Protein AF-A0A1A6AMG9-F1 (afdb_monomer)

Solvent-accessible surface area (backbone atoms only — not comparable to full-atom values): 51704 Å² total; per-residue (Å²): 116,78,88,75,76,78,75,83,88,84,84,91,83,91,83,90,88,86,91,84,92,83,93,83,89,90,89,89,88,87,90,87,82,90,89,84,86,87,85,90,82,83,83,89,75,79,81,78,82,71,60,66,82,49,53,48,91,62,82,54,60,56,47,37,14,46,50,24,35,62,46,73,62,36,62,86,35,79,73,64,51,22,57,56,41,41,36,65,24,58,48,72,45,78,52,44,68,32,73,39,34,47,74,56,37,68,59,46,43,36,35,36,47,28,39,28,44,33,42,24,48,12,41,56,24,27,53,84,37,62,38,47,90,30,51,37,66,86,32,56,22,32,42,31,30,39,58,17,69,35,38,49,80,59,80,80,56,62,86,76,60,66,102,58,24,50,35,47,56,35,43,36,36,40,36,54,44,60,31,67,71,33,46,62,45,48,48,24,24,31,18,36,14,39,35,23,37,42,44,62,44,42,42,54,18,29,42,22,40,27,21,31,18,40,12,40,43,27,38,42,58,45,61,33,73,55,28,57,34,49,21,38,25,22,40,18,37,14,52,44,26,27,53,41,58,53,37,51,63,54,55,83,81,22,47,26,34,19,55,30,72,20,54,47,20,32,39,38,35,50,71,35,87,63,57,80,95,49,49,92,62,27,57,61,60,80,56,52,41,82,34,26,45,46,77,13,54,40,76,43,58,64,47,80,36,30,37,79,36,71,50,75,43,54,60,70,53,62,89,89,52,59,69,48,56,42,47,37,34,65,72,29,27,42,54,39,94,75,34,42,34,33,17,60,29,63,45,74,32,39,40,38,40,32,31,78,85,42,60,26,22,26,58,21,45,35,39,19,37,82,37,84,66,76,41,60,66,79,44,53,47,58,80,47,61,55,49,80,42,34,45,72,39,70,46,82,51,52,75,47,57,31,53,83,76,27,64,54,76,52,56,47,60,48,47,74,33,63,71,24,25,38,59,42,84,78,37,43,29,37,26,59,24,59,43,72,23,43,38,34,45,24,35,69,71,42,71,86,45,56,38,58,25,42,35,35,19,39,55,57,70,66,67,73,54,51,64,62,52,44,50,53,34,51,65,39,29,44,70,64,42,57,71,41,81,89,44,36,55,52,47,30,47,32,44,68,63,73,43,82,64,58,86,58,51,66,59,52,52,30,50,48,35,60,74,37,73,60,57,46,28,61,48,96,60,102,84,56,77,56,32,58,66,58,38,46,27,44,40,50,27,36,46,69,72,74,43,62,39,68,63,45,47,84,38,43,50,62,55,58,56,29,64,38,67,55,85,70,59,74,60,87,82,41,44,58,54,60,58,44,19,47,49,36,35,56,57,65,40,46,96,68,90,71,58,91,85,40,81,50,33,68,67,51,33,51,52,52,52,62,75,51,51,42,98,70,30,36,34,59,54,69,59,84,74,83,65,77,46,57,42,56,35,40,29,16,47,41,39,46,40,46,36,90,34,44,91,79,33,71,68,53,29,57,46,47,55,35,33,52,52,40,47,51,75,43,47,30,80,70,13,21,25,40,43,44,98,93,48,73,60,34,54,40,44,24,14,30,37,39,31,17,34,24,34,64,73,40,50,49,80,73,39,71,74,42,45,31,91,90,28,16,29,62,58,40,44,60,71,31,43,38,96,82,24,62,35,18,48,52,100,89,38,77,35,71,70,39,23,51,32,36,51,49,13,52,34,19,46,49,32,32,78,71,70,65,34,33,72,69,57,65,77,72,89,80,64,78,80,38,63,64,77,46,48,44,55,82,43,63,57,49,72,30,43,51,81,36,71,40,80,45,52,76,49,57,32,56,86,78,28,66,67,80,58,52,49,54,46,46,80,32,55,73,30,26,38,57,41,82,76,37,43,31,37,15,65,29,71,44,76,25,46,37,35,44,29,36,73,86,69,81,42,62,34,61,23,44,37,35,19,40,71,78,92,69,77,74,68,40,48,42,77,79,42,74,72,52,80,88,51,38,39,33,54,54,40,74,49,72,51,51,38,32,40,28,25,65,35,97,54,72,41,49,37,27,36,40,41,35,37,28,36,61,92,75,68,42,80,74,51,72,47,70,22,71,48,78,34,47,59,69,34,72,46,74,36,59,38,68,47,80,43,60,74,76,83,62,41,33,39,40,33,37,36,21,41,38,92,84,80,58,46,73,64,46,69,81,47,76,31,54,50,38,94,80,37,113

Foldseek 3Di:
DVVPPDDDDDDDDDDDDDYDDDDDDDDDDDDDDDDDDDDDDDDDDDDPPDPQPDFDDQPQLLQVLQLCVQLVNHSPDPDGAGLVSLCSRAEEGEPDPSLDALVNLLSQQSNQRYAEYEHELNLRYECSSLAPVSHHLNAQHEYEHENNNRHEDDPVCVVPDDPAARQQQSCSHQEYHDYQRYQELEANNNQNNCNHQEDEDHANHEYEHCSNAQVQNPQYYHYDARHQEAAALPNDNNQNHLEDEDHQNYDLQRQANNHHNNANHEYECENHPDDPVSVVRRYDCPRYHYQAAAEQDKPAQEAEEEAFDKDAIDTNDDPVFQKDKAKSDVCQWGADSRRIIHGHDADKIKIKMATPRSNYIHIHIYGYDHDLPQQAFPAKDWPAQEDEAEAFDKDAIDIDTPPNVHNQPQWDKDKPDVCQWDADSRRIITGNAADKIWIKTAGPRHRVHIGTYIYGHHHHPCPVVLLVLLLLLLVQALVVLLVPLVDLLSLLLCLLLVHDHPPCSLVVVLVLCLVPVCVQQDDDDDDDGGDNVSLLSNLSNCLSVVHQCCQRNHHRSLLCLQQPPVCVDCPVVQDPLLSLLSSLLSPVLDPDDDDPPGCNDNVNSLVVNLVQQDPQLWHGHRDPPPDQFDTQLSRLSNLLSLLVCLVPDPSSVVSNVSSLVSQLVQQDLQLAGTRDRPDDHDLLSLLSNLLSCLQNLHQQQRPPSRAHPNHHSSNVNSVQADPSSNAGDDPRDRDPSSRSSSSSSSSSNSCSVVVVTHSSHSDDPPDDQAAFPAKEKPAQEEEAEAQGKDAIAMDTPPNVHPAPQWDKDKPCVQQWNADRRRIIHGHDADWIKIKIAGPVNPYIDIHIYGYDHPVDDPVQKAFPDFPQVPAAAEAQDKDKGKTKMFGQHPAWFKKKKKKWKAAPVVRDTDDIDMFMDTAGHGGMDIGMDIGGGHNDHFMWIWMFMARDPPVRHGPDDTDIHGYDNPGD

Mean predicted aligned error: 22.32 Å

InterPro domains:
  IPR003343 Bacterial Ig-like domain, group 2 [PF02368] (298-353)
  IPR003343 Bacterial Ig-like domain, group 2 [PF02368] (377-449)
  IPR003343 Bacterial Ig-like domain, group 2 [PF02368] (772-849)
  IPR003343 Bacterial Ig-like domain, group 2 [SM00635] (292-365)
  IPR003343 Bacterial Ig-like domain, group 2 [SM00635] (376-453)
  IPR003343 Bacterial Ig-like domain, group 2 [SM00635] (771-848)
  IPR007110 Immunoglobulin-like domain [PS50835] (768-864)
  IPR008930 Terpenoid cyclases/protein prenyltransferase alpha-alpha toroid [SSF48239] (581-731)
  IPR008964 Invasin/intimin cell-adhesion fragments [SSF49373] (299-368)
  IPR008964 Invasin/intimin cell-adhesion fragments [SSF49373] (374-457)
  IPR008964 Invasin/intimin cell-adhesion fragments [SSF49373] (769-851)
  IPR026906 BspA-type LRR region [PF13306] (166-252)
  IPR032675 Leucine-rich repeat domain superfamily [G3DSA:3.80.10.10] (35-275)
  IPR053139 Putative surface bspA-like protein [PTHR45661] (116-448)

pLDDT: mean 82.67, std 18.22, range [21.72, 98.5]

Sequence (968 aa):
MLKKKIKMLICVSMVCSTFVTVDLLGLNHTYAEASNTGTSVASATQEPTTDSSQGINITNTTLKSKLGQAAGKGSDYTGDLTAVDLASIKGEVDLSNSNITDSDMAVMKYLTGVTSINLSNNTAITYAGFDQKYFDWTTAKSLNFSGCKGIVYSVDNMASLSTRGQFYNCGNLKSIVLPENITNIMPSMFDGCTGLTSITIPTKTLIGTSAFMGCTNLANVTLQDGVTGIGSRSFMSCPSLKYIKLPGNINQSGLQDSFTGDTGLVIDARGTTLTSAYEDRWGDITGLTYLYGQDGKLSSSTLSLKTGEAQTITSEIPSDKTITWGSTDTSVVTVSDKGEVTGVKPGTAYVYAKASDSTYSGLCSVTVTQGTLVTKVTKIDLDKTSASLKEGDTLQLTPTITPKDATNQKVNWTSSDTSIATVDANGKVTAVKAGTADITAASDDNKDITTKCSITVTSASQSGDYISTINGLIDGISPTFETRTDDAWHMFDLIKAGKAIPESYLTDQENKIKQDPNYLLTGSGDYVKDDIQKCEGITLTVIAAGKDPTNFGGINLIEKIYDSKTLSQDIMGLGNEVNWAYALITLNSGKFNVPDTAPWTRANLIQKLLSKQKSDGGWNTNSWPPTIGSMSSTTAIVMTALAPYYSTNADVKTALDKAIQLLENRQTPDGGFDATSNASSNTSMTASTIMGLCAMGIDPVTDSRFVKNGKNPVDVLLSSAASDKTGFMYNGYNDPGTTAAGFTGITAYKLFKEGKGSMYNFVPQDAPVTKVTKIDLDKTSASVEKGSTVQLTATVAPEDATNKNMKWTSDKTDIAAVDNTGKVTGLAAGTATITATTEDGGKTASCTVTVTDNSKEDKSMQITTDLAKGTTFKLGNDAKISINVKNNSTETQEASLILSLFNKDNNKFISCVSAHKNIPVGDSADLTGSMKLPTQGNYEIRAFVWNNLDDMKPISDVITIPISDTGK

Organism: NCBI:txid1353534

Secondary structure (DSSP, 8-state):
-GGGS-S--------------------------------------------TTSEE----HHHHHHHHHHTTS-TT--SPEEHHHHHH--EEEE-TTS---TTGGGGGGG-TTEEEEE-TT-TT--TTTSSGGGS--SS-EEEE-TT-TT----GGGGGG--SS-TTTT-TTEEEEEPPTT--EEPTTSSTT-TT--EEEEPTTPEEPTTTTTT-TT--EEEEPTT--B--TTTTTT-TT--EEEPPTT--TTTTTTTTTT-TT-EEE-TTSS--GGGGGGSS--TT-EEE-SEE--BS-SEEEEETT-EEE--B---TTSPEEEEES-TTTEEE-TT-EEEE-SSEEEEEEEEETTSSEEEEEEEEEE---------EEEES-SEEEEETT-EEE--EEEESTT-S--PEEEEES-TTTEEE-TTSEEEE-SSEEEEEEEEESS-TT-EEEEEEEEE-----TTHHHHHHHHHHHHHHHHHT-TT-HHHHHHHHHHT----TTHHHHHHHHHHH-GGGGG--SSTT----HHHHHHHHHHHHHTT--GGGBTTB-HHHHHHT-SGGG--BTTB--HHHHHHHHHHHHSS-----TTSTT-HHHHHHHHHTT--TTS----S-SS--TT-HHHHHHHHHHHHGGGTTT-HHHHHHHHHHHHHHHHHB-TTSSB-SSTTSPPPHHHHHHHHHHHHHTT--TTT-GGG-BTTB-HHHHHHHTB-TTSS-BEETTEE-HHHHHHHHHHHHHHHHHHTT---TT--S-TTS------EEEES-SEEEEEBT-EEE--EEEESTT-S---EEEEES-TTTEEE-TTSEEEE-SSEEEEEEEEETTS--EEEEEEEEE------TTEEEEEESSTT--EETTSEEEEEEEEEE-SSS-EEEEEEEEEEETTT--EEEEEEEEEEE-TT-EEEEEEEEEPPSSS-EEEEEEEES-TTT--BSS--EEEEEETT--

Nearest PDB structures (foldseek):
  7quz-assembly2_DDD  TM=5.009E-01  e=1.645E-10  Paenibacillus illinoisensis
  5axh-assembly1_A  TM=7.540E-01  e=1.255E-02  Thermoanaerobacter pseudethanolicus ATCC 33223
  3wnp-assembly2_B  TM=7.330E-01  e=1.315E-02  Niallia circulans
  5jpn-assembly1_B  TM=1.920E-01  e=2.536E-05  Homo sapiens
  5jpm-assembly1_B  TM=1.950E-01  e=3.848E-05  Homo sapiens

Radius of gyration: 42.09 Å; Cα contacts (8 Å, |Δi|>4): 2156; chains: 1; bounding box: 94×89×112 Å

Structure (mmCIF, N/CA/C/O backbone):
data_AF-A0A1A6AMG9-F1
#
_entry.id   AF-A0A1A6AMG9-F1
#
loop_
_atom_site.group_PDB
_atom_site.id
_atom_site.type_symbol
_atom_site.label_atom_id
_atom_site.label_alt_id
_atom_site.label_comp_id
_atom_site.label_asym_id
_atom_site.label_entity_id
_atom_site.label_seq_id
_atom_site.pdbx_PDB_ins_code
_atom_site.Cartn_x
_atom_site.Cartn_y
_atom_site.Cartn_z
_atom_site.occupancy
_atom_site.B_iso_or_equiv
_atom_site.auth_seq_id
_atom_site.auth_comp_id
_atom_site.auth_asym_id
_atom_site.auth_atom_id
_atom_site.pdbx_PDB_model_num
ATOM 1 N N . MET A 1 1 ? -12.682 -52.875 -4.164 1.00 38.47 1 MET A N 1
ATOM 2 C CA . MET A 1 1 ? -11.681 -51.978 -4.796 1.00 38.47 1 MET A CA 1
ATOM 3 C C . MET A 1 1 ? -11.592 -50.606 -4.117 1.00 38.47 1 MET A C 1
ATOM 5 O O . MET A 1 1 ? -10.479 -50.146 -3.902 1.00 38.47 1 MET A O 1
ATOM 9 N N . LEU A 1 2 ? -12.711 -49.987 -3.709 1.00 29.72 2 LEU A N 1
ATOM 10 C CA . LEU A 1 2 ? -12.772 -48.617 -3.160 1.00 29.72 2 LEU A CA 1
ATOM 11 C C . LEU A 1 2 ? -11.738 -48.276 -2.054 1.00 29.72 2 LEU A C 1
ATOM 13 O O . LEU A 1 2 ? -11.124 -47.216 -2.104 1.00 29.72 2 LEU A O 1
ATOM 17 N N . LYS A 1 3 ? -11.435 -49.205 -1.129 1.00 29.62 3 LYS A N 1
ATOM 18 C CA . LYS A 1 3 ? -10.402 -49.030 -0.078 1.00 29.62 3 LYS A CA 1
ATOM 19 C C . LYS A 1 3 ? -8.951 -48.847 -0.579 1.00 29.62 3 LYS A C 1
ATOM 21 O O . LYS A 1 3 ? -8.072 -48.634 0.247 1.00 29.62 3 LYS A O 1
ATOM 26 N N . LYS A 1 4 ? -8.672 -48.929 -1.889 1.00 29.31 4 LYS A N 1
ATOM 27 C CA . LYS A 1 4 ? -7.317 -48.780 -2.463 1.00 29.31 4 LYS A CA 1
ATOM 28 C C . LYS A 1 4 ? -7.057 -47.429 -3.157 1.00 29.31 4 LYS A C 1
ATOM 30 O O . LYS A 1 4 ? -5.968 -47.244 -3.682 1.00 29.31 4 LYS A O 1
ATOM 35 N N . LYS A 1 5 ? -8.022 -46.493 -3.151 1.00 32.56 5 LYS A N 1
ATOM 36 C CA . LYS A 1 5 ? -7.872 -45.129 -3.716 1.00 32.56 5 LYS A CA 1
ATOM 37 C C . LYS A 1 5 ? -7.489 -44.041 -2.692 1.00 32.56 5 LYS A C 1
ATOM 39 O O . LYS A 1 5 ? -7.333 -42.893 -3.081 1.00 32.56 5 LYS A O 1
ATOM 44 N N . ILE A 1 6 ? -7.315 -44.377 -1.408 1.00 35.84 6 ILE A N 1
ATOM 45 C CA . ILE A 1 6 ? -6.959 -43.408 -0.352 1.00 35.84 6 ILE A CA 1
ATOM 46 C C . ILE A 1 6 ? -5.607 -43.771 0.276 1.00 35.84 6 ILE A C 1
ATOM 48 O O . ILE A 1 6 ? -5.542 -44.405 1.329 1.00 35.84 6 ILE A O 1
ATOM 52 N N . LYS A 1 7 ? -4.522 -43.353 -0.385 1.00 25.80 7 LYS A N 1
ATOM 53 C CA . LYS A 1 7 ? -3.265 -42.922 0.251 1.00 25.80 7 LYS A CA 1
ATOM 54 C C . LYS A 1 7 ? -2.432 -42.106 -0.746 1.00 25.80 7 LYS A C 1
ATOM 56 O O . LYS A 1 7 ? -2.441 -42.385 -1.937 1.00 25.80 7 LYS A O 1
ATOM 61 N N . MET A 1 8 ? -1.788 -41.071 -0.217 1.00 25.12 8 MET A N 1
ATOM 62 C CA . MET A 1 8 ? -1.030 -40.029 -0.918 1.00 25.12 8 MET A CA 1
ATOM 63 C C . MET A 1 8 ? 0.103 -40.516 -1.842 1.00 25.12 8 MET A C 1
ATOM 65 O O . MET A 1 8 ? 0.703 -41.555 -1.587 1.00 25.12 8 MET A O 1
ATOM 69 N N . LEU A 1 9 ? 0.469 -39.614 -2.769 1.00 23.12 9 LEU A N 1
ATOM 70 C CA . LEU A 1 9 ? 1.744 -39.490 -3.501 1.00 23.12 9 LEU A CA 1
ATOM 71 C C . LEU A 1 9 ? 2.092 -40.570 -4.548 1.00 23.12 9 LEU A C 1
ATOM 73 O O . LEU A 1 9 ? 2.376 -41.713 -4.204 1.00 23.12 9 LEU A O 1
ATOM 77 N N . ILE A 1 10 ? 2.232 -40.139 -5.815 1.00 24.42 10 ILE A N 1
ATOM 78 C CA . ILE A 1 10 ? 3.519 -40.060 -6.556 1.00 24.42 10 ILE A CA 1
ATOM 79 C C . ILE A 1 10 ? 3.326 -39.358 -7.935 1.00 24.42 10 ILE A C 1
ATOM 81 O O . ILE A 1 10 ? 2.313 -39.563 -8.592 1.00 24.42 10 ILE A O 1
ATOM 85 N N . CYS A 1 11 ? 4.312 -38.541 -8.347 1.00 21.72 11 CYS A N 1
ATOM 86 C CA . CYS A 1 11 ? 4.580 -37.976 -9.697 1.00 21.72 11 CYS A CA 1
ATOM 87 C C . CYS A 1 11 ? 3.542 -37.105 -10.461 1.00 21.72 11 CYS A C 1
ATOM 89 O O . CYS A 1 11 ? 2.857 -37.552 -11.372 1.00 21.72 11 CYS A O 1
ATOM 91 N N . VAL A 1 12 ? 3.587 -35.800 -10.161 1.00 23.55 12 VAL A N 1
ATOM 92 C CA . VAL A 1 12 ? 3.774 -34.630 -11.069 1.00 23.55 12 VAL A CA 1
ATOM 93 C C . VAL A 1 12 ? 3.837 -34.836 -12.606 1.00 23.55 12 VAL A C 1
ATOM 95 O O . VAL A 1 12 ? 4.768 -35.478 -13.089 1.00 23.55 12 VAL A O 1
ATOM 98 N N . SER A 1 13 ? 3.014 -34.070 -13.350 1.00 23.75 13 SER A N 1
ATOM 99 C CA . SER A 1 13 ? 3.373 -33.268 -14.558 1.00 23.75 13 SER A CA 1
ATOM 100 C C . SER A 1 13 ? 2.226 -32.265 -14.904 1.00 23.75 13 SER A C 1
ATOM 102 O O . SER A 1 13 ? 1.069 -32.659 -14.926 1.00 23.75 13 SER A O 1
ATOM 104 N N . MET A 1 14 ? 2.449 -30.934 -14.855 1.00 25.53 14 MET A N 1
ATOM 105 C CA . MET A 1 14 ? 2.701 -29.982 -15.981 1.00 25.53 14 MET A CA 1
ATOM 106 C C . MET A 1 14 ? 1.434 -29.450 -16.730 1.00 25.53 14 MET A C 1
ATOM 108 O O . MET A 1 14 ? 0.564 -30.249 -17.037 1.00 25.53 14 MET A O 1
ATOM 112 N N . VAL A 1 15 ? 1.268 -28.152 -17.097 1.00 25.73 15 VAL A N 1
ATOM 113 C CA . VAL A 1 15 ? 2.059 -26.909 -16.831 1.00 25.73 15 VAL A CA 1
ATOM 114 C C . VAL A 1 15 ? 1.296 -25.582 -17.182 1.00 25.73 15 VAL A C 1
ATOM 116 O O . VAL A 1 15 ? 0.429 -25.612 -18.047 1.00 25.73 15 VAL A O 1
ATOM 119 N N . CYS A 1 16 ? 1.720 -24.432 -16.601 1.00 22.81 16 CYS A N 1
ATOM 120 C CA . CYS A 1 16 ? 1.549 -23.008 -17.051 1.00 22.81 16 CYS A CA 1
ATOM 121 C C . CYS A 1 16 ? 0.168 -22.283 -16.993 1.00 22.81 16 CYS A C 1
ATOM 123 O O . CYS A 1 16 ? -0.863 -22.940 -16.951 1.00 22.81 16 CYS A O 1
ATOM 125 N N . SER A 1 17 ? 0.067 -20.927 -16.987 1.00 25.11 17 SER A N 1
ATOM 126 C CA . SER A 1 17 ? 1.059 -19.797 -16.979 1.00 25.11 17 SER A CA 1
ATOM 127 C C . SER A 1 17 ? 0.597 -18.571 -16.117 1.00 25.11 17 SER A C 1
ATOM 129 O O . SER A 1 17 ? -0.112 -18.775 -15.136 1.00 25.11 17 SER A O 1
ATOM 131 N N . THR A 1 18 ? 1.065 -17.325 -16.376 1.00 26.92 18 THR A N 1
ATOM 132 C CA . THR A 1 18 ? 1.145 -16.210 -15.384 1.00 26.92 18 THR A CA 1
ATOM 133 C C . THR A 1 18 ? 1.239 -14.756 -15.935 1.00 26.92 18 THR A C 1
ATOM 135 O O . THR A 1 18 ? 2.022 -14.530 -16.853 1.00 26.92 18 THR A O 1
ATOM 138 N N . PHE A 1 19 ? 0.639 -13.789 -15.199 1.00 24.84 19 PHE A N 1
ATOM 139 C CA . PHE A 1 19 ? 1.075 -12.377 -14.918 1.00 24.84 19 PHE A CA 1
ATOM 140 C C . PHE A 1 19 ? 0.994 -11.258 -16.014 1.00 24.84 19 PHE A C 1
ATOM 142 O O . PHE A 1 19 ? 0.916 -11.592 -17.187 1.00 24.84 19 PHE A O 1
ATOM 149 N N . VAL A 1 20 ? 1.131 -9.923 -15.750 1.00 25.06 20 VAL A N 1
ATOM 150 C CA . VAL A 1 20 ? 0.645 -8.970 -14.679 1.00 25.06 20 VAL A CA 1
ATOM 151 C C . VAL A 1 20 ? 1.078 -7.482 -14.974 1.00 25.06 20 VAL A C 1
ATOM 153 O O . VAL A 1 20 ? 2.068 -7.290 -15.673 1.00 25.06 20 VAL A O 1
ATOM 156 N N . THR A 1 21 ? 0.431 -6.447 -14.374 1.00 25.34 21 THR A N 1
ATOM 157 C CA . THR A 1 21 ? 0.837 -4.990 -14.212 1.00 25.34 21 THR A CA 1
ATOM 158 C C . THR A 1 21 ? 0.968 -4.037 -15.447 1.00 25.34 21 THR A C 1
ATOM 160 O O . THR A 1 21 ? 1.185 -4.528 -16.545 1.00 25.34 21 THR A O 1
ATOM 163 N N . VAL A 1 22 ? 0.980 -2.673 -15.368 1.00 27.92 22 VAL A N 1
ATOM 164 C CA . VAL A 1 22 ? 0.174 -1.617 -14.643 1.00 27.92 22 VAL A CA 1
ATOM 165 C C . VAL A 1 22 ? 0.592 -0.155 -15.077 1.00 27.92 22 VAL A C 1
ATOM 167 O O . VAL A 1 22 ? 1.601 -0.021 -15.761 1.00 27.92 22 VAL A O 1
ATOM 170 N N . ASP A 1 23 ? -0.149 0.918 -14.696 1.00 26.64 23 ASP A N 1
ATOM 171 C CA . ASP A 1 23 ? 0.230 2.382 -14.664 1.00 26.64 23 ASP A CA 1
ATOM 172 C C . ASP A 1 23 ? 0.612 3.156 -15.983 1.00 26.64 23 ASP A C 1
ATOM 174 O O . ASP A 1 23 ? 0.545 2.574 -17.070 1.00 26.64 23 ASP A O 1
ATOM 178 N N . LEU A 1 24 ? 0.901 4.489 -16.066 1.00 26.62 24 LEU A N 1
ATOM 179 C CA . LEU A 1 24 ? 0.496 5.740 -15.334 1.00 26.62 24 LEU A CA 1
ATOM 180 C C . LEU A 1 24 ? 0.554 6.996 -16.277 1.00 26.62 24 LEU A C 1
ATOM 182 O O . LEU A 1 24 ? 1.258 6.964 -17.278 1.00 26.62 24 LEU A O 1
ATOM 186 N N . LEU A 1 25 ? -0.133 8.091 -15.885 1.00 27.11 25 LEU A N 1
ATOM 187 C CA . LEU A 1 25 ? 0.108 9.557 -16.094 1.00 27.11 25 LEU A CA 1
ATOM 188 C C . LEU A 1 25 ? 0.520 10.216 -17.445 1.00 27.11 25 LEU A C 1
ATOM 190 O O . LEU A 1 25 ? 1.508 9.849 -18.065 1.00 27.11 25 LEU A O 1
ATOM 194 N N . GLY A 1 26 ? -0.047 11.420 -17.678 1.00 24.14 26 GLY A N 1
ATOM 195 C CA . GLY A 1 26 ? 0.774 12.643 -17.867 1.00 24.14 26 GLY A CA 1
ATOM 196 C C . GLY A 1 26 ? 0.470 13.565 -19.069 1.00 24.14 26 GLY A C 1
ATOM 197 O O . GLY A 1 26 ? 0.869 13.271 -20.187 1.00 24.14 26 GLY A O 1
ATOM 198 N N . LEU A 1 27 ? -0.132 14.744 -18.833 1.00 25.73 27 LEU A N 1
ATOM 199 C CA . LEU A 1 27 ? -0.342 15.812 -19.836 1.00 25.73 27 LEU A CA 1
ATOM 200 C C . LEU A 1 27 ? 0.575 17.028 -19.601 1.00 25.73 27 LEU A C 1
ATOM 202 O O . LEU A 1 27 ? 0.618 17.521 -18.475 1.00 25.73 27 LEU A O 1
ATOM 206 N N . ASN A 1 28 ? 1.200 17.562 -20.666 1.00 28.11 28 ASN A N 1
ATOM 207 C CA . ASN A 1 28 ? 1.104 18.980 -21.097 1.00 28.11 28 ASN A CA 1
ATOM 208 C C . ASN A 1 28 ? 2.169 19.382 -22.139 1.00 28.11 28 ASN A C 1
ATOM 210 O O . ASN A 1 28 ? 3.355 19.202 -21.890 1.00 28.11 28 ASN A O 1
ATOM 214 N N . HIS A 1 29 ? 1.754 20.040 -23.232 1.00 27.00 29 HIS A N 1
ATOM 215 C CA . HIS A 1 29 ? 2.178 21.401 -23.635 1.00 27.00 29 HIS A CA 1
ATOM 216 C C . HIS A 1 29 ? 1.375 21.877 -24.876 1.00 27.00 29 HIS A C 1
ATOM 218 O O . HIS A 1 29 ? 0.571 21.119 -25.414 1.00 27.00 29 HIS A O 1
ATOM 224 N N . THR A 1 30 ? 1.502 23.151 -25.271 1.00 26.75 30 THR A N 1
ATOM 225 C CA . THR A 1 30 ? 0.522 23.888 -26.106 1.00 26.75 30 THR A CA 1
ATOM 226 C C . THR A 1 30 ? 1.095 24.562 -27.372 1.00 26.75 30 THR A C 1
ATOM 228 O O . THR A 1 30 ? 2.305 24.711 -27.499 1.00 26.75 30 THR A O 1
ATOM 231 N N . TYR A 1 31 ? 0.172 25.052 -28.225 1.00 26.27 31 TYR A N 1
ATOM 232 C CA . TYR A 1 31 ? 0.301 25.978 -29.379 1.00 26.27 31 TYR A CA 1
ATOM 233 C C . TYR A 1 31 ? 0.597 25.436 -30.793 1.00 26.27 31 TYR A C 1
ATOM 235 O O . TYR A 1 31 ? 1.731 25.111 -31.126 1.00 26.27 31 TYR A O 1
ATOM 243 N N . ALA A 1 32 ? -0.411 25.558 -31.673 1.00 24.50 32 ALA A N 1
ATOM 244 C CA . ALA A 1 32 ? -0.380 26.363 -32.911 1.00 24.50 32 ALA A CA 1
ATOM 245 C C . ALA A 1 32 ? -1.831 26.594 -33.418 1.00 24.50 32 ALA A C 1
ATOM 247 O O . ALA A 1 32 ? -2.722 25.822 -33.069 1.00 24.50 32 ALA A O 1
ATOM 248 N N . GLU A 1 33 ? -2.095 27.648 -34.204 1.00 27.23 33 GLU A N 1
ATOM 249 C CA . GLU A 1 33 ? -3.462 28.101 -34.546 1.00 27.23 33 GLU A CA 1
ATOM 250 C C . GLU A 1 33 ? -3.849 28.001 -36.040 1.00 27.23 33 GLU A C 1
ATOM 252 O O . GLU A 1 33 ? -3.003 27.986 -36.928 1.00 27.23 33 GLU A O 1
ATOM 257 N N . ALA A 1 34 ? -5.170 28.047 -36.274 1.00 25.27 34 ALA A N 1
ATOM 258 C CA . ALA A 1 34 ? -5.872 28.613 -37.438 1.00 25.27 34 ALA A CA 1
ATOM 259 C C . ALA A 1 34 ? -5.558 28.104 -38.869 1.00 25.27 34 ALA A C 1
ATOM 261 O O . ALA A 1 34 ? -4.618 28.540 -39.527 1.00 25.27 34 ALA A O 1
ATOM 262 N N . SER A 1 35 ? -6.528 27.414 -39.489 1.00 25.11 35 SER A N 1
ATOM 263 C CA . SER A 1 35 ? -7.576 28.097 -40.291 1.00 25.11 35 SER A CA 1
ATOM 264 C C . SER A 1 35 ? -8.373 27.149 -41.211 1.00 25.11 35 SER A C 1
ATOM 266 O O . SER A 1 35 ? -7.809 26.460 -42.053 1.00 25.11 35 SER A O 1
ATOM 268 N N . ASN A 1 36 ? -9.711 27.185 -41.129 1.00 27.16 36 ASN A N 1
ATOM 269 C CA . ASN A 1 36 ? -10.527 27.611 -42.275 1.00 27.16 36 ASN A CA 1
ATOM 270 C C . ASN A 1 36 ? -11.983 27.915 -41.888 1.00 27.16 36 ASN A C 1
ATOM 272 O O . ASN A 1 36 ? -12.515 27.387 -40.914 1.00 27.16 36 ASN A O 1
ATOM 276 N N . THR A 1 37 ? -12.597 28.823 -42.642 1.00 27.62 37 THR A N 1
ATOM 277 C CA . THR A 1 37 ? -13.916 29.409 -42.377 1.00 27.62 37 THR A CA 1
ATOM 278 C C . THR A 1 37 ? -15.072 28.465 -42.714 1.00 27.62 37 THR A C 1
ATOM 280 O O . THR A 1 37 ? -15.005 27.672 -43.649 1.00 27.62 37 THR A O 1
ATOM 283 N N . GLY A 1 38 ? -16.160 28.560 -41.944 1.00 27.83 38 GLY A N 1
ATOM 284 C CA . GLY A 1 38 ? -17.341 27.716 -42.128 1.00 27.83 38 GLY A CA 1
ATOM 285 C C . GLY A 1 38 ? -18.355 28.242 -43.148 1.00 27.83 38 GLY A C 1
ATOM 286 O O . GLY A 1 38 ? -18.271 29.362 -43.650 1.00 27.83 38 GLY A O 1
ATOM 287 N N . THR A 1 39 ? -19.387 27.435 -43.380 1.00 24.81 39 THR A N 1
ATOM 288 C CA . THR A 1 39 ? -20.684 27.858 -43.929 1.00 24.81 39 THR A CA 1
ATOM 289 C C . THR A 1 39 ? -21.776 27.110 -43.173 1.00 24.81 39 THR A C 1
ATOM 291 O O . THR A 1 39 ? -21.642 25.915 -42.918 1.00 24.81 39 THR A O 1
ATOM 294 N N . SER A 1 40 ? -22.838 27.805 -42.771 1.00 29.47 40 SER A N 1
ATOM 295 C CA . SER A 1 40 ? -23.934 27.223 -41.995 1.00 29.47 40 SER A CA 1
ATOM 296 C C . SER A 1 40 ? -25.120 26.841 -42.881 1.00 29.47 40 SER A C 1
ATOM 298 O O . SER A 1 40 ? -25.567 27.616 -43.722 1.00 29.47 40 SER A O 1
ATOM 300 N N . VAL A 1 41 ? -25.680 25.657 -42.628 1.00 26.75 41 VAL A N 1
ATOM 301 C CA . VAL A 1 41 ? -27.048 25.271 -43.006 1.00 26.75 41 VAL A CA 1
ATOM 302 C C . VAL A 1 41 ? -27.688 24.661 -41.755 1.00 26.75 41 VAL A C 1
ATOM 304 O O . VAL A 1 41 ? -26.987 24.076 -40.931 1.00 26.75 41 VAL A O 1
ATOM 307 N N . ALA A 1 42 ? -28.980 24.902 -41.532 1.00 24.56 42 ALA A N 1
ATOM 308 C CA . ALA A 1 42 ? -29.530 24.933 -40.178 1.00 24.56 42 ALA A CA 1
ATOM 309 C C . ALA A 1 42 ? -30.422 23.744 -39.778 1.00 24.56 42 ALA A C 1
ATOM 311 O O . ALA A 1 42 ? -31.269 23.300 -40.548 1.00 24.56 42 ALA A O 1
ATOM 312 N N . SER A 1 43 ? -30.369 23.451 -38.471 1.00 25.34 43 SER A N 1
ATOM 313 C CA . SER A 1 43 ? -31.457 22.948 -37.608 1.00 25.34 43 SER A CA 1
ATOM 314 C C . SER A 1 43 ? -31.893 21.472 -37.683 1.00 25.34 43 SER A C 1
ATOM 316 O O . SER A 1 43 ? -31.839 20.838 -38.727 1.00 25.34 43 SER A O 1
ATOM 318 N N . ALA A 1 44 ? -32.406 21.006 -36.529 1.00 23.28 44 ALA A N 1
ATOM 319 C CA . ALA A 1 44 ? -32.888 19.658 -36.183 1.00 23.28 44 ALA A CA 1
ATOM 320 C C . ALA A 1 44 ? -31.775 18.590 -36.001 1.00 23.28 44 ALA A C 1
ATOM 322 O O . ALA A 1 44 ? -31.085 18.249 -36.950 1.00 23.28 44 ALA A O 1
ATOM 323 N N . THR A 1 45 ? -31.547 18.009 -34.813 1.00 23.14 45 THR A N 1
ATOM 324 C CA . THR A 1 45 ? -32.220 18.140 -33.496 1.00 23.14 45 THR A CA 1
ATOM 325 C C . THR A 1 45 ? -31.218 18.216 -32.335 1.00 23.14 45 THR A C 1
ATOM 327 O O . THR A 1 45 ? -30.033 17.978 -32.526 1.00 23.14 45 THR A O 1
ATOM 330 N N . GLN A 1 46 ? -31.729 18.552 -31.143 1.00 24.55 46 GLN A N 1
ATOM 331 C CA . GLN A 1 46 ? -31.051 18.612 -29.837 1.00 24.55 46 GLN A CA 1
ATOM 332 C C . GLN A 1 46 ? -29.818 17.702 -29.670 1.00 24.55 46 GLN A C 1
ATOM 334 O O . GLN A 1 46 ? -29.903 16.495 -29.897 1.00 24.55 46 GLN A O 1
ATOM 339 N N . GLU A 1 47 ? -28.743 18.250 -29.091 1.00 27.05 47 GLU A N 1
ATOM 340 C CA . GLU A 1 47 ? -27.889 17.435 -28.222 1.00 27.05 47 GLU A CA 1
ATOM 341 C C . GLU A 1 47 ? -28.769 16.866 -27.097 1.00 27.05 47 GLU A C 1
ATOM 343 O O . GLU A 1 47 ? -29.473 17.638 -26.432 1.00 27.05 47 GLU A O 1
ATOM 348 N N . PRO A 1 48 ? -28.776 15.545 -26.858 1.00 30.30 48 PRO A N 1
ATOM 349 C CA . PRO A 1 48 ? -29.480 15.005 -25.715 1.00 30.30 48 PRO A CA 1
ATOM 350 C C . PRO A 1 48 ? -28.733 15.432 -24.452 1.00 30.30 48 PRO A C 1
ATOM 352 O O . PRO A 1 48 ? -27.673 14.896 -24.131 1.00 30.30 48 PRO A O 1
ATOM 355 N N . THR A 1 49 ? -29.321 16.357 -23.694 1.00 35.78 49 THR A N 1
ATOM 356 C CA . THR A 1 49 ? -29.058 16.466 -22.258 1.00 35.78 49 THR A CA 1
ATOM 357 C C . THR A 1 49 ? -29.484 15.139 -21.638 1.00 35.78 49 THR A C 1
ATOM 359 O O . THR A 1 49 ? -30.662 14.952 -21.326 1.00 35.78 49 THR A O 1
ATOM 362 N N . THR A 1 50 ? -28.563 14.177 -21.561 1.00 38.81 50 THR A N 1
ATOM 363 C CA . THR A 1 50 ? -28.864 12.831 -21.077 1.00 38.81 50 THR A CA 1
ATOM 364 C C . THR A 1 50 ? -29.204 12.908 -19.600 1.00 38.81 50 THR A C 1
ATOM 366 O O . THR A 1 50 ? -28.312 12.959 -18.751 1.00 38.81 50 THR A O 1
ATOM 369 N N . ASP A 1 51 ? -30.503 12.904 -19.315 1.00 43.91 51 ASP A N 1
ATOM 370 C CA . ASP A 1 51 ? -31.043 12.471 -18.037 1.00 43.91 51 ASP A CA 1
ATOM 371 C C . ASP A 1 51 ? -30.356 11.150 -17.675 1.00 43.91 51 ASP A C 1
ATOM 373 O O . ASP A 1 51 ? -30.487 10.144 -18.378 1.00 43.91 51 ASP A O 1
ATOM 377 N N . SER A 1 52 ? -29.559 11.183 -16.609 1.00 53.66 52 SER A N 1
ATOM 378 C CA . SER A 1 52 ? -28.709 10.071 -16.194 1.00 53.66 52 SER A CA 1
ATOM 379 C C . SER A 1 52 ? -29.505 8.855 -15.712 1.00 53.66 52 SER A C 1
ATOM 381 O O . SER A 1 52 ? -28.912 7.794 -15.517 1.00 53.66 52 SER A O 1
ATOM 383 N N . SER A 1 53 ? -30.829 8.986 -15.564 1.00 54.81 53 SER A N 1
ATOM 384 C CA . SER A 1 53 ? -31.752 7.892 -15.265 1.00 54.81 53 SER A CA 1
ATOM 385 C C . SER A 1 53 ? -32.310 7.172 -16.501 1.00 54.81 53 SER A C 1
ATOM 387 O O . SER A 1 53 ? -32.889 6.096 -16.348 1.00 54.81 53 SER A O 1
ATOM 389 N N . GLN A 1 54 ? -32.134 7.697 -17.723 1.00 74.88 54 GLN A N 1
ATOM 390 C CA . GLN A 1 54 ? -32.621 7.008 -18.924 1.00 74.88 54 GLN A CA 1
ATOM 391 C C . GLN A 1 54 ? -31.754 5.797 -19.292 1.00 74.88 54 GLN A C 1
ATOM 393 O O . GLN A 1 54 ? -30.526 5.874 -19.402 1.00 74.88 54 GLN A O 1
ATOM 398 N N . GLY A 1 55 ? -32.428 4.668 -19.515 1.00 80.12 55 GLY A N 1
ATOM 399 C CA . GLY A 1 55 ? -31.820 3.428 -19.982 1.00 80.12 55 GLY A CA 1
ATOM 400 C C . GLY A 1 55 ? -31.392 3.509 -21.448 1.00 80.12 55 GLY A C 1
ATOM 401 O O . GLY A 1 55 ? -32.127 3.996 -22.308 1.00 80.12 55 GLY A O 1
ATOM 402 N N . ILE A 1 56 ? -30.198 3.003 -21.743 1.00 87.69 56 ILE A N 1
ATOM 403 C CA . ILE A 1 56 ? -29.675 2.866 -23.101 1.00 87.69 56 ILE A CA 1
ATOM 404 C C . ILE A 1 56 ? -30.275 1.598 -23.712 1.00 87.69 56 ILE A C 1
ATOM 406 O O . ILE A 1 56 ? -30.128 0.501 -23.172 1.00 87.69 56 ILE A O 1
ATOM 410 N N . ASN A 1 57 ? -30.936 1.747 -24.861 1.00 84.88 57 ASN A N 1
ATOM 411 C CA . ASN A 1 57 ? -31.529 0.628 -25.587 1.00 84.88 57 ASN A CA 1
ATOM 412 C C . ASN A 1 57 ? -30.438 -0.261 -26.212 1.00 84.88 57 ASN A C 1
ATOM 414 O O . ASN A 1 57 ? -29.932 0.028 -27.296 1.00 84.88 57 ASN A O 1
ATOM 418 N N . ILE A 1 58 ? -30.092 -1.346 -25.517 1.00 90.69 58 ILE A N 1
ATOM 419 C CA . ILE A 1 58 ? -29.200 -2.405 -26.001 1.00 90.69 58 ILE A CA 1
ATOM 420 C C . ILE A 1 58 ? -30.074 -3.607 -26.374 1.00 90.69 58 ILE A C 1
ATOM 422 O O . ILE A 1 58 ? -30.548 -4.332 -25.497 1.00 90.69 58 ILE A O 1
ATOM 426 N N . THR A 1 59 ? -30.304 -3.811 -27.672 1.00 89.88 59 THR A N 1
ATOM 427 C CA . THR A 1 59 ? -31.159 -4.895 -28.192 1.00 89.88 59 THR A CA 1
ATOM 428 C C . THR A 1 59 ? -30.441 -6.243 -28.254 1.00 89.88 59 THR A C 1
ATOM 430 O O . THR A 1 59 ? -31.081 -7.285 -28.113 1.00 89.88 59 THR A O 1
ATOM 433 N N . ASN A 1 60 ? -29.115 -6.245 -28.419 1.00 93.75 60 ASN A N 1
ATOM 434 C CA . ASN A 1 60 ? -28.285 -7.442 -28.323 1.00 93.75 60 ASN A CA 1
ATOM 435 C C . ASN A 1 60 ? -28.256 -7.946 -26.868 1.00 93.75 60 ASN A C 1
ATOM 437 O O . ASN A 1 60 ? -27.625 -7.356 -25.987 1.00 93.75 60 ASN A O 1
ATOM 441 N N . THR A 1 61 ? -28.954 -9.054 -26.616 1.00 90.88 61 THR A N 1
ATOM 442 C CA . THR A 1 61 ? -29.141 -9.625 -25.275 1.00 90.88 61 THR A CA 1
ATOM 443 C C . THR A 1 61 ? -27.848 -10.158 -24.664 1.00 90.88 61 THR A C 1
ATOM 445 O O . THR A 1 61 ? -27.657 -10.023 -23.457 1.00 90.88 61 THR A O 1
ATOM 448 N N . THR A 1 62 ? -26.933 -10.711 -25.466 1.00 92.69 62 THR A N 1
ATOM 449 C CA . THR A 1 62 ? -25.630 -11.190 -24.981 1.00 92.69 62 THR A CA 1
ATOM 450 C C . THR A 1 62 ? -24.736 -10.021 -24.571 1.00 92.69 62 THR A C 1
ATOM 452 O O . THR A 1 62 ? -24.144 -10.056 -23.493 1.00 92.69 62 THR A O 1
ATOM 455 N N . LEU A 1 63 ? -24.704 -8.946 -25.367 1.00 94.31 63 LEU A N 1
ATOM 456 C CA . LEU A 1 63 ? -23.999 -7.712 -25.014 1.00 94.31 63 LEU A CA 1
ATOM 457 C C . LEU A 1 63 ? -24.591 -7.061 -23.753 1.00 94.31 63 LEU A C 1
ATOM 459 O O . LEU A 1 63 ? -23.841 -6.725 -22.837 1.00 94.31 63 LEU A O 1
ATOM 463 N N . LYS A 1 64 ? -25.924 -6.931 -23.666 1.00 93.00 64 LYS A N 1
ATOM 464 C CA . LYS A 1 64 ? -26.612 -6.403 -22.472 1.00 93.00 64 LYS A CA 1
ATOM 465 C C . LYS A 1 64 ? -26.292 -7.235 -21.223 1.00 93.00 64 LYS A C 1
ATOM 467 O O . LYS A 1 64 ? -25.955 -6.656 -20.196 1.00 93.00 64 LYS A O 1
ATOM 472 N N . SER A 1 65 ? -26.329 -8.565 -21.324 1.00 90.31 65 SER A N 1
ATOM 473 C CA . SER A 1 65 ? -25.985 -9.493 -20.235 1.00 90.31 65 SER A CA 1
ATOM 474 C C . SER A 1 65 ? -24.543 -9.301 -19.746 1.00 90.31 65 SER A C 1
ATOM 476 O O . SER A 1 65 ? -24.325 -9.077 -18.554 1.00 90.31 65 SER A O 1
ATOM 478 N N . LYS A 1 66 ? -23.554 -9.294 -20.654 1.00 94.44 66 LYS A N 1
ATOM 479 C CA . LYS A 1 66 ? -22.143 -9.090 -20.280 1.00 94.44 66 LYS A CA 1
ATOM 480 C C . LYS A 1 66 ? -21.878 -7.702 -19.689 1.00 94.44 66 LYS A C 1
ATOM 482 O O . LYS A 1 66 ? -21.138 -7.586 -18.714 1.00 94.44 66 LYS A O 1
ATOM 487 N N . LEU A 1 67 ? -22.507 -6.654 -20.223 1.00 94.50 67 LEU A N 1
ATOM 488 C CA . LEU A 1 67 ? -22.393 -5.300 -19.671 1.00 94.50 67 LEU A CA 1
ATOM 489 C C . LEU A 1 67 ? -23.107 -5.154 -18.320 1.00 94.50 67 LEU A C 1
ATOM 491 O O . LEU A 1 67 ? -22.585 -4.479 -17.438 1.00 94.50 67 LEU A O 1
ATOM 495 N N . GLY A 1 68 ? -24.242 -5.826 -18.114 1.00 92.00 68 GLY A N 1
ATOM 496 C CA . GLY A 1 68 ? -24.929 -5.886 -16.822 1.00 92.00 68 GLY A CA 1
ATOM 497 C C . GLY A 1 68 ? -24.097 -6.607 -15.764 1.00 92.00 68 GLY A C 1
ATOM 498 O O . GLY A 1 68 ? -23.958 -6.114 -14.645 1.00 92.00 68 GLY A O 1
ATOM 499 N N . GLN A 1 69 ? -23.445 -7.710 -16.139 1.00 91.38 69 GLN A N 1
ATOM 500 C CA . GLN A 1 69 ? -22.479 -8.403 -15.289 1.00 91.38 69 GLN A CA 1
ATOM 501 C C . GLN A 1 69 ? -21.308 -7.484 -14.907 1.00 91.38 69 GLN A C 1
ATOM 503 O O . GLN A 1 69 ? -20.980 -7.376 -13.725 1.00 91.38 69 GLN A O 1
ATOM 508 N N . ALA A 1 70 ? -20.716 -6.790 -15.883 1.00 92.19 70 ALA A N 1
ATOM 509 C CA . ALA A 1 70 ? -19.597 -5.871 -15.670 1.00 92.19 70 ALA A CA 1
ATOM 510 C C . ALA A 1 70 ? -19.976 -4.625 -14.841 1.00 92.19 70 ALA A C 1
ATOM 512 O O . ALA A 1 70 ? -19.161 -4.137 -14.062 1.00 92.19 70 ALA A O 1
ATOM 513 N N . ALA A 1 71 ? -21.222 -4.149 -14.945 1.00 91.50 71 ALA A N 1
ATOM 514 C CA . ALA A 1 71 ? -21.792 -3.064 -14.137 1.00 91.50 71 ALA A CA 1
ATOM 515 C C . ALA A 1 71 ? -22.332 -3.527 -12.762 1.00 91.50 71 ALA A C 1
ATOM 517 O O . ALA A 1 71 ? -23.100 -2.811 -12.116 1.00 91.50 71 ALA A O 1
ATOM 518 N N . GLY A 1 72 ? -21.990 -4.744 -12.317 1.00 89.69 72 GLY A N 1
ATOM 519 C CA . GLY A 1 72 ? -22.377 -5.277 -11.005 1.00 89.69 72 GLY A CA 1
ATOM 520 C C . GLY A 1 72 ? -23.865 -5.619 -10.849 1.00 89.69 72 GLY A C 1
ATOM 521 O O . GLY A 1 72 ? -24.321 -5.835 -9.729 1.00 89.69 72 GLY A O 1
ATOM 522 N N . LYS A 1 73 ? -24.632 -5.682 -11.945 1.00 82.94 73 LYS A N 1
ATOM 523 C CA . LYS A 1 73 ? -26.070 -6.023 -11.958 1.00 82.94 73 LYS A CA 1
ATOM 524 C C . LYS A 1 73 ? -26.346 -7.530 -12.059 1.00 82.94 73 LYS A C 1
ATOM 526 O O . LYS A 1 73 ? -27.483 -7.950 -11.865 1.00 82.94 73 LYS A O 1
ATOM 531 N N . GLY A 1 74 ? -25.318 -8.329 -12.358 1.00 73.69 74 GLY A N 1
ATOM 532 C CA . GLY A 1 74 ? -25.406 -9.776 -12.587 1.00 73.69 74 GLY A CA 1
ATOM 533 C C . GLY A 1 74 ? -25.559 -10.155 -14.066 1.00 73.69 74 GLY A C 1
ATOM 534 O O . GLY A 1 74 ? -25.923 -9.325 -14.896 1.00 73.69 74 GLY A O 1
ATOM 535 N N . SER A 1 75 ? -25.262 -11.416 -14.398 1.00 62.50 75 SER A N 1
ATOM 536 C CA . SER A 1 75 ? -25.365 -11.972 -15.761 1.00 62.50 75 SER A CA 1
ATOM 537 C C . SER A 1 75 ? -26.788 -11.952 -16.314 1.00 62.50 75 SER A C 1
ATOM 539 O O . SER A 1 75 ? -26.998 -11.729 -17.504 1.00 62.50 75 SER A O 1
ATOM 541 N N . ASP A 1 76 ? -27.766 -12.152 -15.437 1.00 68.19 76 ASP A N 1
ATOM 542 C CA . ASP A 1 76 ? -29.169 -12.370 -15.790 1.00 68.19 76 ASP A CA 1
ATOM 543 C C . ASP A 1 76 ? -29.945 -11.036 -15.865 1.00 68.19 76 ASP A C 1
ATOM 545 O O . ASP A 1 76 ? -31.176 -11.006 -15.924 1.00 68.19 76 ASP A O 1
ATOM 549 N N . TYR A 1 77 ? -29.225 -9.907 -15.851 1.00 74.31 77 TYR A N 1
ATOM 550 C CA . TYR A 1 77 ? -29.804 -8.571 -15.890 1.00 74.31 77 TYR A CA 1
ATOM 551 C C . TYR A 1 77 ? -30.419 -8.263 -17.263 1.00 74.31 77 TYR A C 1
ATOM 553 O O . TYR A 1 77 ? -29.726 -8.016 -18.250 1.00 74.31 77 TYR A O 1
ATOM 561 N N . THR A 1 78 ? -31.750 -8.252 -17.308 1.00 68.75 78 THR A N 1
ATOM 562 C CA . THR A 1 78 ? -32.552 -7.982 -18.514 1.00 68.75 78 THR A CA 1
ATOM 563 C C . THR A 1 78 ? -33.061 -6.540 -18.617 1.00 68.75 78 THR A C 1
ATOM 565 O O . THR A 1 78 ? -33.541 -6.139 -19.681 1.00 68.75 78 THR A O 1
ATOM 568 N N . GLY A 1 79 ? -32.925 -5.745 -17.548 1.00 78.50 79 GLY A N 1
ATOM 569 C CA . GLY A 1 79 ? -33.281 -4.323 -17.525 1.00 78.50 79 GLY A CA 1
ATOM 570 C C . GLY A 1 79 ? -32.425 -3.466 -18.466 1.00 78.50 79 GLY A C 1
ATOM 571 O O . GLY A 1 79 ? -31.503 -3.955 -19.122 1.00 78.50 79 GLY A O 1
ATOM 572 N N . ASP A 1 80 ? -32.735 -2.177 -18.566 1.00 85.62 80 ASP A N 1
ATOM 573 C CA . ASP A 1 80 ? -31.945 -1.239 -19.367 1.00 85.62 80 ASP A CA 1
ATOM 574 C C . ASP A 1 80 ? -30.817 -0.622 -18.537 1.00 85.62 80 ASP A C 1
ATOM 576 O O . ASP A 1 80 ? -31.033 -0.155 -17.421 1.00 85.62 80 ASP A O 1
ATOM 580 N N . LEU A 1 81 ? -29.604 -0.622 -19.092 1.00 90.44 81 LEU A N 1
ATOM 581 C CA . LEU A 1 81 ? -28.421 -0.053 -18.448 1.00 90.44 81 LEU A CA 1
ATOM 582 C C . LEU A 1 81 ? -28.363 1.446 -18.733 1.00 90.44 81 LEU A C 1
ATOM 584 O O . LEU A 1 81 ? -28.414 1.859 -19.891 1.00 90.44 81 LEU A O 1
ATOM 588 N N . THR A 1 82 ? -28.238 2.269 -17.698 1.00 92.94 82 THR A N 1
ATOM 589 C CA . THR A 1 82 ? -28.056 3.718 -17.861 1.00 92.94 82 THR A CA 1
ATOM 590 C C . THR A 1 82 ? -26.633 4.050 -18.316 1.00 92.94 82 THR A C 1
ATOM 592 O O . THR A 1 82 ? -25.704 3.244 -18.196 1.00 92.94 82 THR A O 1
ATOM 595 N N . ALA A 1 83 ? -26.423 5.288 -18.770 1.00 89.88 83 ALA A N 1
ATOM 596 C CA . ALA A 1 83 ? -25.075 5.807 -19.013 1.00 89.88 83 ALA A CA 1
ATOM 597 C C . ALA A 1 83 ? -24.189 5.765 -17.749 1.00 89.88 83 ALA A C 1
ATOM 599 O O . ALA A 1 83 ? -22.977 5.593 -17.862 1.00 89.88 83 ALA A O 1
ATOM 600 N N . VAL A 1 84 ? -24.782 5.877 -16.551 1.00 89.88 84 VAL A N 1
ATOM 601 C CA . VAL A 1 84 ? -24.066 5.795 -15.266 1.00 89.88 84 VAL A CA 1
ATOM 602 C C . VAL A 1 84 ? -23.612 4.366 -14.977 1.00 89.88 84 VAL A C 1
ATOM 604 O O . VAL A 1 84 ? -22.474 4.166 -14.555 1.00 89.88 84 VAL A O 1
ATOM 607 N N . ASP A 1 85 ? -24.460 3.373 -15.251 1.00 93.12 85 ASP A N 1
ATOM 608 C CA . ASP A 1 85 ? -24.117 1.961 -15.057 1.00 93.12 85 ASP A CA 1
ATOM 609 C C . ASP A 1 85 ? -22.929 1.562 -15.937 1.00 93.12 85 ASP A C 1
ATOM 611 O O . ASP A 1 85 ? -21.957 0.999 -15.439 1.00 93.12 85 ASP A O 1
ATOM 615 N N . LEU A 1 86 ? -22.953 1.927 -17.222 1.00 94.25 86 LEU A N 1
ATOM 616 C CA . LEU A 1 86 ? -21.852 1.649 -18.149 1.00 94.25 86 LEU A CA 1
ATOM 617 C C . LEU A 1 86 ? -20.571 2.429 -17.804 1.00 94.25 86 LEU A C 1
ATOM 619 O O . LEU A 1 86 ? -19.480 1.861 -17.847 1.00 94.25 86 LEU A O 1
ATOM 623 N N . ALA A 1 87 ? -20.690 3.693 -17.383 1.00 93.19 87 ALA A N 1
ATOM 624 C CA . ALA A 1 87 ? -19.545 4.498 -16.953 1.00 93.19 87 ALA A CA 1
ATOM 625 C C . ALA A 1 87 ? -18.937 4.024 -15.619 1.00 93.19 87 ALA A C 1
ATOM 627 O O . ALA A 1 87 ? -17.774 4.331 -15.331 1.00 93.19 87 ALA A O 1
ATOM 628 N N . SER A 1 88 ? -19.685 3.275 -14.800 1.00 93.19 88 SER A N 1
ATOM 629 C CA . SER A 1 88 ? -19.178 2.670 -13.562 1.00 93.19 88 SER A CA 1
ATOM 630 C C . SER A 1 88 ? -18.171 1.545 -13.813 1.00 93.19 88 SER A C 1
ATOM 632 O O . SER A 1 88 ? -17.290 1.349 -12.979 1.00 93.19 88 SER A O 1
ATOM 634 N N . ILE A 1 89 ? -18.231 0.880 -14.974 1.00 95.00 89 ILE A N 1
ATOM 635 C CA . ILE A 1 89 ? -17.359 -0.248 -15.329 1.00 95.00 89 ILE A CA 1
ATOM 636 C C . ILE A 1 89 ? -15.901 0.232 -15.421 1.00 95.00 89 ILE A C 1
ATOM 638 O O . ILE A 1 89 ? -15.592 1.174 -16.158 1.00 95.00 89 ILE A O 1
ATOM 642 N N . LYS A 1 90 ? -15.001 -0.417 -14.668 1.00 93.12 90 LYS A N 1
ATOM 643 C CA . LYS A 1 90 ? -13.552 -0.138 -14.620 1.00 93.12 90 LYS A CA 1
ATOM 644 C C . LYS A 1 90 ? -12.737 -1.385 -14.961 1.00 93.12 90 LYS A C 1
ATOM 646 O O . LYS A 1 90 ? -13.226 -2.501 -14.821 1.00 93.12 90 LYS A O 1
ATOM 651 N N . GLY A 1 91 ? -11.470 -1.190 -15.326 1.00 93.19 91 GLY A N 1
ATOM 652 C CA . GLY A 1 91 ? -10.535 -2.291 -15.574 1.00 93.19 91 GLY A CA 1
ATOM 653 C C . GLY A 1 91 ? -10.754 -2.949 -16.936 1.00 93.19 91 GLY A C 1
ATOM 654 O O . GLY A 1 91 ? -10.938 -2.252 -17.934 1.00 93.19 91 GLY A O 1
ATOM 655 N N . GLU A 1 92 ? -10.707 -4.279 -16.988 1.00 95.25 92 GLU A N 1
ATOM 656 C CA . GLU A 1 92 ? -10.907 -5.049 -18.220 1.00 95.25 92 GLU A CA 1
ATOM 657 C C . GLU A 1 92 ? -12.355 -5.538 -18.357 1.00 95.25 92 GLU A C 1
ATOM 659 O O . GLU A 1 92 ? -12.947 -6.011 -17.387 1.00 95.25 92 GLU A O 1
ATOM 664 N N . VAL A 1 93 ? -12.915 -5.476 -19.569 1.00 96.88 93 VAL A N 1
ATOM 665 C CA . VAL A 1 93 ? -14.239 -6.031 -19.886 1.00 96.88 93 VAL A CA 1
ATOM 666 C C . VAL A 1 93 ? -14.147 -7.039 -21.032 1.00 96.88 93 VAL A C 1
ATOM 668 O O . VAL A 1 93 ? -13.640 -6.741 -22.118 1.00 96.88 93 VAL A O 1
ATOM 671 N N . ASP A 1 94 ? -14.651 -8.253 -20.796 1.00 97.12 94 ASP A N 1
ATOM 672 C CA . ASP A 1 94 ? -14.780 -9.267 -21.839 1.00 97.12 94 ASP A CA 1
ATOM 673 C C . ASP A 1 94 ? -16.127 -9.156 -22.550 1.00 97.12 94 ASP A C 1
ATOM 675 O O . ASP A 1 94 ? -17.157 -9.540 -22.009 1.00 97.12 94 ASP A O 1
ATOM 679 N N . LEU A 1 95 ? -16.106 -8.687 -23.793 1.00 97.56 95 LEU A N 1
ATOM 680 C CA . LEU A 1 95 ? -17.255 -8.631 -24.698 1.00 97.56 95 LEU A CA 1
ATOM 681 C C . LEU A 1 95 ? -17.088 -9.602 -25.880 1.00 97.56 95 LEU A C 1
A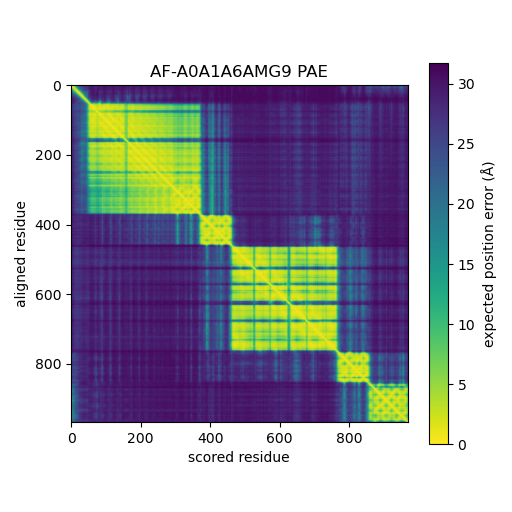TOM 683 O O . LEU A 1 95 ? -17.816 -9.521 -26.871 1.00 97.56 95 LEU A O 1
ATOM 687 N N . SER A 1 96 ? -16.148 -10.551 -25.790 1.00 97.75 96 SER A N 1
ATOM 688 C CA . SER A 1 96 ? -15.915 -11.543 -26.841 1.00 97.75 96 SER A CA 1
ATOM 689 C C . SER A 1 96 ? -17.136 -12.433 -27.067 1.00 97.75 96 SER A C 1
ATOM 691 O O . SER A 1 96 ? -17.966 -12.595 -26.166 1.00 97.75 96 SER A O 1
ATOM 693 N N . ASN A 1 97 ? -17.246 -13.032 -28.256 1.00 96.12 97 ASN A N 1
ATOM 694 C CA . ASN A 1 97 ? -18.279 -14.028 -28.589 1.00 96.12 97 ASN A CA 1
ATOM 695 C C . ASN A 1 97 ? -19.731 -13.564 -28.302 1.00 96.12 97 ASN A C 1
ATOM 697 O O . ASN A 1 97 ? -20.598 -14.381 -28.004 1.00 96.12 97 ASN A O 1
ATOM 701 N N . SER A 1 98 ? -20.003 -12.256 -28.357 1.00 96.69 98 SER A N 1
ATOM 702 C CA . SER A 1 98 ? -21.282 -11.644 -27.947 1.00 96.69 98 SER A CA 1
ATOM 703 C C . SER A 1 98 ? -22.171 -11.238 -29.133 1.00 96.69 98 SER A C 1
ATOM 705 O O . SER A 1 98 ? -23.080 -10.426 -28.981 1.00 96.69 98 SER A O 1
ATOM 707 N N . ASN A 1 99 ? -21.900 -11.789 -30.323 1.00 95.25 99 ASN A N 1
ATOM 708 C CA . ASN A 1 99 ? -22.593 -11.510 -31.589 1.00 95.25 99 ASN A CA 1
ATOM 709 C C . ASN A 1 99 ? -22.740 -10.010 -31.918 1.00 95.25 99 ASN A C 1
ATOM 711 O O . ASN A 1 99 ? -23.720 -9.600 -32.533 1.00 95.25 99 ASN A O 1
ATOM 715 N N . ILE A 1 100 ? -21.767 -9.196 -31.495 1.00 97.88 100 ILE A N 1
ATOM 716 C CA . ILE A 1 100 ? -21.767 -7.737 -31.660 1.00 97.88 100 ILE A CA 1
ATOM 717 C C . ILE A 1 100 ? -21.754 -7.379 -33.149 1.00 97.88 100 ILE A C 1
ATOM 719 O O . ILE A 1 100 ? -20.954 -7.907 -33.923 1.00 97.88 100 ILE A O 1
ATOM 723 N N . THR A 1 101 ? -22.645 -6.464 -33.516 1.00 96.56 101 THR A N 1
ATOM 724 C CA . THR A 1 101 ? -22.790 -5.856 -34.844 1.00 96.56 101 THR A CA 1
ATOM 725 C C . THR A 1 101 ? -22.227 -4.430 -34.872 1.00 96.56 101 THR A C 1
ATOM 727 O O . THR A 1 101 ? -22.018 -3.815 -33.827 1.00 96.56 101 THR A O 1
ATOM 730 N N . ASP A 1 102 ? -22.055 -3.839 -36.057 1.00 94.50 102 ASP A N 1
ATOM 731 C CA . ASP A 1 102 ? -21.638 -2.427 -36.186 1.00 94.50 102 ASP A CA 1
ATOM 732 C C . ASP A 1 102 ? -22.611 -1.433 -35.513 1.00 94.50 102 ASP A C 1
ATOM 734 O O . ASP A 1 102 ? -22.208 -0.351 -35.082 1.00 94.50 102 ASP A O 1
ATOM 738 N N . SER A 1 103 ? -23.890 -1.803 -35.387 1.00 94.50 103 SER A N 1
ATOM 739 C CA . SER A 1 103 ? -24.896 -1.063 -34.612 1.00 94.50 103 SER A CA 1
ATOM 740 C C . SER A 1 103 ? -24.669 -1.152 -33.100 1.00 94.50 103 SER A C 1
ATOM 742 O O . SER A 1 103 ? -24.807 -0.149 -32.402 1.00 94.50 103 SER A O 1
ATOM 744 N N . ASP A 1 104 ? -24.273 -2.321 -32.592 1.00 96.81 104 ASP A N 1
ATOM 745 C CA . ASP A 1 104 ? -24.007 -2.547 -31.165 1.00 96.81 104 ASP A CA 1
ATOM 746 C C . ASP A 1 104 ? -22.768 -1.780 -30.671 1.00 96.81 104 ASP A C 1
ATOM 748 O O . ASP A 1 104 ? -22.687 -1.390 -29.504 1.00 96.81 104 ASP A O 1
ATOM 752 N N . MET A 1 105 ? -21.812 -1.499 -31.564 1.00 96.50 105 MET A N 1
ATOM 753 C CA . MET A 1 105 ? -20.612 -0.713 -31.248 1.00 96.50 105 MET A CA 1
ATOM 754 C C . MET A 1 105 ? -20.936 0.692 -30.705 1.00 96.50 105 MET A C 1
ATOM 756 O O . MET A 1 105 ? -20.141 1.252 -29.952 1.00 96.50 105 MET A O 1
ATOM 760 N N . ALA A 1 106 ? -22.127 1.241 -30.984 1.00 94.88 106 ALA A N 1
ATOM 761 C CA . ALA A 1 106 ? -22.601 2.519 -30.437 1.00 94.88 106 ALA A CA 1
ATOM 762 C C . ALA A 1 106 ? -22.645 2.579 -28.893 1.00 94.88 106 ALA A C 1
ATOM 764 O O . ALA A 1 106 ? -22.696 3.675 -28.326 1.00 94.88 106 ALA A O 1
ATOM 765 N N . VAL A 1 107 ? -22.607 1.425 -28.218 1.00 95.38 107 VAL A N 1
ATOM 766 C CA . VAL A 1 107 ? -22.596 1.294 -26.752 1.00 95.38 107 VAL A CA 1
ATOM 767 C C . VAL A 1 107 ? -21.196 1.515 -26.152 1.00 95.38 107 VAL A C 1
ATOM 769 O O . VAL A 1 107 ? -21.083 1.946 -25.004 1.00 95.38 107 VAL A O 1
ATOM 772 N N . MET A 1 108 ? -20.114 1.290 -26.908 1.00 96.50 108 MET A N 1
ATOM 773 C CA . MET A 1 108 ? -18.744 1.270 -26.360 1.00 96.50 108 MET A CA 1
ATOM 774 C C . MET A 1 108 ? -18.281 2.636 -25.812 1.00 96.50 108 MET A C 1
ATOM 776 O O . MET A 1 108 ? -17.431 2.693 -24.923 1.00 96.50 108 MET A O 1
ATOM 780 N N . LYS A 1 109 ? -18.891 3.739 -26.263 1.00 95.12 109 LYS A N 1
ATOM 781 C CA . LYS A 1 109 ? -18.572 5.116 -25.843 1.00 95.12 109 LYS A CA 1
ATOM 782 C C . LYS A 1 109 ? -18.988 5.429 -24.406 1.00 95.12 109 LYS A C 1
ATOM 784 O O . LYS A 1 109 ? -18.537 6.413 -23.836 1.00 95.12 109 LYS A O 1
ATOM 789 N N . TYR A 1 110 ? -19.851 4.607 -23.811 1.00 95.62 110 TYR A N 1
ATOM 790 C CA . TYR A 1 110 ? -20.248 4.758 -22.412 1.00 95.62 110 TYR A CA 1
ATOM 791 C C . TYR A 1 110 ? -19.275 4.050 -21.449 1.00 95.62 110 TYR A C 1
ATOM 793 O O . TYR A 1 110 ? -19.355 4.255 -20.243 1.00 95.62 110 TYR A O 1
ATOM 801 N N . LEU A 1 111 ? -18.314 3.268 -21.963 1.00 95.75 111 LEU A N 1
ATOM 802 C CA . LEU A 1 111 ? -17.311 2.516 -21.191 1.00 95.75 111 LEU A CA 1
ATOM 803 C C . LEU A 1 111 ? -16.097 3.392 -20.815 1.00 95.75 111 LEU A C 1
ATOM 805 O O . LEU A 1 111 ? -14.935 3.034 -21.038 1.00 95.75 111 LEU A O 1
ATOM 809 N N . THR A 1 112 ? -16.372 4.577 -20.268 1.00 94.44 112 THR A N 1
ATOM 810 C CA . THR A 1 112 ? -15.385 5.655 -20.070 1.00 94.44 112 THR A CA 1
ATOM 811 C C . THR A 1 112 ? -14.250 5.274 -19.119 1.00 94.44 112 THR A C 1
ATOM 813 O O . THR A 1 112 ? -13.114 5.694 -19.316 1.00 94.44 112 THR A O 1
ATOM 816 N N . GLY A 1 113 ? -14.521 4.436 -18.111 1.00 90.75 113 GLY A N 1
ATOM 817 C CA . GLY A 1 113 ? -13.538 3.985 -17.118 1.00 90.75 113 GLY A CA 1
ATOM 818 C C . GLY A 1 113 ? -12.789 2.690 -17.451 1.00 90.75 113 GLY A C 1
ATOM 819 O O . GLY A 1 113 ? -12.013 2.215 -16.622 1.00 90.75 113 GLY A O 1
ATOM 820 N N . VAL A 1 114 ? -13.034 2.097 -18.621 1.00 96.31 114 VAL A N 1
ATOM 821 C CA . VAL A 1 114 ? -12.478 0.794 -19.011 1.00 96.31 114 VAL A CA 1
ATOM 822 C C . VAL A 1 114 ? -11.093 0.950 -19.647 1.00 96.31 114 VAL A C 1
ATOM 824 O O . VAL A 1 114 ? -10.906 1.757 -20.563 1.00 96.31 114 VAL A O 1
ATOM 827 N N . THR A 1 115 ? -10.135 0.147 -19.178 1.00 96.19 115 THR A N 1
ATOM 828 C CA . THR A 1 115 ? -8.726 0.118 -19.616 1.00 96.19 115 THR A CA 1
ATOM 829 C C . THR A 1 115 ? -8.421 -1.004 -20.612 1.00 96.19 115 THR A C 1
ATOM 831 O O . THR A 1 115 ? -7.354 -1.000 -21.218 1.00 96.19 115 THR A O 1
ATOM 834 N N . SER A 1 116 ? -9.327 -1.963 -20.815 1.00 97.69 116 SER A N 1
ATOM 835 C CA . SER A 1 116 ? -9.163 -3.043 -21.798 1.00 97.69 116 SER A CA 1
ATOM 836 C C . SER A 1 116 ? -10.528 -3.555 -22.257 1.00 97.69 116 SER A C 1
ATOM 838 O O . SER A 1 116 ? -11.368 -3.874 -21.416 1.00 97.69 116 SER A O 1
ATOM 840 N N . ILE A 1 117 ? -10.775 -3.614 -23.569 1.00 98.19 117 ILE A N 1
ATOM 841 C CA . ILE A 1 117 ? -12.021 -4.148 -24.145 1.00 98.19 117 ILE A CA 1
ATOM 842 C C . ILE A 1 117 ? -11.678 -5.327 -25.056 1.00 98.19 117 ILE A C 1
ATOM 844 O O . ILE A 1 117 ? -11.103 -5.156 -26.136 1.00 98.19 117 ILE A O 1
ATOM 848 N N . ASN A 1 118 ? -12.067 -6.533 -24.644 1.00 98.38 118 ASN A N 1
ATOM 849 C CA . ASN A 1 118 ? -11.960 -7.713 -25.492 1.00 98.38 118 ASN A CA 1
ATOM 850 C C . ASN A 1 118 ? -13.211 -7.845 -26.367 1.00 98.38 118 ASN A C 1
ATOM 852 O O . ASN A 1 118 ? -14.269 -8.219 -25.875 1.00 98.38 118 ASN A O 1
ATOM 856 N N . LEU A 1 119 ? -13.090 -7.568 -27.665 1.00 98.50 119 LEU A N 1
ATOM 857 C CA . LEU A 1 119 ? -14.155 -7.706 -28.665 1.00 98.50 119 LEU A CA 1
ATOM 858 C C . LEU A 1 119 ? -13.987 -8.969 -29.523 1.00 98.50 119 LEU A C 1
ATOM 860 O O . LEU A 1 119 ? -14.726 -9.136 -30.491 1.00 98.50 119 LEU A O 1
ATOM 864 N N . SER A 1 120 ? -13.050 -9.862 -29.189 1.00 98.12 120 SER A N 1
ATOM 865 C CA . SER A 1 120 ? -12.678 -10.997 -30.042 1.00 98.12 120 SER A CA 1
ATOM 866 C C . SER A 1 120 ? -13.840 -11.931 -30.414 1.00 98.12 120 SER A C 1
ATOM 868 O O . SER A 1 120 ? -14.816 -12.102 -29.682 1.00 98.12 120 SER A O 1
ATOM 870 N N . ASN A 1 121 ? -13.727 -12.576 -31.575 1.00 97.25 121 ASN A N 1
ATOM 871 C CA . ASN A 1 121 ? -14.694 -13.527 -32.139 1.00 97.25 121 ASN A CA 1
ATOM 872 C C . ASN A 1 121 ? -16.102 -12.961 -32.423 1.00 97.25 121 ASN A C 1
ATOM 874 O O . ASN A 1 121 ? -16.996 -13.711 -32.818 1.00 97.25 121 ASN A O 1
ATOM 878 N N . ASN A 1 122 ? -16.320 -11.647 -32.307 1.00 97.75 122 ASN A N 1
ATOM 879 C CA . ASN A 1 122 ? -17.546 -11.001 -32.779 1.00 97.75 122 ASN A CA 1
ATOM 880 C C . ASN A 1 122 ? -17.508 -10.861 -34.309 1.00 97.75 122 ASN A C 1
ATOM 882 O O . ASN A 1 122 ? -17.196 -9.811 -34.865 1.00 97.75 122 ASN A O 1
ATOM 886 N N . THR A 1 123 ? -17.798 -11.963 -35.003 1.00 95.88 123 THR A N 1
ATOM 887 C CA . THR A 1 123 ? -17.666 -12.074 -36.469 1.00 95.88 123 THR A CA 1
ATOM 888 C C . THR A 1 123 ? -18.579 -11.144 -37.278 1.00 95.88 123 THR A C 1
ATOM 890 O O . THR A 1 123 ? -18.325 -10.974 -38.467 1.00 95.88 123 THR A O 1
ATOM 893 N N . ALA A 1 124 ? -19.591 -10.533 -36.651 1.00 95.44 124 ALA A N 1
ATOM 894 C CA . ALA A 1 124 ? -20.508 -9.572 -37.265 1.00 95.44 124 ALA A CA 1
ATOM 895 C C . ALA A 1 124 ? -20.081 -8.094 -37.111 1.00 95.44 124 ALA A C 1
ATOM 897 O O . ALA A 1 124 ? -20.745 -7.221 -37.669 1.00 95.44 124 ALA A O 1
ATOM 898 N N . ILE A 1 125 ? -18.972 -7.804 -36.413 1.00 95.06 125 ILE A N 1
ATOM 899 C CA . ILE A 1 125 ? -18.294 -6.505 -36.521 1.00 95.06 125 ILE A CA 1
ATOM 900 C C . ILE A 1 125 ? -17.617 -6.463 -37.892 1.00 95.06 125 ILE A C 1
ATOM 902 O O . ILE A 1 125 ? -16.819 -7.347 -38.220 1.00 95.06 125 ILE A O 1
ATOM 906 N N . THR A 1 126 ? -17.917 -5.438 -38.684 1.00 91.88 126 THR A N 1
ATOM 907 C CA . THR A 1 126 ? -17.259 -5.177 -39.964 1.00 91.88 126 THR A CA 1
ATOM 908 C C . THR A 1 126 ? -16.240 -4.046 -39.840 1.00 91.88 126 THR A C 1
ATOM 910 O O . THR A 1 126 ? -16.005 -3.484 -38.768 1.00 91.88 126 THR A O 1
ATOM 913 N N . TYR A 1 127 ? -15.627 -3.672 -40.963 1.00 86.75 127 TYR A N 1
ATOM 914 C CA . TYR A 1 127 ? -14.813 -2.461 -41.049 1.00 86.75 127 TYR A CA 1
ATOM 915 C C . TYR A 1 127 ? -15.560 -1.204 -40.548 1.00 86.75 127 TYR A C 1
ATOM 917 O O . TYR A 1 127 ? -14.926 -0.305 -40.002 1.00 86.75 127 TYR A O 1
ATOM 925 N N . ALA A 1 128 ? -16.892 -1.132 -40.689 1.00 86.69 128 ALA A N 1
ATOM 926 C CA . ALA A 1 128 ? -17.677 0.033 -40.273 1.00 86.69 128 ALA A CA 1
ATOM 927 C C . ALA A 1 128 ? -17.727 0.223 -38.744 1.00 86.69 128 ALA A C 1
ATOM 929 O O . ALA A 1 128 ? -17.731 1.373 -38.292 1.00 86.69 128 ALA A O 1
ATOM 930 N N . GLY A 1 129 ? -17.734 -0.882 -37.981 1.00 90.06 129 GLY A N 1
ATOM 931 C CA . GLY A 1 129 ? -17.633 -0.948 -36.518 1.00 90.06 129 GLY A CA 1
ATOM 932 C C . GLY A 1 129 ? -16.201 -0.848 -35.975 1.00 90.06 129 GLY A C 1
ATOM 933 O O . GLY A 1 129 ? -16.000 -0.470 -34.821 1.00 90.06 129 GLY A O 1
ATOM 934 N N . PHE A 1 130 ? -15.193 -1.145 -36.800 1.00 92.62 130 PHE A N 1
ATOM 935 C CA . PHE A 1 130 ? -13.767 -1.014 -36.474 1.00 92.62 130 PHE A CA 1
ATOM 936 C C . PHE A 1 130 ? -13.302 0.453 -36.597 1.00 92.62 130 PHE A C 1
ATOM 938 O O . PHE A 1 130 ? -12.556 0.813 -37.509 1.00 92.62 130 PHE A O 1
ATOM 945 N N . ASP A 1 131 ? -13.800 1.310 -35.697 1.00 91.69 131 ASP A N 1
ATOM 946 C CA . ASP A 1 131 ? -13.662 2.773 -35.760 1.00 91.69 131 ASP A CA 1
ATOM 947 C C . ASP A 1 131 ? -13.534 3.423 -34.368 1.00 91.69 131 ASP A C 1
ATOM 949 O O . ASP A 1 131 ? -14.274 3.079 -33.442 1.00 91.69 131 ASP A O 1
ATOM 953 N N . GLN A 1 132 ? -12.626 4.398 -34.214 1.00 92.75 132 GLN A N 1
ATOM 954 C CA . GLN A 1 132 ? -12.426 5.128 -32.957 1.00 92.75 132 GLN A CA 1
ATOM 955 C C . GLN A 1 132 ? -13.671 5.862 -32.450 1.00 92.75 132 GLN A C 1
ATOM 957 O O . GLN A 1 132 ? -13.786 6.056 -31.240 1.00 92.75 132 GLN A O 1
ATOM 962 N N . LYS A 1 133 ? -14.595 6.260 -33.341 1.00 92.56 133 LYS A N 1
ATOM 963 C CA . LYS A 1 133 ? -15.815 7.030 -33.015 1.00 92.56 133 LYS A CA 1
ATOM 964 C C . LYS A 1 133 ? -16.735 6.319 -32.018 1.00 92.56 133 LYS A C 1
ATOM 966 O O . LYS A 1 133 ? -17.607 6.947 -31.422 1.00 92.56 133 LYS A O 1
ATOM 971 N N . TYR A 1 134 ? -16.564 5.007 -31.869 1.00 95.44 134 TYR A N 1
ATOM 972 C CA . TYR A 1 134 ? -17.324 4.185 -30.940 1.00 95.44 134 TYR A CA 1
ATOM 973 C C . TYR A 1 134 ? -16.759 4.169 -29.525 1.00 95.44 134 TYR A C 1
ATOM 975 O O . TYR A 1 134 ? -17.475 3.751 -28.627 1.00 95.44 134 TYR A O 1
ATOM 983 N N . PHE A 1 135 ? -15.522 4.605 -29.294 1.00 95.94 135 PHE A N 1
ATOM 984 C CA . PHE A 1 135 ? -14.857 4.485 -27.998 1.00 95.94 135 PHE A CA 1
ATOM 985 C C . PHE A 1 135 ? -14.695 5.846 -27.323 1.00 95.94 135 PHE A C 1
ATOM 987 O O . PHE A 1 135 ? -14.400 6.845 -27.975 1.00 95.94 135 PHE A O 1
ATOM 994 N N . ASP A 1 136 ? -14.843 5.877 -25.998 1.00 93.38 136 ASP A N 1
ATOM 995 C CA . ASP A 1 136 ? -14.432 7.036 -25.209 1.00 93.38 136 ASP A CA 1
ATOM 996 C C . ASP A 1 136 ? -12.937 6.965 -24.892 1.00 93.38 136 ASP A C 1
ATOM 998 O O . ASP A 1 136 ? -12.466 6.003 -24.281 1.00 93.38 136 ASP A O 1
ATOM 1002 N N . TRP A 1 137 ? -12.200 8.004 -25.273 1.00 93.44 137 TRP A N 1
ATOM 1003 C CA . TRP A 1 137 ? -10.746 8.069 -25.135 1.00 93.44 137 TRP A CA 1
ATOM 1004 C C . TRP A 1 137 ? -10.280 8.883 -23.919 1.00 93.44 137 TRP A C 1
ATOM 1006 O O . TRP A 1 137 ? -9.117 9.281 -23.886 1.00 93.44 137 TRP A O 1
ATOM 1016 N N . THR A 1 138 ? -11.127 9.126 -22.906 1.00 90.69 138 THR A N 1
ATOM 1017 C CA . THR A 1 138 ? -10.676 9.787 -21.660 1.00 90.69 138 THR A CA 1
ATOM 1018 C C . THR A 1 138 ? -9.739 8.890 -20.849 1.00 90.69 138 THR A C 1
ATOM 1020 O O . THR A 1 138 ? -8.702 9.350 -20.373 1.00 90.69 138 THR A O 1
ATOM 1023 N N . THR A 1 139 ? -10.052 7.593 -20.759 1.00 91.38 139 THR A N 1
ATOM 1024 C CA . THR A 1 139 ? -9.184 6.571 -20.153 1.00 91.38 139 THR A CA 1
ATOM 1025 C C . THR A 1 139 ? -8.390 5.836 -21.228 1.00 91.38 139 THR A C 1
ATOM 1027 O O . THR A 1 139 ? -8.975 5.236 -22.134 1.00 91.38 139 THR A O 1
ATOM 1030 N N . ALA A 1 140 ? -7.059 5.831 -21.097 1.00 93.62 140 ALA A N 1
ATOM 1031 C CA . ALA A 1 140 ? -6.164 5.087 -21.980 1.00 93.62 140 ALA A CA 1
ATOM 1032 C C . ALA A 1 140 ? -6.428 3.573 -21.908 1.00 93.62 140 ALA A C 1
ATOM 1034 O O . ALA A 1 140 ? -6.465 3.006 -20.811 1.00 93.62 140 ALA A O 1
ATOM 1035 N N . LYS A 1 141 ? -6.614 2.919 -23.062 1.00 95.19 141 LYS A N 1
ATOM 1036 C CA . LYS A 1 141 ? -7.122 1.539 -23.116 1.00 95.19 141 LYS A CA 1
ATOM 1037 C C . LYS A 1 141 ? -6.533 0.673 -24.227 1.00 95.19 141 LYS A C 1
ATOM 1039 O O . LYS A 1 141 ? -6.026 1.181 -25.227 1.00 95.19 141 LYS A O 1
ATOM 1044 N N . SER A 1 142 ? -6.650 -0.637 -24.044 1.00 97.81 142 SER A N 1
ATOM 1045 C CA . SER A 1 142 ? -6.294 -1.673 -25.019 1.00 97.81 142 SER A CA 1
ATOM 1046 C C . SER A 1 142 ? -7.542 -2.258 -25.690 1.00 97.81 142 SER A C 1
ATOM 1048 O O . SER A 1 142 ? -8.595 -2.356 -25.058 1.00 97.81 142 SER A O 1
ATOM 1050 N N . LEU A 1 143 ? -7.435 -2.669 -26.957 1.00 98.19 143 LEU A N 1
ATOM 1051 C CA . LEU A 1 143 ? -8.539 -3.260 -27.730 1.00 98.19 143 LEU A CA 1
ATOM 1052 C C . LEU A 1 143 ? -8.128 -4.606 -28.347 1.00 98.19 143 LEU A C 1
ATOM 1054 O O . LEU A 1 143 ? -7.052 -4.717 -28.934 1.00 98.19 143 LEU A O 1
ATOM 1058 N N . ASN A 1 144 ? -8.990 -5.624 -28.279 1.00 98.19 144 ASN A N 1
ATOM 1059 C CA . ASN A 1 144 ? -8.741 -6.917 -28.932 1.00 98.19 144 ASN A CA 1
ATOM 1060 C C . ASN A 1 144 ? -9.847 -7.283 -29.933 1.00 98.19 144 ASN A C 1
ATOM 1062 O O . ASN A 1 144 ? -10.985 -7.505 -29.529 1.00 98.19 144 ASN A O 1
ATOM 1066 N N . PHE A 1 145 ? -9.490 -7.399 -31.215 1.00 97.81 145 PHE A N 1
ATOM 1067 C CA . PHE A 1 145 ? -10.370 -7.798 -32.319 1.00 97.81 145 PHE A CA 1
ATOM 1068 C C . PHE A 1 145 ? -9.957 -9.136 -32.975 1.00 97.81 145 PHE A C 1
ATOM 1070 O O . PHE A 1 145 ? -10.351 -9.408 -34.110 1.00 97.81 145 PHE A O 1
ATOM 1077 N N . SER A 1 146 ? -9.178 -9.995 -32.302 1.00 96.50 146 SER A N 1
ATOM 1078 C CA . SER A 1 146 ? -8.841 -11.329 -32.829 1.00 96.50 146 SER A CA 1
ATOM 1079 C C . SER A 1 146 ? -10.102 -12.143 -33.155 1.00 96.50 146 SER A C 1
ATOM 1081 O O . SER A 1 146 ? -11.124 -12.039 -32.478 1.00 96.50 146 SER A O 1
ATOM 1083 N N . GLY A 1 147 ? -10.101 -12.918 -34.237 1.00 95.75 147 GLY A N 1
ATOM 1084 C CA . GLY A 1 147 ? -11.270 -13.677 -34.690 1.00 95.75 147 GLY A CA 1
ATOM 1085 C C . GLY A 1 147 ? -12.475 -12.855 -35.187 1.00 95.75 147 GLY A C 1
ATOM 1086 O O . GLY A 1 147 ? -13.488 -13.458 -35.552 1.00 95.75 147 GLY A O 1
ATOM 1087 N N . CYS A 1 148 ? -12.419 -11.517 -35.245 1.00 96.25 148 CYS A N 1
ATOM 1088 C CA . CYS A 1 148 ? -13.503 -10.669 -35.774 1.00 96.25 148 CYS A CA 1
ATOM 1089 C C . CYS A 1 148 ? -13.544 -10.686 -37.312 1.00 96.25 148 CYS A C 1
ATOM 1091 O O . CYS A 1 148 ? -13.210 -9.716 -37.991 1.00 96.25 148 CYS A O 1
ATOM 1093 N N . LYS A 1 149 ? -13.962 -11.830 -37.865 1.00 93.19 149 LYS A N 1
ATOM 1094 C CA . LYS A 1 149 ? -13.865 -12.172 -39.295 1.00 93.19 149 LYS A CA 1
ATOM 1095 C C . LYS A 1 149 ? -14.602 -11.240 -40.262 1.00 93.19 149 LYS A C 1
ATOM 1097 O O . LYS A 1 149 ? -14.258 -11.247 -41.438 1.00 93.19 149 LYS A O 1
ATOM 1102 N N . GLY A 1 150 ? -15.571 -10.446 -39.804 1.00 90.81 150 GLY A N 1
ATOM 1103 C CA . GLY A 1 150 ? -16.258 -9.445 -40.627 1.00 90.81 150 GLY A CA 1
ATOM 1104 C C . GLY A 1 150 ? -15.403 -8.215 -40.960 1.00 90.81 150 GLY A C 1
ATOM 1105 O O . GLY A 1 150 ? -15.715 -7.494 -41.909 1.00 90.81 150 GLY A O 1
ATOM 1106 N N . ILE A 1 151 ? -14.305 -7.978 -40.232 1.00 91.31 151 ILE A N 1
ATOM 1107 C CA . ILE A 1 151 ? -13.374 -6.864 -40.465 1.00 91.31 151 ILE A CA 1
ATOM 1108 C C . ILE A 1 151 ? -12.470 -7.210 -41.661 1.00 91.31 151 ILE A C 1
ATOM 1110 O O . ILE A 1 151 ? -11.310 -7.603 -41.527 1.00 91.31 151 ILE A O 1
ATOM 1114 N N . VAL A 1 152 ? -13.047 -7.100 -42.857 1.00 83.25 152 VAL A N 1
ATOM 1115 C CA . VAL A 1 152 ? -12.410 -7.327 -44.160 1.00 83.25 152 VAL A CA 1
ATOM 1116 C C . VAL A 1 152 ? -12.491 -6.049 -44.985 1.00 83.25 152 VAL A C 1
ATOM 1118 O O . VAL A 1 152 ? -13.454 -5.287 -44.890 1.00 83.25 152 VAL A O 1
ATOM 1121 N N . TYR A 1 153 ? -11.475 -5.818 -45.813 1.00 73.88 153 TYR A N 1
ATOM 1122 C CA . TYR A 1 153 ? -11.453 -4.700 -46.741 1.00 73.88 153 TYR A CA 1
ATOM 1123 C C . TYR A 1 153 ? -11.999 -5.110 -48.117 1.00 73.88 153 TYR A C 1
ATOM 1125 O O . TYR A 1 153 ? -11.487 -6.047 -48.728 1.00 73.88 153 TYR A O 1
ATOM 1133 N N . SER A 1 154 ? -13.013 -4.401 -48.622 1.00 64.44 154 SER A N 1
ATOM 1134 C CA . SER A 1 154 ? -13.497 -4.523 -50.004 1.00 64.44 154 SER A CA 1
ATOM 1135 C C . SER A 1 154 ? -13.294 -3.213 -50.766 1.00 64.44 154 SER A C 1
ATOM 1137 O O . SER A 1 154 ? -13.217 -2.133 -50.177 1.00 64.44 154 SER A O 1
ATOM 1139 N N . VAL A 1 155 ? -13.216 -3.301 -52.096 1.00 57.34 155 VAL A N 1
ATOM 1140 C CA . VAL A 1 155 ? -13.094 -2.117 -52.964 1.00 57.34 155 VAL A CA 1
ATOM 1141 C C . VAL A 1 155 ? -14.341 -1.230 -52.914 1.00 57.34 155 VAL A C 1
ATOM 1143 O O . VAL A 1 155 ? -14.222 -0.015 -53.036 1.00 57.34 155 VAL A O 1
ATOM 1146 N N . ASP A 1 156 ? -15.512 -1.811 -52.653 1.00 56.38 156 ASP A N 1
ATOM 1147 C CA . ASP A 1 156 ? -16.793 -1.099 -52.566 1.00 56.38 156 ASP A CA 1
ATOM 1148 C C . ASP A 1 156 ? -16.816 -0.096 -51.401 1.00 56.38 156 ASP A C 1
ATOM 1150 O O . ASP A 1 156 ? -17.402 0.982 -51.508 1.00 56.38 156 ASP A O 1
ATOM 1154 N N . ASN A 1 157 ? -16.102 -0.403 -50.311 1.00 53.97 157 ASN A N 1
ATOM 1155 C CA . ASN A 1 157 ? -16.027 0.462 -49.136 1.00 53.97 157 ASN A CA 1
ATOM 1156 C C . ASN A 1 157 ? -15.235 1.760 -49.391 1.00 53.97 157 ASN A C 1
ATOM 1158 O O . ASN A 1 157 ? -15.452 2.737 -48.674 1.00 53.97 157 ASN A O 1
ATOM 1162 N N . MET A 1 158 ? -14.358 1.823 -50.409 1.00 54.72 158 MET A N 1
ATOM 1163 C CA . MET A 1 158 ? -13.494 2.996 -50.652 1.00 54.72 158 MET A CA 1
ATOM 1164 C C . MET A 1 158 ? -14.262 4.298 -50.892 1.00 54.72 158 MET A C 1
ATOM 1166 O O . MET A 1 158 ? -13.769 5.362 -50.526 1.00 54.72 158 MET A O 1
ATOM 1170 N N . ALA A 1 159 ? -15.462 4.232 -51.473 1.00 51.28 159 ALA A N 1
ATOM 1171 C CA . ALA A 1 159 ? -16.260 5.418 -51.781 1.00 51.28 159 ALA A CA 1
ATOM 1172 C C . ALA A 1 159 ? -16.850 6.119 -50.538 1.00 51.28 159 ALA A C 1
ATOM 1174 O O . ALA A 1 159 ? -17.319 7.249 -50.650 1.00 51.28 159 ALA A O 1
ATOM 1175 N N . SER A 1 160 ? -16.834 5.467 -49.367 1.00 49.50 160 SER A N 1
ATOM 1176 C CA . SER A 1 160 ? -17.455 5.965 -48.129 1.00 49.50 160 SER A CA 1
ATOM 1177 C C . SER A 1 160 ? -16.449 6.369 -47.041 1.00 49.50 160 SER A C 1
ATOM 1179 O O . SER A 1 160 ? -16.859 6.681 -45.920 1.00 49.50 160 SER A O 1
ATOM 1181 N N . LEU A 1 161 ? -15.143 6.333 -47.319 1.00 51.00 161 LEU A N 1
ATOM 1182 C CA . LEU A 1 161 ? -14.118 6.584 -46.303 1.00 51.00 161 LEU A CA 1
ATOM 1183 C C . LEU A 1 161 ? -13.788 8.068 -46.151 1.00 51.00 161 LEU A C 1
ATOM 1185 O O . LEU A 1 161 ? -13.570 8.789 -47.125 1.00 51.00 161 LEU A O 1
ATOM 1189 N N . SER A 1 162 ? -13.661 8.502 -44.898 1.00 52.09 162 SER A N 1
ATOM 1190 C CA . SER A 1 162 ? -12.973 9.741 -44.550 1.00 52.09 162 SER A CA 1
ATOM 1191 C C . SER A 1 162 ? -11.532 9.723 -45.062 1.00 52.09 162 SER A C 1
ATOM 1193 O O . SER A 1 162 ? -10.861 8.694 -45.040 1.00 52.09 162 SER A O 1
ATOM 1195 N N . THR A 1 163 ? -10.993 10.890 -45.416 1.00 56.75 163 THR A N 1
ATOM 1196 C CA . THR A 1 163 ? -9.574 11.085 -45.785 1.00 56.75 163 THR A CA 1
ATOM 1197 C C . THR A 1 163 ? -8.603 10.976 -44.594 1.00 56.75 163 THR A C 1
ATOM 1199 O O . THR A 1 163 ? -7.493 11.502 -44.633 1.00 56.75 163 THR A O 1
ATOM 1202 N N . ARG A 1 164 ? -9.033 10.313 -43.515 1.00 67.81 164 ARG A N 1
ATOM 1203 C CA . ARG A 1 164 ? -8.315 10.037 -42.266 1.00 67.81 164 ARG A CA 1
ATOM 1204 C C . ARG A 1 164 ? -8.699 8.631 -41.811 1.00 67.81 164 ARG A C 1
ATOM 1206 O O . ARG A 1 164 ? -9.872 8.264 -41.926 1.00 67.81 164 ARG A O 1
ATOM 1213 N N . GLY A 1 165 ? -7.724 7.867 -41.328 1.00 80.50 165 GLY A N 1
ATOM 1214 C CA . GLY A 1 165 ? -7.911 6.475 -40.931 1.00 80.50 165 GLY A CA 1
ATOM 1215 C C . GLY A 1 165 ? -8.645 6.299 -39.597 1.00 80.50 165 GLY A C 1
ATOM 1216 O O . GLY A 1 165 ? -8.805 7.237 -38.818 1.00 80.50 165 GLY A O 1
ATOM 1217 N N . GLN A 1 166 ? -9.113 5.078 -39.330 1.00 88.31 166 GLN A N 1
ATOM 1218 C CA . GLN A 1 166 ? -10.088 4.827 -38.259 1.00 88.31 166 GLN A CA 1
ATOM 1219 C C . GLN A 1 166 ? -9.606 5.097 -36.837 1.00 88.31 166 GLN A C 1
ATOM 1221 O O . GLN A 1 166 ? -10.433 5.442 -36.003 1.00 88.31 166 GLN A O 1
ATOM 1226 N N . PHE A 1 167 ? -8.310 4.973 -36.555 1.00 94.06 167 PHE A N 1
ATOM 1227 C CA . PHE A 1 167 ? -7.700 5.288 -35.259 1.00 94.06 167 PHE A CA 1
ATOM 1228 C C . PHE A 1 167 ? -6.728 6.479 -35.368 1.00 94.06 167 PHE A C 1
ATOM 1230 O O . PHE A 1 167 ? -5.860 6.668 -34.521 1.00 94.06 167 PHE A O 1
ATOM 1237 N N . TYR A 1 168 ? -6.895 7.321 -36.398 1.00 93.06 168 TYR A N 1
ATOM 1238 C CA . TYR A 1 168 ? -6.155 8.571 -36.565 1.00 93.06 168 TYR A CA 1
ATOM 1239 C C . TYR A 1 168 ? -6.209 9.426 -35.288 1.00 93.06 168 TYR A C 1
ATOM 1241 O O . TYR A 1 168 ? -7.289 9.785 -34.820 1.00 93.06 168 TYR A O 1
ATOM 1249 N N . ASN A 1 169 ? -5.040 9.778 -34.761 1.00 93.69 169 ASN A N 1
ATOM 1250 C CA . ASN A 1 169 ? -4.794 10.555 -33.549 1.00 93.69 169 ASN A CA 1
ATOM 1251 C C . ASN A 1 169 ? -5.363 9.947 -32.247 1.00 93.69 169 ASN A C 1
ATOM 1253 O O . ASN A 1 169 ? -5.627 10.670 -31.283 1.00 93.69 169 ASN A O 1
ATOM 1257 N N . CYS A 1 170 ? -5.527 8.619 -32.174 1.00 95.19 170 CYS A N 1
ATOM 1258 C CA . CYS A 1 170 ? -5.893 7.906 -30.943 1.00 95.19 170 CYS A CA 1
ATOM 1259 C C . CYS A 1 170 ? -4.721 7.819 -29.944 1.00 95.19 170 CYS A C 1
ATOM 1261 O O . CYS A 1 170 ? -4.243 6.737 -29.602 1.00 95.19 170 CYS A O 1
ATOM 1263 N N . GLY A 1 171 ? -4.273 8.964 -29.419 1.00 94.62 171 GLY A N 1
ATOM 1264 C CA . GLY A 1 171 ? -3.161 9.056 -28.459 1.00 94.62 171 GLY A CA 1
ATOM 1265 C C . GLY A 1 171 ? -3.342 8.255 -27.157 1.00 94.62 171 GLY A C 1
ATOM 1266 O O . GLY A 1 171 ? -2.364 7.992 -26.470 1.00 94.62 171 GLY A O 1
ATOM 1267 N N . ASN A 1 172 ? -4.565 7.811 -26.843 1.00 95.88 172 ASN A N 1
ATOM 1268 C CA . ASN A 1 172 ? -4.894 6.986 -25.672 1.00 95.88 172 ASN A CA 1
ATOM 1269 C C . ASN A 1 172 ? -5.118 5.484 -25.989 1.00 95.88 172 ASN A C 1
ATOM 1271 O O . ASN A 1 172 ? -5.540 4.725 -25.114 1.00 95.88 172 ASN A O 1
ATOM 1275 N N . LEU A 1 173 ? -4.814 5.021 -27.208 1.00 97.75 173 LEU A N 1
ATOM 1276 C CA . LEU A 1 173 ? -4.782 3.594 -27.557 1.00 97.75 173 LEU A CA 1
ATOM 1277 C C . LEU A 1 173 ? -3.452 2.964 -27.107 1.00 97.75 173 LEU A C 1
ATOM 1279 O O . LEU A 1 173 ? -2.426 3.210 -27.729 1.00 97.75 173 LEU A O 1
ATOM 1283 N N . LYS A 1 174 ? -3.457 2.140 -26.048 1.00 96.12 174 LYS A N 1
ATOM 1284 C CA . LYS A 1 174 ? -2.236 1.503 -25.501 1.00 96.12 174 LYS A CA 1
ATOM 1285 C C . LYS A 1 174 ? -1.728 0.329 -26.348 1.00 96.12 174 LYS A C 1
ATOM 1287 O O . LYS A 1 174 ? -0.520 0.194 -26.570 1.00 96.12 174 LYS A O 1
ATOM 1292 N N . SER A 1 175 ? -2.642 -0.530 -26.798 1.00 96.88 175 SER A N 1
ATOM 1293 C CA . SER A 1 175 ? -2.370 -1.646 -27.710 1.00 96.88 175 SER A CA 1
ATOM 1294 C C . SER A 1 175 ? -3.625 -2.059 -28.481 1.00 96.88 175 SER A C 1
ATOM 1296 O O . SER A 1 175 ? -4.752 -1.851 -28.021 1.00 96.88 175 SER A O 1
ATOM 1298 N N . ILE A 1 176 ? -3.428 -2.656 -29.659 1.00 97.75 176 ILE A N 1
ATOM 1299 C CA . ILE A 1 176 ? -4.507 -3.242 -30.456 1.00 97.75 176 ILE A CA 1
ATOM 1300 C C . ILE A 1 176 ? -4.106 -4.615 -31.004 1.00 97.75 176 ILE A C 1
ATOM 1302 O O . ILE A 1 176 ? -3.036 -4.777 -31.591 1.00 97.75 176 ILE A O 1
ATOM 1306 N N . VAL A 1 177 ? -4.978 -5.608 -30.825 1.00 97.75 177 VAL A N 1
ATOM 1307 C CA . VAL A 1 177 ? -4.861 -6.917 -31.482 1.00 97.75 177 VAL A CA 1
ATOM 1308 C C . VAL A 1 177 ? -5.763 -6.913 -32.711 1.00 97.75 177 VAL A C 1
ATOM 1310 O O . VAL A 1 177 ? -6.981 -6.770 -32.592 1.00 97.75 177 VAL A O 1
ATOM 1313 N N . LEU A 1 178 ? -5.154 -7.045 -33.889 1.00 96.19 178 LEU A N 1
ATOM 1314 C CA . LEU A 1 178 ? -5.846 -7.057 -35.177 1.00 96.19 178 LEU A CA 1
ATOM 1315 C C . LEU A 1 178 ? -6.452 -8.443 -35.484 1.00 96.19 178 LEU A C 1
ATOM 1317 O O . LEU A 1 178 ? -5.879 -9.455 -35.074 1.00 96.19 178 LEU A O 1
ATOM 1321 N N . PRO A 1 179 ? -7.563 -8.516 -36.243 1.00 94.56 179 PRO A N 1
ATOM 1322 C CA . PRO A 1 179 ? -8.096 -9.779 -36.748 1.00 94.56 179 PRO A CA 1
ATOM 1323 C C . PRO A 1 179 ? -7.132 -10.415 -37.756 1.00 94.56 179 PRO A C 1
ATOM 1325 O O . PRO A 1 179 ? -6.563 -9.746 -38.618 1.00 94.56 179 PRO A O 1
ATOM 1328 N N . GLU A 1 180 ? -6.982 -11.735 -37.689 1.00 90.75 180 GLU A N 1
ATOM 1329 C CA . GLU A 1 180 ? -5.970 -12.516 -38.416 1.00 90.75 180 GLU A CA 1
ATOM 1330 C C . GLU A 1 180 ? -6.190 -12.542 -39.938 1.00 90.75 180 GLU A C 1
ATOM 1332 O O . GLU A 1 180 ? -5.306 -12.940 -40.694 1.00 90.75 180 GLU A O 1
ATOM 1337 N N . ASN A 1 181 ? -7.377 -12.131 -40.389 1.00 90.19 181 ASN A N 1
ATOM 1338 C CA . ASN A 1 181 ? -7.781 -12.055 -41.790 1.00 90.19 181 ASN A CA 1
ATOM 1339 C C . ASN A 1 181 ? -7.803 -10.619 -42.354 1.00 90.19 181 ASN A C 1
ATOM 1341 O O . ASN A 1 181 ? -8.393 -10.404 -43.416 1.00 90.19 181 ASN A O 1
ATOM 1345 N N . ILE A 1 182 ? -7.206 -9.639 -41.665 1.00 90.94 182 ILE A N 1
ATOM 1346 C CA . ILE A 1 182 ? -7.079 -8.273 -42.185 1.00 90.94 182 ILE A CA 1
ATOM 1347 C C . ILE A 1 182 ? -6.134 -8.250 -43.398 1.00 90.94 182 ILE A C 1
ATOM 1349 O O . ILE A 1 182 ? -4.985 -8.674 -43.331 1.00 90.94 182 ILE A O 1
ATOM 1353 N N . THR A 1 183 ? -6.616 -7.763 -44.540 1.00 89.69 183 THR A N 1
ATOM 1354 C CA . THR A 1 183 ? -5.815 -7.668 -45.775 1.00 89.69 183 THR A CA 1
ATOM 1355 C C . THR A 1 183 ? -5.134 -6.314 -45.934 1.00 89.69 183 THR A C 1
ATOM 1357 O O . THR A 1 183 ? -4.144 -6.202 -46.653 1.00 89.69 183 THR A O 1
ATOM 1360 N N . ASN A 1 184 ? -5.653 -5.274 -45.279 1.00 88.88 184 ASN A N 1
ATOM 1361 C CA . ASN A 1 184 ? -5.235 -3.890 -45.470 1.00 88.88 184 ASN A CA 1
ATOM 1362 C C . ASN A 1 184 ? -5.294 -3.122 -44.147 1.00 88.88 184 ASN A C 1
ATOM 1364 O O . ASN A 1 184 ? -6.358 -3.000 -43.542 1.00 88.88 184 ASN A O 1
ATOM 1368 N N . ILE A 1 185 ? -4.164 -2.545 -43.748 1.00 91.75 185 ILE A N 1
ATOM 1369 C CA . ILE A 1 185 ? -4.107 -1.441 -42.787 1.00 91.75 185 ILE A CA 1
ATOM 1370 C C . ILE A 1 185 ? -4.098 -0.170 -43.625 1.00 91.75 185 ILE A C 1
ATOM 1372 O O . ILE A 1 185 ? -3.207 0.027 -44.450 1.00 91.75 185 ILE A O 1
ATOM 1376 N N . MET A 1 186 ? -5.133 0.651 -43.485 1.00 87.00 186 MET A N 1
ATOM 1377 C CA . MET A 1 186 ? -5.373 1.761 -44.407 1.00 87.00 186 MET A CA 1
ATOM 1378 C C . MET A 1 186 ? -4.399 2.933 -44.209 1.00 87.00 186 MET A C 1
ATOM 1380 O O . MET A 1 186 ? -3.761 3.035 -43.157 1.00 87.00 186 MET A O 1
ATOM 1384 N N . PRO A 1 187 ? -4.261 3.826 -45.210 1.00 89.12 187 PRO A N 1
ATOM 1385 C CA . PRO A 1 187 ? -3.466 5.031 -45.058 1.00 89.12 187 PRO A CA 1
ATOM 1386 C C . PRO A 1 187 ? -3.880 5.834 -43.823 1.00 89.12 187 PRO A C 1
ATOM 1388 O O . PRO A 1 187 ? -5.069 6.026 -43.563 1.00 89.12 187 PRO A O 1
ATOM 1391 N N . SER A 1 188 ? -2.885 6.250 -43.045 1.00 91.50 188 SER A N 1
ATOM 1392 C CA . SER A 1 188 ? -3.051 6.917 -41.751 1.00 91.50 188 SER A CA 1
ATOM 1393 C C . SER A 1 188 ? -4.012 6.219 -40.759 1.00 91.50 188 SER A C 1
ATOM 1395 O O . SER A 1 188 ? -4.685 6.894 -39.981 1.00 91.50 188 SER A O 1
ATOM 1397 N N . MET A 1 189 ? -4.109 4.876 -40.763 1.00 92.81 189 MET A N 1
ATOM 1398 C CA . MET A 1 189 ? -5.006 4.120 -39.862 1.00 92.81 189 MET A CA 1
ATOM 1399 C C . MET A 1 189 ? -4.729 4.364 -38.372 1.00 92.81 189 MET A C 1
ATOM 1401 O O . MET A 1 189 ? -5.690 4.506 -37.623 1.00 92.81 189 MET A O 1
ATOM 1405 N N . PHE A 1 190 ? -3.459 4.437 -37.966 1.00 97.00 190 PHE A N 1
ATOM 1406 C CA . PHE A 1 190 ? -2.989 4.676 -36.593 1.00 97.00 190 PHE A CA 1
ATOM 1407 C C . PHE A 1 190 ? -2.056 5.899 -36.485 1.00 97.00 190 PHE A C 1
ATOM 1409 O O . PHE A 1 190 ? -1.427 6.106 -35.453 1.00 97.00 190 PHE A O 1
ATOM 1416 N N . ASP A 1 191 ? -1.974 6.718 -37.533 1.00 95.94 191 ASP A N 1
ATOM 1417 C CA . ASP A 1 191 ? -1.239 7.991 -37.579 1.00 95.94 191 ASP A CA 1
ATOM 1418 C C . ASP A 1 191 ? -1.572 8.854 -36.350 1.00 95.94 191 ASP A C 1
ATOM 1420 O O . ASP A 1 191 ? -2.745 9.071 -36.051 1.00 95.94 191 ASP A O 1
ATOM 1424 N N . GLY A 1 192 ? -0.569 9.266 -35.576 1.00 95.62 192 GLY A N 1
ATOM 1425 C CA . GLY A 1 192 ? -0.734 9.992 -34.313 1.00 95.62 192 GLY A CA 1
ATOM 1426 C C . GLY A 1 192 ? -1.154 9.149 -33.096 1.00 95.62 192 GLY A C 1
ATOM 1427 O O . GLY A 1 192 ? -1.496 9.722 -32.061 1.00 95.62 192 GLY A O 1
ATOM 1428 N N . CYS A 1 193 ? -1.133 7.809 -33.149 1.00 97.31 193 CYS A N 1
ATOM 1429 C CA . CYS A 1 193 ? -1.361 6.955 -31.968 1.00 97.31 193 CYS A CA 1
ATOM 1430 C C . CYS A 1 193 ? -0.158 6.975 -31.008 1.00 97.31 193 CYS A C 1
ATOM 1432 O O . CYS A 1 193 ? 0.556 5.985 -30.856 1.00 97.31 193 CYS A O 1
ATOM 1434 N N . THR A 1 194 ? 0.081 8.104 -30.343 1.00 97.56 194 THR A N 1
ATOM 1435 C CA . THR A 1 194 ? 1.222 8.305 -29.431 1.00 97.56 194 THR A CA 1
ATOM 1436 C C . THR A 1 194 ? 1.219 7.379 -28.211 1.00 97.56 194 THR A C 1
ATOM 1438 O O . THR A 1 194 ? 2.280 7.142 -27.645 1.00 97.56 194 THR A O 1
ATOM 1441 N N . GLY A 1 195 ? 0.076 6.813 -27.814 1.00 97.06 195 GLY A N 1
ATOM 1442 C CA . GLY A 1 195 ? -0.020 5.811 -26.744 1.00 97.06 195 GLY A CA 1
ATOM 1443 C C . GLY A 1 195 ? 0.319 4.375 -27.162 1.00 97.06 195 GLY A C 1
ATOM 1444 O O . GLY A 1 195 ? 0.501 3.525 -26.288 1.00 97.06 195 GLY A O 1
ATOM 1445 N N . LEU A 1 196 ? 0.408 4.086 -28.467 1.00 98.06 196 LEU A N 1
ATOM 1446 C CA . LEU A 1 196 ? 0.542 2.724 -28.985 1.00 98.06 196 LEU A CA 1
ATOM 1447 C C . LEU A 1 196 ? 1.976 2.223 -28.795 1.00 98.06 196 LEU A C 1
ATOM 1449 O O . LEU A 1 196 ? 2.898 2.697 -29.448 1.00 98.06 196 LEU A O 1
ATOM 1453 N N . THR A 1 197 ? 2.164 1.245 -27.909 1.00 96.50 197 THR A N 1
ATOM 1454 C CA . THR A 1 197 ? 3.506 0.751 -27.528 1.00 96.50 197 THR A CA 1
ATOM 1455 C C . THR A 1 197 ? 4.016 -0.401 -28.393 1.00 96.50 197 THR A C 1
ATOM 1457 O O . THR A 1 197 ? 5.226 -0.592 -28.549 1.00 96.50 197 THR A O 1
ATOM 1460 N N . SER A 1 198 ? 3.099 -1.200 -28.942 1.00 95.62 198 SER A N 1
ATOM 1461 C CA . SER A 1 198 ? 3.414 -2.381 -29.743 1.00 95.62 198 SER A CA 1
ATOM 1462 C C . SER A 1 198 ? 2.265 -2.771 -30.670 1.00 95.62 198 SER A C 1
ATOM 1464 O O . SER A 1 198 ? 1.096 -2.540 -30.350 1.00 95.62 198 SER A O 1
ATOM 1466 N N . ILE A 1 199 ? 2.591 -3.396 -31.805 1.00 97.06 199 ILE A N 1
ATOM 1467 C CA . ILE A 1 199 ? 1.600 -4.017 -32.692 1.00 97.06 199 ILE A CA 1
ATOM 1468 C C . ILE A 1 199 ? 2.173 -5.246 -33.413 1.00 97.06 199 ILE A C 1
ATOM 1470 O O . ILE A 1 199 ? 3.355 -5.304 -33.753 1.00 97.06 199 ILE A O 1
ATOM 1474 N N . THR A 1 200 ? 1.315 -6.239 -33.664 1.00 96.44 200 THR A N 1
ATOM 1475 C CA . THR A 1 200 ? 1.605 -7.366 -34.563 1.00 96.44 200 THR A CA 1
ATOM 1476 C C . THR A 1 200 ? 0.757 -7.237 -35.821 1.00 96.44 200 THR A C 1
ATOM 1478 O O . THR A 1 200 ? -0.464 -7.124 -35.736 1.00 96.44 200 THR A O 1
ATOM 1481 N N . ILE A 1 201 ? 1.407 -7.265 -36.982 1.00 95.94 201 ILE A N 1
ATOM 1482 C CA . ILE A 1 201 ? 0.779 -7.156 -38.299 1.00 95.94 201 ILE A CA 1
ATOM 1483 C C . ILE A 1 201 ? 0.599 -8.571 -38.873 1.00 95.94 201 ILE A C 1
ATOM 1485 O O . ILE A 1 201 ? 1.610 -9.251 -39.087 1.00 95.94 201 ILE A O 1
ATOM 1489 N N . PRO A 1 202 ? -0.641 -9.042 -39.116 1.00 93.50 202 PRO A N 1
ATOM 1490 C CA . PRO A 1 202 ? -0.893 -10.389 -39.625 1.00 93.50 202 PRO A CA 1
ATOM 1491 C C . PRO A 1 202 ? -0.298 -10.656 -41.011 1.00 93.50 202 PRO A C 1
ATOM 1493 O O . PRO A 1 202 ? -0.102 -9.741 -41.817 1.00 93.50 202 PRO A O 1
ATOM 1496 N N . THR A 1 203 ? -0.068 -11.931 -41.325 1.00 91.31 203 THR A N 1
ATOM 1497 C CA . THR A 1 203 ? 0.308 -12.367 -42.679 1.00 91.31 203 THR A CA 1
ATOM 1498 C C . THR A 1 203 ? -0.702 -11.885 -43.731 1.00 91.31 203 THR A C 1
ATOM 1500 O O . THR A 1 203 ? -1.883 -11.709 -43.446 1.00 91.31 203 THR A O 1
ATOM 1503 N N . LYS A 1 204 ? -0.244 -11.677 -44.971 1.00 90.44 204 LYS A N 1
ATOM 1504 C CA . LYS A 1 204 ? -1.006 -11.162 -46.128 1.00 90.44 204 LYS A CA 1
ATOM 1505 C C . LYS A 1 204 ? -1.471 -9.701 -46.041 1.00 90.44 204 LYS A C 1
ATOM 1507 O O . LYS A 1 204 ? -1.864 -9.159 -47.074 1.00 90.44 204 LYS A O 1
ATOM 1512 N N . THR A 1 205 ? -1.341 -9.039 -44.892 1.00 91.88 205 THR A N 1
ATOM 1513 C CA . THR A 1 205 ? -1.658 -7.609 -44.732 1.00 91.88 205 THR A CA 1
ATOM 1514 C C . THR A 1 205 ? -0.761 -6.720 -45.603 1.00 91.88 205 THR A C 1
ATOM 1516 O O . THR A 1 205 ? 0.458 -6.897 -45.623 1.00 91.88 205 THR A O 1
ATOM 1519 N N . LEU A 1 206 ? -1.354 -5.728 -46.269 1.00 90.81 206 LEU A N 1
ATOM 1520 C CA . LEU A 1 206 ? -0.681 -4.561 -46.845 1.00 90.81 206 LEU A CA 1
ATOM 1521 C C . LEU A 1 206 ? -0.774 -3.385 -45.861 1.00 90.81 206 LEU A C 1
ATOM 1523 O O . LEU A 1 206 ? -1.879 -3.018 -45.455 1.00 90.81 206 LEU A O 1
ATOM 1527 N N . ILE A 1 207 ? 0.356 -2.775 -45.501 1.00 93.19 207 ILE A N 1
ATOM 1528 C CA . ILE A 1 207 ? 0.392 -1.552 -44.683 1.00 93.19 207 ILE A CA 1
ATOM 1529 C C . ILE A 1 207 ? 0.328 -0.327 -45.604 1.00 93.19 207 ILE A C 1
ATOM 1531 O O . ILE A 1 207 ? 1.122 -0.209 -46.535 1.00 93.19 207 ILE A O 1
ATOM 1535 N N . GLY A 1 208 ? -0.615 0.580 -45.356 1.00 90.31 208 GLY A N 1
ATOM 1536 C CA . GLY A 1 208 ? -0.824 1.798 -46.139 1.00 90.31 208 GLY A CA 1
ATOM 1537 C C . GLY A 1 208 ? 0.159 2.936 -45.842 1.00 90.31 208 GLY A C 1
ATOM 1538 O O . GLY A 1 208 ? 0.925 2.912 -44.878 1.00 90.31 208 GLY A O 1
ATOM 1539 N N . THR A 1 209 ? 0.108 3.967 -46.685 1.00 90.12 209 THR A N 1
ATOM 1540 C CA . THR A 1 209 ? 0.876 5.214 -46.538 1.00 90.12 209 THR A CA 1
ATOM 1541 C C . THR A 1 209 ? 0.617 5.874 -45.180 1.00 90.12 209 THR A C 1
ATOM 1543 O O . THR A 1 209 ? -0.536 5.984 -44.770 1.00 90.12 209 THR A O 1
ATOM 1546 N N . SER A 1 210 ? 1.658 6.324 -44.478 1.00 93.06 210 SER A N 1
ATOM 1547 C CA . SER A 1 210 ? 1.555 6.976 -43.156 1.00 93.06 210 SER A CA 1
ATOM 1548 C C . SER A 1 210 ? 0.852 6.158 -42.052 1.00 93.06 210 SER A C 1
ATOM 1550 O O . SER A 1 210 ? 0.468 6.725 -41.036 1.00 93.06 210 SER A O 1
ATOM 1552 N N . ALA A 1 211 ? 0.654 4.841 -42.216 1.00 94.69 211 ALA A N 1
ATOM 1553 C CA . ALA A 1 211 ? -0.217 4.033 -41.348 1.00 94.69 211 ALA A CA 1
ATOM 1554 C C . ALA A 1 211 ? 0.044 4.139 -39.830 1.00 94.69 211 ALA A C 1
ATOM 1556 O O . ALA A 1 211 ? -0.919 4.044 -39.075 1.00 94.69 211 ALA A O 1
ATOM 1557 N N . PHE A 1 212 ? 1.292 4.345 -39.404 1.00 97.69 212 PHE A N 1
ATOM 1558 C CA . PHE A 1 212 ? 1.743 4.546 -38.019 1.00 97.69 212 PHE A CA 1
ATOM 1559 C C . PHE A 1 212 ? 2.626 5.804 -37.883 1.00 97.69 212 PHE A C 1
ATOM 1561 O O . PHE A 1 212 ? 3.488 5.869 -37.010 1.00 97.69 212 PHE A O 1
ATOM 1568 N N . MET A 1 213 ? 2.459 6.799 -38.763 1.00 95.88 213 MET A N 1
ATOM 1569 C CA . MET A 1 213 ? 3.202 8.063 -38.677 1.00 95.88 213 MET A CA 1
ATOM 1570 C C . MET A 1 213 ? 3.026 8.692 -37.285 1.00 95.88 213 MET A C 1
ATOM 1572 O O . MET A 1 213 ? 1.923 8.724 -36.747 1.00 95.88 213 MET A O 1
ATOM 1576 N N . GLY A 1 214 ? 4.105 9.180 -36.673 1.00 96.62 214 GLY A N 1
ATOM 1577 C CA . GLY A 1 214 ? 4.037 9.865 -35.379 1.00 96.62 214 GLY A CA 1
ATOM 1578 C C . GLY A 1 214 ? 3.606 9.000 -34.184 1.00 96.62 214 GLY A C 1
ATOM 1579 O O . GLY A 1 214 ? 3.247 9.555 -33.143 1.00 96.62 214 GLY A O 1
ATOM 1580 N N . CYS A 1 215 ? 3.632 7.664 -34.276 1.00 97.88 215 CYS A N 1
ATOM 1581 C CA . CYS A 1 215 ? 3.407 6.771 -33.131 1.00 97.88 215 CYS A CA 1
ATOM 1582 C C . CYS A 1 215 ? 4.614 6.791 -32.173 1.00 97.88 215 CYS A C 1
ATOM 1584 O O . CYS A 1 215 ? 5.392 5.845 -32.091 1.00 97.88 215 CYS A O 1
ATOM 1586 N N . THR A 1 216 ? 4.794 7.890 -31.437 1.00 97.44 216 THR A N 1
ATOM 1587 C CA . THR A 1 216 ? 6.055 8.199 -30.739 1.00 97.44 216 THR A CA 1
ATOM 1588 C C . THR A 1 216 ? 6.526 7.153 -29.726 1.00 97.44 216 THR A C 1
ATOM 1590 O O . THR A 1 216 ? 7.735 6.989 -29.577 1.00 97.44 216 THR A O 1
ATOM 1593 N N . ASN A 1 217 ? 5.617 6.421 -29.070 1.00 97.12 217 ASN A N 1
ATOM 1594 C CA . ASN A 1 217 ? 5.953 5.348 -28.123 1.00 97.12 217 ASN A CA 1
ATOM 1595 C C . ASN A 1 217 ? 5.983 3.931 -28.733 1.00 97.12 217 ASN A C 1
ATOM 1597 O O . ASN A 1 217 ? 6.186 2.966 -27.993 1.00 97.12 217 ASN A O 1
ATOM 1601 N N . LEU A 1 218 ? 5.815 3.779 -30.052 1.00 97.44 218 LEU A N 1
ATOM 1602 C CA . LEU A 1 218 ? 5.782 2.476 -30.724 1.00 97.44 218 LEU A CA 1
ATOM 1603 C C . LEU A 1 218 ? 7.176 1.844 -30.761 1.00 97.44 218 LEU A C 1
ATOM 1605 O O . LEU A 1 218 ? 7.962 2.078 -31.672 1.00 97.44 218 LEU A O 1
ATOM 1609 N N . ALA A 1 219 ? 7.483 1.035 -29.749 1.00 93.25 219 ALA A N 1
ATOM 1610 C CA . ALA A 1 219 ? 8.798 0.425 -29.574 1.00 93.25 219 ALA A CA 1
ATOM 1611 C C . ALA A 1 219 ? 8.939 -0.945 -30.258 1.00 93.25 219 ALA A C 1
ATOM 1613 O O . ALA A 1 219 ? 10.054 -1.354 -30.580 1.00 93.25 219 ALA A O 1
ATOM 1614 N N . ASN A 1 220 ? 7.829 -1.665 -30.474 1.00 91.75 220 ASN A N 1
ATOM 1615 C CA . ASN A 1 220 ? 7.841 -3.047 -30.969 1.00 91.75 220 ASN A CA 1
ATOM 1616 C C . ASN A 1 220 ? 6.847 -3.252 -32.125 1.00 91.75 220 ASN A C 1
ATOM 1618 O O . ASN A 1 220 ? 5.633 -3.262 -31.912 1.00 91.75 220 ASN A O 1
ATOM 1622 N N . VAL A 1 221 ? 7.361 -3.484 -33.336 1.00 96.38 221 VAL A N 1
ATOM 1623 C CA . VAL A 1 221 ? 6.557 -3.820 -34.524 1.00 96.38 221 VAL A CA 1
ATOM 1624 C C . VAL A 1 221 ? 6.911 -5.226 -35.006 1.00 96.38 221 VAL A C 1
ATOM 1626 O O . VAL A 1 221 ? 8.006 -5.464 -35.514 1.00 96.38 221 VAL A O 1
ATOM 1629 N N . THR A 1 222 ? 5.963 -6.155 -34.888 1.00 94.81 222 THR A N 1
ATOM 1630 C CA . THR A 1 222 ? 6.111 -7.531 -35.386 1.00 94.81 222 THR A CA 1
ATOM 1631 C C . THR A 1 222 ? 5.426 -7.665 -36.741 1.00 94.81 222 THR A C 1
ATOM 1633 O O . THR A 1 222 ? 4.198 -7.725 -36.815 1.00 94.81 222 THR A O 1
ATOM 1636 N N . LEU A 1 223 ? 6.206 -7.747 -37.821 1.00 94.88 223 LEU A N 1
ATOM 1637 C CA . LEU A 1 223 ? 5.701 -8.065 -39.159 1.00 94.88 223 LEU A CA 1
ATOM 1638 C C . LEU A 1 223 ? 5.715 -9.587 -39.361 1.00 94.88 223 LEU A C 1
ATOM 1640 O O . LEU A 1 223 ? 6.782 -10.198 -39.327 1.00 94.88 223 LEU A O 1
ATOM 1644 N N . GLN A 1 224 ? 4.550 -10.213 -39.556 1.00 91.25 224 GLN A N 1
ATOM 1645 C CA . GLN A 1 224 ? 4.490 -11.649 -39.851 1.00 91.25 224 GLN A CA 1
ATOM 1646 C C . GLN A 1 224 ? 4.957 -11.961 -41.280 1.00 91.25 224 GLN A C 1
ATOM 1648 O O . GLN A 1 224 ? 4.721 -11.194 -42.220 1.00 91.25 224 GLN A O 1
ATOM 1653 N N . ASP A 1 225 ? 5.562 -13.137 -41.463 1.00 86.00 225 ASP A N 1
ATOM 1654 C CA . ASP A 1 225 ? 5.964 -13.619 -42.783 1.00 86.00 225 ASP A CA 1
ATOM 1655 C C . ASP A 1 225 ? 4.753 -13.683 -43.729 1.00 86.00 225 ASP A C 1
ATOM 1657 O O . ASP A 1 225 ? 3.695 -14.233 -43.410 1.00 86.00 225 ASP A O 1
ATOM 1661 N N . GLY A 1 226 ? 4.902 -13.084 -44.912 1.00 87.12 226 GLY A N 1
ATOM 1662 C CA . GLY A 1 226 ? 3.836 -12.963 -45.906 1.00 87.12 226 GLY A CA 1
ATOM 1663 C C . GLY A 1 226 ? 3.024 -11.665 -45.857 1.00 87.12 226 GLY A C 1
ATOM 1664 O O . GLY A 1 226 ? 2.124 -11.525 -46.680 1.00 87.12 226 GLY A O 1
ATOM 1665 N N . VAL A 1 227 ? 3.322 -10.706 -44.968 1.00 91.56 227 VAL A N 1
ATOM 1666 C CA . VAL A 1 227 ? 2.938 -9.287 -45.165 1.00 91.56 227 VAL A CA 1
ATOM 1667 C C . VAL A 1 227 ? 3.350 -8.844 -46.580 1.00 91.56 227 VAL A C 1
ATOM 1669 O O . VAL A 1 227 ? 4.464 -9.126 -47.027 1.00 91.56 227 VAL A O 1
ATOM 1672 N N . THR A 1 228 ? 2.428 -8.214 -47.313 1.00 87.31 228 THR A N 1
ATOM 1673 C CA . THR A 1 228 ? 2.519 -8.028 -48.779 1.00 87.31 228 THR A CA 1
ATOM 1674 C C . THR A 1 228 ? 3.120 -6.694 -49.205 1.00 87.31 228 THR A C 1
ATOM 1676 O O . THR A 1 228 ? 3.513 -6.539 -50.360 1.00 87.31 228 THR A O 1
ATOM 1679 N N . GLY A 1 229 ? 3.225 -5.734 -48.289 1.00 88.50 229 GLY A N 1
ATOM 1680 C CA . GLY A 1 229 ? 3.856 -4.452 -48.561 1.00 88.50 229 GLY A CA 1
ATOM 1681 C C . GLY A 1 229 ? 3.829 -3.509 -47.368 1.00 88.50 229 GLY A C 1
ATOM 1682 O O . GLY A 1 229 ? 3.027 -3.654 -46.445 1.00 88.50 229 GLY A O 1
ATOM 1683 N N . ILE A 1 230 ? 4.720 -2.527 -47.434 1.00 92.00 230 ILE A N 1
ATOM 1684 C CA . ILE A 1 230 ? 4.823 -1.384 -46.532 1.00 92.00 230 ILE A CA 1
ATOM 1685 C C . ILE A 1 230 ? 4.622 -0.142 -47.406 1.00 92.00 230 ILE A C 1
ATOM 1687 O O . ILE A 1 230 ? 5.183 -0.086 -48.498 1.00 92.00 230 ILE A O 1
ATOM 1691 N N . GLY A 1 231 ? 3.779 0.797 -46.981 1.00 89.81 231 GLY A N 1
ATOM 1692 C CA . GLY A 1 231 ? 3.491 2.032 -47.712 1.00 89.81 231 GLY A CA 1
ATOM 1693 C C . GLY A 1 231 ? 4.374 3.194 -47.264 1.00 89.81 231 GLY A C 1
ATOM 1694 O O . GLY A 1 231 ? 4.855 3.210 -46.128 1.00 89.81 231 GLY A O 1
ATOM 1695 N N . SER A 1 232 ? 4.542 4.188 -48.139 1.00 90.44 232 SER A N 1
ATOM 1696 C CA . SER A 1 232 ? 5.427 5.330 -47.895 1.00 90.44 232 SER A CA 1
ATOM 1697 C C . SER A 1 232 ? 5.096 6.033 -46.573 1.00 90.44 232 SER A C 1
ATOM 1699 O O . SER A 1 232 ? 3.923 6.187 -46.231 1.00 90.44 232 SER A O 1
ATOM 1701 N N . ARG A 1 233 ? 6.105 6.492 -45.827 1.00 93.25 233 ARG A N 1
ATOM 1702 C CA . ARG A 1 233 ? 5.962 7.160 -44.510 1.00 93.25 233 ARG A CA 1
ATOM 1703 C C . ARG A 1 233 ? 5.303 6.325 -43.405 1.00 93.25 233 ARG A C 1
ATOM 1705 O O . ARG A 1 233 ? 4.958 6.877 -42.367 1.00 93.25 233 ARG A O 1
ATOM 1712 N N . SER A 1 234 ? 5.108 5.019 -43.598 1.00 93.56 234 SER A N 1
ATOM 1713 C CA . SER A 1 234 ? 4.291 4.191 -42.693 1.00 93.56 234 SER A CA 1
ATOM 1714 C C . SER A 1 234 ? 4.728 4.168 -41.229 1.00 93.56 234 SER A C 1
ATOM 1716 O O . SER A 1 234 ? 3.848 3.981 -40.400 1.00 93.56 234 SER A O 1
ATOM 1718 N N . PHE A 1 235 ? 6.003 4.390 -40.898 1.00 96.50 235 PHE A N 1
ATOM 1719 C CA . PHE A 1 235 ? 6.498 4.494 -39.516 1.00 96.50 235 PHE A CA 1
ATOM 1720 C C . PHE A 1 235 ? 7.201 5.833 -39.230 1.00 96.50 235 PHE A C 1
ATOM 1722 O O . PHE A 1 235 ? 7.807 5.995 -38.180 1.00 96.50 235 PHE A O 1
ATOM 1729 N N . MET A 1 236 ? 7.090 6.815 -40.133 1.00 94.75 236 MET A N 1
ATOM 1730 C CA . MET A 1 236 ? 7.810 8.089 -40.057 1.00 94.75 236 MET A CA 1
ATOM 1731 C C . MET A 1 236 ? 7.602 8.784 -38.699 1.00 94.75 236 MET A C 1
ATOM 1733 O O . MET A 1 236 ? 6.465 9.058 -38.310 1.00 94.75 236 MET A O 1
ATOM 1737 N N . SER A 1 237 ? 8.696 9.133 -38.016 1.00 95.44 237 SER A N 1
ATOM 1738 C CA . SER A 1 237 ? 8.699 9.767 -36.685 1.00 95.44 237 SER A CA 1
ATOM 1739 C C . SER A 1 237 ? 8.146 8.881 -35.553 1.00 95.44 237 SER A C 1
ATOM 1741 O O . SER A 1 237 ? 7.382 9.345 -34.701 1.00 95.44 237 SER A O 1
ATOM 1743 N N . CYS A 1 238 ? 8.598 7.627 -35.498 1.00 96.56 238 CYS A N 1
ATOM 1744 C CA . CYS A 1 238 ? 8.442 6.688 -34.380 1.00 96.56 238 CYS A CA 1
ATOM 1745 C C . CYS A 1 238 ? 9.764 6.523 -33.590 1.00 96.56 238 CYS A C 1
ATOM 1747 O O . CYS A 1 238 ? 10.353 5.442 -33.596 1.00 96.56 238 CYS A O 1
ATOM 1749 N N . PRO A 1 239 ? 10.267 7.547 -32.866 1.00 93.56 239 PRO A N 1
ATOM 1750 C CA . PRO A 1 239 ? 11.603 7.524 -32.254 1.00 93.56 239 PRO A CA 1
ATOM 1751 C C . PRO A 1 239 ? 11.841 6.429 -31.197 1.00 93.56 239 PRO A C 1
ATOM 1753 O O . PRO A 1 239 ? 13.003 6.119 -30.919 1.00 93.56 239 PRO A O 1
ATOM 1756 N N . SER A 1 240 ? 10.798 5.828 -30.612 1.00 94.12 240 SER A N 1
ATOM 1757 C CA . SER A 1 240 ? 10.939 4.653 -29.734 1.00 94.12 240 SER A CA 1
ATOM 1758 C C . SER A 1 240 ? 11.180 3.336 -30.481 1.00 94.12 240 SER A C 1
ATOM 1760 O O . SER A 1 240 ? 11.630 2.375 -29.857 1.00 94.12 240 SER A O 1
ATOM 1762 N N . LEU A 1 241 ? 10.936 3.265 -31.793 1.00 94.81 241 LEU A N 1
ATOM 1763 C CA . LEU A 1 241 ? 11.197 2.070 -32.592 1.00 94.81 241 LEU A CA 1
ATOM 1764 C C . LEU A 1 241 ? 12.712 1.907 -32.766 1.00 94.81 241 LEU A C 1
ATOM 1766 O O . LEU A 1 241 ? 13.359 2.701 -33.445 1.00 94.81 241 LEU A O 1
ATOM 1770 N N . LYS A 1 242 ? 13.297 0.887 -32.127 1.00 92.94 242 LYS A N 1
ATOM 1771 C CA . LYS A 1 242 ? 14.750 0.615 -32.193 1.00 92.94 242 LYS A CA 1
ATOM 1772 C C . LYS A 1 242 ? 15.131 -0.555 -33.092 1.00 92.94 242 LYS A C 1
ATOM 1774 O O . LYS A 1 242 ? 16.281 -0.654 -33.518 1.00 92.94 242 LYS A O 1
ATOM 1779 N N . TYR A 1 243 ? 14.171 -1.413 -33.421 1.00 94.69 243 TYR A N 1
ATOM 1780 C CA . TYR A 1 243 ? 14.368 -2.550 -34.309 1.00 94.69 243 TYR A CA 1
ATOM 1781 C C . TYR A 1 243 ? 13.097 -2.855 -35.101 1.00 94.69 243 TYR A C 1
ATOM 1783 O O . TYR A 1 243 ? 12.009 -2.912 -34.527 1.00 94.69 243 TYR A O 1
ATOM 1791 N N . ILE A 1 244 ? 13.241 -3.126 -36.399 1.00 94.69 244 ILE A N 1
ATOM 1792 C CA . ILE A 1 244 ? 12.183 -3.719 -37.222 1.00 94.69 244 ILE A CA 1
ATOM 1793 C C . ILE A 1 244 ? 12.780 -4.731 -38.204 1.00 94.69 244 ILE A C 1
ATOM 1795 O O . ILE A 1 244 ? 13.791 -4.463 -38.853 1.00 94.69 244 ILE A O 1
ATOM 1799 N N . LYS A 1 245 ? 12.145 -5.901 -38.332 1.00 93.88 245 LYS A N 1
ATOM 1800 C CA . LYS A 1 245 ? 12.493 -6.905 -39.347 1.00 93.88 245 LYS A CA 1
ATOM 1801 C C . LYS A 1 245 ? 11.554 -6.779 -40.541 1.00 93.88 245 LYS A C 1
ATOM 1803 O O . LYS A 1 245 ? 10.336 -6.836 -40.372 1.00 93.88 245 LYS A O 1
ATOM 1808 N N . LEU A 1 246 ? 12.110 -6.660 -41.743 1.00 92.69 246 LEU A N 1
ATOM 1809 C CA . LEU A 1 246 ? 11.336 -6.650 -42.981 1.00 92.69 246 LEU A CA 1
ATOM 1810 C C . LEU A 1 246 ? 10.996 -8.090 -43.424 1.00 92.69 246 LEU A C 1
ATOM 1812 O O . LEU A 1 246 ? 11.868 -8.962 -43.403 1.00 92.69 246 LEU A O 1
ATOM 1816 N N . PRO A 1 247 ? 9.752 -8.372 -43.850 1.00 89.19 247 PRO A N 1
ATOM 1817 C CA . PRO A 1 247 ? 9.385 -9.667 -44.416 1.00 89.19 247 PRO A CA 1
ATOM 1818 C C . PRO A 1 247 ? 9.954 -9.822 -45.837 1.00 89.19 247 PRO A C 1
ATOM 1820 O O . PRO A 1 247 ? 10.070 -8.852 -46.584 1.00 89.19 247 PRO A O 1
ATOM 1823 N N . GLY A 1 248 ? 10.275 -11.053 -46.250 1.00 84.88 248 GLY A N 1
ATOM 1824 C CA . GLY A 1 248 ? 11.045 -11.321 -47.481 1.00 84.88 248 GLY A CA 1
ATOM 1825 C C . GLY A 1 248 ? 10.460 -10.779 -48.799 1.00 84.88 248 GLY A C 1
ATOM 1826 O O . GLY A 1 248 ? 11.199 -10.599 -49.764 1.00 84.88 248 GLY A O 1
ATOM 1827 N N . ASN A 1 249 ? 9.156 -10.479 -48.838 1.00 80.38 249 ASN A N 1
ATOM 1828 C CA . ASN A 1 249 ? 8.418 -10.067 -50.040 1.00 80.38 249 ASN A CA 1
ATOM 1829 C C . ASN A 1 249 ? 8.275 -8.536 -50.223 1.00 80.38 249 ASN A C 1
ATOM 1831 O O . ASN A 1 249 ? 7.506 -8.106 -51.084 1.00 80.38 249 ASN A O 1
ATOM 1835 N N . ILE A 1 250 ? 8.950 -7.696 -49.425 1.00 83.75 250 ILE A N 1
ATOM 1836 C CA . ILE A 1 250 ? 8.805 -6.230 -49.524 1.00 83.75 250 ILE A CA 1
ATOM 1837 C C . ILE A 1 250 ? 9.314 -5.678 -50.864 1.00 83.75 250 ILE A C 1
ATOM 1839 O O . ILE A 1 250 ? 10.453 -5.895 -51.270 1.00 83.75 250 ILE A O 1
ATOM 1843 N N . ASN A 1 251 ? 8.467 -4.878 -51.516 1.00 76.69 251 ASN A N 1
ATOM 1844 C CA . ASN A 1 251 ? 8.823 -4.099 -52.696 1.00 76.69 251 ASN A CA 1
ATOM 1845 C C . ASN A 1 251 ? 9.585 -2.816 -52.304 1.00 76.69 251 ASN A C 1
ATOM 1847 O O . ASN A 1 251 ? 9.077 -1.987 -51.548 1.00 76.69 251 ASN A O 1
ATOM 1851 N N . GLN A 1 252 ? 10.761 -2.621 -52.906 1.00 74.75 252 GLN A N 1
ATOM 1852 C CA . GLN A 1 252 ? 11.650 -1.460 -52.757 1.00 74.75 252 GLN A CA 1
ATOM 1853 C C . GLN A 1 252 ? 10.964 -0.082 -52.862 1.00 74.75 252 GLN A C 1
ATOM 1855 O O . GLN A 1 252 ? 11.451 0.874 -52.263 1.00 74.75 252 GLN A O 1
ATOM 1860 N N . SER A 1 253 ? 9.868 0.048 -53.625 1.00 74.94 253 SER A N 1
ATOM 1861 C CA . SER A 1 253 ? 9.158 1.325 -53.812 1.00 74.94 253 SER A CA 1
ATOM 1862 C C . SER A 1 253 ? 8.237 1.698 -52.650 1.00 74.94 253 SER A C 1
ATOM 1864 O O . SER A 1 253 ? 7.770 2.830 -52.592 1.00 74.94 253 SER A O 1
ATOM 1866 N N . GLY A 1 254 ? 7.940 0.754 -51.755 1.00 72.06 254 GLY A N 1
ATOM 1867 C CA . GLY A 1 254 ? 7.059 0.977 -50.610 1.00 72.06 254 GLY A CA 1
ATOM 1868 C C . GLY A 1 254 ? 7.721 1.732 -49.455 1.00 72.06 254 GLY A C 1
ATOM 1869 O O . GLY A 1 254 ? 7.053 2.457 -48.730 1.00 72.06 254 GLY A O 1
ATOM 1870 N N . LEU A 1 255 ? 9.045 1.615 -49.316 1.00 85.88 255 LEU A N 1
ATOM 1871 C CA . LEU A 1 255 ? 9.801 2.141 -48.172 1.00 85.88 255 LEU A CA 1
ATO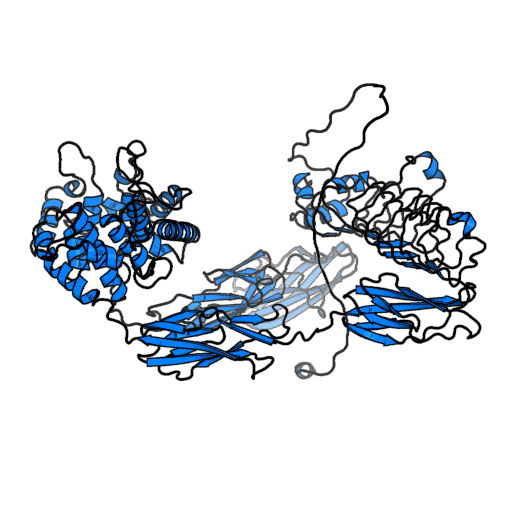M 1872 C C . LEU A 1 255 ? 10.124 3.647 -48.248 1.00 85.88 255 LEU A C 1
ATOM 1874 O O . LEU A 1 255 ? 10.814 4.165 -47.374 1.00 85.88 255 LEU A O 1
ATOM 1878 N N . GLN A 1 256 ? 9.610 4.376 -49.246 1.00 91.06 256 GLN A N 1
ATOM 1879 C CA . GLN A 1 256 ? 9.848 5.817 -49.395 1.00 91.06 256 GLN A CA 1
ATOM 1880 C C . GLN A 1 256 ? 9.469 6.590 -48.121 1.00 91.06 256 GLN A C 1
ATOM 1882 O O . GLN A 1 256 ? 8.351 6.447 -47.623 1.00 91.06 256 GLN A O 1
ATOM 1887 N N . ASP A 1 257 ? 10.399 7.389 -47.595 1.00 92.44 257 ASP A N 1
ATOM 1888 C CA . ASP A 1 257 ? 10.289 8.195 -46.371 1.00 92.44 257 ASP A CA 1
ATOM 1889 C C . ASP A 1 257 ? 9.830 7.392 -45.124 1.00 92.44 257 ASP A C 1
ATOM 1891 O O . ASP A 1 257 ? 9.362 7.967 -44.141 1.00 92.44 257 ASP A O 1
ATOM 1895 N N . SER A 1 258 ? 9.873 6.050 -45.157 1.00 92.62 258 SER A N 1
ATOM 1896 C CA . SER A 1 258 ? 9.084 5.211 -44.231 1.00 92.62 258 SER A CA 1
ATOM 1897 C C . SER A 1 258 ? 9.592 5.178 -42.798 1.00 92.62 258 SER A C 1
ATOM 1899 O O . SER A 1 258 ? 8.808 4.843 -41.917 1.00 92.62 258 SER A O 1
ATOM 1901 N N . PHE A 1 259 ? 10.850 5.566 -42.591 1.00 94.38 259 PHE A N 1
ATOM 1902 C CA . PHE A 1 259 ? 11.531 5.620 -41.295 1.00 94.38 259 PHE A CA 1
ATOM 1903 C C . PHE A 1 259 ? 12.209 6.984 -41.047 1.00 94.38 259 PHE A C 1
ATOM 1905 O O . PHE A 1 259 ? 13.117 7.116 -40.226 1.00 94.38 259 PHE A O 1
ATOM 1912 N N . THR A 1 260 ? 11.830 8.021 -41.803 1.00 91.88 260 THR A N 1
ATOM 1913 C CA . THR A 1 260 ? 12.455 9.343 -41.671 1.00 91.88 260 THR A CA 1
ATOM 1914 C C . THR A 1 260 ? 12.124 9.956 -40.304 1.00 91.88 260 THR A C 1
ATOM 1916 O O . THR A 1 260 ? 10.958 10.102 -39.934 1.00 91.88 260 THR A O 1
ATOM 1919 N N . GLY A 1 261 ? 13.170 10.318 -39.555 1.00 89.25 261 GLY A N 1
ATOM 1920 C CA . GLY A 1 261 ? 13.091 10.781 -38.163 1.00 89.25 261 GLY A CA 1
ATOM 1921 C C . GLY A 1 261 ? 13.446 9.721 -37.107 1.00 89.25 261 GLY A C 1
ATOM 1922 O O . GLY A 1 261 ? 13.692 10.082 -35.954 1.00 89.25 261 GLY A O 1
ATOM 1923 N N . ASP A 1 262 ? 13.553 8.441 -37.475 1.00 91.75 262 ASP A N 1
ATOM 1924 C CA . ASP A 1 262 ? 13.656 7.321 -36.523 1.00 91.75 262 ASP A CA 1
ATOM 1925 C C . ASP A 1 262 ? 15.109 7.056 -36.083 1.00 91.75 262 ASP A C 1
ATOM 1927 O O . ASP A 1 262 ? 15.678 5.980 -36.267 1.00 91.75 262 ASP A O 1
ATOM 1931 N N . THR A 1 263 ? 15.755 8.076 -35.516 1.00 88.50 263 THR A N 1
ATOM 1932 C CA . THR A 1 263 ? 17.190 8.027 -35.187 1.00 88.50 263 THR A CA 1
ATOM 1933 C C . THR A 1 263 ? 17.563 6.850 -34.264 1.00 88.50 263 THR A C 1
ATOM 1935 O O . THR A 1 263 ? 16.994 6.640 -33.183 1.00 88.50 263 THR A O 1
ATOM 1938 N N . GLY A 1 264 ? 18.556 6.069 -34.701 1.00 89.31 264 GLY A N 1
ATOM 1939 C CA . GLY A 1 264 ? 19.026 4.858 -34.023 1.00 89.31 264 GLY A CA 1
ATOM 1940 C C . GLY A 1 264 ? 18.258 3.575 -34.364 1.00 89.31 264 GLY A C 1
ATOM 1941 O O . GLY A 1 264 ? 18.593 2.529 -33.812 1.00 89.31 264 GLY A O 1
ATOM 1942 N N . LEU A 1 265 ? 17.258 3.615 -35.252 1.00 94.12 265 LEU A N 1
ATOM 1943 C CA . LEU A 1 265 ? 16.552 2.418 -35.715 1.00 94.12 265 LEU A CA 1
ATOM 1944 C C . LEU A 1 265 ? 17.468 1.501 -36.543 1.00 94.12 265 LEU A C 1
ATOM 1946 O O . LEU A 1 265 ? 18.097 1.925 -37.517 1.00 94.12 265 LEU A O 1
ATOM 1950 N N . VAL A 1 266 ? 17.479 0.213 -36.191 1.00 95.44 266 VAL A N 1
ATOM 1951 C CA . VAL A 1 266 ? 18.052 -0.859 -37.013 1.00 95.44 266 VAL A CA 1
ATOM 1952 C C . VAL A 1 266 ? 16.950 -1.549 -37.821 1.00 95.44 266 VAL A C 1
ATOM 1954 O O . VAL A 1 266 ? 15.987 -2.073 -37.257 1.00 95.44 266 VAL A O 1
ATOM 1957 N N . ILE A 1 267 ? 17.117 -1.585 -39.141 1.00 94.62 267 ILE A N 1
ATOM 1958 C CA . ILE A 1 267 ? 16.215 -2.247 -40.084 1.00 94.62 267 ILE A CA 1
ATOM 1959 C C . ILE A 1 267 ? 16.880 -3.542 -40.562 1.00 94.62 267 ILE A C 1
ATOM 1961 O O . ILE A 1 267 ? 17.863 -3.514 -41.308 1.00 94.62 267 ILE A O 1
ATOM 1965 N N . ASP A 1 268 ? 16.340 -4.688 -40.148 1.00 94.19 268 ASP A N 1
ATOM 1966 C CA . ASP A 1 268 ? 16.796 -5.997 -40.618 1.00 94.19 268 ASP A CA 1
ATOM 1967 C C . ASP A 1 268 ? 16.129 -6.345 -41.955 1.00 94.19 268 ASP A C 1
ATOM 1969 O O . ASP A 1 268 ? 14.963 -6.747 -42.004 1.00 94.19 268 ASP A O 1
ATOM 1973 N N . ALA A 1 269 ? 16.878 -6.164 -43.046 1.00 93.06 269 ALA A N 1
ATOM 1974 C CA . ALA A 1 269 ? 16.474 -6.485 -44.412 1.00 93.06 269 ALA A CA 1
ATOM 1975 C C . ALA A 1 269 ? 17.061 -7.826 -44.905 1.00 93.06 269 ALA A C 1
ATOM 1977 O O . ALA A 1 269 ? 16.915 -8.170 -46.085 1.00 93.06 269 ALA A O 1
ATOM 1978 N N . ARG A 1 270 ? 17.717 -8.610 -44.037 1.00 90.75 270 ARG A N 1
ATOM 1979 C CA . ARG A 1 270 ? 18.278 -9.921 -44.399 1.00 90.75 270 ARG A CA 1
ATOM 1980 C C . ARG A 1 270 ? 17.159 -10.890 -44.785 1.00 90.75 270 ARG A C 1
ATOM 1982 O O . ARG A 1 270 ? 16.138 -10.996 -44.110 1.00 90.75 270 ARG A O 1
ATOM 1989 N N . GLY A 1 271 ? 17.353 -11.615 -45.886 1.00 87.94 271 GLY A N 1
ATOM 1990 C CA . GLY A 1 271 ? 16.324 -12.491 -46.461 1.00 87.94 271 GLY A CA 1
ATOM 1991 C C . GLY A 1 271 ? 15.259 -11.773 -47.305 1.00 87.94 271 GLY A C 1
ATOM 1992 O O . GLY A 1 271 ? 14.334 -12.429 -47.780 1.00 87.94 271 GLY A O 1
ATOM 1993 N N . THR A 1 272 ? 15.387 -10.460 -47.528 1.00 89.56 272 THR A N 1
ATOM 1994 C CA . THR A 1 272 ? 14.665 -9.739 -48.592 1.00 89.56 272 THR A CA 1
ATOM 1995 C C . THR A 1 272 ? 15.501 -9.686 -49.881 1.00 89.56 272 THR A C 1
ATOM 1997 O O . THR A 1 272 ? 16.655 -10.117 -49.909 1.00 89.56 272 THR A O 1
ATOM 2000 N N . THR A 1 273 ? 14.944 -9.122 -50.955 1.00 88.12 273 THR A N 1
ATOM 2001 C CA . THR A 1 273 ? 15.677 -8.785 -52.191 1.00 88.12 273 THR A CA 1
ATOM 2002 C C . THR A 1 273 ? 16.330 -7.393 -52.160 1.00 88.12 273 THR A C 1
ATOM 2004 O O . THR A 1 273 ? 16.861 -6.940 -53.175 1.00 88.12 273 THR A O 1
ATOM 2007 N N . LEU A 1 274 ? 16.284 -6.689 -51.023 1.00 89.62 274 LEU A N 1
ATOM 2008 C CA . LEU A 1 274 ? 16.777 -5.318 -50.894 1.00 89.62 274 LEU A CA 1
ATOM 2009 C C . LEU A 1 274 ? 18.299 -5.271 -50.697 1.00 89.62 274 LEU A C 1
ATOM 2011 O O . LEU A 1 274 ? 18.901 -6.134 -50.061 1.00 89.62 274 LEU A O 1
ATOM 2015 N N . THR A 1 275 ? 18.915 -4.215 -51.226 1.00 90.56 275 THR A N 1
ATOM 2016 C CA . THR A 1 275 ? 20.341 -3.896 -51.079 1.00 90.56 275 THR A CA 1
ATOM 2017 C C . THR A 1 275 ? 20.507 -2.382 -50.942 1.00 90.56 275 THR A C 1
ATOM 2019 O O . THR A 1 275 ? 19.584 -1.631 -51.272 1.00 90.56 275 THR A O 1
ATOM 2022 N N . SER A 1 276 ? 21.692 -1.923 -50.535 1.00 89.88 276 SER A N 1
ATOM 2023 C CA . SER A 1 276 ? 22.026 -0.494 -50.421 1.00 89.88 276 SER A CA 1
ATOM 2024 C C . SER A 1 276 ? 21.855 0.304 -51.725 1.00 89.88 276 SER A C 1
ATOM 2026 O O . SER A 1 276 ? 21.662 1.514 -51.680 1.00 89.88 276 SER A O 1
ATOM 2028 N N . ALA A 1 277 ? 21.798 -0.350 -52.894 1.00 89.12 277 ALA A N 1
ATOM 2029 C CA . ALA A 1 277 ? 21.500 0.287 -54.186 1.00 89.12 277 ALA A CA 1
ATOM 2030 C C . ALA A 1 277 ? 20.068 0.872 -54.310 1.00 89.12 277 ALA A C 1
ATOM 2032 O O . ALA A 1 277 ? 19.696 1.389 -55.371 1.00 89.12 277 ALA A O 1
ATOM 2033 N N . TYR A 1 278 ? 19.249 0.773 -53.258 1.00 87.75 278 TYR A N 1
ATOM 2034 C CA . TYR A 1 278 ? 17.917 1.376 -53.171 1.00 87.75 278 TYR A CA 1
ATOM 2035 C C . TYR A 1 278 ? 17.800 2.502 -52.131 1.00 87.75 278 TYR A C 1
ATOM 2037 O O . TYR A 1 278 ? 16.759 3.154 -52.107 1.00 87.75 278 TYR A O 1
ATOM 2045 N N . GLU A 1 279 ? 18.839 2.776 -51.334 1.00 88.94 279 GLU A N 1
ATOM 2046 C CA . GLU A 1 279 ? 18.792 3.752 -50.230 1.00 88.94 279 GLU A CA 1
ATOM 2047 C C . GLU A 1 279 ? 18.457 5.178 -50.700 1.00 88.94 279 GLU A C 1
ATOM 2049 O O . GLU A 1 279 ? 17.593 5.822 -50.105 1.00 88.94 279 GLU A O 1
ATOM 2054 N N . ASP A 1 280 ? 18.994 5.608 -51.849 1.00 86.38 280 ASP A N 1
ATOM 2055 C CA . ASP A 1 280 ? 18.680 6.889 -52.518 1.00 86.38 280 ASP A CA 1
ATOM 2056 C C . ASP A 1 280 ? 17.176 7.107 -52.810 1.00 86.38 280 ASP A C 1
ATOM 2058 O O . ASP A 1 280 ? 16.753 8.201 -53.188 1.00 86.38 280 ASP A O 1
ATOM 2062 N N . ARG A 1 281 ? 16.348 6.059 -52.698 1.00 87.19 281 ARG A N 1
ATOM 2063 C CA . ARG A 1 281 ? 14.904 6.076 -52.992 1.00 87.19 281 ARG A CA 1
ATOM 2064 C C . ARG A 1 281 ? 14.037 6.152 -51.737 1.00 87.19 281 ARG A C 1
ATOM 2066 O O . ARG A 1 281 ? 12.813 6.211 -51.861 1.00 87.19 281 ARG A O 1
ATOM 2073 N N . TRP A 1 282 ? 14.638 6.107 -50.548 1.00 88.62 282 TRP A N 1
ATOM 2074 C CA . TRP A 1 282 ? 13.920 5.986 -49.275 1.00 88.62 282 TRP A CA 1
ATOM 2075 C C . TRP A 1 282 ? 13.822 7.287 -48.473 1.00 88.62 282 TRP A C 1
ATOM 2077 O O . TRP A 1 282 ? 13.263 7.276 -47.381 1.00 88.62 282 TRP A O 1
ATOM 2087 N N . GLY A 1 283 ? 14.263 8.411 -49.042 1.00 86.69 283 GLY A N 1
ATOM 2088 C CA . GLY A 1 283 ? 14.189 9.725 -48.403 1.00 86.69 283 GLY A CA 1
ATOM 2089 C C . GLY A 1 283 ? 15.394 9.981 -47.501 1.00 86.69 283 GLY A C 1
ATOM 2090 O O . GLY A 1 283 ? 16.505 9.554 -47.811 1.00 86.69 283 GLY A O 1
ATOM 2091 N N . ASP A 1 284 ? 15.188 10.690 -46.391 1.00 89.00 284 ASP A N 1
ATOM 2092 C CA . ASP A 1 284 ? 16.248 10.875 -45.400 1.00 89.00 284 ASP A CA 1
ATOM 2093 C C . ASP A 1 284 ? 16.387 9.621 -44.524 1.00 89.00 284 ASP A C 1
ATOM 2095 O O . ASP A 1 284 ? 15.466 9.258 -43.783 1.00 89.00 284 ASP A O 1
ATOM 2099 N N . ILE A 1 285 ? 17.554 8.980 -44.633 1.00 89.25 285 ILE A N 1
ATOM 2100 C CA . ILE A 1 285 ? 17.972 7.796 -43.871 1.00 89.25 285 ILE A CA 1
ATOM 2101 C C . ILE A 1 285 ? 19.019 8.118 -42.786 1.00 89.25 285 ILE A C 1
ATOM 2103 O O . ILE A 1 285 ? 19.659 7.213 -42.245 1.00 89.25 285 ILE A O 1
ATOM 2107 N N . THR A 1 286 ? 19.237 9.398 -42.470 1.00 89.62 286 THR A N 1
ATOM 2108 C CA . THR A 1 286 ? 20.257 9.836 -41.506 1.00 89.62 286 THR A CA 1
ATOM 2109 C C . THR A 1 286 ? 20.013 9.232 -40.122 1.00 89.62 286 THR A C 1
ATOM 2111 O O . THR A 1 286 ? 18.978 9.441 -39.495 1.00 89.62 286 THR A O 1
ATOM 2114 N N . GLY A 1 287 ? 21.000 8.487 -39.616 1.00 88.56 287 GLY A N 1
ATOM 2115 C CA . GLY A 1 287 ? 20.918 7.820 -38.313 1.00 88.56 287 GLY A CA 1
ATOM 2116 C C . GLY A 1 287 ? 20.163 6.484 -38.310 1.00 88.56 287 GLY A C 1
ATOM 2117 O O . GLY A 1 287 ? 20.009 5.905 -37.234 1.00 88.56 287 GLY A O 1
ATOM 2118 N N . LEU A 1 288 ? 19.731 5.977 -39.470 1.00 92.88 288 LEU A N 1
ATOM 2119 C CA . LEU A 1 288 ? 19.232 4.607 -39.629 1.00 92.88 288 LEU A CA 1
ATOM 2120 C C . LEU A 1 288 ? 20.390 3.619 -39.833 1.00 92.88 288 LEU A C 1
ATOM 2122 O O . LEU A 1 288 ? 21.463 3.977 -40.320 1.00 92.88 288 LEU A O 1
ATOM 2126 N N . THR A 1 289 ? 20.175 2.344 -39.508 1.00 94.19 289 THR A N 1
ATOM 2127 C CA . THR A 1 289 ? 21.108 1.258 -39.848 1.00 94.19 289 THR A CA 1
ATOM 2128 C C . THR A 1 289 ? 20.388 0.102 -40.523 1.00 94.19 289 THR A C 1
ATOM 2130 O O . THR A 1 289 ? 19.715 -0.690 -39.871 1.00 94.19 289 THR A O 1
ATOM 2133 N N . TYR A 1 290 ? 20.598 -0.051 -41.828 1.00 93.75 290 TYR A N 1
ATOM 2134 C CA . TYR A 1 290 ? 20.177 -1.243 -42.559 1.00 93.75 290 TYR A CA 1
ATOM 2135 C C . TYR A 1 290 ? 21.179 -2.396 -42.383 1.00 93.75 290 TYR A C 1
ATOM 2137 O O . TYR A 1 290 ? 22.402 -2.180 -42.364 1.00 93.75 290 TYR A O 1
ATOM 2145 N N . LEU A 1 291 ? 20.637 -3.613 -42.267 1.00 95.56 291 LEU A N 1
ATOM 2146 C CA . LEU A 1 291 ? 21.349 -4.893 -42.270 1.00 95.56 291 LEU A CA 1
ATOM 2147 C C . LEU A 1 291 ? 20.959 -5.681 -43.532 1.00 95.56 291 LEU A C 1
ATOM 2149 O O . LEU A 1 291 ? 19.788 -6.004 -43.728 1.00 95.56 291 LEU A O 1
ATOM 2153 N N . TYR A 1 292 ? 21.943 -5.982 -44.381 1.00 94.00 292 TYR A N 1
ATOM 2154 C CA . TYR A 1 292 ? 21.764 -6.630 -45.686 1.00 94.00 292 TYR A CA 1
ATOM 2155 C C . TYR A 1 292 ? 22.605 -7.904 -45.833 1.00 94.00 292 TYR A C 1
ATOM 2157 O O . TYR A 1 292 ? 23.477 -8.207 -45.013 1.00 94.00 292 TYR A O 1
ATOM 2165 N N . GLY A 1 293 ? 22.392 -8.594 -46.953 1.00 91.44 293 GLY A N 1
ATOM 2166 C CA . GLY A 1 293 ? 23.297 -9.624 -47.442 1.00 91.44 293 GLY A CA 1
ATOM 2167 C C . GLY A 1 293 ? 23.087 -10.980 -46.779 1.00 91.44 293 GLY A C 1
ATOM 2168 O O . GLY A 1 293 ? 21.991 -11.314 -46.325 1.00 91.44 293 GLY A O 1
ATOM 2169 N N . GLN A 1 294 ? 24.143 -11.790 -46.782 1.00 91.69 294 GLN A N 1
ATOM 2170 C CA . GLN A 1 294 ? 24.125 -13.115 -46.166 1.00 91.69 294 GLN A CA 1
ATOM 2171 C C . GLN A 1 294 ? 24.262 -13.001 -44.642 1.00 91.69 294 GLN A C 1
ATOM 2173 O O . GLN A 1 294 ? 24.846 -12.042 -44.131 1.00 91.69 294 GLN A O 1
ATOM 2178 N N . ASP A 1 295 ? 23.743 -13.988 -43.908 1.00 91.38 295 ASP A N 1
ATOM 2179 C CA . ASP A 1 295 ? 23.901 -14.010 -42.455 1.00 91.38 295 ASP A CA 1
ATOM 2180 C C . ASP A 1 295 ? 25.386 -14.122 -42.083 1.00 91.38 295 ASP A C 1
ATOM 2182 O O . ASP A 1 295 ? 26.078 -15.060 -42.481 1.00 91.38 295 ASP A O 1
ATOM 2186 N N . GLY A 1 296 ? 25.867 -13.154 -41.305 1.00 92.00 296 GLY A N 1
ATOM 2187 C CA . GLY A 1 296 ? 27.234 -13.111 -40.788 1.00 92.00 296 GLY A CA 1
ATOM 2188 C C . GLY A 1 296 ? 27.516 -14.139 -39.688 1.00 92.00 296 GLY A C 1
ATOM 2189 O O . GLY A 1 296 ? 28.634 -14.149 -39.175 1.00 92.00 296 GLY A O 1
ATOM 2190 N N . LYS A 1 297 ? 26.514 -14.958 -39.318 1.00 91.94 297 LYS A N 1
ATOM 2191 C CA . LYS A 1 297 ? 26.558 -16.034 -38.316 1.00 91.94 297 LYS A CA 1
ATOM 2192 C C . LYS A 1 297 ? 27.302 -15.614 -37.052 1.00 91.94 297 LYS A C 1
ATOM 2194 O O . LYS A 1 297 ? 28.476 -15.932 -36.851 1.00 91.94 297 LYS A O 1
ATOM 2199 N N . LEU A 1 298 ? 26.611 -14.867 -36.201 1.00 95.06 298 LEU A N 1
ATOM 2200 C CA . LEU A 1 298 ? 27.156 -14.544 -34.890 1.00 95.06 298 LEU A CA 1
ATOM 2201 C C . LEU A 1 298 ? 27.248 -15.811 -34.030 1.00 95.06 298 LEU A C 1
ATOM 2203 O O . LEU A 1 298 ? 26.375 -16.675 -34.097 1.00 95.06 298 LEU A O 1
ATOM 2207 N N . SER A 1 299 ? 28.280 -15.904 -33.189 1.00 94.00 299 SER A N 1
ATOM 2208 C CA . SER A 1 299 ? 28.534 -17.072 -32.330 1.00 94.00 299 SER A CA 1
ATOM 2209 C C . SER A 1 299 ? 27.435 -17.344 -31.295 1.00 94.00 299 SER A C 1
ATOM 2211 O O . SER A 1 299 ? 27.433 -18.400 -30.667 1.00 94.00 299 SER A O 1
ATOM 2213 N N . SER A 1 300 ? 26.496 -16.411 -31.124 1.00 91.75 300 SER A N 1
ATOM 2214 C CA . SER A 1 300 ? 25.151 -16.702 -30.638 1.00 91.75 300 SER A CA 1
ATOM 2215 C C . SER A 1 300 ? 24.123 -15.800 -31.323 1.00 91.75 300 SER A C 1
ATOM 2217 O O . SER A 1 300 ? 24.410 -14.644 -31.629 1.00 91.75 300 SER A O 1
ATOM 2219 N N . SER A 1 301 ? 22.910 -16.319 -31.518 1.00 88.88 301 SER A N 1
ATOM 2220 C CA . SER A 1 301 ? 21.723 -15.553 -31.924 1.00 88.88 301 SER A CA 1
ATOM 2221 C C . SER A 1 301 ? 20.951 -14.969 -30.733 1.00 88.88 301 SER A C 1
ATOM 2223 O O . SER A 1 301 ? 20.163 -14.037 -30.906 1.00 88.88 301 SER A O 1
ATOM 2225 N N . THR A 1 302 ? 21.184 -15.490 -29.523 1.00 94.19 302 THR A N 1
ATOM 2226 C CA . THR A 1 302 ? 20.591 -15.009 -28.266 1.00 94.19 302 THR A CA 1
ATOM 2227 C C . THR A 1 302 ? 21.621 -14.997 -27.140 1.00 94.19 302 THR A C 1
ATOM 2229 O O . THR A 1 302 ? 22.307 -15.997 -26.921 1.00 94.19 302 THR A O 1
ATOM 2232 N N . LEU A 1 303 ? 21.696 -13.912 -26.379 1.00 93.75 303 LEU A N 1
ATOM 2233 C CA . LEU A 1 303 ? 22.599 -13.759 -25.241 1.00 93.75 303 LEU A CA 1
ATOM 2234 C C . LEU A 1 303 ? 21.817 -13.261 -24.018 1.00 93.75 303 LEU A C 1
ATOM 2236 O O . LEU A 1 303 ? 20.963 -12.384 -24.135 1.00 93.75 303 LEU A O 1
ATOM 2240 N N . SER A 1 304 ? 22.130 -13.807 -22.846 1.00 94.94 304 SER A N 1
ATOM 2241 C CA . SER A 1 304 ? 21.568 -13.371 -21.566 1.00 94.94 304 SER A CA 1
ATOM 2242 C C . SER A 1 304 ? 22.697 -12.877 -20.676 1.00 94.94 304 SER A C 1
ATOM 2244 O O . SER A 1 304 ? 23.600 -13.650 -20.367 1.00 94.94 304 SER A O 1
ATOM 2246 N N . LEU A 1 305 ? 22.637 -11.612 -20.264 1.00 92.94 305 LEU A N 1
ATOM 2247 C CA . LEU A 1 305 ? 23.631 -10.972 -19.397 1.00 92.94 305 LEU A CA 1
ATOM 2248 C C . LEU A 1 305 ? 22.977 -10.452 -18.115 1.00 92.94 305 LEU A C 1
ATOM 2250 O O . LEU A 1 305 ? 21.766 -10.219 -18.046 1.00 92.94 305 LEU A O 1
ATOM 2254 N N . LYS A 1 306 ? 23.792 -10.199 -17.101 1.00 91.00 306 LYS A N 1
ATOM 2255 C CA . LYS A 1 306 ? 23.488 -9.301 -15.985 1.00 91.00 306 LYS A CA 1
ATOM 2256 C C . LYS A 1 306 ? 24.025 -7.900 -16.263 1.00 91.00 306 LYS A C 1
ATOM 2258 O O . LYS A 1 306 ? 24.942 -7.704 -17.055 1.00 91.00 306 LYS A O 1
ATOM 2263 N N . THR A 1 307 ? 23.488 -6.910 -15.558 1.00 91.06 307 THR A N 1
ATOM 2264 C CA . THR A 1 307 ? 24.096 -5.573 -15.471 1.00 91.06 307 THR A CA 1
ATOM 2265 C C . THR A 1 307 ? 25.569 -5.667 -15.050 1.00 91.06 307 THR A C 1
ATOM 2267 O O . THR A 1 307 ? 25.868 -6.241 -14.003 1.00 91.06 307 THR A O 1
ATOM 2270 N N . GLY A 1 308 ? 26.473 -5.106 -15.856 1.00 86.19 308 GLY A N 1
ATOM 2271 C CA . GLY A 1 308 ? 27.928 -5.149 -15.664 1.00 86.19 308 GLY A CA 1
ATOM 2272 C C . GLY A 1 308 ? 28.622 -6.424 -16.162 1.00 86.19 308 GLY A C 1
ATOM 2273 O O . GLY A 1 308 ? 29.847 -6.492 -16.114 1.00 86.19 308 GLY A O 1
ATOM 2274 N N . GLU A 1 309 ? 27.881 -7.425 -16.641 1.00 91.00 309 GLU A N 1
ATOM 2275 C CA . GLU A 1 309 ? 28.441 -8.640 -17.244 1.00 91.00 309 GLU A CA 1
ATOM 2276 C C . GLU A 1 309 ? 28.768 -8.396 -18.723 1.00 91.00 309 GLU A C 1
ATOM 2278 O O . GLU A 1 309 ? 28.015 -7.713 -19.426 1.00 91.00 309 GLU A O 1
ATOM 2283 N N . ALA A 1 310 ? 29.890 -8.951 -19.186 1.00 93.62 310 ALA A N 1
ATOM 2284 C CA . ALA A 1 310 ? 30.375 -8.807 -20.553 1.00 93.62 310 ALA A CA 1
ATOM 2285 C C . ALA A 1 310 ? 30.726 -10.170 -21.167 1.00 93.62 310 ALA A C 1
ATOM 2287 O O . ALA A 1 310 ? 31.310 -11.026 -20.499 1.00 93.62 310 ALA A O 1
ATOM 2288 N N . GLN A 1 311 ? 30.394 -10.366 -22.443 1.00 95.00 311 GLN A N 1
ATOM 2289 C CA . GLN A 1 311 ? 30.739 -11.565 -23.208 1.00 95.00 311 GLN A CA 1
ATOM 2290 C C . GLN A 1 311 ? 31.070 -11.207 -24.662 1.00 95.00 311 GLN A C 1
ATOM 2292 O O . GLN A 1 311 ? 30.339 -10.469 -25.318 1.00 95.00 311 GLN A O 1
ATOM 2297 N N . THR A 1 312 ? 32.153 -11.769 -25.199 1.00 96.12 312 THR A N 1
ATOM 2298 C CA . THR A 1 312 ? 32.506 -11.613 -26.616 1.00 96.12 312 THR A CA 1
ATOM 2299 C C . THR A 1 312 ? 31.621 -12.479 -27.513 1.00 96.12 312 THR A C 1
ATOM 2301 O O . THR A 1 312 ? 31.492 -13.687 -27.299 1.00 96.12 312 THR A O 1
ATOM 2304 N N . ILE A 1 313 ? 31.059 -11.864 -28.550 1.00 95.50 313 ILE A N 1
ATOM 2305 C CA . ILE A 1 313 ? 30.427 -12.525 -29.692 1.00 95.50 313 ILE A CA 1
ATOM 2306 C C . ILE A 1 313 ? 31.393 -12.430 -30.879 1.00 95.50 313 ILE A C 1
ATOM 2308 O O . ILE A 1 313 ? 31.931 -11.363 -31.162 1.00 95.50 313 ILE A O 1
ATOM 2312 N N . THR A 1 314 ? 31.614 -13.535 -31.591 1.00 94.56 314 THR A N 1
ATOM 2313 C CA . THR A 1 314 ? 32.380 -13.555 -32.850 1.00 94.56 314 THR A CA 1
ATOM 2314 C C . THR A 1 314 ? 31.447 -13.713 -34.053 1.00 94.56 314 THR A C 1
ATOM 2316 O O . THR A 1 314 ? 30.252 -13.956 -33.890 1.00 94.56 314 THR A O 1
ATOM 2319 N N . SER A 1 315 ? 31.969 -13.548 -35.269 1.00 94.25 315 SER A N 1
ATOM 2320 C CA . SER A 1 315 ? 31.206 -13.632 -36.523 1.00 94.25 315 SER A CA 1
ATOM 2321 C C . SER A 1 315 ? 31.979 -14.397 -37.597 1.00 94.25 315 SER A C 1
ATOM 2323 O O . SER A 1 315 ? 33.190 -14.206 -37.703 1.00 94.25 315 SER A O 1
ATOM 2325 N N . GLU A 1 316 ? 31.296 -15.155 -38.456 1.00 95.31 316 GLU A N 1
ATOM 2326 C CA . GLU A 1 316 ? 31.895 -15.782 -39.653 1.00 95.31 316 GLU A CA 1
ATOM 2327 C C . GLU A 1 316 ? 31.959 -14.838 -40.879 1.00 95.31 316 GLU A C 1
ATOM 2329 O O . GLU A 1 316 ? 32.171 -15.295 -42.004 1.00 95.31 316 GLU A O 1
ATOM 2334 N N . ILE A 1 317 ? 31.784 -13.521 -40.697 1.00 94.44 317 ILE A N 1
ATOM 2335 C CA . ILE A 1 317 ? 31.982 -12.532 -41.772 1.00 94.44 317 ILE A CA 1
ATOM 2336 C C . ILE A 1 317 ? 33.429 -12.653 -42.310 1.00 94.44 317 ILE A C 1
ATOM 2338 O O . ILE A 1 317 ? 34.362 -12.653 -41.503 1.00 94.44 317 ILE A O 1
ATOM 2342 N N . PRO A 1 318 ? 33.645 -12.750 -43.641 1.00 93.88 318 PRO A N 1
ATOM 2343 C CA . PRO A 1 318 ? 34.974 -12.967 -44.216 1.00 93.88 318 PRO A CA 1
ATOM 2344 C C . PRO A 1 318 ? 36.021 -11.924 -43.800 1.00 93.88 318 PRO A C 1
ATOM 2346 O O . PRO A 1 318 ? 35.744 -10.729 -43.726 1.00 93.88 318 PRO A O 1
ATOM 2349 N N . SER A 1 319 ? 37.255 -12.374 -43.559 1.00 88.38 319 SER A N 1
ATOM 2350 C CA . SER A 1 319 ? 38.329 -11.549 -42.984 1.00 88.38 319 SER A CA 1
ATOM 2351 C C . SER A 1 319 ? 38.922 -10.492 -43.927 1.00 88.38 319 SER A C 1
ATOM 2353 O O . SER A 1 319 ? 39.782 -9.724 -43.503 1.00 88.38 319 SER A O 1
ATOM 2355 N N . ASP A 1 320 ? 38.506 -10.446 -45.197 1.00 92.12 320 ASP A N 1
ATOM 2356 C CA . ASP A 1 320 ? 38.776 -9.324 -46.109 1.00 92.12 320 ASP A CA 1
ATOM 2357 C C . ASP A 1 320 ? 37.840 -8.125 -45.864 1.00 92.12 320 ASP A C 1
ATOM 2359 O O . ASP A 1 320 ? 38.104 -7.028 -46.358 1.00 92.12 320 ASP A O 1
ATOM 2363 N N . LYS A 1 321 ? 36.752 -8.311 -45.103 1.00 92.75 321 LYS A N 1
ATOM 2364 C CA . LYS A 1 321 ? 35.753 -7.275 -44.820 1.00 92.75 321 LYS A CA 1
ATOM 2365 C C . LYS A 1 321 ? 36.111 -6.465 -43.584 1.00 92.75 321 LYS A C 1
ATOM 2367 O O . LYS A 1 321 ? 36.472 -7.004 -42.540 1.00 92.75 321 LYS A O 1
ATOM 2372 N N . THR A 1 322 ? 35.903 -5.153 -43.659 1.00 94.62 322 THR A N 1
ATOM 2373 C CA . THR A 1 322 ? 35.825 -4.318 -42.456 1.00 94.62 322 THR A CA 1
ATOM 2374 C C . THR A 1 322 ? 34.469 -4.543 -41.794 1.00 94.62 322 THR A C 1
ATOM 2376 O O . THR A 1 322 ? 33.437 -4.397 -42.448 1.00 94.62 322 THR A O 1
ATOM 2379 N N . ILE A 1 323 ? 34.467 -4.893 -40.509 1.00 94.62 323 ILE A N 1
ATOM 2380 C CA . ILE A 1 323 ? 33.250 -5.144 -39.730 1.00 94.62 323 ILE A CA 1
ATOM 2381 C C . ILE A 1 323 ? 32.929 -3.906 -38.886 1.00 94.62 323 ILE A C 1
ATOM 2383 O O . ILE A 1 323 ? 33.814 -3.318 -38.269 1.00 94.62 323 ILE A O 1
ATOM 2387 N N . THR A 1 324 ? 31.658 -3.517 -38.839 1.00 95.50 324 THR A N 1
ATOM 2388 C CA . THR A 1 324 ? 31.125 -2.526 -37.895 1.00 95.50 324 THR A CA 1
ATOM 2389 C C . THR A 1 324 ? 30.164 -3.215 -36.936 1.00 95.50 324 THR A C 1
ATOM 2391 O O . THR A 1 324 ? 29.171 -3.798 -37.375 1.00 95.50 324 THR A O 1
ATOM 2394 N N . TRP A 1 325 ? 30.460 -3.134 -35.639 1.00 96.50 325 TRP A N 1
ATOM 2395 C CA . TRP A 1 325 ? 29.581 -3.575 -34.556 1.00 96.50 325 TRP A CA 1
ATOM 2396 C C . TRP A 1 325 ? 28.700 -2.423 -34.062 1.00 96.50 325 TRP A C 1
ATOM 2398 O O . TRP A 1 325 ? 29.115 -1.264 -34.097 1.00 96.50 325 TRP A O 1
ATOM 2408 N N . GLY A 1 326 ? 27.505 -2.737 -33.566 1.00 95.31 326 GLY A N 1
ATOM 2409 C CA . GLY A 1 326 ? 26.625 -1.759 -32.926 1.00 95.31 326 GLY A CA 1
ATOM 2410 C C . GLY A 1 326 ? 25.469 -2.395 -32.154 1.00 95.31 326 GLY A C 1
ATOM 2411 O O . GLY A 1 326 ? 25.317 -3.615 -32.128 1.00 95.31 326 GLY A O 1
ATOM 2412 N N . SER A 1 327 ? 24.666 -1.553 -31.503 1.00 95.62 327 SER A N 1
ATOM 2413 C CA . SER A 1 327 ? 23.512 -1.940 -30.681 1.00 95.62 327 SER A CA 1
ATOM 2414 C C . SER A 1 327 ? 22.289 -1.099 -31.052 1.00 95.62 327 SER A C 1
ATOM 2416 O O . SER A 1 327 ? 22.440 0.070 -31.406 1.00 95.62 327 SER A O 1
ATOM 2418 N N . THR A 1 328 ? 21.088 -1.675 -30.956 1.00 93.81 328 THR A N 1
ATOM 2419 C CA . THR A 1 328 ? 19.809 -0.952 -31.117 1.00 93.81 328 THR A CA 1
ATOM 2420 C C . THR A 1 328 ? 19.517 0.003 -29.958 1.00 93.81 328 THR A C 1
ATOM 2422 O O . THR A 1 328 ? 18.775 0.966 -30.123 1.00 93.81 328 THR A O 1
ATOM 2425 N N . ASP A 1 329 ? 20.062 -0.276 -28.771 1.00 91.81 329 ASP A N 1
ATOM 2426 C CA . ASP A 1 329 ? 19.901 0.559 -27.580 1.00 91.81 329 ASP A CA 1
ATOM 2427 C C . ASP A 1 329 ? 21.149 0.455 -26.692 1.00 91.81 329 ASP A C 1
ATOM 2429 O O . ASP A 1 329 ? 21.339 -0.504 -25.939 1.00 91.81 329 ASP A O 1
ATOM 2433 N N . THR A 1 330 ? 22.003 1.476 -26.771 1.00 93.88 330 THR A N 1
ATOM 2434 C CA . THR A 1 330 ? 23.235 1.594 -25.979 1.00 93.88 330 THR A CA 1
ATOM 2435 C C . THR A 1 330 ? 22.998 1.924 -24.505 1.00 93.88 330 THR A C 1
ATOM 2437 O O . THR A 1 330 ? 23.934 1.819 -23.713 1.00 93.88 330 THR A O 1
ATOM 2440 N N . SER A 1 331 ? 21.770 2.275 -24.103 1.00 92.88 331 SER A N 1
ATOM 2441 C CA . SER A 1 331 ? 21.390 2.395 -22.690 1.00 92.88 331 SER A CA 1
ATOM 2442 C C . SER A 1 331 ? 21.089 1.038 -22.048 1.00 92.88 331 SER A C 1
ATOM 2444 O O . SER A 1 331 ? 21.167 0.915 -20.826 1.00 92.88 331 SER A O 1
ATOM 2446 N N . VAL A 1 332 ? 20.789 0.018 -22.862 1.00 93.12 332 VAL A N 1
ATOM 2447 C CA . VAL A 1 332 ? 20.514 -1.365 -22.440 1.00 93.12 332 VAL A CA 1
ATOM 2448 C C . VAL A 1 332 ? 21.749 -2.248 -22.640 1.00 93.12 332 VAL A C 1
ATOM 2450 O O . VAL A 1 332 ? 22.156 -2.927 -21.696 1.00 93.12 332 VAL A O 1
ATOM 2453 N N . VAL A 1 333 ? 22.394 -2.204 -23.814 1.00 96.19 333 VAL A N 1
ATOM 2454 C CA . VAL A 1 333 ? 23.589 -3.006 -24.160 1.00 96.19 333 VAL A CA 1
ATOM 2455 C C . VAL A 1 333 ? 24.572 -2.211 -25.019 1.00 96.19 333 VAL A C 1
ATOM 2457 O O . VAL A 1 333 ? 24.197 -1.673 -26.060 1.00 96.19 333 VAL A O 1
ATOM 2460 N N . THR A 1 334 ? 25.853 -2.219 -24.652 1.00 96.88 334 THR A N 1
ATOM 2461 C CA . THR A 1 334 ? 26.958 -1.713 -25.487 1.00 96.88 334 THR A CA 1
ATOM 2462 C C . THR A 1 334 ? 27.741 -2.853 -26.140 1.00 96.88 334 THR A C 1
ATOM 2464 O O . THR A 1 334 ? 27.689 -3.998 -25.692 1.00 96.88 334 THR A O 1
ATOM 2467 N N . VAL A 1 335 ? 28.473 -2.542 -27.215 1.00 97.44 335 VAL A N 1
ATOM 2468 C CA . VAL A 1 335 ? 29.386 -3.477 -27.888 1.00 97.44 335 VAL A CA 1
ATOM 2469 C C . VAL A 1 335 ? 30.665 -2.762 -28.341 1.00 97.44 335 VAL A C 1
ATOM 2471 O O . VAL A 1 335 ? 30.608 -1.599 -28.742 1.00 97.44 335 VAL A O 1
ATOM 2474 N N . SER A 1 336 ? 31.817 -3.433 -28.251 1.00 96.56 336 SER A N 1
ATOM 2475 C CA . SER A 1 336 ? 33.121 -2.906 -28.686 1.00 96.56 336 SER A CA 1
ATOM 2476 C C . SER A 1 336 ? 33.404 -3.111 -30.182 1.00 96.56 336 SER A C 1
ATOM 2478 O O . SER A 1 336 ? 32.698 -3.840 -30.879 1.00 96.56 336 SER A O 1
ATOM 2480 N N . ASP A 1 337 ? 34.514 -2.537 -30.665 1.00 93.50 337 ASP A N 1
ATOM 2481 C CA . ASP A 1 337 ? 35.060 -2.750 -32.017 1.00 93.50 337 ASP A CA 1
ATOM 2482 C C . ASP A 1 337 ? 35.352 -4.229 -32.347 1.00 93.50 337 ASP A C 1
ATOM 2484 O O . ASP A 1 337 ? 35.493 -4.590 -33.516 1.00 93.50 337 ASP A O 1
ATOM 2488 N N . LYS A 1 338 ? 35.423 -5.088 -31.322 1.00 91.56 338 LYS A N 1
ATOM 2489 C CA . LYS A 1 338 ? 35.774 -6.515 -31.401 1.00 91.56 338 LYS A CA 1
ATOM 2490 C C . LYS A 1 338 ? 34.626 -7.451 -31.011 1.00 91.56 338 LYS A C 1
ATOM 2492 O O . LYS A 1 338 ? 34.868 -8.638 -30.816 1.00 91.56 338 LYS A O 1
ATOM 2497 N N . GLY A 1 339 ? 33.400 -6.939 -30.874 1.00 93.38 339 GLY A N 1
ATOM 2498 C CA . GLY A 1 339 ? 32.237 -7.754 -30.506 1.00 93.38 339 GLY A CA 1
ATOM 2499 C C . GLY A 1 339 ? 32.161 -8.125 -29.021 1.00 93.38 339 GLY A C 1
ATOM 2500 O O . GLY A 1 339 ? 31.456 -9.063 -28.663 1.00 93.38 339 GLY A O 1
ATOM 2501 N N . GLU A 1 340 ? 32.868 -7.421 -28.133 1.00 96.75 340 GLU A N 1
ATOM 2502 C CA . GLU A 1 340 ? 32.676 -7.562 -26.682 1.00 96.75 340 GLU A CA 1
ATOM 2503 C C . GLU A 1 340 ? 31.379 -6.857 -26.276 1.00 96.75 340 GLU A C 1
ATOM 2505 O O . GLU A 1 340 ? 31.291 -5.636 -26.390 1.00 96.75 340 GLU A O 1
ATOM 2510 N N . VAL A 1 341 ? 30.367 -7.627 -25.870 1.00 97.38 341 VAL A N 1
ATOM 2511 C CA . VAL A 1 341 ? 29.010 -7.154 -25.563 1.00 97.38 341 VAL A CA 1
ATOM 2512 C C . VAL A 1 341 ? 28.822 -7.036 -24.057 1.00 97.38 341 VAL A C 1
ATOM 2514 O O . VAL A 1 341 ? 28.997 -8.029 -23.355 1.00 97.38 341 VAL A O 1
ATOM 2517 N N . THR A 1 342 ? 28.396 -5.868 -23.572 1.00 95.50 342 THR A N 1
ATOM 2518 C CA . THR A 1 342 ? 28.260 -5.571 -22.135 1.00 95.50 342 THR A CA 1
ATOM 2519 C C . THR A 1 342 ? 26.840 -5.133 -21.782 1.00 95.50 342 THR A C 1
ATOM 2521 O O . THR A 1 342 ? 26.275 -4.237 -22.414 1.00 95.50 342 THR A O 1
ATOM 2524 N N . GLY A 1 343 ? 26.258 -5.739 -20.743 1.00 94.94 343 GLY A N 1
ATOM 2525 C CA . GLY A 1 343 ? 24.928 -5.388 -20.240 1.00 94.94 343 GLY A CA 1
ATOM 2526 C C . GLY A 1 343 ? 24.948 -4.113 -19.394 1.00 94.94 343 GLY A C 1
ATOM 2527 O O . GLY A 1 343 ? 25.551 -4.091 -18.323 1.00 94.94 343 GLY A O 1
ATOM 2528 N N . VAL A 1 344 ? 24.262 -3.057 -19.836 1.00 93.62 344 VAL A N 1
ATOM 2529 C CA . VAL A 1 344 ? 24.261 -1.730 -19.184 1.00 93.62 344 VAL A CA 1
ATOM 2530 C C . VAL A 1 344 ? 23.069 -1.551 -18.243 1.00 93.62 344 VAL A C 1
ATOM 2532 O O . VAL A 1 344 ? 23.236 -1.074 -17.122 1.00 93.62 344 VAL A O 1
ATOM 2535 N N . LYS A 1 345 ? 21.867 -1.958 -18.661 1.00 92.88 345 LYS A N 1
ATOM 2536 C CA . LYS A 1 345 ? 20.619 -1.796 -17.897 1.00 92.88 345 LYS A CA 1
ATOM 2537 C C . LYS A 1 345 ? 19.655 -2.942 -18.216 1.00 92.88 345 LYS A C 1
ATOM 2539 O O . LYS A 1 345 ? 19.651 -3.387 -19.359 1.00 92.88 345 LYS A O 1
ATOM 2544 N N . PRO A 1 346 ? 18.820 -3.406 -17.267 1.00 92.56 346 PRO A N 1
ATOM 2545 C CA . PRO A 1 346 ? 17.806 -4.416 -17.553 1.00 92.56 346 PRO A CA 1
ATOM 2546 C C . PRO A 1 346 ? 16.863 -4.013 -18.693 1.00 92.56 346 PRO A C 1
ATOM 2548 O O . PRO A 1 346 ? 16.375 -2.882 -18.729 1.00 92.56 346 PRO A O 1
ATOM 2551 N N . GLY A 1 347 ? 16.613 -4.952 -19.603 1.00 91.19 347 GLY A N 1
ATOM 2552 C CA . GLY A 1 347 ? 15.871 -4.742 -20.846 1.00 91.19 347 GLY A CA 1
ATOM 2553 C C . GLY A 1 347 ? 16.279 -5.752 -21.921 1.00 91.19 347 GLY A C 1
ATOM 2554 O O . GLY A 1 347 ? 17.014 -6.701 -21.645 1.00 91.19 347 GLY A O 1
ATOM 2555 N N . THR A 1 348 ? 15.841 -5.528 -23.159 1.00 91.31 348 THR A N 1
ATOM 2556 C CA . THR A 1 348 ? 16.276 -6.309 -24.326 1.00 91.31 348 THR A CA 1
ATOM 2557 C C . THR A 1 348 ? 16.662 -5.361 -25.454 1.00 91.31 348 THR A C 1
ATOM 2559 O O . THR A 1 348 ? 15.923 -4.430 -25.766 1.00 91.31 348 THR A O 1
ATOM 2562 N N . ALA A 1 349 ? 17.815 -5.607 -26.067 1.00 93.75 349 ALA A N 1
ATOM 2563 C CA . ALA A 1 349 ? 18.333 -4.885 -27.227 1.00 93.75 349 ALA A CA 1
ATOM 2564 C C . ALA A 1 349 ? 18.966 -5.887 -28.201 1.00 93.75 349 ALA A C 1
ATOM 2566 O O . ALA A 1 349 ? 19.268 -7.014 -27.814 1.00 93.75 349 ALA A O 1
ATOM 2567 N N . TYR A 1 350 ? 19.194 -5.502 -29.454 1.00 93.06 350 TYR A N 1
ATOM 2568 C CA . TYR A 1 350 ? 19.936 -6.337 -30.397 1.00 93.06 350 TYR A CA 1
ATOM 2569 C C . TYR A 1 350 ? 21.327 -5.765 -30.644 1.00 93.06 350 TYR A C 1
ATOM 2571 O O . TYR A 1 350 ? 21.476 -4.574 -30.915 1.00 93.06 350 TYR A O 1
ATOM 2579 N N . VAL A 1 351 ? 22.334 -6.635 -30.614 1.00 96.81 351 VAL A N 1
ATOM 2580 C CA . VAL A 1 351 ? 23.680 -6.341 -31.112 1.00 96.81 351 VAL A CA 1
ATOM 2581 C C . VAL A 1 351 ? 23.790 -6.844 -32.542 1.00 96.81 351 VAL A C 1
ATOM 2583 O O . VAL A 1 351 ? 23.381 -7.966 -32.839 1.00 96.81 351 VAL A O 1
ATOM 2586 N N . TYR A 1 352 ? 24.362 -6.030 -33.422 1.00 96.25 352 TYR A N 1
ATOM 2587 C CA . TYR A 1 352 ? 24.617 -6.383 -34.814 1.00 96.25 352 TYR A CA 1
ATOM 2588 C C . TYR A 1 352 ? 26.099 -6.268 -35.166 1.00 96.25 352 TYR A C 1
ATOM 2590 O O . TYR A 1 352 ? 26.842 -5.486 -34.571 1.00 96.25 352 TYR A O 1
ATOM 2598 N N . ALA A 1 353 ? 26.497 -7.013 -36.195 1.00 96.56 353 ALA A N 1
ATOM 2599 C CA . ALA A 1 353 ? 27.742 -6.816 -36.928 1.00 96.56 353 ALA A CA 1
ATOM 2600 C C . ALA A 1 353 ? 27.418 -6.742 -38.424 1.00 96.56 353 ALA A C 1
ATOM 2602 O O . ALA A 1 353 ? 26.666 -7.581 -38.922 1.00 96.56 353 ALA A O 1
ATOM 2603 N N . LYS A 1 354 ? 27.980 -5.780 -39.161 1.00 95.44 354 LYS A N 1
ATOM 2604 C CA . LYS A 1 354 ? 27.841 -5.716 -40.627 1.00 95.44 354 LYS A CA 1
ATOM 2605 C C . LYS A 1 354 ? 29.161 -5.457 -41.339 1.00 95.44 354 LYS A C 1
ATOM 2607 O O . LYS A 1 354 ? 30.020 -4.752 -40.814 1.00 95.44 354 LYS A O 1
ATOM 2612 N N . ALA A 1 355 ? 29.303 -6.013 -42.539 1.00 95.75 355 ALA A N 1
ATOM 2613 C CA . ALA A 1 355 ? 30.396 -5.688 -43.447 1.00 95.75 355 ALA A CA 1
ATOM 2614 C C . ALA A 1 355 ? 30.212 -4.273 -44.027 1.00 95.75 355 ALA A C 1
ATOM 2616 O O . ALA A 1 355 ? 29.091 -3.866 -44.341 1.00 95.75 355 ALA A O 1
ATOM 2617 N N . SER A 1 356 ? 31.309 -3.538 -44.211 1.00 90.62 356 SER A N 1
ATOM 2618 C CA . SER A 1 356 ? 31.304 -2.183 -44.788 1.00 90.62 356 SER A CA 1
ATOM 2619 C C . SER A 1 356 ? 30.776 -2.122 -46.228 1.00 90.62 356 SER A C 1
ATOM 2621 O O . SER A 1 356 ? 30.193 -1.116 -46.619 1.00 90.62 356 SER A O 1
ATOM 2623 N N . ASP A 1 357 ? 30.914 -3.207 -46.996 1.00 91.88 357 ASP A N 1
ATOM 2624 C CA . ASP A 1 357 ? 30.360 -3.360 -48.349 1.00 91.88 357 ASP A CA 1
ATOM 2625 C C . ASP A 1 357 ? 28.908 -3.887 -48.371 1.00 91.88 357 ASP A C 1
ATOM 2627 O O . ASP A 1 357 ? 28.357 -4.147 -49.438 1.00 91.88 357 ASP A O 1
ATOM 2631 N N . SER A 1 358 ? 28.273 -4.039 -47.200 1.00 91.94 358 SER A N 1
ATOM 2632 C CA . SER A 1 358 ? 26.911 -4.571 -47.023 1.00 91.94 358 SER A CA 1
ATOM 2633 C C . SER A 1 358 ? 26.678 -6.003 -47.544 1.00 91.94 358 SER A C 1
ATOM 2635 O O . SER A 1 358 ? 25.529 -6.429 -47.663 1.00 91.94 358 SER A O 1
ATOM 2637 N N . THR A 1 359 ? 27.732 -6.784 -47.818 1.00 93.75 359 THR A N 1
ATOM 2638 C CA . THR A 1 359 ? 27.586 -8.165 -48.330 1.00 93.75 359 THR A CA 1
ATOM 2639 C C . THR A 1 359 ? 27.198 -9.196 -47.263 1.00 93.75 359 THR A C 1
ATOM 2641 O O . THR A 1 359 ? 26.600 -10.224 -47.597 1.00 93.75 359 THR A O 1
ATOM 2644 N N . TYR A 1 360 ? 27.473 -8.908 -45.986 1.00 95.19 360 TYR A N 1
ATOM 2645 C CA . TYR A 1 360 ? 27.120 -9.744 -44.834 1.00 95.19 360 TYR A CA 1
ATOM 2646 C C . TYR A 1 360 ? 26.628 -8.906 -43.652 1.00 95.19 360 TYR A C 1
ATOM 2648 O O . TYR A 1 360 ? 27.176 -7.832 -43.377 1.00 95.19 360 TYR A O 1
ATOM 2656 N N . SER A 1 361 ? 25.680 -9.442 -42.881 1.00 96.69 361 SER A N 1
ATOM 2657 C CA . SER A 1 361 ? 25.372 -8.932 -41.540 1.00 96.69 361 SER A CA 1
ATOM 2658 C C . SER A 1 361 ? 24.767 -9.990 -40.610 1.00 96.69 361 SER A C 1
ATOM 2660 O O . SER A 1 361 ? 24.037 -10.887 -41.029 1.00 96.69 361 SER A O 1
ATOM 2662 N N . GLY A 1 362 ? 25.103 -9.903 -39.325 1.00 94.56 362 GLY A N 1
ATOM 2663 C CA . GLY A 1 362 ? 24.645 -10.790 -38.255 1.00 94.56 362 GLY A CA 1
ATOM 2664 C C . GLY A 1 362 ? 23.957 -10.009 -37.133 1.00 94.56 362 GLY A C 1
ATOM 2665 O O . GLY A 1 362 ? 24.202 -8.814 -36.965 1.00 94.56 362 GLY A O 1
ATOM 2666 N N . LEU A 1 363 ? 23.105 -10.690 -36.362 1.00 94.44 363 LEU A N 1
ATOM 2667 C CA . LEU A 1 363 ? 22.294 -10.106 -35.289 1.00 94.44 363 LEU A CA 1
ATOM 2668 C C . LEU A 1 363 ? 22.180 -11.081 -34.107 1.00 94.44 363 LEU A C 1
ATOM 2670 O O . LEU A 1 363 ? 21.921 -12.265 -34.316 1.00 94.44 363 LEU A O 1
ATOM 2674 N N . CYS A 1 364 ? 22.317 -10.576 -32.882 1.00 94.69 364 CYS A N 1
ATOM 2675 C CA . CYS A 1 364 ? 22.079 -11.301 -31.637 1.00 94.69 364 CYS A CA 1
ATOM 2676 C C . CYS A 1 364 ? 21.067 -10.531 -30.784 1.00 94.69 364 CYS A C 1
ATOM 2678 O O . CYS A 1 364 ? 21.259 -9.345 -30.520 1.00 94.69 364 CYS A O 1
ATOM 2680 N N . SER A 1 365 ? 20.010 -11.199 -30.318 1.00 94.12 365 SER A N 1
ATOM 2681 C CA . SER A 1 365 ? 19.100 -10.646 -29.308 1.00 94.12 365 SER A CA 1
ATOM 2682 C C . SER A 1 365 ? 19.746 -10.759 -27.929 1.00 94.12 365 SER A C 1
ATOM 2684 O O . SER A 1 365 ? 20.136 -11.851 -27.523 1.00 94.12 365 SER A O 1
ATOM 2686 N N . VAL A 1 366 ? 19.905 -9.647 -27.218 1.00 95.62 366 VAL A N 1
ATOM 2687 C CA . VAL A 1 366 ? 20.589 -9.585 -25.923 1.00 95.62 366 VAL A CA 1
ATOM 2688 C C . VAL A 1 366 ? 19.600 -9.147 -24.848 1.00 95.62 366 VAL A C 1
ATOM 2690 O O . VAL A 1 366 ? 19.142 -8.004 -24.836 1.00 95.62 366 VAL A O 1
ATOM 2693 N N . THR A 1 367 ? 19.282 -10.055 -23.928 1.00 95.12 367 THR A N 1
ATOM 2694 C CA . THR A 1 367 ? 18.446 -9.770 -22.757 1.00 95.12 367 THR A CA 1
ATOM 2695 C C . THR A 1 367 ? 19.339 -9.505 -21.556 1.00 95.12 367 THR A C 1
ATOM 2697 O O . THR A 1 367 ? 20.070 -10.385 -21.099 1.00 95.12 367 THR A O 1
ATOM 2700 N N . VAL A 1 368 ? 19.261 -8.293 -21.017 1.00 93.50 368 VAL A N 1
ATOM 2701 C CA . VAL A 1 368 ? 19.941 -7.914 -19.781 1.00 93.50 368 VAL A CA 1
ATOM 2702 C C . VAL A 1 368 ? 18.963 -8.064 -18.625 1.00 93.50 368 VAL A C 1
ATOM 2704 O O . VAL A 1 368 ? 17.873 -7.493 -18.609 1.00 93.50 368 VAL A O 1
ATOM 2707 N N . THR A 1 369 ? 19.375 -8.832 -17.631 1.00 88.94 369 THR A N 1
ATOM 2708 C CA . THR A 1 369 ? 18.680 -9.007 -16.357 1.00 88.94 369 THR A CA 1
ATOM 2709 C C . THR A 1 369 ? 19.280 -8.087 -15.297 1.00 88.94 369 THR A C 1
ATOM 2711 O O . THR A 1 369 ? 20.414 -7.621 -15.435 1.00 88.94 369 THR A O 1
ATOM 2714 N N . GLN A 1 370 ? 18.530 -7.820 -14.222 1.00 79.12 370 GLN A N 1
ATOM 2715 C CA . GLN A 1 370 ? 19.042 -7.085 -13.064 1.00 79.12 370 GLN A CA 1
ATOM 2716 C C . GLN A 1 370 ? 20.251 -7.827 -12.491 1.00 79.12 370 GLN A C 1
ATOM 2718 O O . GLN A 1 370 ? 20.114 -8.849 -11.817 1.00 79.12 370 GLN A O 1
ATOM 2723 N N . GLY A 1 371 ? 21.445 -7.299 -12.755 1.00 59.19 371 GLY A N 1
ATOM 2724 C CA . GLY A 1 371 ? 22.642 -7.773 -12.087 1.00 59.19 371 GLY A CA 1
ATOM 2725 C C . GLY A 1 371 ? 22.532 -7.465 -10.603 1.00 59.19 371 GLY A C 1
ATOM 2726 O O . GLY A 1 371 ? 22.227 -6.332 -10.222 1.00 59.19 371 GLY A O 1
ATOM 2727 N N . THR A 1 372 ? 22.798 -8.461 -9.758 1.00 47.66 372 THR A N 1
ATOM 2728 C CA . THR A 1 372 ? 23.079 -8.221 -8.342 1.00 47.66 372 THR A CA 1
ATOM 2729 C C . THR A 1 372 ? 24.448 -7.555 -8.250 1.00 47.66 372 THR A C 1
ATOM 2731 O O . THR A 1 372 ? 25.452 -8.208 -7.973 1.00 47.66 372 THR A O 1
ATOM 2734 N N . LEU A 1 373 ? 24.493 -6.250 -8.528 1.00 48.53 373 LEU A N 1
ATOM 2735 C CA . LEU A 1 373 ? 25.602 -5.396 -8.128 1.00 48.53 373 LEU A CA 1
ATOM 2736 C C . LEU A 1 373 ? 25.749 -5.569 -6.619 1.00 48.53 373 LEU A C 1
ATOM 2738 O O . LEU A 1 373 ? 24.867 -5.165 -5.862 1.00 48.53 373 LEU A O 1
ATOM 2742 N N . VAL A 1 374 ? 26.823 -6.238 -6.193 1.00 54.53 374 VAL A N 1
ATOM 2743 C CA . VAL A 1 374 ? 27.183 -6.373 -4.778 1.00 54.53 374 VAL A CA 1
ATOM 2744 C C . VAL A 1 374 ? 27.963 -5.123 -4.386 1.00 54.53 374 VAL A C 1
ATOM 2746 O O . VAL A 1 374 ? 29.178 -5.152 -4.185 1.00 54.53 374 VAL A O 1
ATOM 2749 N N . THR A 1 375 ? 27.248 -4.001 -4.338 1.00 63.62 375 THR A N 1
ATOM 2750 C CA . THR A 1 375 ? 27.706 -2.771 -3.709 1.00 63.62 375 THR A CA 1
ATOM 2751 C C . THR A 1 375 ? 27.903 -3.082 -2.228 1.00 63.62 375 THR A C 1
ATOM 2753 O O . THR A 1 375 ? 26.948 -3.157 -1.454 1.00 63.62 375 THR A O 1
ATOM 2756 N N . LYS A 1 376 ? 29.148 -3.355 -1.837 1.00 79.56 376 LYS A N 1
ATOM 2757 C CA . LYS A 1 376 ? 29.470 -3.707 -0.454 1.00 79.56 376 LYS A CA 1
ATOM 2758 C C . LYS A 1 376 ? 29.328 -2.515 0.475 1.00 79.56 376 LYS A C 1
ATOM 2760 O O . LYS A 1 376 ? 29.577 -1.375 0.077 1.00 79.56 376 LYS A O 1
ATOM 2765 N N . VAL A 1 377 ? 29.008 -2.792 1.734 1.00 85.12 377 VAL A N 1
ATOM 2766 C CA . VAL A 1 377 ? 29.120 -1.780 2.790 1.00 85.12 377 VAL A CA 1
ATOM 2767 C C . VAL A 1 377 ? 30.590 -1.372 2.915 1.00 85.12 377 VAL A C 1
ATOM 2769 O O . VAL A 1 377 ? 31.474 -2.225 2.985 1.00 85.12 377 VAL A O 1
ATOM 2772 N N . THR A 1 378 ? 30.859 -0.067 2.940 1.00 90.81 378 THR A N 1
ATOM 2773 C CA . THR A 1 378 ? 32.200 0.510 3.156 1.00 90.81 378 THR A CA 1
ATOM 2774 C C . THR A 1 378 ? 32.295 1.309 4.453 1.00 90.81 378 THR A C 1
ATOM 2776 O O . THR A 1 378 ? 33.391 1.475 4.986 1.00 90.81 378 THR A O 1
ATOM 2779 N N . LYS A 1 379 ? 31.159 1.755 5.007 1.00 90.38 379 LYS A N 1
ATOM 2780 C CA . LYS A 1 379 ? 31.069 2.398 6.325 1.00 90.38 379 LYS A CA 1
ATOM 2781 C C . LYS A 1 379 ? 29.682 2.192 6.942 1.00 90.38 379 LYS A C 1
ATOM 2783 O O . LYS A 1 379 ? 28.685 2.158 6.221 1.00 90.38 379 LYS A O 1
ATOM 2788 N N . ILE A 1 380 ? 29.619 2.136 8.271 1.00 92.81 380 ILE A N 1
ATOM 2789 C CA . ILE A 1 380 ? 28.392 2.364 9.043 1.00 92.81 380 ILE A CA 1
ATOM 2790 C C . ILE A 1 380 ? 28.650 3.527 10.003 1.00 92.81 380 ILE A C 1
ATOM 2792 O O . ILE A 1 380 ? 29.627 3.507 10.749 1.00 92.81 380 ILE A O 1
ATOM 2796 N N . ASP A 1 381 ? 27.764 4.517 9.994 1.00 92.88 381 ASP A N 1
ATOM 2797 C CA . ASP A 1 381 ? 27.640 5.527 11.049 1.00 92.88 381 ASP A CA 1
ATOM 2798 C C . ASP A 1 381 ? 26.387 5.256 11.892 1.00 92.88 381 ASP A C 1
ATOM 2800 O O . ASP A 1 381 ? 25.459 4.588 11.437 1.00 92.88 381 ASP A O 1
ATOM 2804 N N . LEU A 1 382 ? 26.336 5.808 13.103 1.00 93.62 382 LEU A N 1
ATOM 2805 C CA . LEU A 1 382 ? 25.116 5.893 13.909 1.00 93.62 382 LEU A CA 1
ATOM 2806 C C . LEU A 1 382 ? 24.706 7.356 14.046 1.00 93.62 382 LEU A C 1
ATOM 2808 O O . LEU A 1 382 ? 25.555 8.243 14.107 1.00 93.62 382 LEU A O 1
ATOM 2812 N N . ASP A 1 383 ? 23.404 7.594 14.169 1.00 92.56 383 ASP A N 1
ATOM 2813 C CA . ASP A 1 383 ? 22.839 8.904 14.503 1.00 92.56 383 ASP A CA 1
ATOM 2814 C C . ASP A 1 383 ? 23.292 9.437 15.878 1.00 92.56 383 ASP A C 1
ATOM 2816 O O . ASP A 1 383 ? 23.195 10.637 16.137 1.00 92.56 383 ASP A O 1
ATOM 2820 N N . LYS A 1 384 ? 23.799 8.560 16.758 1.00 91.44 384 LYS A N 1
ATOM 2821 C CA . LYS A 1 384 ? 24.351 8.893 18.080 1.00 91.44 384 LYS A CA 1
ATOM 2822 C C . LYS A 1 384 ? 25.591 8.042 18.375 1.00 91.44 384 LYS A C 1
ATOM 2824 O O . LYS A 1 384 ? 25.527 6.818 18.304 1.00 91.44 384 LYS A O 1
ATOM 2829 N N . THR A 1 385 ? 26.694 8.670 18.783 1.00 90.62 385 THR A N 1
ATOM 2830 C CA . THR A 1 385 ? 27.930 7.987 19.235 1.00 90.62 385 THR A CA 1
ATOM 2831 C C . THR A 1 385 ? 27.977 7.752 20.749 1.00 90.62 385 THR A C 1
ATOM 2833 O O . THR A 1 385 ? 28.750 6.926 21.234 1.00 90.62 385 THR A O 1
ATOM 2836 N N . SER A 1 386 ? 27.116 8.426 21.510 1.00 92.50 386 SER A N 1
ATOM 2837 C CA . SER A 1 386 ? 26.825 8.113 22.908 1.00 92.50 386 SER A CA 1
ATOM 2838 C C . SER A 1 386 ? 25.415 8.568 23.288 1.00 92.50 386 SER A C 1
ATOM 2840 O O . SER A 1 386 ? 24.810 9.397 22.602 1.00 92.50 386 SER A O 1
ATOM 2842 N N . ALA A 1 387 ? 24.886 8.021 24.381 1.00 88.50 387 ALA A N 1
ATOM 2843 C CA . ALA A 1 387 ? 23.646 8.484 24.996 1.00 88.50 387 ALA A CA 1
ATOM 2844 C C . ALA A 1 387 ? 23.663 8.265 26.516 1.00 88.50 387 ALA A C 1
ATOM 2846 O O . ALA A 1 387 ? 24.347 7.376 27.023 1.00 88.50 387 ALA A O 1
ATOM 2847 N N . SER A 1 388 ? 22.876 9.069 27.232 1.00 88.69 388 SER A N 1
ATOM 2848 C CA . SER A 1 388 ? 22.614 8.907 28.663 1.00 88.69 388 SER A CA 1
ATOM 2849 C C . SER A 1 388 ? 21.146 8.537 28.846 1.00 88.69 388 SER A C 1
ATOM 2851 O O . SER A 1 388 ? 20.280 9.271 28.375 1.00 88.69 388 SER A O 1
ATOM 2853 N N . LEU A 1 389 ? 20.876 7.408 29.499 1.00 84.25 389 LEU A N 1
ATOM 2854 C CA . LEU A 1 389 ? 19.535 6.851 29.716 1.00 84.25 389 LEU A CA 1
ATOM 2855 C C . LEU A 1 389 ? 19.288 6.618 31.212 1.00 84.25 389 LEU A C 1
ATOM 2857 O O . LEU A 1 389 ? 20.238 6.511 31.992 1.00 84.25 389 LEU A O 1
ATOM 2861 N N . LYS A 1 390 ? 18.026 6.517 31.623 1.00 83.00 390 LYS A N 1
ATOM 2862 C CA . LYS A 1 390 ? 17.613 5.966 32.921 1.00 83.00 390 LYS A CA 1
ATOM 2863 C C . LYS A 1 390 ? 17.279 4.483 32.777 1.00 83.00 390 LYS A C 1
ATOM 2865 O O . LYS A 1 390 ? 16.940 4.008 31.700 1.00 83.00 390 LYS A O 1
ATOM 2870 N N . GLU A 1 391 ? 17.355 3.749 33.880 1.00 81.56 391 GLU A N 1
ATOM 2871 C CA . GLU A 1 391 ? 16.891 2.359 33.961 1.00 81.56 391 GLU A CA 1
ATOM 2872 C C . GLU A 1 391 ? 15.416 2.241 33.517 1.00 81.56 391 GLU A C 1
ATOM 2874 O O . GLU A 1 391 ? 14.556 2.943 34.047 1.00 81.56 391 GLU A O 1
ATOM 2879 N N . GLY A 1 392 ? 15.137 1.389 32.523 1.00 77.31 392 GLY A N 1
ATOM 2880 C CA . GLY A 1 392 ? 13.825 1.242 31.878 1.00 77.31 392 GLY A CA 1
ATOM 2881 C C . GLY A 1 392 ? 13.614 2.060 30.592 1.00 77.31 392 GLY A C 1
ATOM 2882 O O . GLY A 1 392 ? 12.727 1.711 29.811 1.00 77.31 392 GLY A O 1
ATOM 2883 N N . ASP A 1 393 ? 14.420 3.093 30.320 1.00 85.25 393 ASP A N 1
ATOM 2884 C CA . ASP A 1 393 ? 14.303 3.885 29.086 1.00 85.25 393 ASP A CA 1
ATOM 2885 C C . ASP A 1 393 ? 14.621 3.043 27.839 1.00 85.25 393 ASP A C 1
ATOM 2887 O O . ASP A 1 393 ? 15.436 2.113 27.869 1.00 85.25 393 ASP A O 1
ATOM 2891 N N . THR A 1 394 ? 14.048 3.426 26.693 1.00 91.50 394 THR A N 1
ATOM 2892 C CA . THR A 1 394 ? 14.417 2.846 25.392 1.00 91.50 394 THR A CA 1
ATOM 2893 C C . THR A 1 394 ? 14.855 3.911 24.398 1.00 91.50 394 THR A C 1
ATOM 2895 O O . THR A 1 394 ? 14.292 5.003 24.354 1.00 91.50 394 THR A O 1
ATOM 2898 N N . LEU A 1 395 ? 15.854 3.582 23.582 1.00 92.31 395 LEU A N 1
ATOM 2899 C CA . LEU A 1 395 ? 16.472 4.479 22.613 1.00 92.31 395 LEU A CA 1
ATOM 2900 C C . LEU A 1 395 ? 16.583 3.781 21.262 1.00 92.31 395 LEU A C 1
ATOM 2902 O O . LEU A 1 395 ? 17.264 2.766 21.142 1.00 92.31 395 LEU A O 1
ATOM 2906 N N . GLN A 1 396 ? 15.982 4.358 20.226 1.00 96.81 396 GLN A N 1
ATOM 2907 C CA . GLN A 1 396 ? 16.286 3.946 18.861 1.00 96.81 396 GLN A CA 1
ATOM 2908 C C . GLN A 1 396 ? 17.649 4.516 18.445 1.00 96.81 396 GLN A C 1
ATOM 2910 O O . GLN A 1 396 ? 17.874 5.734 18.505 1.00 96.81 396 GLN A O 1
ATOM 2915 N N . LEU A 1 397 ? 18.543 3.630 18.011 1.00 94.88 397 LEU A N 1
ATOM 2916 C CA . LEU A 1 397 ? 19.733 3.973 17.238 1.00 94.88 397 LEU A CA 1
ATOM 2917 C C . LEU A 1 397 ? 19.447 3.723 15.756 1.00 94.88 397 LEU A C 1
ATOM 2919 O O . LEU A 1 397 ? 18.836 2.716 15.395 1.00 94.88 397 LEU A O 1
ATOM 2923 N N . THR A 1 398 ? 19.877 4.639 14.896 1.00 94.06 398 THR A N 1
ATOM 2924 C CA . THR A 1 398 ? 19.597 4.600 13.455 1.00 94.06 398 THR A CA 1
ATOM 2925 C C . THR A 1 398 ? 20.914 4.493 12.686 1.00 94.06 398 THR A C 1
ATOM 2927 O O . THR A 1 398 ? 21.685 5.457 12.671 1.00 94.06 398 THR A O 1
ATOM 2930 N N . PRO A 1 399 ? 21.212 3.343 12.053 1.00 93.56 399 PRO A N 1
ATOM 2931 C CA . PRO A 1 399 ? 22.441 3.163 11.300 1.00 93.56 399 PRO A CA 1
ATOM 2932 C C . PRO A 1 399 ? 22.338 3.812 9.919 1.00 93.56 399 PRO A C 1
ATOM 2934 O O . PRO A 1 399 ? 21.384 3.590 9.176 1.00 93.56 399 PRO A O 1
ATOM 2937 N N . THR A 1 400 ? 23.356 4.585 9.552 1.00 92.50 400 THR A N 1
ATOM 2938 C CA . THR A 1 400 ? 23.528 5.114 8.195 1.00 92.50 400 THR A CA 1
ATOM 2939 C C . THR A 1 400 ? 24.571 4.272 7.472 1.00 92.50 400 THR A C 1
ATOM 2941 O O . THR A 1 400 ? 25.759 4.316 7.794 1.00 92.50 400 THR A O 1
ATOM 2944 N N . ILE A 1 401 ? 24.115 3.485 6.499 1.00 92.62 401 ILE A N 1
ATOM 2945 C CA . ILE A 1 401 ? 24.966 2.631 5.668 1.00 92.62 401 ILE A CA 1
ATOM 2946 C C . ILE A 1 401 ? 25.558 3.461 4.528 1.00 92.62 401 ILE A C 1
ATOM 2948 O O . ILE A 1 401 ? 24.832 4.162 3.821 1.00 92.62 401 ILE A O 1
ATOM 2952 N N . THR A 1 402 ? 26.875 3.368 4.337 1.00 85.38 402 THR A N 1
ATOM 2953 C CA . THR A 1 402 ? 27.565 3.931 3.170 1.00 85.38 402 THR A CA 1
ATOM 2954 C C . THR A 1 402 ? 28.149 2.801 2.314 1.00 85.38 402 THR A C 1
ATOM 2956 O O . THR A 1 402 ? 28.820 1.924 2.867 1.00 85.38 402 THR A O 1
ATOM 2959 N N . PRO A 1 403 ? 27.952 2.831 0.983 1.00 84.62 403 PRO A N 1
ATOM 2960 C CA . PRO A 1 403 ? 27.038 3.723 0.264 1.00 84.62 403 PRO A CA 1
ATOM 2961 C C . PRO A 1 403 ? 25.564 3.313 0.489 1.00 84.62 403 PRO A C 1
ATOM 2963 O O . PRO A 1 403 ? 25.274 2.198 0.920 1.00 84.62 403 PRO A O 1
ATOM 2966 N N . LYS A 1 404 ? 24.617 4.226 0.234 1.00 79.31 404 LYS A N 1
ATOM 2967 C CA . LYS A 1 404 ? 23.187 4.025 0.561 1.00 79.31 404 LYS A CA 1
ATOM 2968 C C . LYS A 1 404 ? 22.489 2.978 -0.328 1.00 79.31 404 LYS A C 1
ATOM 2970 O O . LYS A 1 404 ? 21.417 2.492 0.018 1.00 79.31 404 LYS A O 1
ATOM 2975 N N . ASP A 1 405 ? 23.087 2.625 -1.458 1.00 75.88 405 ASP A N 1
ATOM 2976 C CA . ASP A 1 405 ? 22.666 1.564 -2.377 1.00 75.88 405 ASP A CA 1
ATOM 2977 C C . ASP A 1 405 ? 23.340 0.209 -2.084 1.00 75.88 405 ASP A C 1
ATOM 2979 O O . ASP A 1 405 ? 23.233 -0.713 -2.890 1.00 75.88 405 ASP A O 1
ATOM 2983 N N . ALA A 1 406 ? 24.018 0.062 -0.937 1.00 80.69 406 ALA A N 1
ATOM 2984 C CA . ALA A 1 406 ? 24.652 -1.197 -0.558 1.00 80.69 406 ALA A CA 1
ATOM 2985 C C . ALA A 1 406 ? 23.659 -2.376 -0.550 1.00 80.69 406 ALA A C 1
ATOM 2987 O O . ALA A 1 406 ? 22.506 -2.240 -0.136 1.00 80.69 406 ALA A O 1
ATOM 2988 N N . THR A 1 407 ? 24.105 -3.546 -0.999 1.00 79.88 407 THR A N 1
ATOM 2989 C CA . THR A 1 407 ? 23.218 -4.669 -1.362 1.00 79.88 407 THR A CA 1
ATOM 2990 C C . THR A 1 407 ? 22.749 -5.479 -0.158 1.00 79.88 407 THR A C 1
ATOM 2992 O O . THR A 1 407 ? 21.641 -6.009 -0.160 1.00 79.88 407 THR A O 1
ATOM 2995 N N . ASN A 1 408 ? 23.576 -5.560 0.888 1.00 81.50 408 ASN A N 1
ATOM 2996 C CA . ASN A 1 408 ? 23.201 -6.112 2.186 1.00 81.50 408 ASN A CA 1
ATOM 2997 C C . ASN A 1 408 ? 23.376 -5.032 3.264 1.00 81.50 408 ASN A C 1
ATOM 2999 O O . ASN A 1 408 ? 24.447 -4.861 3.842 1.00 81.50 408 ASN A O 1
ATOM 3003 N N . GLN A 1 409 ? 22.296 -4.294 3.524 1.00 88.31 409 GLN A N 1
ATOM 3004 C CA . GLN A 1 409 ? 22.246 -3.216 4.524 1.00 88.31 409 GLN A CA 1
ATOM 3005 C C . GLN A 1 409 ? 21.943 -3.724 5.940 1.00 88.31 409 GLN A C 1
ATOM 3007 O O . GLN A 1 409 ? 21.743 -2.923 6.853 1.00 88.31 409 GLN A O 1
ATOM 3012 N N . LYS A 1 410 ? 21.875 -5.048 6.140 1.00 91.00 410 LYS A N 1
ATOM 3013 C CA . LYS A 1 410 ? 21.571 -5.637 7.442 1.00 91.00 410 LYS A CA 1
ATOM 3014 C C . LYS A 1 410 ? 22.670 -5.287 8.445 1.00 91.00 410 LYS A C 1
ATOM 3016 O O . LYS A 1 410 ? 23.859 -5.511 8.210 1.00 91.00 410 LYS A O 1
ATOM 3021 N N . VAL A 1 411 ? 22.235 -4.782 9.593 1.00 91.94 411 VAL A N 1
ATOM 3022 C CA . VAL A 1 411 ? 23.082 -4.515 10.754 1.00 91.94 411 VAL A CA 1
ATOM 3023 C C . VAL A 1 411 ? 22.837 -5.606 11.785 1.00 91.94 411 VAL A C 1
ATOM 3025 O O . VAL A 1 411 ? 21.695 -5.898 12.133 1.00 91.94 411 VAL A O 1
ATOM 3028 N N . ASN A 1 412 ? 23.912 -6.216 12.270 1.00 93.44 412 ASN A N 1
ATOM 3029 C CA . ASN A 1 412 ? 23.877 -7.064 13.451 1.00 93.44 412 ASN A CA 1
ATOM 3030 C C . ASN A 1 412 ? 24.209 -6.200 14.671 1.00 93.44 412 ASN A C 1
ATOM 3032 O O . ASN A 1 412 ? 25.216 -5.488 14.673 1.00 93.44 412 ASN A O 1
ATOM 3036 N N . TRP A 1 413 ? 23.367 -6.279 15.696 1.00 96.31 413 TRP A N 1
ATOM 3037 C CA . TRP A 1 413 ? 23.488 -5.489 16.917 1.00 96.31 413 TRP A CA 1
ATOM 3038 C C . TRP A 1 413 ? 23.971 -6.348 18.081 1.00 96.31 413 TRP A C 1
ATOM 3040 O O . TRP A 1 413 ? 23.510 -7.476 18.261 1.00 96.31 413 TRP A O 1
ATOM 3050 N N . THR A 1 414 ? 24.878 -5.809 18.892 1.00 96.00 414 THR A N 1
ATOM 3051 C CA . THR A 1 414 ? 25.314 -6.423 20.154 1.00 96.00 414 THR A CA 1
ATOM 3052 C C . THR A 1 414 ? 25.460 -5.372 21.251 1.00 96.00 414 THR A C 1
ATOM 3054 O O . THR A 1 414 ? 25.682 -4.195 20.973 1.00 96.00 414 THR A O 1
ATOM 3057 N N . SER A 1 415 ? 25.351 -5.805 22.508 1.00 96.88 415 SER A N 1
ATOM 3058 C CA . SER A 1 415 ? 25.729 -5.018 23.686 1.00 96.88 415 SER A CA 1
ATOM 3059 C C . SER A 1 415 ? 26.981 -5.615 24.319 1.00 96.88 415 SER A C 1
ATOM 3061 O O . SER A 1 415 ? 27.123 -6.840 24.345 1.00 96.88 415 SER A O 1
ATOM 3063 N N . SER A 1 416 ? 27.871 -4.775 24.852 1.00 96.62 416 SER A N 1
ATOM 3064 C CA . SER A 1 416 ? 29.008 -5.236 25.658 1.00 96.62 416 SER A CA 1
ATOM 3065 C C . SER A 1 416 ? 28.593 -5.803 27.018 1.00 96.62 416 SER A C 1
ATOM 3067 O O . SER A 1 416 ? 29.325 -6.616 27.574 1.00 96.62 416 SER A O 1
ATOM 3069 N N . ASP A 1 417 ? 27.446 -5.376 27.558 1.00 95.00 417 ASP A N 1
ATOM 3070 C CA . ASP A 1 417 ? 26.875 -5.892 28.805 1.00 95.00 417 ASP A CA 1
ATOM 3071 C C . ASP A 1 417 ? 25.339 -5.800 28.771 1.00 95.00 417 ASP A C 1
ATOM 3073 O O . ASP A 1 417 ? 24.739 -4.741 28.972 1.00 95.00 417 ASP A O 1
ATOM 3077 N N . THR A 1 418 ? 24.691 -6.944 28.539 1.00 94.81 418 THR A N 1
ATOM 3078 C CA . THR A 1 418 ? 23.226 -7.068 28.500 1.00 94.81 418 THR A CA 1
ATOM 3079 C C . THR A 1 418 ? 22.548 -6.913 29.863 1.00 94.81 418 THR A C 1
ATOM 3081 O O . THR A 1 418 ? 21.325 -6.820 29.909 1.00 94.81 418 THR A O 1
ATOM 3084 N N . SER A 1 419 ? 23.298 -6.891 30.969 1.00 88.75 419 SER A N 1
ATOM 3085 C CA . SER A 1 419 ? 22.762 -6.560 32.296 1.00 88.75 419 SER A CA 1
ATOM 3086 C C . SER A 1 419 ? 22.668 -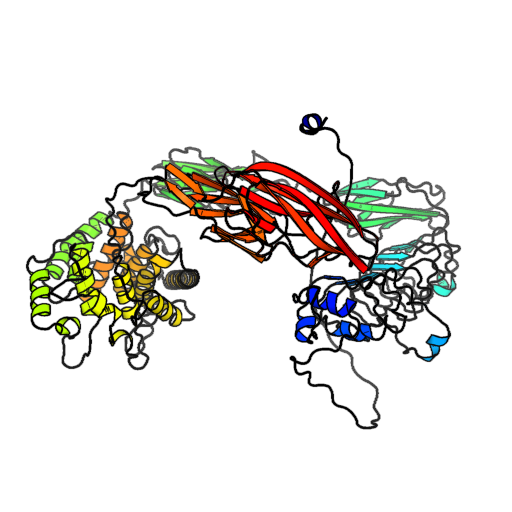5.052 32.538 1.00 88.75 419 SER A C 1
ATOM 3088 O O . SER A 1 419 ? 21.902 -4.637 33.401 1.00 88.75 419 SER A O 1
ATOM 3090 N N . ILE A 1 420 ? 23.390 -4.243 31.752 1.00 89.44 420 ILE A N 1
ATOM 3091 C CA . ILE A 1 420 ? 23.353 -2.773 31.780 1.00 89.44 420 ILE A CA 1
ATOM 3092 C C . ILE A 1 420 ? 22.424 -2.245 30.684 1.00 89.44 420 ILE A C 1
ATOM 3094 O O . ILE A 1 420 ? 21.516 -1.470 30.976 1.00 89.44 420 ILE A O 1
ATOM 3098 N N . ALA A 1 421 ? 22.587 -2.690 29.434 1.00 93.75 421 ALA A N 1
ATOM 3099 C CA . ALA A 1 421 ? 21.700 -2.330 28.326 1.00 93.75 421 ALA A CA 1
ATOM 3100 C C . ALA A 1 421 ? 21.560 -3.477 27.315 1.00 93.75 421 ALA A C 1
ATOM 3102 O O . ALA A 1 421 ? 22.544 -4.101 26.922 1.00 93.75 421 ALA A O 1
ATOM 3103 N N . THR A 1 422 ? 20.341 -3.734 26.846 1.00 95.44 422 THR A N 1
ATOM 3104 C CA . THR A 1 422 ? 20.054 -4.670 25.743 1.00 95.44 422 THR A CA 1
ATOM 3105 C C . THR A 1 422 ? 19.781 -3.910 24.449 1.00 95.44 422 THR A C 1
ATOM 3107 O O . THR A 1 422 ? 19.515 -2.711 24.475 1.00 95.44 422 THR A O 1
ATOM 3110 N N . VAL A 1 423 ? 19.850 -4.596 23.308 1.00 96.56 423 VAL A N 1
ATOM 3111 C CA . VAL A 1 423 ? 19.491 -4.056 21.990 1.00 96.56 423 VAL A CA 1
ATOM 3112 C C . VAL A 1 423 ? 18.788 -5.141 21.174 1.00 96.56 423 VAL A C 1
ATOM 3114 O O . VAL A 1 423 ? 19.180 -6.307 21.243 1.00 96.56 423 VAL A O 1
ATOM 3117 N N . ASP A 1 424 ? 17.729 -4.778 20.451 1.00 94.00 424 ASP A N 1
ATOM 3118 C CA . ASP A 1 424 ? 16.999 -5.697 19.572 1.00 94.00 424 ASP A CA 1
ATOM 3119 C C . ASP A 1 424 ? 17.602 -5.770 18.151 1.00 94.00 424 ASP A C 1
ATOM 3121 O O . ASP A 1 424 ? 18.569 -5.084 17.814 1.00 94.00 424 ASP A O 1
ATOM 3125 N N . ALA A 1 425 ? 17.017 -6.602 17.285 1.00 91.12 425 ALA A N 1
ATOM 3126 C CA . ALA A 1 425 ? 17.466 -6.756 15.898 1.00 91.12 425 ALA A CA 1
ATOM 3127 C C . ALA A 1 425 ? 17.307 -5.484 15.033 1.00 91.12 425 ALA A C 1
ATOM 3129 O O . ALA A 1 425 ? 17.882 -5.416 13.947 1.00 91.12 425 ALA A O 1
ATOM 3130 N N . ASN A 1 426 ? 16.555 -4.484 15.502 1.00 90.19 426 ASN A N 1
ATOM 3131 C CA . ASN A 1 426 ? 16.259 -3.236 14.802 1.00 90.19 426 ASN A CA 1
ATOM 3132 C C . ASN A 1 426 ? 17.086 -2.049 15.330 1.00 90.19 426 ASN A C 1
ATOM 3134 O O . ASN A 1 426 ? 16.922 -0.936 14.836 1.00 90.19 426 ASN A O 1
ATOM 3138 N N . GLY A 1 427 ? 17.949 -2.248 16.332 1.00 91.69 427 GLY A N 1
ATOM 3139 C CA . GLY A 1 427 ? 18.714 -1.168 16.966 1.00 91.69 427 GLY A CA 1
ATOM 3140 C C . GLY A 1 427 ? 17.966 -0.416 18.067 1.00 91.69 427 GLY A C 1
ATOM 3141 O O . GLY A 1 427 ? 18.423 0.647 18.497 1.00 91.69 427 GLY A O 1
ATOM 3142 N N . LYS A 1 428 ? 16.834 -0.945 18.550 1.00 95.38 428 LYS A N 1
ATOM 3143 C CA . LYS A 1 428 ? 16.162 -0.416 19.738 1.00 95.38 428 LYS A CA 1
ATOM 3144 C C . LYS A 1 428 ? 16.902 -0.888 20.984 1.00 95.38 428 LYS A C 1
ATOM 3146 O O . LYS A 1 428 ? 16.808 -2.047 21.390 1.00 95.38 428 LYS A O 1
ATOM 3151 N N . VAL A 1 429 ? 17.628 0.032 21.604 1.00 96.00 429 VAL A N 1
ATOM 3152 C CA . VAL A 1 429 ? 18.293 -0.150 22.895 1.00 96.00 429 VAL A CA 1
ATOM 3153 C C . VAL A 1 429 ? 17.260 -0.066 24.017 1.00 96.00 429 VAL A C 1
ATOM 3155 O O . VAL A 1 429 ? 16.358 0.769 23.965 1.00 96.00 429 VAL A O 1
ATOM 3158 N N . THR A 1 430 ? 17.403 -0.898 25.046 1.00 92.38 430 THR A N 1
ATOM 3159 C CA . THR A 1 430 ? 16.648 -0.818 26.307 1.00 92.38 430 THR A CA 1
ATOM 3160 C C . THR A 1 430 ? 17.630 -0.798 27.473 1.00 92.38 430 THR A C 1
ATOM 3162 O O . THR A 1 430 ? 18.461 -1.698 27.603 1.00 92.38 430 THR A O 1
ATOM 3165 N N . ALA A 1 431 ? 17.550 0.229 28.314 1.00 91.50 431 ALA A N 1
ATOM 3166 C CA . ALA A 1 431 ? 18.365 0.368 29.513 1.00 91.50 431 ALA A CA 1
ATOM 3167 C C . ALA A 1 431 ? 17.866 -0.588 30.610 1.00 91.50 431 ALA A C 1
ATOM 3169 O O . ALA A 1 431 ? 16.706 -0.530 31.013 1.00 91.50 431 ALA A O 1
ATOM 3170 N N . VAL A 1 432 ? 18.742 -1.473 31.086 1.00 85.44 432 VAL A N 1
ATOM 3171 C CA . VAL A 1 432 ? 18.412 -2.568 32.016 1.00 85.44 432 VAL A CA 1
ATOM 3172 C C . VAL A 1 432 ? 18.870 -2.269 33.440 1.00 85.44 432 VAL A C 1
ATOM 3174 O O . VAL A 1 432 ? 18.164 -2.631 34.378 1.00 85.44 432 VAL A O 1
ATOM 3177 N N . LYS A 1 433 ? 20.031 -1.624 33.616 1.00 86.06 433 LYS A N 1
ATOM 3178 C CA . LYS A 1 433 ? 20.573 -1.289 34.940 1.00 86.06 433 LYS A CA 1
ATOM 3179 C C . LYS A 1 433 ? 21.631 -0.196 34.887 1.00 86.06 433 LYS A C 1
ATOM 3181 O O . LYS A 1 433 ? 22.386 -0.122 33.923 1.00 86.06 433 LYS A O 1
ATOM 3186 N N . ALA A 1 434 ? 21.744 0.575 35.967 1.00 80.44 434 ALA A N 1
ATOM 3187 C CA . ALA A 1 434 ? 22.867 1.478 36.242 1.00 80.44 434 ALA A CA 1
ATOM 3188 C C . ALA A 1 434 ? 24.257 0.926 35.826 1.00 80.44 434 ALA A C 1
ATOM 3190 O O . ALA A 1 434 ? 24.714 -0.087 36.362 1.00 80.44 434 ALA A O 1
ATOM 3191 N N . GLY A 1 435 ? 24.952 1.629 34.925 1.00 87.94 435 GLY A N 1
ATOM 3192 C CA . GLY A 1 435 ? 26.276 1.280 34.399 1.00 87.94 435 GLY A CA 1
ATOM 3193 C C . GLY A 1 435 ? 26.570 1.938 33.041 1.00 87.94 435 GLY A C 1
ATOM 3194 O O . GLY A 1 435 ? 25.837 2.817 32.595 1.00 87.94 435 GLY A O 1
ATOM 3195 N N . THR A 1 436 ? 27.622 1.493 32.350 1.00 91.19 436 THR A N 1
ATOM 3196 C CA . THR A 1 436 ? 27.901 1.885 30.955 1.00 91.19 436 THR A CA 1
ATOM 3197 C C . THR A 1 436 ? 28.108 0.643 30.093 1.00 91.19 436 THR A C 1
ATOM 3199 O O . THR A 1 436 ? 28.856 -0.253 30.483 1.00 91.19 436 THR A O 1
ATOM 3202 N N . ALA A 1 437 ? 27.465 0.592 28.925 1.00 94.94 437 ALA A N 1
ATOM 3203 C CA . ALA A 1 437 ? 27.616 -0.480 27.942 1.00 94.94 437 ALA A CA 1
ATOM 3204 C C . ALA A 1 437 ? 27.721 0.085 26.518 1.00 94.94 437 ALA A C 1
ATOM 3206 O O . ALA A 1 437 ? 26.976 0.986 26.137 1.00 94.94 437 ALA A O 1
ATOM 3207 N N . ASP A 1 438 ? 28.619 -0.472 25.708 1.00 96.69 438 ASP A N 1
ATOM 3208 C CA . ASP A 1 438 ? 28.717 -0.149 24.287 1.00 96.69 438 ASP A CA 1
ATOM 3209 C C . ASP A 1 438 ? 27.699 -0.969 23.494 1.00 96.69 438 ASP A C 1
ATOM 3211 O O . ASP A 1 438 ? 27.777 -2.202 23.455 1.00 96.69 438 ASP A O 1
ATOM 3215 N N . ILE A 1 439 ? 26.803 -0.287 22.784 1.00 97.62 439 ILE A N 1
ATOM 3216 C CA . ILE A 1 439 ? 25.981 -0.898 21.742 1.00 97.62 439 ILE A CA 1
ATOM 3217 C C . ILE A 1 439 ? 26.746 -0.815 20.425 1.00 97.62 439 ILE A C 1
ATOM 3219 O O . ILE A 1 439 ? 27.063 0.272 19.940 1.00 97.62 439 ILE A O 1
ATOM 3223 N N . THR A 1 440 ? 27.068 -1.973 19.854 1.00 96.06 440 THR A N 1
ATOM 3224 C CA . THR A 1 440 ? 27.839 -2.090 18.612 1.00 96.06 440 THR A CA 1
ATOM 3225 C C . THR A 1 440 ? 26.910 -2.429 17.453 1.00 96.06 440 THR A C 1
ATOM 3227 O O . THR A 1 440 ? 26.152 -3.397 17.520 1.00 96.06 440 THR A O 1
ATOM 3230 N N . ALA A 1 441 ? 27.005 -1.647 16.381 1.00 95.06 441 ALA A N 1
ATOM 3231 C CA . ALA A 1 441 ? 26.409 -1.929 15.083 1.00 95.06 441 ALA A CA 1
ATOM 3232 C C . ALA A 1 441 ? 27.498 -2.484 14.156 1.00 95.06 441 ALA A C 1
ATOM 3234 O O . ALA A 1 441 ? 28.488 -1.802 13.889 1.00 95.06 441 ALA A O 1
ATOM 3235 N N . ALA A 1 442 ? 27.324 -3.712 13.670 1.00 93.69 442 ALA A N 1
ATOM 3236 C CA . ALA A 1 442 ? 28.243 -4.376 12.747 1.00 93.69 442 ALA A CA 1
ATOM 3237 C C . ALA A 1 442 ? 27.544 -4.695 11.422 1.00 93.69 442 ALA A C 1
ATOM 3239 O O . ALA A 1 442 ? 26.396 -5.146 11.424 1.00 93.69 442 ALA A O 1
ATOM 3240 N N . SER A 1 443 ? 28.225 -4.514 10.288 1.00 91.75 443 SER A N 1
ATOM 3241 C CA . SER A 1 443 ? 27.667 -4.934 8.999 1.00 91.75 443 SER A CA 1
ATOM 3242 C C . SER A 1 443 ? 27.570 -6.460 8.918 1.00 91.75 443 SER A C 1
ATOM 3244 O O . SER A 1 443 ? 28.485 -7.189 9.306 1.00 91.75 443 SER A O 1
ATOM 3246 N N . ASP A 1 444 ? 26.454 -6.955 8.389 1.00 88.94 444 ASP A N 1
ATOM 3247 C CA . ASP A 1 444 ? 26.288 -8.363 8.024 1.00 88.94 444 ASP A CA 1
ATOM 3248 C C . ASP A 1 444 ? 27.107 -8.746 6.776 1.00 88.94 444 ASP A C 1
ATOM 3250 O O . ASP A 1 444 ? 27.590 -9.872 6.680 1.00 88.94 444 ASP A O 1
ATOM 3254 N N . ASP A 1 445 ? 27.310 -7.785 5.867 1.00 82.75 445 ASP A N 1
ATOM 3255 C CA . ASP A 1 445 ? 28.096 -7.901 4.630 1.00 82.75 445 ASP A CA 1
ATOM 3256 C C . ASP A 1 445 ? 29.613 -7.928 4.890 1.00 82.75 445 ASP A C 1
ATOM 3258 O O . ASP A 1 445 ? 30.360 -8.661 4.235 1.00 82.75 445 ASP A O 1
ATOM 3262 N N . ASN A 1 446 ? 30.074 -7.153 5.878 1.00 83.88 446 ASN A N 1
ATOM 3263 C CA . ASN A 1 446 ? 31.463 -7.161 6.328 1.00 83.88 446 ASN A CA 1
ATOM 3264 C C . ASN A 1 446 ? 31.590 -6.875 7.834 1.00 83.88 446 ASN A C 1
ATOM 3266 O O . ASN A 1 446 ? 31.544 -5.726 8.271 1.00 83.88 446 ASN A O 1
ATOM 3270 N N . LYS A 1 447 ? 31.839 -7.925 8.621 1.00 82.31 447 LYS A N 1
ATOM 3271 C CA . LYS A 1 447 ? 31.893 -7.867 10.092 1.00 82.31 447 LYS A CA 1
ATOM 3272 C C . LYS A 1 447 ? 33.031 -7.011 10.658 1.00 82.31 447 LYS A C 1
ATOM 3274 O O . LYS A 1 447 ? 32.948 -6.632 11.822 1.00 82.31 447 LYS A O 1
ATOM 3279 N N . ASP A 1 448 ? 34.043 -6.680 9.856 1.00 87.06 448 ASP A N 1
ATOM 3280 C CA . ASP A 1 448 ? 35.115 -5.760 10.255 1.00 87.06 448 ASP A CA 1
ATOM 3281 C C . ASP A 1 448 ? 34.630 -4.296 10.281 1.00 87.06 448 ASP A C 1
ATOM 3283 O O . ASP A 1 448 ? 35.187 -3.457 10.992 1.00 87.06 448 ASP A O 1
ATOM 3287 N N . ILE A 1 449 ? 33.560 -3.979 9.540 1.00 91.56 449 ILE A N 1
ATOM 3288 C CA . ILE A 1 449 ? 32.937 -2.653 9.530 1.00 91.56 449 ILE A CA 1
ATOM 3289 C C . ILE A 1 449 ? 31.954 -2.574 10.692 1.00 91.56 449 ILE A C 1
ATOM 3291 O O . ILE A 1 449 ? 30.823 -3.068 10.629 1.00 91.56 449 ILE A O 1
ATOM 3295 N N . THR A 1 450 ? 32.409 -1.920 11.756 1.00 92.94 450 THR A N 1
ATOM 3296 C CA . THR A 1 450 ? 31.643 -1.705 12.983 1.00 92.94 450 THR A CA 1
ATOM 3297 C C . THR A 1 450 ? 31.654 -0.239 13.396 1.00 92.94 450 THR A C 1
ATOM 3299 O O . THR A 1 450 ? 32.559 0.524 13.057 1.00 92.94 450 THR A O 1
ATOM 3302 N N . THR A 1 451 ? 30.637 0.153 14.153 1.00 96.25 451 THR A N 1
ATOM 3303 C CA . THR A 1 451 ? 30.564 1.437 14.851 1.00 96.25 451 THR A CA 1
ATOM 3304 C C . THR A 1 451 ? 29.831 1.251 16.181 1.00 96.25 451 THR A C 1
ATOM 3306 O O . THR A 1 451 ? 29.208 0.210 16.415 1.00 96.25 451 THR A O 1
ATOM 3309 N N . LYS A 1 452 ? 29.941 2.223 17.086 1.00 95.81 452 LYS A N 1
ATOM 3310 C CA . LYS A 1 452 ? 29.496 2.100 18.478 1.00 95.81 452 LYS A CA 1
ATOM 3311 C C . LYS A 1 452 ? 28.736 3.327 18.961 1.00 95.81 452 LYS A C 1
ATOM 3313 O O . LYS A 1 452 ? 29.129 4.456 18.677 1.00 95.81 452 LYS A O 1
ATOM 3318 N N . CYS A 1 453 ? 27.710 3.079 19.768 1.00 95.44 453 CYS A N 1
ATOM 3319 C CA . CYS A 1 453 ? 27.106 4.064 20.652 1.00 95.44 453 CYS A CA 1
ATOM 3320 C C . CYS A 1 453 ? 27.376 3.648 22.101 1.00 95.44 453 CYS A C 1
ATOM 3322 O O . CYS A 1 453 ? 26.942 2.572 22.516 1.00 95.44 453 CYS A O 1
ATOM 3324 N N . SER A 1 454 ? 28.093 4.470 22.869 1.00 94.62 454 SER A N 1
ATOM 3325 C CA . SER A 1 454 ? 28.326 4.180 24.290 1.00 94.62 454 SER A CA 1
ATOM 3326 C C . SER A 1 454 ? 27.141 4.670 25.125 1.00 94.62 454 SER A C 1
ATOM 3328 O O . SER A 1 454 ? 26.833 5.865 25.149 1.00 94.62 454 SER A O 1
ATOM 3330 N N . ILE A 1 455 ? 26.440 3.739 25.770 1.00 95.81 455 ILE A N 1
ATOM 3331 C CA . ILE A 1 455 ? 25.220 3.990 26.538 1.00 95.81 455 ILE A CA 1
ATOM 3332 C C . ILE A 1 455 ? 25.576 4.035 28.018 1.00 95.81 455 ILE A C 1
ATOM 3334 O O . ILE A 1 455 ? 25.828 3.002 28.638 1.00 95.81 455 ILE A O 1
ATOM 3338 N N . THR A 1 456 ? 25.551 5.229 28.603 1.00 90.06 456 THR A N 1
ATOM 3339 C CA . THR A 1 456 ? 25.578 5.390 30.059 1.00 90.06 456 THR A CA 1
ATOM 3340 C C . THR A 1 456 ? 24.153 5.278 30.572 1.00 90.06 456 THR A C 1
ATOM 3342 O O . THR A 1 456 ? 23.360 6.213 30.462 1.00 90.06 456 THR A O 1
ATOM 3345 N N . VAL A 1 457 ? 23.818 4.129 31.147 1.00 85.50 457 VAL A N 1
ATOM 3346 C CA . VAL A 1 457 ? 22.608 3.994 31.949 1.00 85.50 457 VAL A CA 1
ATOM 3347 C C . VAL A 1 457 ? 22.914 4.586 33.315 1.00 85.50 457 VAL A C 1
ATOM 3349 O O . VAL A 1 457 ? 23.574 3.983 34.159 1.00 85.50 457 VAL A O 1
ATOM 3352 N N . THR A 1 458 ? 22.431 5.796 33.553 1.00 72.38 458 THR A N 1
ATOM 3353 C CA . THR A 1 458 ? 22.298 6.280 34.924 1.00 72.38 458 THR A CA 1
ATOM 3354 C C . THR A 1 458 ? 21.341 5.353 35.673 1.00 72.38 458 THR A C 1
ATOM 3356 O O . THR A 1 458 ? 20.297 4.972 35.134 1.00 72.38 458 THR A O 1
ATOM 3359 N N . SER A 1 459 ? 21.653 5.020 36.933 1.00 50.34 459 SER A N 1
ATOM 3360 C CA . SER A 1 459 ? 20.610 4.595 37.877 1.00 50.34 459 SER A CA 1
ATOM 3361 C C . SER A 1 459 ? 19.452 5.568 37.728 1.00 50.34 459 SER A C 1
ATOM 3363 O O . SER A 1 459 ? 19.723 6.771 37.674 1.00 50.34 459 SER A O 1
ATOM 3365 N N . ALA A 1 460 ? 18.210 5.082 37.637 1.00 43.03 460 ALA A N 1
ATOM 3366 C CA . ALA A 1 460 ? 17.059 5.948 37.404 1.00 43.03 460 ALA A CA 1
ATOM 3367 C C . ALA A 1 460 ? 17.093 7.138 38.374 1.00 43.03 460 ALA A C 1
ATOM 3369 O O . ALA A 1 460 ? 16.822 6.996 39.567 1.00 43.03 460 ALA A O 1
ATOM 3370 N N . SER A 1 461 ? 17.489 8.309 37.856 1.00 39.16 461 SER A N 1
ATOM 3371 C CA . SER A 1 461 ? 17.546 9.536 38.643 1.00 39.16 461 SER A CA 1
ATOM 3372 C C . SER A 1 461 ? 16.126 9.783 39.095 1.00 39.16 461 SER A C 1
ATOM 3374 O O . SER A 1 461 ? 15.276 9.995 38.215 1.00 39.16 461 SER A O 1
ATOM 3376 N N . GLN A 1 462 ? 15.902 9.648 40.413 1.00 38.22 462 GLN A N 1
ATOM 3377 C CA . GLN A 1 462 ? 14.577 9.538 41.019 1.00 38.22 462 GLN A CA 1
ATOM 3378 C C . GLN A 1 462 ? 13.634 10.502 40.312 1.00 38.22 462 GLN A C 1
ATOM 3380 O O . GLN A 1 462 ? 13.880 11.707 40.285 1.00 38.22 462 GLN A O 1
ATOM 3385 N N . SER A 1 463 ? 12.600 9.953 39.679 1.00 38.56 463 SER A N 1
ATOM 3386 C CA . SER A 1 463 ? 11.518 10.707 39.054 1.00 38.56 463 SER A CA 1
ATOM 3387 C C . SER A 1 463 ? 10.785 11.439 40.179 1.00 38.56 463 SER A C 1
ATOM 3389 O O . SER A 1 463 ? 9.946 10.821 40.830 1.00 38.56 463 SER A O 1
ATOM 3391 N N . GLY A 1 464 ? 11.248 12.664 40.474 1.00 46.47 464 GLY A N 1
ATOM 3392 C CA . GLY A 1 464 ? 11.509 13.198 41.826 1.00 46.47 464 GLY A CA 1
ATOM 3393 C C . GLY A 1 464 ? 10.466 12.848 42.875 1.00 46.47 464 GLY A C 1
ATOM 3394 O O . GLY A 1 464 ? 9.533 13.621 43.059 1.00 46.47 464 GLY A O 1
ATOM 3395 N N . ASP A 1 465 ? 10.636 11.669 43.497 1.00 65.69 465 ASP A N 1
ATOM 3396 C CA . ASP A 1 465 ? 9.547 10.775 43.933 1.00 65.69 465 ASP A CA 1
ATOM 3397 C C . ASP A 1 465 ? 8.151 11.376 43.719 1.00 65.69 465 ASP A C 1
ATOM 3399 O O . ASP A 1 465 ? 7.541 11.934 44.635 1.00 65.69 465 ASP A O 1
ATOM 3403 N N . TYR A 1 466 ? 7.679 11.333 42.466 1.00 84.50 466 TYR A N 1
ATOM 3404 C CA . TYR A 1 466 ? 6.445 12.004 42.072 1.00 84.50 466 TYR A CA 1
ATOM 3405 C C . TYR A 1 466 ? 5.266 11.519 42.917 1.00 84.50 466 TYR A C 1
ATOM 3407 O O . TYR A 1 466 ? 4.397 12.317 43.241 1.00 84.50 466 TYR A O 1
ATOM 3415 N N . ILE A 1 467 ? 5.245 10.244 43.319 1.00 87.50 467 ILE A N 1
ATOM 3416 C CA . ILE A 1 467 ? 4.153 9.664 44.106 1.00 87.50 467 ILE A CA 1
ATOM 3417 C C . ILE A 1 467 ? 4.229 10.112 45.569 1.00 87.50 467 ILE A C 1
ATOM 3419 O O . ILE A 1 467 ? 3.198 10.470 46.132 1.00 87.50 467 ILE A O 1
ATOM 3423 N N . SER A 1 468 ? 5.413 10.191 46.181 1.00 84.75 468 SER A N 1
ATOM 3424 C CA . SER A 1 468 ? 5.583 10.791 47.517 1.00 84.75 468 SER A CA 1
ATOM 3425 C C . SER A 1 468 ? 5.291 12.297 47.520 1.00 84.75 468 SER A C 1
ATOM 3427 O O . SER A 1 468 ? 4.589 12.799 48.399 1.00 84.75 468 SER A O 1
ATOM 3429 N N . THR A 1 469 ? 5.737 13.020 46.490 1.00 89.88 469 THR A N 1
ATOM 3430 C CA . THR A 1 469 ? 5.460 14.453 46.306 1.00 89.88 469 THR A CA 1
ATOM 3431 C C . THR A 1 469 ? 3.961 14.708 46.146 1.00 89.88 469 THR A C 1
ATOM 3433 O O . THR A 1 469 ? 3.416 15.573 46.831 1.00 89.88 469 THR A O 1
ATOM 3436 N N . ILE A 1 470 ? 3.279 13.915 45.312 1.00 94.38 470 ILE A N 1
ATOM 3437 C CA . ILE A 1 470 ? 1.827 13.974 45.100 1.00 94.38 470 ILE A CA 1
ATOM 3438 C C . ILE A 1 470 ? 1.057 13.559 46.350 1.00 94.38 470 ILE A C 1
ATOM 3440 O O . ILE A 1 470 ? 0.128 14.264 46.723 1.00 94.38 470 ILE A O 1
ATOM 3444 N N . ASN A 1 471 ? 1.446 12.487 47.045 1.00 92.62 471 ASN A N 1
ATOM 3445 C CA . ASN A 1 471 ? 0.812 12.114 48.312 1.00 92.62 471 ASN A CA 1
ATOM 3446 C C . ASN A 1 471 ? 0.956 13.238 49.347 1.00 92.62 471 ASN A C 1
ATOM 3448 O O . ASN A 1 471 ? -0.032 13.608 49.963 1.00 92.62 471 ASN A O 1
ATOM 3452 N N . GLY A 1 472 ? 2.128 13.870 49.452 1.00 93.00 472 GLY A N 1
ATOM 3453 C CA . GLY A 1 472 ? 2.331 15.022 50.333 1.00 93.00 472 GLY A CA 1
ATOM 3454 C C . GLY A 1 472 ? 1.566 16.293 49.929 1.00 93.00 472 GLY A C 1
ATOM 3455 O O . GLY A 1 472 ? 1.366 17.154 50.780 1.00 93.00 472 GLY A O 1
ATOM 3456 N N . LEU A 1 473 ? 1.152 16.434 48.664 1.00 95.19 473 LEU A N 1
ATOM 3457 C CA . LEU A 1 473 ? 0.248 17.501 48.203 1.00 95.19 473 LEU A CA 1
ATOM 3458 C C . LEU A 1 473 ? -1.217 17.144 48.460 1.00 95.19 473 LEU A C 1
ATOM 3460 O O . LEU A 1 473 ? -1.971 17.978 48.945 1.00 95.19 473 LEU A O 1
ATOM 3464 N N . ILE A 1 474 ? -1.606 15.891 48.216 1.00 96.19 474 ILE A N 1
ATOM 3465 C CA . ILE A 1 474 ? -2.917 15.358 48.592 1.00 96.19 474 ILE A CA 1
ATOM 3466 C C . ILE A 1 474 ? -3.122 15.547 50.103 1.00 96.19 474 ILE A C 1
ATOM 3468 O O . ILE A 1 474 ? -4.137 16.101 50.511 1.00 96.19 474 ILE A O 1
ATOM 3472 N N . ASP A 1 475 ? -2.144 15.172 50.932 1.00 95.50 475 ASP A N 1
ATOM 3473 C CA . ASP A 1 475 ? -2.156 15.356 52.389 1.00 95.50 475 ASP A CA 1
ATOM 3474 C C . ASP A 1 475 ? -2.316 16.828 52.808 1.00 95.50 475 ASP A C 1
ATOM 3476 O O . ASP A 1 475 ? -3.040 17.106 53.762 1.00 95.50 475 ASP A O 1
ATOM 3480 N N . GLY A 1 476 ? -1.668 17.763 52.101 1.00 94.75 476 GLY A N 1
ATOM 3481 C CA . GLY A 1 476 ? -1.723 19.200 52.399 1.00 94.75 476 GLY A CA 1
ATOM 3482 C C . GLY A 1 476 ? -3.010 19.899 51.944 1.00 94.75 476 GLY A C 1
ATOM 3483 O O . GLY A 1 476 ? -3.468 20.821 52.616 1.00 94.75 476 GLY A O 1
ATOM 3484 N N . ILE A 1 477 ? -3.619 19.444 50.844 1.00 94.88 477 ILE A N 1
ATOM 3485 C CA . ILE A 1 477 ? -4.844 20.031 50.270 1.00 94.88 477 ILE A CA 1
ATOM 3486 C C . ILE A 1 477 ? -6.117 19.414 50.878 1.00 94.88 477 ILE A C 1
ATOM 3488 O O . ILE A 1 477 ? -7.133 20.102 50.994 1.00 94.88 477 ILE A O 1
ATOM 3492 N N . SER A 1 478 ? -6.083 18.141 51.305 1.00 94.81 478 SER A N 1
ATOM 3493 C CA . SER A 1 478 ? -7.280 17.424 51.793 1.00 94.81 478 SER A CA 1
ATOM 3494 C C . SER A 1 478 ? -8.074 18.181 52.872 1.00 94.81 478 SER A C 1
ATOM 3496 O O . SER A 1 478 ? -9.285 18.319 52.692 1.00 94.81 478 SER A O 1
ATOM 3498 N N . PRO A 1 479 ? -7.453 18.780 53.915 1.00 93.12 479 PRO A N 1
ATOM 3499 C CA . PRO A 1 479 ? -8.194 19.510 54.949 1.00 93.12 479 PRO A CA 1
ATOM 3500 C C . PRO A 1 479 ? -8.983 20.712 54.412 1.00 93.12 479 PRO A C 1
ATOM 3502 O O . PRO A 1 479 ? -10.024 21.070 54.960 1.00 93.12 479 PRO A O 1
ATOM 3505 N N . THR A 1 480 ? -8.525 21.340 53.324 1.00 88.19 480 THR A N 1
ATOM 3506 C CA . THR A 1 480 ? -9.267 22.417 52.656 1.00 88.19 480 THR A CA 1
ATOM 3507 C C . THR A 1 480 ? -10.532 21.869 51.998 1.00 88.19 480 THR A C 1
ATOM 3509 O O . THR A 1 480 ? -11.602 22.458 52.155 1.00 88.19 480 THR A O 1
ATOM 3512 N N . PHE A 1 481 ? -10.436 20.728 51.311 1.00 89.31 481 PHE A N 1
ATOM 3513 C CA . PHE A 1 481 ? -11.574 20.089 50.641 1.00 89.31 481 PHE A CA 1
ATOM 3514 C C . PHE A 1 481 ? -12.564 19.490 51.645 1.00 89.31 481 PHE A C 1
ATOM 3516 O O . PHE A 1 481 ? -13.765 19.646 51.462 1.00 89.31 481 PHE A O 1
ATOM 3523 N N . GLU A 1 482 ? -12.093 18.897 52.745 1.00 88.81 482 GLU A N 1
ATOM 3524 C CA . GLU A 1 482 ? -12.934 18.337 53.817 1.00 88.81 482 GLU A CA 1
ATOM 3525 C C . GLU A 1 482 ? -13.923 19.367 54.401 1.00 88.81 482 GLU A C 1
ATOM 3527 O O . GLU A 1 482 ? -15.020 19.002 54.821 1.00 88.81 482 GLU A O 1
ATOM 3532 N N . THR A 1 483 ? -13.593 20.665 54.374 1.00 86.00 483 THR A N 1
ATOM 3533 C CA . THR A 1 483 ? -14.513 21.738 54.810 1.00 86.00 483 THR A CA 1
ATOM 3534 C C . THR A 1 483 ? -15.557 22.158 53.764 1.00 86.00 483 THR A C 1
ATOM 3536 O O . THR A 1 483 ? -16.551 22.790 54.124 1.00 86.00 483 THR A O 1
ATOM 3539 N N . ARG A 1 484 ? -15.383 21.796 52.484 1.00 82.94 484 ARG A N 1
ATOM 3540 C CA . ARG A 1 484 ? -16.242 22.176 51.341 1.00 82.94 484 ARG A CA 1
ATOM 3541 C C . ARG A 1 484 ? -17.428 21.225 51.145 1.00 82.94 484 ARG A C 1
ATOM 3543 O O . ARG A 1 484 ? -17.621 20.654 50.076 1.00 82.94 484 ARG A O 1
ATOM 3550 N N . THR A 1 485 ? -18.241 21.029 52.183 1.00 82.25 485 THR A N 1
ATOM 3551 C CA . THR A 1 485 ? -19.420 20.130 52.134 1.00 82.25 485 THR A CA 1
ATOM 3552 C C . THR A 1 485 ? -20.579 20.646 51.260 1.00 82.25 485 THR A C 1
ATOM 3554 O O . THR A 1 485 ? -21.603 19.971 51.103 1.00 82.25 485 THR A O 1
ATOM 3557 N N . ASP A 1 486 ? -20.414 21.829 50.672 1.00 81.00 486 ASP A N 1
ATOM 3558 C CA . ASP A 1 486 ? -21.235 22.424 49.622 1.00 81.00 486 ASP A CA 1
ATOM 3559 C C . ASP A 1 486 ? -20.929 21.873 48.216 1.00 81.00 486 ASP A C 1
ATOM 3561 O O . ASP A 1 486 ? -21.839 21.834 47.387 1.00 81.00 486 ASP A O 1
ATOM 3565 N N . ASP A 1 487 ? -19.712 21.379 47.964 1.00 85.31 487 ASP A N 1
ATOM 3566 C CA . ASP A 1 487 ? -19.255 20.926 46.645 1.00 85.31 487 ASP A CA 1
ATOM 3567 C C . ASP A 1 487 ? -19.011 19.407 46.603 1.00 85.31 487 ASP A C 1
ATOM 3569 O O . ASP A 1 487 ? -18.266 18.839 47.402 1.00 85.31 487 ASP A O 1
ATOM 3573 N N . ALA A 1 488 ? -19.650 18.727 45.651 1.00 89.81 488 ALA A N 1
ATOM 3574 C CA . ALA A 1 488 ? -19.509 17.288 45.469 1.00 89.81 488 ALA A CA 1
ATOM 3575 C C . ALA A 1 488 ? -18.228 16.883 44.725 1.00 89.81 488 ALA A C 1
ATOM 3577 O O . ALA A 1 488 ? -17.718 15.791 44.961 1.00 89.81 488 ALA A O 1
ATOM 3578 N N . TRP A 1 489 ? -17.663 17.737 43.869 1.00 90.06 489 TRP A N 1
ATOM 3579 C CA . TRP A 1 489 ? -16.470 17.382 43.093 1.00 90.06 489 TRP A CA 1
ATOM 3580 C C . TRP A 1 489 ? -15.231 17.277 43.987 1.00 90.06 489 TRP A C 1
ATOM 3582 O O . TRP A 1 489 ? -14.470 16.321 43.858 1.00 90.06 489 TRP A O 1
ATOM 3592 N N . HIS A 1 490 ? -15.100 18.155 44.987 1.00 92.12 490 HIS A N 1
ATOM 3593 C CA . HIS A 1 490 ? -14.078 18.030 46.034 1.00 92.12 490 HIS A CA 1
ATOM 3594 C C . HIS A 1 490 ? -14.211 16.722 46.842 1.00 92.12 490 HIS A C 1
ATOM 3596 O O . HIS A 1 490 ? -13.205 16.096 47.173 1.00 92.12 490 HIS A O 1
ATOM 3602 N N . MET A 1 491 ? -15.439 16.277 47.135 1.00 94.69 491 MET A N 1
ATOM 3603 C CA . MET A 1 491 ? -15.695 15.024 47.864 1.00 94.69 491 MET A CA 1
ATOM 3604 C C . MET A 1 491 ? -15.388 13.788 47.013 1.00 94.69 491 MET A C 1
ATOM 3606 O O . MET A 1 491 ? -14.782 12.834 47.503 1.00 94.69 491 MET A O 1
ATOM 3610 N N . PHE A 1 492 ? -15.765 13.809 45.734 1.00 94.44 492 PHE A N 1
ATOM 3611 C CA . PHE A 1 492 ? -15.394 12.783 44.766 1.00 94.44 492 PHE A CA 1
ATOM 3612 C C . PHE A 1 492 ? -13.868 12.637 44.663 1.00 94.44 492 PHE A C 1
ATOM 3614 O O . PHE A 1 492 ? -13.340 11.533 44.831 1.00 94.44 492 PHE A O 1
ATOM 3621 N N . ASP A 1 493 ? -13.160 13.751 44.463 1.00 93.25 493 ASP A N 1
ATOM 3622 C CA . ASP A 1 493 ? -11.704 13.773 44.323 1.00 93.25 493 ASP A CA 1
ATOM 3623 C C . ASP A 1 493 ? -10.989 13.282 45.589 1.00 93.25 493 ASP A C 1
ATOM 3625 O O . ASP A 1 493 ? -10.058 12.483 45.475 1.00 93.25 493 ASP A O 1
ATOM 3629 N N . LEU A 1 494 ? -11.450 13.659 46.792 1.00 95.00 494 LEU A N 1
ATOM 3630 C CA . LEU A 1 494 ? -10.946 13.104 48.058 1.00 95.00 494 LEU A CA 1
ATOM 3631 C C . LEU A 1 494 ? -11.017 11.569 48.068 1.00 95.00 494 LEU A C 1
ATOM 3633 O O . LEU A 1 494 ? -10.005 10.902 48.306 1.00 95.00 494 LEU A O 1
ATOM 3637 N N . ILE A 1 495 ? -12.179 10.988 47.748 1.00 94.25 495 ILE A N 1
ATOM 3638 C CA . ILE A 1 495 ? -12.343 9.525 47.732 1.00 94.25 495 ILE A CA 1
ATOM 3639 C C . ILE A 1 495 ? -11.406 8.891 46.693 1.00 94.25 495 ILE A C 1
ATOM 3641 O O . ILE A 1 495 ? -10.726 7.907 46.995 1.00 94.25 495 ILE A O 1
ATOM 3645 N N . LYS A 1 496 ? -11.306 9.461 45.483 1.00 94.12 496 LYS A N 1
ATOM 3646 C CA . LYS A 1 496 ? -10.404 8.949 44.433 1.00 94.12 496 LYS A CA 1
ATOM 3647 C C . LYS A 1 496 ? -8.921 9.088 44.791 1.00 94.12 496 LYS A C 1
ATOM 3649 O O . LYS A 1 496 ? -8.139 8.219 44.410 1.00 94.12 496 LYS A O 1
ATOM 3654 N N . ALA A 1 497 ? -8.534 10.101 45.563 1.00 93.56 497 ALA A N 1
ATOM 3655 C CA . ALA A 1 497 ? -7.177 10.275 46.084 1.00 93.56 497 ALA A CA 1
ATOM 3656 C C . ALA A 1 497 ? -6.810 9.276 47.202 1.00 93.56 497 ALA A C 1
ATOM 3658 O O . ALA A 1 497 ? -5.626 9.137 47.539 1.00 93.56 497 ALA A O 1
ATOM 3659 N N . GLY A 1 498 ? -7.800 8.560 47.752 1.00 91.62 498 GLY A N 1
ATOM 3660 C CA . GLY A 1 498 ? -7.653 7.626 48.870 1.00 91.62 498 GLY A CA 1
ATOM 3661 C C . GLY A 1 498 ? -7.871 8.272 50.241 1.00 91.62 498 GLY A C 1
ATOM 3662 O O . GLY A 1 498 ? -7.237 7.861 51.214 1.00 91.62 498 GLY A O 1
ATOM 3663 N N . LYS A 1 499 ? -8.718 9.305 50.320 1.00 94.12 499 LYS A N 1
ATOM 3664 C CA . LYS A 1 499 ? -9.043 10.046 51.546 1.00 94.12 499 LYS A CA 1
ATOM 3665 C C . LYS A 1 499 ? -10.474 9.794 52.005 1.00 94.12 499 LYS A C 1
ATOM 3667 O O . LYS A 1 499 ? -11.345 9.413 51.226 1.00 94.12 499 LYS A O 1
ATOM 3672 N N . ALA A 1 500 ? -10.698 10.009 53.298 1.00 89.12 500 ALA A N 1
ATOM 3673 C CA . ALA A 1 500 ? -12.039 10.066 53.854 1.00 89.12 500 ALA A CA 1
ATOM 3674 C C . ALA A 1 500 ? -12.720 11.388 53.463 1.00 89.12 500 ALA A C 1
ATOM 3676 O O . ALA A 1 500 ? -12.057 12.397 53.237 1.00 89.12 500 ALA A O 1
ATOM 3677 N N . ILE A 1 501 ? -14.048 11.366 53.432 1.00 93.62 501 ILE A N 1
ATOM 3678 C CA . ILE A 1 501 ? -14.900 12.560 53.401 1.00 93.62 501 ILE A CA 1
ATOM 3679 C C . ILE A 1 501 ? -15.617 12.689 54.756 1.00 93.62 501 ILE A C 1
ATOM 3681 O O . ILE A 1 501 ? -15.706 11.688 55.475 1.00 93.62 501 ILE A O 1
ATOM 3685 N N . PRO A 1 502 ? -16.141 13.871 55.133 1.00 92.94 502 PRO A N 1
ATOM 3686 C CA . PRO A 1 502 ? -16.846 14.047 56.402 1.00 92.94 502 PRO A CA 1
ATOM 3687 C C . PRO A 1 502 ? -18.003 13.053 56.565 1.00 92.94 502 PRO A C 1
ATOM 3689 O O . PRO A 1 502 ? -18.837 12.918 55.670 1.00 92.94 502 PRO A O 1
ATOM 3692 N N . GLU A 1 503 ? -18.085 12.383 57.720 1.00 87.00 503 GLU A N 1
ATOM 3693 C CA . GLU A 1 503 ? -19.035 11.279 57.956 1.00 87.00 503 GLU A CA 1
ATOM 3694 C C . GLU A 1 503 ? -20.507 11.671 57.735 1.00 87.00 503 GLU A C 1
ATOM 3696 O O . GLU A 1 503 ? -21.318 10.847 57.306 1.00 87.00 503 GLU A O 1
ATOM 3701 N N . SER A 1 504 ? -20.863 12.937 57.987 1.00 90.88 504 SER A N 1
ATOM 3702 C CA . SER A 1 504 ? -22.222 13.432 57.766 1.00 90.88 504 SER A CA 1
ATOM 3703 C C . SER A 1 504 ? -22.557 13.645 56.288 1.00 90.88 504 SER A C 1
ATOM 3705 O O . SER A 1 504 ? -23.728 13.538 55.938 1.00 90.88 504 SER A O 1
ATOM 3707 N N . TYR A 1 505 ? -21.572 13.880 55.407 1.00 94.56 505 TYR A N 1
ATOM 3708 C CA . TYR A 1 505 ? -21.789 14.436 54.063 1.00 94.56 505 TYR A CA 1
ATOM 3709 C C . TYR A 1 505 ? -22.853 13.677 53.262 1.00 94.56 505 TYR A C 1
ATOM 3711 O O . TYR A 1 505 ? -23.813 14.279 52.787 1.00 94.56 505 TYR A O 1
ATOM 3719 N N . LEU A 1 506 ? -22.729 12.351 53.143 1.00 93.31 506 LEU A N 1
ATOM 3720 C CA . LEU A 1 506 ? -23.689 11.539 52.383 1.00 93.31 506 LEU A CA 1
ATOM 3721 C C . LEU A 1 506 ? -25.088 11.574 53.015 1.00 93.31 506 LEU A C 1
ATOM 3723 O O . LEU A 1 506 ? -26.081 11.677 52.301 1.00 93.31 506 LEU A O 1
ATOM 3727 N N . THR A 1 507 ? -25.163 11.565 54.347 1.00 92.62 507 THR A N 1
ATOM 3728 C CA . THR A 1 507 ? -26.420 11.681 55.104 1.00 92.62 507 THR A CA 1
ATOM 3729 C C . THR A 1 507 ? -27.063 13.055 54.898 1.00 92.62 507 THR A C 1
ATOM 3731 O O . THR A 1 507 ? -28.276 13.155 54.717 1.00 92.62 507 THR A O 1
ATOM 3734 N N . ASP A 1 508 ? -26.260 14.119 54.857 1.00 93.56 508 ASP A N 1
ATOM 3735 C CA . ASP A 1 508 ? -26.714 15.485 54.603 1.00 93.56 508 ASP A CA 1
ATOM 3736 C C . ASP A 1 508 ? -27.209 15.653 53.162 1.00 93.56 508 ASP A C 1
ATOM 3738 O O . ASP A 1 508 ? -28.231 16.304 52.945 1.00 93.56 508 ASP A O 1
ATOM 3742 N N . GLN A 1 509 ? -26.548 15.036 52.175 1.00 93.75 509 GLN A N 1
ATOM 3743 C CA . GLN A 1 509 ? -27.036 15.014 50.790 1.00 93.75 509 GLN A CA 1
ATOM 3744 C C . GLN A 1 509 ? -28.336 14.206 50.660 1.00 93.75 509 GLN A C 1
ATOM 3746 O O . GLN A 1 509 ? -29.298 14.709 50.080 1.00 93.75 509 GLN A O 1
ATOM 3751 N N . GLU A 1 510 ? -28.428 13.014 51.264 1.00 93.00 510 GLU A N 1
ATOM 3752 C CA . GLU A 1 510 ? -29.688 12.259 51.334 1.00 93.00 510 GLU A CA 1
ATOM 3753 C C . GLU A 1 510 ? -30.820 13.095 51.948 1.00 93.00 510 GLU A C 1
ATOM 3755 O O . GLU A 1 510 ? -31.942 13.072 51.448 1.00 93.00 510 GLU A O 1
ATOM 3760 N N . ASN A 1 511 ? -30.549 13.828 53.030 1.00 92.88 511 ASN A N 1
ATOM 3761 C CA . ASN A 1 511 ? -31.557 14.625 53.726 1.00 92.88 511 ASN A CA 1
ATOM 3762 C C . ASN A 1 511 ? -32.021 15.834 52.903 1.00 92.88 511 ASN A C 1
ATOM 3764 O O . ASN A 1 511 ? -33.221 16.101 52.872 1.00 92.88 511 ASN A O 1
ATOM 3768 N N . LYS A 1 512 ? -31.118 16.521 52.189 1.00 92.38 512 LYS A N 1
ATOM 3769 C CA . LYS A 1 512 ? -31.481 17.598 51.246 1.00 92.38 512 LYS A CA 1
ATOM 3770 C C . LYS A 1 512 ? -32.371 17.063 50.119 1.00 92.38 512 LYS A C 1
ATOM 3772 O O . LYS A 1 512 ? -33.420 17.637 49.850 1.00 92.38 512 LYS A O 1
ATOM 3777 N N . ILE A 1 513 ? -32.008 15.917 49.535 1.00 91.94 513 ILE A N 1
ATOM 3778 C CA . ILE A 1 513 ? -32.770 15.248 48.464 1.00 91.94 513 ILE A CA 1
ATOM 3779 C C . ILE A 1 513 ? -34.162 14.796 48.942 1.00 91.94 513 ILE A C 1
ATOM 3781 O O . ILE A 1 513 ? -35.141 14.957 48.215 1.00 91.94 513 ILE A O 1
ATOM 3785 N N . LYS A 1 514 ? -34.276 14.276 50.173 1.00 92.19 514 LYS A N 1
ATOM 3786 C CA . LYS A 1 514 ? -35.563 13.900 50.796 1.00 92.19 514 LYS A CA 1
ATOM 3787 C C . LYS A 1 514 ? -36.467 15.105 51.087 1.00 92.19 514 LYS A C 1
ATOM 3789 O O . LYS A 1 514 ? -37.683 14.941 51.131 1.00 92.19 514 LYS A O 1
ATOM 3794 N N . GLN A 1 515 ? -35.891 16.285 51.333 1.00 91.56 515 GLN A N 1
ATOM 3795 C CA . GLN A 1 515 ? -36.633 17.524 51.605 1.00 91.56 515 GLN A CA 1
ATOM 3796 C C . GLN A 1 515 ? -37.095 18.216 50.317 1.00 91.56 515 GLN A C 1
ATOM 3798 O O . GLN A 1 515 ? -38.243 18.649 50.242 1.00 91.56 515 GLN A O 1
ATOM 3803 N N . ASP A 1 516 ? -36.231 18.287 49.303 1.00 88.31 516 ASP A N 1
ATOM 3804 C CA . ASP A 1 516 ? -36.564 18.775 47.965 1.00 88.31 516 ASP A CA 1
ATOM 3805 C C . ASP A 1 516 ? -35.810 17.969 46.889 1.00 88.31 516 ASP A C 1
ATOM 3807 O O . ASP A 1 516 ? -34.612 18.177 46.687 1.00 88.31 516 ASP A O 1
ATOM 3811 N N . PRO A 1 517 ? -36.489 17.094 46.124 1.00 81.88 517 PRO A N 1
ATOM 3812 C CA . PRO A 1 517 ? -35.874 16.380 45.005 1.00 81.88 517 PRO A CA 1
ATOM 3813 C C . PRO A 1 517 ? -35.339 17.290 43.885 1.00 81.88 517 PRO A C 1
ATOM 3815 O O . PRO A 1 517 ? -34.519 16.839 43.084 1.00 81.88 517 PRO A O 1
ATOM 3818 N N . ASN A 1 518 ? -35.764 18.559 43.818 1.00 80.81 518 ASN A N 1
ATOM 3819 C CA . ASN A 1 518 ? -35.215 19.543 42.880 1.00 80.81 518 ASN A CA 1
ATOM 3820 C C . ASN A 1 518 ? -33.865 20.109 43.350 1.00 80.81 518 ASN A C 1
ATOM 3822 O O . ASN A 1 518 ? -33.162 20.718 42.544 1.00 80.81 518 ASN A O 1
ATOM 3826 N N . TYR A 1 519 ? -33.442 19.852 44.599 1.00 85.31 519 TYR A N 1
ATOM 3827 C CA . TYR A 1 519 ? -32.128 20.244 45.122 1.00 85.31 519 TYR A CA 1
ATOM 3828 C C . TYR A 1 519 ? -30.977 19.817 44.203 1.00 85.31 519 TYR A C 1
ATOM 3830 O O . TYR A 1 519 ? -30.000 20.548 44.065 1.00 85.31 519 TYR A O 1
ATOM 3838 N N . LEU A 1 520 ? -31.096 18.669 43.530 1.00 82.44 520 LEU A N 1
ATOM 3839 C CA . LEU A 1 520 ? -30.095 18.175 42.578 1.00 82.44 520 LEU A CA 1
ATOM 3840 C C . LEU A 1 520 ? -29.856 19.096 41.372 1.00 82.44 520 LEU A C 1
ATOM 3842 O O . LEU A 1 520 ? -28.816 18.962 40.741 1.00 82.44 520 LEU A O 1
ATOM 3846 N N . LEU A 1 521 ? -30.801 19.991 41.062 1.00 77.88 521 LEU A N 1
ATOM 3847 C CA . LEU A 1 521 ? -30.794 20.873 39.892 1.00 77.88 521 LEU A CA 1
ATOM 3848 C C . LEU A 1 521 ? -30.847 22.373 40.259 1.00 77.88 521 LEU A C 1
ATOM 3850 O O . LEU A 1 521 ? -30.820 23.227 39.375 1.00 77.88 521 LEU A O 1
ATOM 3854 N N . THR A 1 522 ? -30.912 22.737 41.545 1.00 71.44 522 THR A N 1
ATOM 3855 C CA . THR A 1 522 ? -30.878 24.148 41.973 1.00 71.44 522 THR A CA 1
ATOM 3856 C C . THR A 1 522 ? -29.444 24.665 42.113 1.00 71.44 522 THR A C 1
ATOM 3858 O O . THR A 1 522 ? -28.688 24.224 42.983 1.00 71.44 522 THR A O 1
ATOM 3861 N N . GLY A 1 523 ? -29.069 25.633 41.273 1.00 60.41 523 GLY A N 1
ATOM 3862 C CA . GLY A 1 523 ? -27.795 26.351 41.377 1.00 60.41 523 GLY A CA 1
ATOM 3863 C C . GLY A 1 523 ? -27.767 27.360 42.536 1.00 60.41 523 GLY A C 1
ATOM 3864 O O . GLY A 1 523 ? -28.805 27.759 43.065 1.00 60.41 523 GLY A O 1
ATOM 3865 N N . SER A 1 524 ? -26.569 27.796 42.933 1.00 47.44 524 SER A N 1
ATOM 3866 C CA . SER A 1 524 ? -26.360 28.765 44.018 1.00 47.44 524 SER A CA 1
ATOM 3867 C C . SER A 1 524 ? -26.210 30.203 43.496 1.00 47.44 524 SER A C 1
ATOM 3869 O O . SER A 1 524 ? -25.097 30.663 43.239 1.00 47.44 524 SER A O 1
ATOM 3871 N N . GLY A 1 525 ? -27.325 30.924 43.358 1.00 45.34 525 GLY A N 1
ATOM 3872 C CA . GLY A 1 525 ? -27.351 32.353 43.014 1.00 45.34 525 GLY A CA 1
ATOM 3873 C C . GLY A 1 525 ? -28.598 32.756 42.222 1.00 45.34 525 GLY A C 1
ATOM 3874 O O . GLY A 1 525 ? -29.242 31.912 41.606 1.00 45.34 525 GLY A O 1
ATOM 3875 N N . ASP A 1 526 ? -28.919 34.052 42.201 1.00 35.06 526 ASP A N 1
ATOM 3876 C CA . ASP A 1 526 ? -30.206 34.594 41.713 1.00 35.06 526 ASP A CA 1
ATOM 3877 C C . ASP A 1 526 ? -30.511 34.393 40.205 1.00 35.06 526 ASP A C 1
ATOM 3879 O O . ASP A 1 526 ? -31.556 34.837 39.731 1.00 35.06 526 ASP A O 1
ATOM 3883 N N . TYR A 1 527 ? -29.615 33.768 39.427 1.00 42.62 527 TYR A N 1
ATOM 3884 C CA . TYR A 1 527 ? -29.656 33.783 37.954 1.00 42.62 527 TYR A CA 1
ATOM 3885 C C . TYR A 1 527 ? -29.289 32.464 37.233 1.00 42.62 527 TYR A C 1
ATOM 3887 O O . TYR A 1 527 ? -28.992 32.496 36.038 1.00 42.62 527 TYR A O 1
ATOM 3895 N N . VAL A 1 528 ? -29.351 31.296 37.890 1.00 44.19 528 VAL A N 1
ATOM 3896 C CA . VAL A 1 528 ? -29.090 29.989 37.233 1.00 44.19 528 VAL A CA 1
ATOM 3897 C C . VAL A 1 528 ? -30.299 29.051 37.312 1.00 44.19 528 VAL A C 1
ATOM 3899 O O . VAL A 1 528 ? -30.864 28.838 38.382 1.00 44.19 528 VAL A O 1
ATOM 3902 N N . LYS A 1 529 ? -30.676 28.465 36.167 1.00 50.81 529 LYS A N 1
ATOM 3903 C CA . LYS A 1 529 ? -31.653 27.367 36.057 1.00 50.81 529 LYS A CA 1
ATOM 3904 C C . LYS A 1 529 ? -30.937 26.020 35.941 1.00 50.81 529 LYS A C 1
ATOM 3906 O O . LYS A 1 529 ? -29.921 25.943 35.260 1.00 50.81 529 LYS A O 1
ATOM 3911 N N . ASP A 1 530 ? -31.550 24.985 36.508 1.00 59.59 530 ASP A N 1
ATOM 3912 C CA . ASP A 1 530 ? -31.351 23.562 36.204 1.00 59.59 530 ASP A CA 1
ATOM 3913 C C . ASP A 1 530 ? -29.882 23.082 36.073 1.00 59.59 530 ASP A C 1
ATOM 3915 O O . ASP A 1 530 ? -29.481 22.564 35.030 1.00 59.59 530 ASP A O 1
ATOM 3919 N N . ASP A 1 531 ? -29.075 23.217 37.128 1.00 72.31 531 ASP A N 1
ATOM 3920 C CA . ASP A 1 531 ? -27.668 22.781 37.164 1.00 72.31 531 ASP A CA 1
ATOM 3921 C C . ASP A 1 531 ? -27.527 21.246 37.215 1.00 72.31 531 ASP A C 1
ATOM 3923 O O . ASP A 1 531 ? -27.734 20.616 38.251 1.00 72.31 531 ASP A O 1
ATOM 3927 N N . ILE A 1 532 ? -27.138 20.637 36.090 1.00 83.50 532 ILE A N 1
ATOM 3928 C CA . ILE A 1 532 ? -26.937 19.185 35.983 1.00 83.50 532 ILE A CA 1
ATOM 3929 C C . ILE A 1 532 ? -25.592 18.701 36.558 1.00 83.50 532 ILE A C 1
ATOM 3931 O O . ILE A 1 532 ? -25.526 17.568 37.040 1.00 83.50 532 ILE A O 1
ATOM 3935 N N . GLN A 1 533 ? -24.550 19.543 36.596 1.00 82.19 533 GLN A N 1
ATOM 3936 C CA . GLN A 1 533 ? -23.217 19.134 37.073 1.00 82.19 533 GLN A CA 1
ATOM 3937 C C . GLN A 1 533 ? -23.220 18.846 38.576 1.00 82.19 533 GLN A C 1
ATOM 3939 O O . GLN A 1 533 ? -22.495 17.971 39.052 1.00 82.19 533 GLN A O 1
ATOM 3944 N N . LYS A 1 534 ? -24.082 19.536 39.329 1.00 86.62 534 LYS A N 1
ATOM 3945 C CA . LYS A 1 534 ? -24.365 19.240 40.738 1.00 86.62 534 LYS A CA 1
ATOM 3946 C C . LYS A 1 534 ? -24.913 17.821 40.930 1.00 86.62 534 LYS A C 1
ATOM 3948 O O . LYS A 1 534 ? -24.465 17.099 41.821 1.00 86.62 534 LYS A O 1
ATOM 3953 N N . CYS A 1 535 ? -25.850 17.397 40.080 1.00 89.81 535 CYS A N 1
ATOM 3954 C CA . CYS A 1 535 ? -26.405 16.044 40.104 1.00 89.81 535 CYS A CA 1
ATOM 3955 C C . CYS A 1 535 ? -25.349 14.992 39.725 1.00 89.81 535 CYS A C 1
ATOM 3957 O O . CYS A 1 535 ? -25.228 13.971 40.406 1.00 89.81 535 CYS A O 1
ATOM 3959 N N . GLU A 1 536 ? -24.546 15.260 38.695 1.00 91.81 536 GLU A N 1
ATOM 3960 C CA . GLU A 1 536 ? -23.456 14.388 38.233 1.00 91.81 536 GLU A CA 1
ATOM 3961 C C . GLU A 1 536 ? -22.377 14.207 39.315 1.00 91.81 536 GLU A C 1
ATOM 3963 O O . GLU A 1 536 ? -22.069 13.073 39.683 1.00 91.81 536 GLU A O 1
ATOM 3968 N N . GLY A 1 537 ? -21.886 15.295 39.918 1.00 91.62 537 GLY A N 1
ATOM 3969 C CA . GLY A 1 537 ? -20.887 15.254 40.992 1.00 91.62 537 GLY A CA 1
ATOM 3970 C C . GLY A 1 537 ? -21.373 14.526 42.251 1.00 91.62 537 GLY A C 1
ATOM 3971 O O . GLY A 1 537 ? -20.646 13.697 42.808 1.00 91.62 537 GLY A O 1
ATOM 3972 N N . ILE A 1 538 ? -22.625 14.754 42.680 1.00 93.31 538 ILE A N 1
ATOM 3973 C CA . ILE A 1 538 ? -23.233 13.999 43.794 1.00 93.31 538 ILE A CA 1
ATOM 3974 C C . ILE A 1 538 ? -23.311 12.509 43.438 1.00 93.31 538 ILE A C 1
ATOM 3976 O O . ILE A 1 538 ? -22.927 11.665 44.246 1.00 93.31 538 ILE A O 1
ATOM 3980 N N . THR A 1 539 ? -23.740 12.173 42.220 1.00 94.44 539 THR A N 1
ATOM 3981 C CA . THR A 1 539 ? -23.858 10.781 41.756 1.00 94.44 539 THR A CA 1
ATOM 3982 C C . THR A 1 539 ? -22.503 10.071 41.735 1.00 94.44 539 THR A C 1
ATOM 3984 O O . THR A 1 539 ? -22.377 8.970 42.270 1.00 94.44 539 THR A O 1
ATOM 3987 N N . LEU A 1 540 ? -21.464 10.711 41.192 1.00 94.31 540 LEU A N 1
ATOM 3988 C CA . LEU A 1 540 ? -20.100 10.174 41.172 1.00 94.31 540 LEU A CA 1
ATOM 3989 C C . LEU A 1 540 ? -19.520 10.018 42.587 1.00 94.31 540 LEU A C 1
ATOM 3991 O O . LEU A 1 540 ? -18.840 9.028 42.851 1.00 94.31 540 LEU A O 1
ATOM 3995 N N . THR A 1 541 ? -19.843 10.923 43.518 1.00 94.56 541 THR A N 1
ATOM 3996 C CA . THR A 1 541 ? -19.458 10.812 44.940 1.00 94.56 541 THR A CA 1
ATOM 3997 C C . THR A 1 541 ? -20.140 9.627 45.630 1.00 94.56 541 THR A C 1
ATOM 3999 O O . THR A 1 541 ? -19.488 8.864 46.342 1.00 94.56 541 THR A O 1
ATOM 4002 N N . VAL A 1 542 ? -21.441 9.429 45.391 1.00 93.31 542 VAL A N 1
ATOM 4003 C CA . VAL A 1 542 ? -22.226 8.290 45.906 1.00 93.31 542 VAL A CA 1
ATOM 4004 C C . VAL A 1 542 ? -21.626 6.964 45.424 1.00 93.31 542 VAL A C 1
ATOM 4006 O O . VAL A 1 542 ? -21.388 6.068 46.235 1.00 93.31 542 VAL A O 1
ATOM 4009 N N . ILE A 1 543 ? -21.286 6.864 44.136 1.00 92.56 543 ILE A N 1
ATOM 4010 C CA . ILE A 1 543 ? -20.654 5.670 43.550 1.00 92.56 543 ILE A CA 1
ATOM 4011 C C . ILE A 1 543 ? -19.227 5.475 44.090 1.00 92.56 543 ILE A C 1
ATOM 4013 O O . ILE A 1 543 ? -18.859 4.356 44.446 1.00 92.56 543 ILE A O 1
ATOM 4017 N N . ALA A 1 544 ? -18.432 6.545 44.219 1.00 91.56 544 ALA A N 1
ATOM 4018 C CA . ALA A 1 544 ? -17.088 6.489 44.803 1.00 91.56 544 ALA A CA 1
ATOM 4019 C C . ALA A 1 544 ? -17.107 5.959 46.247 1.00 91.56 544 ALA A C 1
ATOM 4021 O O . ALA A 1 544 ? -16.256 5.154 46.620 1.00 91.56 544 ALA A O 1
ATOM 4022 N N . ALA A 1 545 ? -18.109 6.355 47.035 1.00 90.25 545 ALA A N 1
ATOM 4023 C CA . ALA A 1 545 ? -18.324 5.895 48.406 1.00 90.25 545 ALA A CA 1
ATOM 4024 C C . ALA A 1 545 ? -18.951 4.485 48.516 1.00 90.25 545 ALA A C 1
ATOM 4026 O O . ALA A 1 545 ? -19.335 4.068 49.612 1.00 90.25 545 ALA A O 1
ATOM 4027 N N . GLY A 1 546 ? -19.100 3.753 47.404 1.00 87.81 546 GLY A N 1
ATOM 4028 C CA . GLY A 1 546 ? -19.678 2.406 47.387 1.00 87.81 546 GLY A CA 1
ATOM 4029 C C . GLY A 1 546 ? -21.171 2.361 47.734 1.00 87.81 546 GLY A C 1
ATOM 4030 O O . GLY A 1 546 ? -21.651 1.352 48.254 1.00 87.81 546 GLY A O 1
ATOM 4031 N N . LYS A 1 547 ? -21.906 3.454 47.498 1.00 88.81 547 LYS A N 1
ATOM 4032 C CA . LYS A 1 547 ? -23.361 3.546 47.685 1.00 88.81 547 LYS A CA 1
ATOM 4033 C C . LYS A 1 547 ? -24.090 3.371 46.350 1.00 88.81 547 LYS A C 1
ATOM 4035 O O . LYS A 1 547 ? -23.527 3.590 45.282 1.00 88.81 547 LYS A O 1
ATOM 4040 N N . ASP A 1 548 ? -25.358 2.978 46.423 1.00 88.38 548 ASP A N 1
ATOM 4041 C CA . ASP A 1 548 ? -26.216 2.781 45.252 1.00 88.38 548 ASP A CA 1
ATOM 4042 C C . ASP A 1 548 ? -26.840 4.118 44.790 1.00 88.38 548 ASP A C 1
ATOM 4044 O O . ASP A 1 548 ? -27.658 4.683 45.520 1.00 88.38 548 ASP A O 1
ATOM 4048 N N . PRO A 1 549 ? -26.506 4.636 43.591 1.00 93.06 549 PRO A N 1
ATOM 4049 C CA . PRO A 1 549 ? -27.106 5.857 43.054 1.00 93.06 549 PRO A CA 1
ATOM 4050 C C . PRO A 1 549 ? -28.525 5.645 42.506 1.00 93.06 549 PRO A C 1
ATOM 4052 O O . PRO A 1 549 ? -29.207 6.621 42.203 1.00 93.06 549 PRO A O 1
ATOM 4055 N N . THR A 1 550 ? -28.984 4.400 42.338 1.00 91.38 550 THR A N 1
ATOM 4056 C CA . THR A 1 550 ? -30.329 4.103 41.817 1.00 91.38 550 THR A CA 1
ATOM 4057 C C . THR A 1 550 ? -31.417 4.191 42.890 1.00 91.38 550 THR A C 1
ATOM 4059 O O . THR A 1 550 ? -32.598 4.275 42.559 1.00 91.38 550 THR A O 1
ATOM 4062 N N . ASN A 1 551 ? -31.022 4.261 44.166 1.00 90.44 551 ASN A N 1
ATOM 4063 C CA . ASN A 1 551 ? -31.901 4.518 45.304 1.00 90.44 551 ASN A CA 1
ATOM 4064 C C . ASN A 1 551 ? -31.173 5.341 46.387 1.00 90.44 551 ASN A C 1
ATOM 4066 O O . ASN A 1 551 ? -30.912 4.864 47.493 1.00 90.44 551 ASN A O 1
ATOM 4070 N N . PHE A 1 552 ? -30.842 6.593 46.065 1.00 92.56 552 PHE A N 1
ATOM 4071 C CA . PHE A 1 552 ? -30.203 7.534 46.987 1.00 92.56 552 PHE A CA 1
ATOM 4072 C C . PHE A 1 552 ? -31.178 8.657 47.347 1.00 92.56 552 PHE A C 1
ATOM 4074 O O . PHE A 1 552 ? -31.825 9.240 46.479 1.00 92.56 552 PHE A O 1
ATOM 4081 N N . GLY A 1 553 ? -31.360 8.935 48.640 1.00 89.25 553 GLY A N 1
ATOM 4082 C CA . GLY A 1 553 ? -32.395 9.873 49.095 1.00 89.25 553 GLY A CA 1
ATOM 4083 C C . GLY A 1 553 ? -33.842 9.422 48.818 1.00 89.25 553 GLY A C 1
ATOM 4084 O O . GLY A 1 553 ? -34.764 10.205 49.019 1.00 89.25 553 GLY A O 1
ATOM 4085 N N . GLY A 1 554 ? -34.057 8.177 48.372 1.00 89.12 554 GLY A N 1
ATOM 4086 C CA . GLY A 1 554 ? -35.356 7.672 47.907 1.00 89.12 554 GLY A CA 1
ATOM 4087 C C . GLY A 1 554 ? -35.657 7.943 46.427 1.00 89.12 554 GLY A C 1
ATOM 4088 O O . GLY A 1 554 ? -36.801 7.774 46.009 1.00 89.12 554 GLY A O 1
ATOM 4089 N N . ILE A 1 555 ? -34.662 8.364 45.635 1.00 91.62 555 ILE A N 1
ATOM 4090 C CA . ILE A 1 555 ? -34.783 8.574 44.186 1.00 91.62 555 ILE A CA 1
ATOM 4091 C C . ILE A 1 555 ? -33.626 7.930 43.411 1.00 91.62 555 ILE A C 1
ATOM 4093 O O . ILE A 1 555 ? -32.558 7.645 43.951 1.00 91.62 555 ILE A O 1
ATOM 4097 N N . ASN A 1 556 ? -33.844 7.740 42.113 1.00 92.81 556 ASN A N 1
ATOM 4098 C CA . ASN A 1 556 ? -32.846 7.260 41.167 1.00 92.81 556 ASN A CA 1
ATOM 4099 C C . ASN A 1 556 ? -32.072 8.446 40.568 1.00 92.81 556 ASN A C 1
ATOM 4101 O O . ASN A 1 556 ? -32.620 9.217 39.779 1.00 92.81 556 ASN A O 1
ATOM 4105 N N . LEU A 1 557 ? -30.800 8.609 40.940 1.00 93.25 557 LEU A N 1
ATOM 4106 C CA . LEU A 1 557 ? -29.951 9.699 40.445 1.00 93.25 557 LEU A CA 1
ATOM 4107 C C . LEU A 1 557 ? -29.594 9.518 38.961 1.00 93.25 557 LEU A C 1
ATOM 4109 O O . LEU A 1 557 ? -29.544 10.487 38.210 1.00 93.25 557 LEU A O 1
ATOM 4113 N N . ILE A 1 558 ? -29.417 8.270 38.516 1.00 93.06 558 ILE A N 1
ATOM 4114 C CA . ILE A 1 558 ? -29.060 7.945 37.126 1.00 93.06 558 ILE A CA 1
ATOM 4115 C C . ILE A 1 558 ? -30.181 8.348 36.153 1.00 93.06 558 ILE A C 1
ATOM 4117 O O . ILE A 1 558 ? -29.913 8.845 35.061 1.00 93.06 558 ILE A O 1
ATOM 4121 N N . GLU A 1 559 ? -31.437 8.203 36.576 1.00 92.44 559 GLU A N 1
ATOM 4122 C CA . GLU A 1 559 ? -32.627 8.668 35.848 1.00 92.44 559 GLU A CA 1
ATOM 4123 C C . GLU A 1 559 ? -32.683 10.194 35.730 1.00 92.44 559 GLU A C 1
ATOM 4125 O O . GLU A 1 559 ? -32.979 10.711 34.654 1.00 92.44 559 GLU A O 1
ATOM 4130 N N . LYS A 1 560 ? -32.294 10.942 36.776 1.00 90.62 560 LYS A N 1
ATOM 4131 C CA . LYS A 1 560 ? -32.187 12.413 36.690 1.00 90.62 560 LYS A CA 1
ATOM 4132 C C . LYS A 1 560 ? -31.162 12.878 35.655 1.00 90.62 560 LYS A C 1
ATOM 4134 O O . LYS A 1 560 ? -31.333 13.962 35.100 1.00 90.62 560 LYS A O 1
ATOM 4139 N N . ILE A 1 561 ? -30.151 12.059 35.364 1.00 91.25 561 ILE A N 1
ATOM 4140 C CA . ILE A 1 561 ? -29.154 12.329 34.324 1.00 91.25 561 ILE A CA 1
ATOM 4141 C C . ILE A 1 561 ? -29.700 11.950 32.940 1.00 91.25 561 ILE A C 1
ATOM 4143 O O . ILE A 1 561 ? -29.716 12.804 32.051 1.00 91.25 561 ILE A O 1
ATOM 4147 N N . TYR A 1 562 ? -30.201 10.722 32.732 1.00 92.31 562 TYR A N 1
ATOM 4148 C CA . TYR A 1 562 ? -30.618 10.297 31.384 1.00 92.31 562 TYR A CA 1
ATOM 4149 C C . TYR A 1 562 ? -31.904 10.965 30.864 1.00 92.31 562 TYR A C 1
ATOM 4151 O O . TYR A 1 562 ? -32.051 11.097 29.649 1.00 92.31 562 TYR A O 1
ATOM 4159 N N . ASP A 1 563 ? -32.788 11.442 31.750 1.00 90.25 563 ASP A N 1
ATOM 4160 C CA . ASP A 1 563 ? -33.982 12.238 31.406 1.00 90.25 563 ASP A CA 1
ATOM 4161 C C . ASP A 1 563 ? -33.759 13.761 31.561 1.00 90.25 563 ASP A C 1
ATOM 4163 O O . ASP A 1 563 ? -34.707 14.553 31.488 1.00 90.25 563 ASP A O 1
ATOM 4167 N N . SER A 1 564 ? -32.510 14.208 31.762 1.00 86.62 564 SER A N 1
ATOM 4168 C CA . SER A 1 564 ? -32.192 15.621 32.002 1.00 86.62 564 SER A CA 1
ATOM 4169 C C . SER A 1 564 ? -32.633 16.535 30.855 1.00 86.62 564 SER A C 1
ATOM 4171 O O . SER A 1 564 ? -32.217 16.404 29.700 1.00 86.62 564 SER A O 1
ATOM 4173 N N . LYS A 1 565 ? -33.438 17.547 31.190 1.00 82.38 565 LYS A N 1
ATOM 4174 C CA . LYS A 1 565 ? -33.847 18.590 30.239 1.00 82.38 565 LYS A CA 1
ATOM 4175 C C . LYS A 1 565 ? -32.747 19.633 30.028 1.00 82.38 565 LYS A C 1
ATOM 4177 O O . LYS A 1 565 ? -32.688 20.204 28.942 1.00 82.38 565 LYS A O 1
ATOM 4182 N N . THR A 1 566 ? -31.836 19.834 30.984 1.00 74.81 566 THR A N 1
ATOM 4183 C CA . THR A 1 566 ? -30.689 20.758 30.861 1.00 74.81 566 THR A CA 1
ATOM 4184 C C . THR A 1 566 ? -29.784 20.390 29.691 1.00 74.81 566 THR A C 1
ATOM 4186 O O . THR A 1 566 ? -29.376 21.258 28.923 1.00 74.81 566 THR A O 1
ATOM 4189 N N . LEU A 1 567 ? -29.542 19.092 29.482 1.00 81.12 567 LEU A N 1
ATOM 4190 C CA . LEU A 1 567 ? -28.713 18.588 28.380 1.00 81.12 567 LEU A CA 1
ATOM 4191 C C . LEU A 1 567 ? -29.291 18.916 26.983 1.00 81.12 567 LEU A C 1
ATOM 4193 O O . LEU A 1 567 ? -28.560 18.849 25.995 1.00 81.12 567 LEU A O 1
ATOM 4197 N N . SER A 1 568 ? -30.575 19.301 26.888 1.00 75.12 568 SER A N 1
ATOM 4198 C CA . SER A 1 568 ? -31.218 19.771 25.646 1.00 75.12 568 SER A CA 1
ATOM 4199 C C . SER A 1 568 ? -31.150 21.285 25.415 1.00 75.12 568 SER A C 1
ATOM 4201 O O . SER A 1 568 ? -31.489 21.736 24.321 1.00 75.12 568 SER A O 1
ATOM 4203 N N . GLN A 1 569 ? -30.740 22.077 26.411 1.00 67.19 569 GLN A N 1
ATOM 4204 C CA . GLN A 1 569 ? -30.716 23.535 26.298 1.00 67.19 569 GLN A CA 1
ATOM 4205 C C . GLN A 1 569 ? -29.477 23.978 25.500 1.00 67.19 569 GLN A C 1
ATOM 4207 O O . GLN A 1 569 ? -28.344 23.693 25.885 1.00 67.19 569 GLN A O 1
ATOM 4212 N N . ASP A 1 570 ? -29.686 24.677 24.382 1.00 58.25 570 ASP A N 1
ATOM 4213 C CA . ASP A 1 570 ? -28.622 25.373 23.647 1.00 58.25 570 ASP A CA 1
ATOM 4214 C C . ASP A 1 570 ? -28.578 26.827 24.137 1.00 58.25 570 ASP A C 1
ATOM 4216 O O . ASP A 1 570 ? -29.486 27.621 23.865 1.00 58.25 570 ASP A O 1
ATOM 4220 N N . ILE A 1 571 ? -27.558 27.167 24.929 1.00 54.94 571 ILE A N 1
ATOM 4221 C CA . ILE A 1 571 ? -27.436 28.485 25.562 1.00 54.94 571 ILE A CA 1
ATOM 4222 C C . ILE A 1 571 ? -26.794 29.451 24.560 1.00 54.94 571 ILE A C 1
ATOM 4224 O O . ILE A 1 571 ? -25.624 29.806 24.655 1.00 54.94 571 ILE A O 1
ATOM 4228 N N . MET A 1 572 ? -27.582 29.882 23.573 1.00 43.19 572 MET A N 1
ATOM 4229 C CA . MET A 1 572 ? -27.193 30.901 22.585 1.00 43.19 572 MET A CA 1
ATOM 4230 C C . MET A 1 572 ? -25.925 30.545 21.777 1.00 43.19 572 MET A C 1
ATOM 4232 O O . MET A 1 572 ? -25.170 31.434 21.384 1.00 43.19 572 MET A O 1
ATOM 4236 N N . GLY A 1 573 ? -25.671 29.256 21.522 1.00 48.94 573 GLY A N 1
ATOM 4237 C CA . GLY A 1 573 ? -24.464 28.776 20.845 1.00 48.94 573 GLY A CA 1
ATOM 4238 C C . GLY A 1 573 ? -23.233 28.619 21.746 1.00 48.94 573 GLY A C 1
ATOM 4239 O O . GLY A 1 573 ? -22.178 28.215 21.251 1.00 48.94 573 GLY A O 1
ATOM 4240 N N . LEU A 1 574 ? -23.344 28.893 23.052 1.00 50.72 574 LEU A N 1
ATOM 4241 C CA . LEU A 1 574 ? -22.335 28.513 24.042 1.00 50.72 574 LEU A CA 1
ATOM 4242 C C . LEU A 1 574 ? -22.474 27.020 24.349 1.00 50.72 574 LEU A C 1
ATOM 4244 O O . LEU A 1 574 ? -23.554 26.525 24.670 1.00 50.72 574 LEU A O 1
ATOM 4248 N N . GLY A 1 575 ? -21.367 26.303 24.173 1.00 60.12 575 GLY A N 1
ATOM 4249 C CA . GLY A 1 575 ? -21.348 24.850 24.052 1.00 60.12 575 GLY A CA 1
ATOM 4250 C C . GLY A 1 575 ? -21.768 24.086 25.313 1.00 60.12 575 GLY A C 1
ATOM 4251 O O . GLY A 1 575 ? -21.465 24.492 26.433 1.00 60.12 575 GLY A O 1
ATOM 4252 N N . ASN A 1 576 ? -22.452 22.954 25.119 1.00 75.38 576 ASN A N 1
ATOM 4253 C CA . ASN A 1 576 ? -22.969 22.072 26.178 1.00 75.38 576 ASN A CA 1
ATOM 4254 C C . ASN A 1 576 ? -22.124 20.770 26.296 1.00 75.38 576 ASN A C 1
ATOM 4256 O O . ASN A 1 576 ? -22.523 19.796 26.934 1.00 75.38 576 ASN A O 1
ATOM 4260 N N . GLU A 1 577 ? -20.934 20.735 25.674 1.00 83.44 577 GLU A N 1
ATOM 4261 C CA . GLU A 1 577 ? -20.093 19.536 25.531 1.00 83.44 577 GLU A CA 1
ATOM 4262 C C . GLU A 1 577 ? -19.581 18.981 26.866 1.00 83.44 577 GLU A C 1
ATOM 4264 O O . GLU A 1 577 ? -19.495 17.765 27.020 1.00 83.44 577 GLU A O 1
ATOM 4269 N N . VAL A 1 578 ? -19.280 19.846 27.843 1.00 81.94 578 VAL A N 1
ATOM 4270 C CA . VAL A 1 578 ? -18.832 19.424 29.186 1.00 81.94 578 VAL A CA 1
ATOM 4271 C C . VAL A 1 578 ? -19.917 18.613 29.898 1.00 81.94 578 VAL A C 1
ATOM 4273 O O . VAL A 1 578 ? -19.614 17.573 30.473 1.00 81.94 578 VAL A O 1
ATOM 4276 N N . ASN A 1 579 ? -21.180 19.034 29.802 1.00 85.19 579 ASN A N 1
ATOM 4277 C CA . ASN A 1 579 ? -22.289 18.341 30.457 1.00 85.19 579 ASN A CA 1
ATOM 4278 C C . ASN A 1 579 ? -22.602 17.017 29.747 1.00 85.19 579 ASN A C 1
ATOM 4280 O O . ASN A 1 579 ? -22.792 16.002 30.401 1.00 85.19 579 ASN A O 1
ATOM 4284 N N . TRP A 1 580 ? -22.577 16.966 28.406 1.00 90.19 580 TRP A N 1
ATOM 4285 C CA . TRP A 1 580 ? -22.708 15.679 27.702 1.00 90.19 580 TRP A CA 1
ATOM 4286 C C . TRP A 1 580 ? -21.556 14.714 28.032 1.00 90.19 580 TRP A C 1
ATOM 4288 O O . TRP A 1 580 ? -21.769 13.502 28.084 1.00 90.19 580 TRP A O 1
ATOM 4298 N N . ALA A 1 581 ? -20.349 15.233 28.278 1.00 91.75 581 ALA A N 1
ATOM 4299 C CA . ALA A 1 581 ? -19.205 14.435 28.702 1.00 91.75 581 ALA A CA 1
ATOM 4300 C C . ALA A 1 581 ? -19.348 13.925 30.146 1.00 91.75 581 ALA A C 1
ATOM 4302 O O . ALA A 1 581 ? -19.130 12.736 30.368 1.00 91.75 581 ALA A O 1
ATOM 4303 N N . TYR A 1 582 ? -19.767 14.754 31.110 1.00 90.50 582 TYR A N 1
ATOM 4304 C CA . TYR A 1 582 ? -19.998 14.306 32.492 1.00 90.50 582 TYR A CA 1
ATOM 4305 C C . TYR A 1 582 ? -21.224 13.396 32.640 1.00 90.50 582 TYR A C 1
ATOM 4307 O O . TYR A 1 582 ? -21.146 12.401 33.366 1.00 90.50 582 TYR A O 1
ATOM 4315 N N . ALA A 1 583 ? -22.293 13.620 31.873 1.00 92.50 583 ALA A N 1
ATOM 4316 C CA . ALA A 1 583 ? -23.401 12.677 31.751 1.00 92.50 583 ALA A CA 1
ATOM 4317 C C . ALA A 1 583 ? -22.905 11.318 31.232 1.00 92.50 583 ALA A C 1
ATOM 4319 O O . ALA A 1 583 ? -23.196 10.280 31.826 1.00 92.50 583 ALA A O 1
ATOM 4320 N N . LEU A 1 584 ? -22.088 11.302 30.169 1.00 94.62 584 LEU A N 1
ATOM 4321 C CA . LEU A 1 584 ? -21.516 10.067 29.624 1.00 94.62 584 LEU A CA 1
ATOM 4322 C C . LEU A 1 584 ? -20.554 9.390 30.615 1.00 94.62 584 LEU A C 1
ATOM 4324 O O . LEU A 1 584 ? -20.648 8.180 30.799 1.00 94.62 584 LEU A O 1
ATOM 4328 N N . ILE A 1 585 ? -19.689 10.141 31.302 1.00 93.75 585 ILE A N 1
ATOM 4329 C CA . ILE A 1 585 ? -18.819 9.643 32.384 1.00 93.75 585 ILE A CA 1
ATOM 4330 C C . ILE A 1 585 ? -19.654 8.987 33.488 1.00 93.75 585 ILE A C 1
ATOM 4332 O O . ILE A 1 585 ? -19.369 7.859 33.889 1.00 93.75 585 ILE A O 1
ATOM 4336 N N . THR A 1 586 ? -20.723 9.644 33.936 1.00 92.38 586 THR A N 1
ATOM 4337 C CA . THR A 1 586 ? -21.575 9.130 35.014 1.00 92.38 586 THR A CA 1
ATOM 4338 C C . THR A 1 586 ? -22.369 7.906 34.562 1.00 92.38 586 THR A C 1
ATOM 4340 O O . THR A 1 586 ? -22.451 6.925 35.298 1.00 92.38 586 THR A O 1
ATOM 4343 N N . LEU A 1 587 ? -22.849 7.860 33.317 1.00 91.62 587 LEU A N 1
ATOM 4344 C CA . LEU A 1 587 ? -23.441 6.643 32.753 1.00 91.62 587 LEU A CA 1
ATOM 4345 C C . LEU A 1 587 ? -22.407 5.526 32.514 1.00 91.62 587 LEU A C 1
ATOM 4347 O O . LEU A 1 587 ? -22.778 4.354 32.550 1.00 91.62 587 LEU A O 1
ATOM 4351 N N . ASN A 1 588 ? -21.131 5.834 32.280 1.00 90.44 588 ASN A N 1
ATOM 4352 C CA . ASN A 1 588 ? -20.057 4.839 32.150 1.00 90.44 588 ASN A CA 1
ATOM 4353 C C . ASN A 1 588 ? -19.567 4.311 33.511 1.00 90.44 588 ASN A C 1
ATOM 4355 O O . ASN A 1 588 ? -19.045 3.199 33.571 1.00 90.44 588 ASN A O 1
ATOM 4359 N N . SER A 1 589 ? -19.743 5.079 34.593 1.00 87.19 589 SER A N 1
ATOM 4360 C CA . SER A 1 589 ? -19.234 4.761 35.938 1.00 87.19 589 SER A CA 1
ATOM 4361 C C . SER A 1 589 ? -19.779 3.457 36.541 1.00 87.19 589 SER A C 1
ATOM 4363 O O . SER A 1 589 ? -19.173 2.892 37.448 1.00 87.19 589 SER A O 1
ATOM 4365 N N . GLY A 1 590 ? -20.884 2.930 36.008 1.00 78.50 590 GLY A N 1
ATOM 4366 C CA . GLY A 1 590 ? -21.440 1.634 36.381 1.00 78.50 590 GLY A CA 1
ATOM 4367 C C . GLY A 1 590 ? -22.320 1.039 35.283 1.00 78.50 590 GLY A C 1
ATOM 4368 O O . GLY A 1 590 ? -22.709 1.708 34.323 1.00 78.50 590 GLY A O 1
ATOM 4369 N N . LYS A 1 591 ? -22.676 -0.244 35.429 1.00 74.62 591 LYS A N 1
ATOM 4370 C CA . LYS A 1 591 ? -23.527 -0.991 34.479 1.00 74.62 591 LYS A CA 1
ATOM 4371 C C . LYS A 1 591 ? -25.017 -0.633 34.611 1.00 74.62 591 LYS A C 1
ATOM 4373 O O . LYS A 1 591 ? -25.875 -1.510 34.651 1.00 74.62 591 LYS A O 1
ATOM 4378 N N . PHE A 1 592 ? -25.328 0.657 34.710 1.00 83.62 592 PHE A N 1
ATOM 4379 C CA . PHE A 1 592 ? -26.691 1.139 34.909 1.00 83.62 592 PHE A CA 1
ATOM 4380 C C . PHE A 1 592 ? -27.548 0.940 33.659 1.00 83.62 592 PHE A C 1
ATOM 4382 O O . PHE A 1 592 ? -27.115 1.247 32.539 1.00 83.62 592 PHE A O 1
ATOM 4389 N N . ASN A 1 593 ? -28.774 0.464 33.868 1.00 81.44 593 ASN A N 1
ATOM 4390 C CA . ASN A 1 593 ? -29.780 0.371 32.822 1.00 81.44 593 ASN A CA 1
ATOM 4391 C C . ASN A 1 593 ? -30.266 1.776 32.438 1.00 81.44 593 ASN A C 1
ATOM 4393 O O . ASN A 1 593 ? -30.688 2.542 33.302 1.00 81.44 593 ASN A O 1
ATOM 4397 N N . VAL A 1 594 ? -30.217 2.092 31.147 1.00 87.44 594 VAL A N 1
ATOM 4398 C CA . VAL A 1 594 ? -30.739 3.336 30.570 1.00 87.44 594 VAL A CA 1
ATOM 4399 C C . VAL A 1 594 ? -31.737 2.913 29.494 1.00 87.44 594 VAL A C 1
ATOM 4401 O O . VAL A 1 594 ? -31.319 2.193 28.589 1.00 87.44 594 VAL A O 1
ATOM 4404 N N . PRO A 1 595 ? -33.028 3.283 29.584 1.00 86.50 595 PRO A N 1
ATOM 4405 C CA . PRO A 1 595 ? -34.017 2.900 28.581 1.00 86.50 595 PRO A CA 1
ATOM 4406 C C . PRO A 1 595 ? -33.647 3.416 27.186 1.00 86.50 595 PRO A C 1
ATOM 4408 O O . PRO A 1 595 ? -33.223 4.562 27.051 1.00 86.50 595 PRO A O 1
ATOM 4411 N N . ASP A 1 596 ? -33.899 2.631 26.136 1.00 82.50 596 ASP A N 1
ATOM 4412 C CA . ASP A 1 596 ? -33.689 3.073 24.743 1.00 82.50 596 ASP A CA 1
ATOM 4413 C C . ASP A 1 596 ? -34.574 4.276 24.357 1.00 82.50 596 ASP A C 1
ATOM 4415 O O . ASP A 1 596 ? -34.287 4.998 23.405 1.00 82.50 596 ASP A O 1
ATOM 4419 N N . THR A 1 597 ? -35.649 4.511 25.117 1.00 86.75 597 THR A N 1
ATOM 4420 C CA . THR A 1 597 ? -36.548 5.667 24.993 1.00 86.75 597 THR A CA 1
ATOM 4421 C C . THR A 1 597 ? -36.057 6.923 25.722 1.00 86.75 597 THR A C 1
ATOM 4423 O O . THR A 1 597 ? -36.695 7.967 25.593 1.00 86.75 597 THR A O 1
ATOM 4426 N N . ALA A 1 598 ? -34.979 6.845 26.510 1.00 89.94 598 ALA A N 1
ATOM 4427 C CA . ALA A 1 598 ? -34.422 8.001 27.210 1.00 89.94 598 ALA A CA 1
ATOM 4428 C C . ALA A 1 598 ? -33.787 8.989 26.211 1.00 89.94 598 ALA A C 1
ATOM 4430 O O . ALA A 1 598 ? -33.123 8.561 25.260 1.00 89.94 598 ALA A O 1
ATOM 4431 N N . PRO A 1 599 ? -33.914 10.314 26.410 1.00 86.56 599 PRO A N 1
ATOM 4432 C CA . PRO A 1 599 ? -33.316 11.289 25.504 1.00 86.56 599 PRO A CA 1
ATOM 4433 C C . PRO A 1 599 ? -31.779 11.206 25.492 1.00 86.56 599 PRO A C 1
ATOM 4435 O O . PRO A 1 599 ? -31.170 11.387 24.434 1.00 86.56 599 PRO A O 1
ATOM 4438 N N . TRP A 1 600 ? -31.147 10.860 26.621 1.00 92.69 600 TRP A N 1
ATOM 4439 C CA . TRP A 1 600 ? -29.686 10.828 26.774 1.00 92.69 600 TRP A CA 1
ATOM 4440 C C . TRP A 1 600 ? -29.143 9.420 27.022 1.00 92.69 600 TRP A C 1
ATOM 4442 O O . TRP A 1 600 ? -28.501 9.134 28.031 1.00 92.69 600 TRP A O 1
ATOM 4452 N N . THR A 1 601 ? -29.366 8.523 26.057 1.00 94.44 601 THR A N 1
ATOM 4453 C CA . THR A 1 601 ? -28.630 7.252 25.998 1.00 94.44 601 THR A CA 1
ATOM 4454 C C . THR A 1 601 ? -27.124 7.496 25.812 1.00 94.44 601 THR A C 1
ATOM 4456 O O . THR A 1 601 ? -26.702 8.515 25.254 1.00 94.44 601 THR A O 1
ATOM 4459 N N . ARG A 1 602 ? -26.288 6.522 26.208 1.00 92.69 602 ARG A N 1
ATOM 4460 C CA . ARG A 1 602 ? -24.828 6.572 25.979 1.00 92.69 602 ARG A CA 1
ATOM 4461 C C . ARG A 1 602 ? -24.494 6.792 24.493 1.00 92.69 602 ARG A C 1
ATOM 4463 O O . ARG A 1 602 ? -23.613 7.584 24.177 1.00 92.69 602 ARG A O 1
ATOM 4470 N N . ALA A 1 603 ? -25.246 6.162 23.585 1.00 92.31 603 ALA A N 1
ATOM 4471 C CA . ALA A 1 603 ? -25.092 6.336 22.140 1.00 92.31 603 ALA A CA 1
ATOM 4472 C C . ALA A 1 603 ? -25.430 7.766 21.673 1.00 92.31 603 ALA A C 1
ATOM 4474 O O . ALA A 1 603 ? -24.661 8.352 20.908 1.00 92.31 603 ALA A O 1
ATOM 4475 N N . ASN A 1 604 ? -26.525 8.355 22.171 1.00 92.25 604 ASN A N 1
ATOM 4476 C CA . ASN A 1 604 ? -26.914 9.731 21.844 1.00 92.25 604 ASN A CA 1
ATOM 4477 C C . ASN A 1 604 ? -25.856 10.738 22.320 1.00 92.25 604 ASN A C 1
ATOM 4479 O O . ASN A 1 604 ? -25.501 11.650 21.575 1.00 92.25 604 ASN A O 1
ATOM 4483 N N . LEU A 1 605 ? -25.317 10.552 23.529 1.00 93.44 605 LEU A N 1
ATOM 4484 C CA . LEU A 1 605 ? -24.262 11.402 24.091 1.00 93.44 605 LEU A CA 1
ATOM 4485 C C . LEU A 1 605 ? -22.960 11.311 23.280 1.00 93.44 605 LEU A C 1
ATOM 4487 O O . LEU A 1 605 ? -22.408 12.345 22.909 1.00 93.44 605 LEU A O 1
ATOM 4491 N N . ILE A 1 606 ? -22.516 10.100 22.917 1.00 96.25 606 ILE A N 1
ATOM 4492 C CA . ILE A 1 606 ? -21.352 9.896 22.035 1.00 96.25 606 ILE A CA 1
ATOM 4493 C C . ILE A 1 606 ? -21.557 10.614 20.695 1.00 96.25 606 ILE A C 1
ATOM 4495 O O . ILE A 1 606 ? -20.700 11.389 20.280 1.00 96.25 606 ILE A O 1
ATOM 4499 N N . GLN A 1 607 ? -22.705 10.420 20.037 1.00 94.62 607 GLN A N 1
ATOM 4500 C CA . GLN A 1 607 ? -22.998 11.064 18.750 1.00 94.62 607 GLN A CA 1
ATOM 4501 C C . GLN A 1 607 ? -23.052 12.596 18.856 1.00 94.62 607 GLN A C 1
ATOM 4503 O O . GLN A 1 607 ? -22.551 13.292 17.973 1.00 94.62 607 GLN A O 1
ATOM 4508 N N . LYS A 1 608 ? -23.581 13.149 19.956 1.00 90.56 608 LYS A N 1
ATOM 4509 C CA . LYS A 1 608 ? -23.569 14.600 20.209 1.00 90.56 608 LYS A CA 1
ATOM 4510 C C . LYS A 1 608 ? -22.153 15.142 20.375 1.00 90.56 608 LYS A C 1
ATOM 4512 O O . LYS A 1 608 ? -21.823 16.126 19.714 1.00 90.56 608 LYS A O 1
ATOM 4517 N N . LEU A 1 609 ? -21.311 14.476 21.165 1.00 92.69 609 LEU A N 1
ATOM 4518 C CA . LEU A 1 609 ? -19.900 14.836 21.328 1.00 92.69 609 LEU A CA 1
ATOM 4519 C C . LEU A 1 609 ? -19.151 14.782 19.987 1.00 92.69 609 LEU A C 1
ATOM 4521 O O . LEU A 1 609 ? -18.517 15.765 19.607 1.00 92.69 609 LEU A O 1
ATOM 4525 N N . LEU A 1 610 ? -19.288 13.697 19.218 1.00 95.06 610 LEU A N 1
ATOM 4526 C CA . LEU A 1 610 ? -18.677 13.570 17.888 1.00 95.06 610 LEU A CA 1
ATOM 4527 C C . LEU A 1 610 ? -19.135 14.681 16.928 1.00 95.06 610 LEU A C 1
ATOM 4529 O O . LEU A 1 610 ? -18.301 15.314 16.285 1.00 95.06 610 LEU A O 1
ATOM 4533 N N . SER A 1 611 ? -20.437 14.996 16.898 1.00 91.12 611 SER A N 1
ATOM 4534 C CA . SER A 1 611 ? -21.013 16.049 16.038 1.00 91.12 611 SER A CA 1
ATOM 4535 C C . SER A 1 611 ? -20.529 17.477 16.341 1.00 91.12 611 SER A C 1
ATOM 4537 O O . SER A 1 611 ? -20.839 18.405 15.593 1.00 91.12 611 SER A O 1
ATOM 4539 N N . LYS A 1 612 ? -19.793 17.665 17.443 1.00 87.44 612 LYS A N 1
ATOM 4540 C CA . LYS A 1 612 ? -19.289 18.957 17.929 1.00 87.44 612 LYS A CA 1
ATOM 4541 C C . LYS A 1 612 ? -17.759 19.040 17.964 1.00 87.44 612 LYS A C 1
ATOM 4543 O O . LYS A 1 612 ? -17.225 20.054 18.416 1.00 87.44 612 LYS A O 1
ATOM 4548 N N . GLN A 1 613 ? -17.047 18.024 17.465 1.00 90.56 613 GLN A N 1
ATOM 4549 C CA . GLN A 1 613 ? -15.600 18.125 17.268 1.00 90.56 613 GLN A CA 1
ATOM 4550 C C . GLN A 1 613 ? -15.290 19.150 16.164 1.00 90.56 613 GLN A C 1
ATOM 4552 O O . GLN A 1 613 ? -15.875 19.121 15.081 1.00 90.56 613 GLN A O 1
ATOM 4557 N N . LYS A 1 614 ? -14.346 20.055 16.427 1.00 85.50 614 LYS A N 1
ATOM 4558 C CA . LYS A 1 614 ? -13.849 21.033 15.450 1.00 85.50 614 LYS A CA 1
ATOM 4559 C C . LYS A 1 614 ? -12.883 20.408 14.445 1.00 85.50 614 LYS A C 1
ATOM 4561 O O . LYS A 1 614 ? -12.310 19.343 14.666 1.00 85.50 614 LYS A O 1
ATOM 4566 N N . SER A 1 615 ? -12.616 21.147 13.371 1.00 84.19 615 SER A N 1
ATOM 4567 C CA . SER A 1 615 ? -11.558 20.834 12.405 1.00 84.19 615 SER A CA 1
ATOM 4568 C C . SER A 1 615 ? -10.147 20.792 13.011 1.00 84.19 615 SER A C 1
ATOM 4570 O O . SER A 1 615 ? -9.296 20.115 12.445 1.00 84.19 615 SER A O 1
ATOM 4572 N N . ASP A 1 616 ? -9.899 21.449 14.155 1.00 82.25 616 ASP A N 1
ATOM 4573 C CA . ASP A 1 616 ? -8.631 21.337 14.899 1.00 82.25 616 ASP A CA 1
ATOM 4574 C C . ASP A 1 616 ? -8.537 20.074 15.776 1.00 82.25 616 ASP A C 1
ATOM 4576 O O . ASP A 1 616 ? -7.488 19.816 16.353 1.00 82.25 616 ASP A O 1
ATOM 4580 N N . GLY A 1 617 ? -9.604 19.270 15.869 1.00 87.62 617 GLY A N 1
ATOM 4581 C CA . GLY A 1 617 ? -9.670 18.069 16.707 1.00 87.62 617 GLY A CA 1
ATOM 4582 C C . GLY A 1 617 ? -10.174 18.306 18.136 1.00 87.62 617 GLY A C 1
ATOM 4583 O O . GLY A 1 617 ? -10.363 17.336 18.868 1.00 87.62 617 GLY A O 1
ATOM 4584 N N . GLY A 1 618 ? -10.422 19.555 18.540 1.00 86.50 618 GLY A N 1
ATOM 4585 C CA . GLY A 1 618 ? -10.867 19.902 19.892 1.00 86.50 618 GLY A CA 1
ATOM 4586 C C . GLY A 1 618 ? -12.364 20.190 20.011 1.00 86.50 618 GLY A C 1
ATOM 4587 O O . GLY A 1 618 ? -13.099 20.245 19.023 1.00 86.50 618 GLY A O 1
ATOM 4588 N N . TRP A 1 619 ? -12.806 20.465 21.238 1.00 86.00 619 TRP A N 1
ATOM 4589 C CA . TRP A 1 619 ? -14.187 20.842 21.576 1.00 86.00 619 TRP A CA 1
ATOM 4590 C C . TRP A 1 619 ? -14.285 22.269 22.139 1.00 86.00 619 TRP A C 1
ATOM 4592 O O . TRP A 1 619 ? -13.272 22.936 22.373 1.00 86.00 619 TRP A O 1
ATOM 4602 N N . ASN A 1 620 ? -15.507 22.795 22.236 1.00 70.81 620 ASN A N 1
ATOM 4603 C CA . ASN A 1 620 ? -15.796 24.159 22.695 1.00 70.81 620 ASN A CA 1
ATOM 4604 C C . ASN A 1 620 ? -16.012 24.234 24.208 1.00 70.81 620 ASN A C 1
ATOM 4606 O O . ASN A 1 620 ? -16.044 23.216 24.889 1.00 70.81 620 ASN A O 1
ATOM 4610 N N . THR A 1 621 ? -16.145 25.455 24.723 1.00 58.94 621 THR A N 1
ATOM 4611 C CA . THR A 1 621 ? -16.447 25.726 26.130 1.00 58.94 621 THR A CA 1
ATOM 4612 C C . THR A 1 621 ? -17.615 26.704 26.255 1.00 58.94 621 THR A C 1
ATOM 4614 O O . THR A 1 621 ? -17.992 27.393 25.304 1.00 58.94 621 THR A O 1
ATOM 4617 N N . ASN A 1 622 ? -18.179 26.765 27.454 1.00 52.00 622 ASN A N 1
ATOM 4618 C CA . ASN A 1 622 ? -19.328 27.575 27.849 1.00 52.00 622 ASN A CA 1
ATOM 4619 C C . ASN A 1 622 ? -18.944 28.992 28.344 1.00 52.00 622 ASN A C 1
ATOM 4621 O O . ASN A 1 622 ? -19.661 29.578 29.152 1.00 52.00 622 ASN A O 1
ATOM 4625 N N . SER A 1 623 ? -17.817 29.553 27.887 1.00 45.19 623 SER A N 1
ATOM 4626 C CA . SER A 1 623 ? -17.286 30.844 28.359 1.00 45.19 623 SER A CA 1
ATOM 4627 C C . SER A 1 623 ? -17.562 32.008 27.397 1.00 45.19 623 SER A C 1
ATOM 4629 O O . SER A 1 623 ? -17.209 31.930 26.218 1.00 45.19 623 SER A O 1
ATOM 4631 N N . TRP A 1 624 ? -18.111 33.116 27.911 1.00 35.94 624 TRP A N 1
ATOM 4632 C CA . TRP A 1 624 ? -18.315 34.370 27.169 1.00 35.94 624 TRP A CA 1
ATOM 4633 C C . TRP A 1 624 ? -17.463 35.524 27.745 1.00 35.94 624 TRP A C 1
ATOM 4635 O O . TRP A 1 624 ? -17.403 35.662 28.967 1.00 35.94 624 TRP A O 1
ATOM 4645 N N . PRO A 1 625 ? -16.867 36.404 26.911 1.00 41.59 625 PRO A N 1
ATOM 4646 C CA . PRO A 1 625 ? -16.761 36.289 25.453 1.00 41.59 625 PRO A CA 1
ATOM 4647 C C . PRO A 1 625 ? -15.897 35.080 25.049 1.00 41.59 625 PRO A C 1
ATOM 4649 O O . PRO A 1 625 ? -15.139 34.582 25.882 1.00 41.59 625 PRO A O 1
ATOM 4652 N N . PRO A 1 626 ? -15.977 34.607 23.791 1.00 42.16 626 PRO A N 1
ATOM 4653 C CA . PRO A 1 626 ? -15.165 33.495 23.295 1.00 42.16 626 PRO A CA 1
ATOM 4654 C C . PRO A 1 626 ? -13.695 33.915 23.114 1.00 42.16 626 PRO A C 1
ATOM 4656 O O . PRO A 1 626 ? -13.195 34.079 22.000 1.00 42.16 626 PRO A O 1
ATOM 4659 N N . THR A 1 627 ? -12.989 34.119 24.226 1.00 36.56 627 THR A N 1
ATOM 4660 C CA . THR A 1 627 ? -11.532 34.246 24.249 1.00 36.56 627 THR A CA 1
ATOM 4661 C C . THR A 1 627 ? -10.902 32.899 23.912 1.00 36.56 627 THR A C 1
ATOM 4663 O O . THR A 1 627 ? -11.415 31.832 24.246 1.00 36.56 627 THR A O 1
ATOM 4666 N N . ILE A 1 628 ? -9.771 32.938 23.211 1.00 39.12 628 ILE A N 1
ATOM 4667 C CA . ILE A 1 628 ? -9.243 31.806 22.427 1.00 39.12 628 ILE A CA 1
ATOM 4668 C C . ILE A 1 628 ? -8.531 30.762 23.331 1.00 39.12 628 ILE A C 1
ATOM 4670 O O . ILE A 1 628 ? -7.727 29.964 22.871 1.00 39.12 628 ILE A O 1
ATOM 4674 N N . GLY A 1 629 ? -8.811 30.776 24.640 1.00 39.59 629 GLY A N 1
ATOM 4675 C CA . GLY A 1 629 ? -7.935 30.242 25.685 1.00 39.59 629 GLY A CA 1
ATOM 4676 C C . GLY A 1 629 ? -8.396 28.995 26.439 1.00 39.59 629 GLY A C 1
ATOM 4677 O O . GLY A 1 629 ? -7.690 28.541 27.329 1.00 39.59 629 GLY A O 1
ATOM 4678 N N . SER A 1 630 ? -9.575 28.453 26.139 1.00 46.81 630 SER A N 1
ATOM 4679 C CA . SER A 1 630 ? -10.232 27.422 26.964 1.00 46.81 630 SER A CA 1
ATOM 4680 C C . SER A 1 630 ? -10.337 26.042 26.295 1.00 46.81 630 SER A C 1
ATOM 4682 O O . SER A 1 630 ? -10.829 25.088 26.888 1.00 46.81 630 SER A O 1
ATOM 4684 N N . MET A 1 631 ? -9.862 25.906 25.053 1.00 53.88 631 MET A N 1
ATOM 4685 C CA . MET A 1 631 ? -10.186 24.777 24.166 1.00 53.88 631 MET A CA 1
ATOM 4686 C C . MET A 1 631 ? -9.655 23.402 24.628 1.00 53.88 631 MET A C 1
ATOM 4688 O O . MET A 1 631 ? -10.192 22.387 24.183 1.00 53.88 631 MET A O 1
ATOM 4692 N N . SER A 1 632 ? -8.620 23.321 25.480 1.00 59.16 632 SER A N 1
ATOM 4693 C CA . SER A 1 632 ? -8.017 22.024 25.851 1.00 59.16 632 SER A CA 1
ATOM 4694 C C . SER A 1 632 ? -8.662 21.333 27.057 1.00 59.16 632 SER A C 1
ATOM 4696 O O . SER A 1 632 ? -8.723 20.106 27.059 1.00 59.16 632 SER A O 1
ATOM 4698 N N . SER A 1 633 ? -9.193 22.060 28.049 1.00 72.75 633 SER A N 1
ATOM 4699 C CA . SER A 1 633 ? -9.750 21.435 29.263 1.00 72.75 633 SER A CA 1
ATOM 4700 C C . SER A 1 633 ? -11.014 20.634 28.949 1.00 72.75 633 SER A C 1
ATOM 4702 O O . SER A 1 633 ? -11.082 19.450 29.274 1.00 72.75 633 SER A O 1
ATOM 4704 N N . THR A 1 634 ? -11.962 21.212 28.203 1.00 80.56 634 THR A N 1
ATOM 4705 C CA . THR A 1 634 ? -13.114 20.453 27.689 1.00 80.56 634 THR A CA 1
ATOM 4706 C C . THR A 1 634 ? -12.681 19.347 26.733 1.00 80.56 634 THR A C 1
ATOM 4708 O O . THR A 1 634 ? -13.237 18.259 26.803 1.00 80.56 634 THR A O 1
ATOM 4711 N N . THR A 1 635 ? -11.654 19.554 25.902 1.00 87.75 635 THR A N 1
ATOM 4712 C CA . THR A 1 635 ? -11.114 18.474 25.053 1.00 87.75 635 THR A CA 1
ATOM 4713 C C . THR A 1 635 ? -10.629 17.290 25.896 1.00 87.75 635 THR A C 1
ATOM 4715 O O . THR A 1 635 ? -10.968 16.154 25.581 1.00 87.75 635 THR A O 1
ATOM 4718 N N . ALA A 1 636 ? -9.940 17.525 27.014 1.00 89.25 636 ALA A N 1
ATOM 4719 C CA . ALA A 1 636 ? -9.483 16.465 27.911 1.00 89.25 636 ALA A CA 1
ATOM 4720 C C . ALA A 1 636 ? -10.622 15.794 28.713 1.00 89.25 636 ALA A C 1
ATOM 4722 O O . ALA A 1 636 ? -10.580 14.582 28.939 1.00 89.25 636 ALA A O 1
ATOM 4723 N N . ILE A 1 637 ? -11.674 16.533 29.090 1.00 89.25 637 ILE A N 1
ATOM 4724 C CA . ILE A 1 637 ? -12.892 15.965 29.706 1.00 89.25 637 ILE A CA 1
ATOM 4725 C C . ILE A 1 637 ? -13.648 15.089 28.690 1.00 89.25 637 ILE A C 1
ATOM 4727 O O . ILE A 1 637 ? -14.016 13.958 29.003 1.00 89.25 637 ILE A O 1
ATOM 4731 N N . VAL A 1 638 ? -13.811 15.554 27.447 1.00 93.56 638 VAL A N 1
ATOM 4732 C CA . VAL A 1 638 ? -14.432 14.777 26.359 1.00 93.56 638 VAL A CA 1
ATOM 4733 C C . VAL A 1 638 ? -13.590 13.544 26.014 1.00 93.56 638 VAL A C 1
ATOM 4735 O O . VAL A 1 638 ? -14.148 12.460 25.853 1.00 93.56 638 VAL A O 1
ATOM 4738 N N . MET A 1 639 ? -12.255 13.658 25.995 1.00 94.81 639 MET A N 1
ATOM 4739 C CA . MET A 1 639 ? -11.359 12.501 25.882 1.00 94.81 639 MET A CA 1
ATOM 4740 C C . MET A 1 639 ? -11.596 11.495 27.011 1.00 94.81 639 MET A C 1
ATOM 4742 O O . MET A 1 639 ? -11.754 10.310 26.742 1.00 94.81 639 MET A O 1
ATOM 4746 N N . THR A 1 640 ? -11.705 11.962 28.256 1.00 94.31 640 THR A N 1
ATOM 4747 C CA . THR A 1 640 ? -11.973 11.112 29.429 1.00 94.31 640 THR A CA 1
ATOM 4748 C C . THR A 1 640 ? -13.322 10.387 29.328 1.00 94.31 640 THR A C 1
ATOM 4750 O O . THR A 1 640 ? -13.419 9.215 29.691 1.00 94.31 640 THR A O 1
ATOM 4753 N N . ALA A 1 641 ? -14.352 11.045 28.786 1.00 95.25 641 ALA A N 1
ATOM 4754 C CA . ALA A 1 641 ? -15.680 10.464 28.574 1.00 95.25 641 ALA A CA 1
ATOM 4755 C C . ALA A 1 641 ? -15.732 9.432 27.434 1.00 95.25 641 ALA A C 1
ATOM 4757 O O . ALA A 1 641 ? -16.483 8.455 27.512 1.00 95.25 641 ALA A O 1
ATOM 4758 N N . LEU A 1 642 ? -14.945 9.651 26.378 1.00 96.31 642 LEU A N 1
ATOM 4759 C CA . LEU A 1 642 ? -14.913 8.822 25.172 1.00 96.31 642 LEU A CA 1
ATOM 4760 C C . LEU A 1 642 ? -13.865 7.694 25.218 1.00 96.31 642 LEU A C 1
ATOM 4762 O O . LEU A 1 642 ? -14.024 6.710 24.497 1.00 96.31 642 LEU A O 1
ATOM 4766 N N . ALA A 1 643 ? -12.837 7.787 26.069 1.00 95.31 643 ALA A N 1
ATOM 4767 C CA . ALA A 1 643 ? -11.756 6.800 26.186 1.00 95.31 643 ALA A CA 1
ATOM 4768 C C . ALA A 1 643 ? -12.218 5.327 26.298 1.00 95.31 643 ALA A C 1
ATOM 4770 O O . ALA A 1 643 ? -11.634 4.490 25.604 1.00 95.31 643 ALA A O 1
ATOM 4771 N N . PRO A 1 644 ? -13.291 4.971 27.048 1.00 92.94 644 PRO A N 1
ATOM 4772 C CA . PRO A 1 644 ? -13.793 3.590 27.113 1.00 92.94 644 PRO A CA 1
ATOM 4773 C C . PRO A 1 644 ? -14.240 2.995 25.766 1.00 92.94 644 PRO A C 1
ATOM 4775 O O . PRO A 1 644 ? -14.401 1.781 25.653 1.00 92.94 644 PRO A O 1
ATOM 4778 N N . TYR A 1 645 ? -14.443 3.834 24.746 1.00 94.25 645 TYR A N 1
ATOM 4779 C CA . TYR A 1 645 ? -14.909 3.443 23.415 1.00 94.25 645 TYR A CA 1
ATOM 4780 C C . TYR A 1 645 ? -13.800 3.470 22.345 1.00 94.25 645 TYR A C 1
ATOM 4782 O O . TYR A 1 645 ? -14.063 3.130 21.192 1.00 94.25 645 TYR A O 1
ATOM 4790 N N . TYR A 1 646 ? -12.555 3.830 22.693 1.00 91.31 646 TYR A N 1
ATOM 4791 C CA . TYR A 1 646 ? -11.444 3.978 21.735 1.00 91.31 646 TYR A CA 1
ATOM 4792 C C . TYR A 1 646 ? -11.135 2.702 20.932 1.00 91.31 646 TYR A C 1
ATOM 4794 O O . TYR A 1 646 ? -10.805 2.774 19.751 1.00 91.31 646 TYR A O 1
ATOM 4802 N N . SER A 1 647 ? -11.255 1.525 21.553 1.00 86.44 647 SER A N 1
ATOM 4803 C CA . SER A 1 647 ? -11.020 0.226 20.905 1.00 86.44 647 SER A CA 1
ATOM 4804 C C . SER A 1 647 ? -12.267 -0.386 20.253 1.00 86.44 647 SER A C 1
ATOM 4806 O O . SER A 1 647 ? -12.144 -1.352 19.502 1.00 86.44 647 SER A O 1
ATOM 4808 N N . THR A 1 648 ? -13.461 0.150 20.528 1.00 87.19 648 THR A N 1
ATOM 4809 C CA . THR A 1 648 ? -14.753 -0.458 20.149 1.00 87.19 648 THR A CA 1
ATOM 4810 C C . THR A 1 648 ? -15.580 0.383 19.175 1.00 87.19 648 THR A C 1
ATOM 4812 O O . THR A 1 648 ? -16.498 -0.148 18.554 1.00 87.19 648 THR A O 1
ATOM 4815 N N . ASN A 1 649 ? -15.253 1.666 18.987 1.00 91.38 649 ASN A N 1
ATOM 4816 C CA . ASN A 1 649 ? -15.933 2.570 18.061 1.00 91.38 649 ASN A CA 1
ATOM 4817 C C . ASN A 1 649 ? -14.909 3.343 17.202 1.00 91.38 649 ASN A C 1
ATOM 4819 O O . ASN A 1 649 ? -14.083 4.097 17.717 1.00 91.38 649 ASN A O 1
ATOM 4823 N N . ALA A 1 650 ? -14.975 3.164 15.878 1.00 91.31 650 ALA A N 1
ATOM 4824 C CA . ALA A 1 650 ? -14.008 3.725 14.930 1.00 91.31 650 ALA A CA 1
ATOM 4825 C C . ALA A 1 650 ? -14.096 5.257 14.774 1.00 91.31 650 ALA A C 1
ATOM 4827 O O . ALA A 1 650 ? -13.065 5.913 14.598 1.00 91.31 650 ALA A O 1
ATOM 4828 N N . ASP A 1 651 ? -15.294 5.837 14.887 1.00 95.12 651 ASP A N 1
ATOM 4829 C CA . ASP A 1 651 ? -15.492 7.291 14.842 1.00 95.12 651 ASP A CA 1
ATOM 4830 C C . ASP A 1 651 ? -14.910 7.943 16.101 1.00 95.12 651 ASP A C 1
ATOM 4832 O O . ASP A 1 651 ? -14.187 8.936 16.021 1.00 95.12 651 ASP A O 1
ATOM 4836 N N . VAL A 1 652 ? -15.147 7.325 17.265 1.00 96.56 652 VAL A N 1
ATOM 4837 C CA . VAL A 1 652 ? -14.556 7.738 18.544 1.00 96.56 652 VAL A CA 1
ATOM 4838 C C . VAL A 1 652 ? -13.038 7.609 18.517 1.00 96.56 652 VAL A C 1
ATOM 4840 O O . VAL A 1 652 ? -12.357 8.556 18.907 1.00 96.56 652 VAL A O 1
ATOM 4843 N N . LYS A 1 653 ? -12.486 6.507 17.995 1.00 95.94 653 LYS A N 1
ATOM 4844 C CA . LYS A 1 653 ? -11.034 6.369 17.807 1.00 95.94 653 LYS A CA 1
ATOM 4845 C C . LYS A 1 653 ? -10.473 7.515 16.957 1.00 95.94 653 LYS A C 1
ATOM 4847 O O . LYS A 1 653 ? -9.523 8.175 17.366 1.00 95.94 653 LYS A O 1
ATOM 4852 N N . THR A 1 654 ? -11.109 7.792 15.818 1.00 96.31 654 THR A N 1
ATOM 4853 C CA . THR A 1 654 ? -10.707 8.850 14.876 1.00 96.31 654 THR A CA 1
ATOM 4854 C C . THR A 1 654 ? -10.800 10.247 15.495 1.00 96.31 654 THR A C 1
ATOM 4856 O O . THR A 1 654 ? -9.950 11.099 15.234 1.00 96.31 654 THR A O 1
ATOM 4859 N N . ALA A 1 655 ? -11.807 10.504 16.334 1.00 95.44 655 ALA A N 1
ATOM 4860 C CA . ALA A 1 655 ? -11.927 11.755 17.073 1.00 95.44 655 ALA A CA 1
ATOM 4861 C C . ALA A 1 655 ? -10.834 11.891 18.148 1.00 95.44 655 ALA A C 1
ATOM 4863 O O . ALA A 1 655 ? -10.210 12.946 18.257 1.00 95.44 655 ALA A O 1
ATOM 4864 N N . LEU A 1 656 ? -10.561 10.826 18.903 1.00 96.44 656 LEU A N 1
ATOM 4865 C CA . LEU A 1 656 ? -9.556 10.812 19.969 1.00 96.44 656 LEU A CA 1
ATOM 4866 C C . LEU A 1 656 ? -8.120 10.912 19.435 1.00 96.44 656 LEU A C 1
ATOM 4868 O O . LEU A 1 656 ? -7.320 11.643 20.012 1.00 96.44 656 LEU A O 1
ATOM 4872 N N . ASP A 1 657 ? -7.804 10.268 18.308 1.00 96.56 657 ASP A N 1
ATOM 4873 C CA . ASP A 1 657 ? -6.496 10.395 17.649 1.00 96.56 657 ASP A CA 1
ATOM 4874 C C . ASP A 1 657 ? -6.200 11.865 17.273 1.00 96.56 657 ASP A C 1
ATOM 4876 O O . ASP A 1 657 ? -5.112 12.373 17.553 1.00 96.56 657 ASP A O 1
ATOM 4880 N N . LYS A 1 658 ? -7.192 12.589 16.724 1.00 93.62 658 LYS A N 1
ATOM 4881 C CA . LYS A 1 658 ? -7.085 14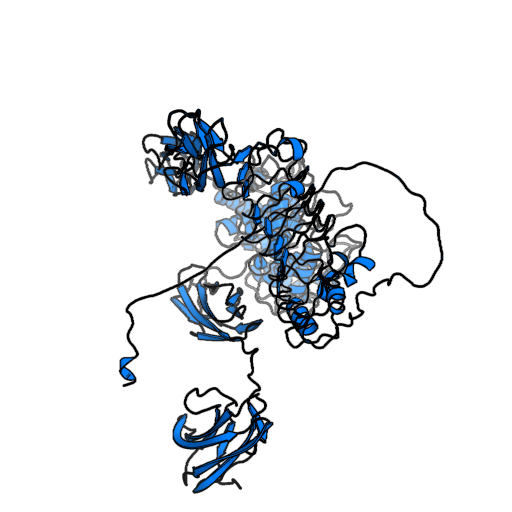.036 16.439 1.00 93.62 658 LYS A CA 1
ATOM 4882 C C . LYS A 1 658 ? -6.925 14.872 17.710 1.00 93.62 658 LYS A C 1
ATOM 4884 O O . LYS A 1 658 ? -6.152 15.824 17.715 1.00 93.62 658 LYS A O 1
ATOM 4889 N N . ALA A 1 659 ? -7.644 14.531 18.779 1.00 92.69 659 ALA A N 1
ATOM 4890 C CA . ALA A 1 659 ? -7.569 15.248 20.051 1.00 92.69 659 ALA A CA 1
ATOM 4891 C C . ALA A 1 659 ? -6.177 15.118 20.698 1.00 92.69 659 ALA A C 1
ATOM 4893 O O . ALA A 1 659 ? -5.619 16.105 21.174 1.00 92.69 659 ALA A O 1
ATOM 4894 N N . ILE A 1 660 ? -5.574 13.926 20.636 1.00 93.50 660 ILE A N 1
ATOM 4895 C CA . ILE A 1 660 ? -4.193 13.685 21.079 1.00 93.50 660 ILE A CA 1
ATOM 4896 C C . ILE A 1 660 ? -3.207 14.505 20.234 1.00 93.50 660 ILE A C 1
ATOM 4898 O O . ILE A 1 660 ? -2.334 15.166 20.796 1.00 93.50 660 ILE A O 1
ATOM 4902 N N . GLN A 1 661 ? -3.375 14.532 18.906 1.00 91.88 661 GLN A N 1
ATOM 4903 C CA . GLN A 1 661 ? -2.535 15.334 18.009 1.00 91.88 661 GLN A CA 1
ATOM 4904 C C . GLN A 1 661 ? -2.665 16.848 18.274 1.00 91.88 661 GLN A C 1
ATOM 4906 O O . GLN A 1 661 ? -1.670 17.572 18.234 1.00 91.88 661 GLN A O 1
ATOM 4911 N N . LEU A 1 662 ? -3.868 17.342 18.589 1.00 88.19 662 LEU A N 1
ATOM 4912 C CA . LEU A 1 662 ? -4.086 18.737 18.986 1.00 88.19 662 LEU A CA 1
ATOM 4913 C C . LEU A 1 662 ? -3.330 19.088 20.273 1.00 88.19 662 LEU A C 1
ATOM 4915 O O . LEU A 1 662 ? -2.735 20.161 20.356 1.00 88.19 662 LEU A O 1
ATOM 4919 N N . LEU A 1 663 ? -3.344 18.197 21.268 1.00 87.94 663 LEU A N 1
ATOM 4920 C CA . LEU A 1 663 ? -2.626 18.397 22.527 1.00 87.94 663 LEU A CA 1
ATOM 4921 C C . LEU A 1 663 ? -1.107 18.353 22.324 1.00 87.94 663 LEU A C 1
ATOM 4923 O O . LEU A 1 663 ? -0.414 19.237 22.819 1.00 87.94 663 LEU A O 1
ATOM 4927 N N . GLU A 1 664 ? -0.586 17.398 21.549 1.00 90.25 664 GLU A N 1
ATOM 4928 C CA . GLU A 1 664 ? 0.847 17.309 21.216 1.00 90.25 664 GLU A CA 1
ATOM 4929 C C . GLU A 1 664 ? 1.374 18.593 20.547 1.00 90.25 664 GLU A C 1
ATOM 4931 O O . GLU A 1 664 ? 2.483 19.040 20.857 1.00 90.25 664 GLU A O 1
ATOM 4936 N N . ASN A 1 665 ? 0.557 19.202 19.679 1.00 86.00 665 ASN A N 1
ATOM 4937 C CA . ASN A 1 665 ? 0.843 20.465 18.990 1.00 86.00 665 ASN A CA 1
ATOM 4938 C C . ASN A 1 665 ? 0.662 21.722 19.868 1.00 86.00 665 ASN A C 1
ATOM 4940 O O . ASN A 1 665 ? 1.176 22.780 19.510 1.00 86.00 665 ASN A O 1
ATOM 4944 N N . ARG A 1 666 ? -0.072 21.634 20.988 1.00 82.44 666 ARG A N 1
ATOM 4945 C CA . ARG A 1 666 ? -0.310 22.739 21.946 1.00 82.44 666 ARG A CA 1
ATOM 4946 C C . ARG A 1 666 ? 0.541 22.649 23.218 1.00 82.44 666 ARG A C 1
ATOM 4948 O O . ARG A 1 666 ? 0.385 23.480 24.113 1.00 82.44 666 ARG A O 1
ATOM 4955 N N . GLN A 1 667 ? 1.414 21.651 23.334 1.00 87.44 667 GLN A N 1
ATOM 4956 C CA . GLN A 1 667 ? 2.305 21.549 24.484 1.00 87.44 667 GLN A CA 1
ATOM 4957 C C . GLN A 1 667 ? 3.423 22.595 24.387 1.00 87.44 667 GLN A C 1
ATOM 4959 O O . GLN A 1 667 ? 4.160 22.653 23.399 1.00 87.44 667 GLN A O 1
ATOM 4964 N N . THR A 1 668 ? 3.565 23.415 25.423 1.00 85.38 668 THR A N 1
ATOM 4965 C CA . THR A 1 668 ? 4.528 24.515 25.467 1.00 85.38 668 THR A CA 1
ATOM 4966 C C . THR A 1 668 ? 5.968 24.019 25.672 1.00 85.38 668 THR A C 1
ATOM 4968 O O . THR A 1 668 ? 6.189 22.937 26.223 1.00 85.38 668 THR A O 1
ATOM 4971 N N . PRO A 1 669 ? 6.998 24.803 25.281 1.00 83.69 669 PRO A N 1
ATOM 4972 C CA . PRO A 1 669 ? 8.410 24.417 25.430 1.00 83.69 669 PRO A CA 1
ATOM 4973 C C . PRO A 1 669 ? 8.894 24.210 26.877 1.00 83.69 669 PRO A C 1
ATOM 4975 O O . PRO A 1 669 ? 10.033 23.789 27.083 1.00 83.69 669 PRO A O 1
ATOM 4978 N N . ASP A 1 670 ? 8.065 24.533 27.872 1.00 82.31 670 ASP A N 1
ATOM 4979 C CA . ASP A 1 670 ? 8.287 24.277 29.295 1.00 82.31 670 ASP A CA 1
ATOM 4980 C C . ASP A 1 670 ? 7.662 22.957 29.794 1.00 82.31 670 ASP A C 1
ATOM 4982 O O . ASP A 1 670 ? 7.862 22.622 30.957 1.00 82.31 670 ASP A O 1
ATOM 4986 N N . GLY A 1 671 ? 6.956 22.206 28.940 1.00 85.19 671 GLY A N 1
ATOM 4987 C CA . GLY A 1 671 ? 6.291 20.937 29.263 1.00 85.19 671 GLY A CA 1
ATOM 4988 C C . GLY A 1 671 ? 4.796 21.052 29.594 1.00 85.19 671 GLY A C 1
ATOM 4989 O O . GLY A 1 671 ? 4.131 20.021 29.693 1.00 85.19 671 GLY A O 1
ATOM 4990 N N . GLY A 1 672 ? 4.251 22.263 29.745 1.00 86.50 672 GLY A N 1
ATOM 4991 C CA . GLY A 1 672 ? 2.834 22.491 30.051 1.00 86.50 672 GLY A CA 1
ATOM 4992 C C . GLY A 1 672 ? 1.962 22.623 28.802 1.00 86.50 672 GLY A C 1
ATOM 4993 O O . GLY A 1 672 ? 2.356 22.217 27.713 1.00 86.50 672 GLY A O 1
ATOM 4994 N N . PHE A 1 673 ? 0.774 23.212 28.942 1.00 85.38 673 PHE A N 1
ATOM 4995 C CA . PHE A 1 673 ? -0.107 23.525 27.809 1.00 85.38 673 PHE A CA 1
ATOM 4996 C C . PHE A 1 673 ? -0.604 24.965 27.894 1.00 85.38 673 PHE A C 1
ATOM 4998 O O . PHE A 1 673 ? -0.913 25.444 28.992 1.00 85.38 673 PHE A O 1
ATOM 5005 N N . ASP A 1 674 ? -0.705 25.643 26.747 1.00 72.06 674 ASP A N 1
ATOM 5006 C CA . ASP A 1 674 ? -1.208 27.016 26.683 1.00 72.06 674 ASP A CA 1
ATOM 5007 C C . ASP A 1 674 ? -2.686 27.142 26.294 1.00 72.06 674 ASP A C 1
ATOM 5009 O O . ASP A 1 674 ? -3.313 26.279 25.672 1.00 72.06 674 ASP A O 1
ATOM 5013 N N . ALA A 1 675 ? -3.230 28.281 26.717 1.00 56.25 675 ALA A N 1
ATOM 5014 C CA . ALA A 1 675 ? -4.513 28.818 26.303 1.00 56.25 675 ALA A CA 1
ATOM 5015 C C . ALA A 1 675 ? -4.503 29.144 24.800 1.00 56.25 675 ALA A C 1
ATOM 5017 O O . ALA A 1 675 ? -5.321 28.650 24.022 1.00 56.25 675 ALA A O 1
ATOM 5018 N N . THR A 1 676 ? -3.548 29.986 24.414 1.00 52.56 676 THR A N 1
ATOM 5019 C CA . THR A 1 676 ? -3.367 30.552 23.079 1.00 52.56 676 THR A CA 1
ATOM 5020 C C . THR A 1 676 ? -1.923 30.344 22.653 1.00 52.56 676 THR A C 1
ATOM 5022 O O . THR A 1 676 ? -1.032 30.793 23.374 1.00 52.56 676 THR A O 1
ATOM 5025 N N . SER A 1 677 ? -1.712 29.758 21.473 1.00 50.94 677 SER A N 1
ATOM 5026 C CA . SER A 1 677 ? -0.394 29.353 20.974 1.00 50.94 677 SER A CA 1
ATOM 5027 C C . SER A 1 677 ? 0.685 30.428 21.166 1.00 50.94 677 SER A C 1
ATOM 5029 O O . SER A 1 677 ? 0.588 31.507 20.569 1.00 50.94 677 SER A O 1
ATOM 5031 N N . ASN A 1 678 ? 1.729 30.080 21.923 1.00 49.62 678 ASN A N 1
ATOM 5032 C CA . ASN A 1 678 ? 2.838 30.920 22.401 1.00 49.62 678 ASN A CA 1
ATOM 5033 C C . ASN A 1 678 ? 2.548 31.739 23.679 1.00 49.62 678 ASN A C 1
ATOM 5035 O O . ASN A 1 678 ? 3.089 32.836 23.836 1.00 49.62 678 ASN A O 1
ATOM 5039 N N . ALA A 1 679 ? 1.746 31.215 24.611 1.00 54.69 679 ALA A N 1
ATOM 5040 C CA . ALA A 1 679 ? 1.627 31.763 25.969 1.00 54.69 679 ALA A CA 1
ATOM 5041 C C . ALA A 1 679 ? 2.347 30.883 27.014 1.00 54.69 679 ALA A C 1
ATOM 5043 O O . ALA A 1 679 ? 2.830 29.794 26.712 1.00 54.69 679 ALA A O 1
ATOM 5044 N N . SER A 1 680 ? 2.457 31.367 28.255 1.00 60.22 680 SER A N 1
ATOM 5045 C CA . SER A 1 680 ? 2.957 30.566 29.380 1.00 60.22 680 SER A CA 1
ATOM 5046 C C . SER A 1 680 ? 1.986 29.436 29.731 1.00 60.22 680 SER A C 1
ATOM 5048 O O . SER A 1 680 ? 0.769 29.614 29.620 1.00 60.22 680 SER A O 1
ATOM 5050 N N . SER A 1 681 ? 2.516 28.310 30.208 1.00 62.75 681 SER A N 1
ATOM 5051 C CA . SER A 1 681 ? 1.722 27.157 30.638 1.00 62.75 681 SER A CA 1
ATOM 5052 C C . SER A 1 681 ? 0.633 27.519 31.659 1.00 62.75 681 SER A C 1
ATOM 5054 O O . SER A 1 681 ? 0.846 28.299 32.588 1.00 62.75 681 SER A O 1
ATOM 5056 N N . ASN A 1 682 ? -0.560 26.945 31.483 1.00 79.25 682 ASN A N 1
ATOM 5057 C CA . ASN A 1 682 ? -1.685 27.112 32.400 1.00 79.25 682 ASN A CA 1
ATOM 5058 C C . ASN A 1 682 ? -1.855 25.858 33.273 1.00 79.25 682 ASN A C 1
ATOM 5060 O O . ASN A 1 682 ? -2.049 24.753 32.757 1.00 79.25 682 ASN A O 1
ATOM 5064 N N . THR A 1 683 ? -1.815 26.031 34.595 1.00 82.38 683 THR A N 1
ATOM 5065 C CA . THR A 1 683 ? -1.873 24.947 35.588 1.00 82.38 683 THR A CA 1
ATOM 5066 C C . THR A 1 683 ? -3.135 24.092 35.455 1.00 82.38 683 THR A C 1
ATOM 5068 O O . THR A 1 683 ? -3.041 22.870 35.349 1.00 82.38 683 THR A O 1
ATOM 5071 N N . SER A 1 684 ? -4.312 24.719 35.380 1.00 82.19 684 SER A N 1
ATOM 5072 C CA . SER A 1 684 ? -5.606 24.028 35.299 1.00 82.19 684 SER A CA 1
ATOM 5073 C C . SER A 1 684 ? -5.765 23.256 33.987 1.00 82.19 684 SER A C 1
ATOM 5075 O O . SER A 1 684 ? -6.189 22.103 33.994 1.00 82.19 684 SER A O 1
ATOM 5077 N N . MET A 1 685 ? -5.353 23.847 32.859 1.00 82.19 685 MET A N 1
ATOM 5078 C CA . MET A 1 685 ? -5.337 23.172 31.553 1.00 82.19 685 MET A CA 1
ATOM 5079 C C . MET A 1 685 ? -4.361 21.993 31.536 1.00 82.19 685 MET A C 1
ATOM 5081 O O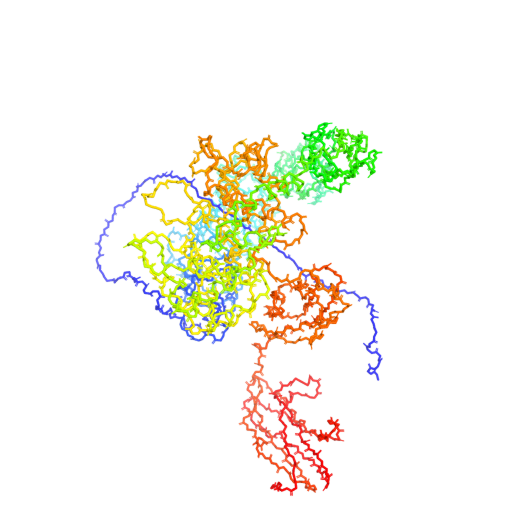 . MET A 1 685 ? -4.679 20.935 30.991 1.00 82.19 685 MET A O 1
ATOM 5085 N N . THR A 1 686 ? -3.194 22.151 32.164 1.00 89.12 686 THR A N 1
ATOM 5086 C CA . THR A 1 686 ? -2.182 21.094 32.292 1.00 89.12 686 THR A CA 1
ATOM 5087 C C . THR A 1 686 ? -2.713 19.935 33.138 1.00 89.12 686 THR A C 1
ATOM 5089 O O . THR A 1 686 ? -2.598 18.781 32.732 1.00 89.12 686 THR A O 1
ATOM 5092 N N . ALA A 1 687 ? -3.397 20.228 34.246 1.00 91.00 687 ALA A N 1
ATOM 5093 C CA . ALA A 1 687 ? -4.011 19.227 35.113 1.00 91.00 687 ALA A CA 1
ATOM 5094 C C . ALA A 1 687 ? -5.183 18.477 34.449 1.00 91.00 687 ALA A C 1
ATOM 5096 O O . ALA A 1 687 ? -5.221 17.245 34.492 1.00 91.00 687 ALA A O 1
ATOM 5097 N N . SER A 1 688 ? -6.087 19.178 33.747 1.00 88.12 688 SER A N 1
ATOM 5098 C CA . SER A 1 688 ? -7.122 18.523 32.928 1.00 88.12 688 SER A CA 1
ATOM 5099 C C . SER A 1 688 ? -6.504 17.643 31.839 1.00 88.12 688 SER A C 1
ATOM 5101 O O . SER A 1 688 ? -6.970 16.530 31.610 1.00 88.12 688 SER A O 1
ATOM 5103 N N . THR A 1 689 ? -5.431 18.105 31.190 1.00 91.56 689 THR A N 1
ATOM 5104 C CA . THR A 1 689 ? -4.752 17.340 30.133 1.00 91.56 689 THR A CA 1
ATOM 5105 C C . THR A 1 689 ? -4.096 16.074 30.684 1.00 91.56 689 THR A C 1
ATOM 5107 O O . THR A 1 689 ? -4.244 15.013 30.083 1.00 91.56 689 THR A O 1
ATOM 5110 N N . ILE A 1 690 ? -3.462 16.137 31.861 1.00 94.44 690 ILE A N 1
ATOM 5111 C CA . ILE A 1 690 ? -2.948 14.958 32.579 1.00 94.44 690 ILE A CA 1
ATOM 5112 C C . ILE A 1 690 ? -4.059 13.925 32.803 1.00 94.44 690 ILE A C 1
ATOM 5114 O O . ILE A 1 690 ? -3.861 12.755 32.479 1.00 94.44 690 ILE A O 1
ATOM 5118 N N . MET A 1 691 ? -5.236 14.345 33.283 1.00 94.19 691 MET A N 1
ATOM 5119 C CA . MET A 1 691 ? -6.395 13.460 33.463 1.00 94.19 691 MET A CA 1
ATOM 5120 C C . MET A 1 691 ? -6.827 12.798 32.143 1.00 94.19 691 MET A C 1
ATOM 5122 O O . MET A 1 691 ? -6.991 11.578 32.101 1.00 94.19 691 MET A O 1
ATOM 5126 N N . GLY A 1 692 ? -6.948 13.574 31.060 1.00 93.81 692 GLY A N 1
ATOM 5127 C CA . GLY A 1 692 ? -7.328 13.062 29.738 1.00 93.81 692 GLY A CA 1
ATOM 5128 C C . GLY A 1 692 ? -6.313 12.083 29.138 1.00 93.81 692 GLY A C 1
ATOM 5129 O O . GLY A 1 692 ? -6.706 11.058 28.583 1.00 93.81 692 GLY A O 1
ATOM 5130 N N . LEU A 1 693 ? -5.011 12.347 29.287 1.00 94.69 693 LEU A N 1
ATOM 5131 C CA . LEU A 1 693 ? -3.944 11.440 28.845 1.00 94.69 693 LEU A CA 1
ATOM 5132 C C . LEU A 1 693 ? -3.939 10.141 29.662 1.00 94.69 693 LEU A C 1
ATOM 5134 O O . LEU A 1 693 ? -3.948 9.057 29.079 1.00 94.69 693 LEU A O 1
ATOM 5138 N N . CYS A 1 694 ? -4.045 10.237 30.990 1.00 95.19 694 CYS A N 1
ATOM 5139 C CA . CYS A 1 694 ? -4.137 9.078 31.881 1.00 95.19 694 CYS A CA 1
ATOM 5140 C C . CYS A 1 694 ? -5.364 8.201 31.568 1.00 95.19 694 CYS A C 1
ATOM 5142 O O . CYS A 1 694 ? -5.265 6.974 31.568 1.00 95.19 694 CYS A O 1
ATOM 5144 N N . ALA A 1 695 ? -6.512 8.811 31.246 1.00 93.50 695 ALA A N 1
ATOM 5145 C CA . ALA A 1 695 ? -7.714 8.094 30.819 1.00 93.50 695 ALA A CA 1
ATOM 5146 C C . ALA A 1 695 ? -7.545 7.390 29.457 1.00 93.50 695 ALA A C 1
ATOM 5148 O O . ALA A 1 695 ? -8.102 6.313 29.261 1.00 93.50 695 ALA A O 1
ATOM 5149 N N . MET A 1 696 ? -6.737 7.955 28.553 1.00 93.75 696 MET A N 1
ATOM 5150 C CA . MET A 1 696 ? -6.333 7.338 27.280 1.00 93.75 696 MET A CA 1
ATOM 5151 C C . MET A 1 696 ? -5.222 6.279 27.417 1.00 93.75 696 MET A C 1
ATOM 5153 O O . MET A 1 696 ? -4.795 5.717 26.409 1.00 93.75 696 MET A O 1
ATOM 5157 N N . GLY A 1 697 ? -4.730 6.002 28.630 1.00 92.50 697 GLY A N 1
ATOM 5158 C CA . GLY A 1 697 ? -3.617 5.074 28.864 1.00 92.50 697 GLY A CA 1
ATOM 5159 C C . GLY A 1 697 ? -2.232 5.639 28.513 1.00 92.50 697 GLY A C 1
ATOM 5160 O O . GLY A 1 697 ? -1.271 4.878 28.421 1.00 92.50 697 GLY A O 1
ATOM 5161 N N . ILE A 1 698 ? -2.122 6.954 28.307 1.00 93.19 698 ILE A N 1
ATOM 5162 C CA . ILE A 1 698 ? -0.886 7.657 27.950 1.00 93.19 698 ILE A CA 1
ATOM 5163 C C . ILE A 1 698 ? -0.228 8.187 29.227 1.00 93.19 698 ILE A C 1
ATOM 5165 O O . ILE A 1 698 ? -0.842 8.948 29.973 1.00 93.19 698 ILE A O 1
ATOM 5169 N N . ASP A 1 699 ? 1.035 7.823 29.459 1.00 92.94 699 ASP A N 1
ATOM 5170 C CA . ASP A 1 699 ? 1.824 8.352 30.573 1.00 92.94 699 ASP A CA 1
ATOM 5171 C C . ASP A 1 699 ? 2.346 9.762 30.236 1.00 92.94 699 ASP A C 1
ATOM 5173 O O . ASP A 1 699 ? 3.233 9.880 29.384 1.00 92.94 699 ASP A O 1
ATOM 5177 N N . PRO A 1 700 ? 1.866 10.835 30.895 1.00 91.75 700 PRO A N 1
ATOM 5178 C CA . PRO A 1 700 ? 2.318 12.191 30.598 1.00 91.75 700 PRO A CA 1
ATOM 5179 C C . PRO A 1 700 ? 3.805 12.415 30.911 1.00 91.75 700 PRO A C 1
ATOM 5181 O O . PRO A 1 700 ? 4.379 13.361 30.387 1.00 91.75 700 PRO A O 1
ATOM 5184 N N . VAL A 1 701 ? 4.441 11.582 31.745 1.00 89.00 701 VAL A N 1
ATOM 5185 C CA . VAL A 1 701 ? 5.860 11.722 32.122 1.00 89.00 701 VAL A CA 1
ATOM 5186 C C . VAL A 1 701 ? 6.803 11.020 31.143 1.00 89.00 701 VAL A C 1
ATOM 5188 O O . VAL A 1 701 ? 7.949 11.447 31.006 1.00 89.00 701 VAL A O 1
ATOM 5191 N N . THR A 1 702 ? 6.357 9.943 30.484 1.00 84.31 702 THR A N 1
ATOM 5192 C CA . THR A 1 702 ? 7.243 9.062 29.694 1.00 84.31 702 THR A CA 1
ATOM 5193 C C . THR A 1 702 ? 6.872 8.919 28.216 1.00 84.31 702 THR A C 1
ATOM 5195 O O . THR A 1 702 ? 7.718 8.490 27.430 1.00 84.31 702 THR A O 1
ATOM 5198 N N . ASP A 1 703 ? 5.668 9.316 27.789 1.00 88.00 703 ASP A N 1
ATOM 5199 C CA . ASP A 1 703 ? 5.324 9.361 26.365 1.00 88.00 703 ASP A CA 1
ATOM 5200 C C . ASP A 1 703 ? 6.073 10.507 25.667 1.00 88.00 703 ASP A C 1
ATOM 5202 O O . ASP A 1 703 ? 5.908 11.680 26.004 1.00 88.00 703 ASP A O 1
ATOM 5206 N N . SER A 1 704 ? 6.895 10.178 24.668 1.00 85.88 704 SER A N 1
ATOM 5207 C CA . SER A 1 704 ? 7.784 11.138 24.001 1.00 85.88 704 SER A CA 1
ATOM 5208 C C . SER A 1 704 ? 7.061 12.261 23.251 1.00 85.88 704 SER A C 1
ATOM 5210 O O . SER A 1 704 ? 7.669 13.304 23.007 1.00 85.88 704 SER A O 1
ATOM 5212 N N . ARG A 1 705 ? 5.769 12.106 22.934 1.00 88.19 705 ARG A N 1
ATOM 5213 C CA . ARG A 1 705 ? 4.937 13.197 22.394 1.00 88.19 705 ARG A CA 1
ATOM 5214 C C . ARG A 1 705 ? 4.729 14.299 23.425 1.00 88.19 705 ARG A C 1
ATOM 5216 O O . ARG A 1 705 ? 4.639 15.467 23.052 1.00 88.19 705 ARG A O 1
ATOM 5223 N N . PHE A 1 706 ? 4.703 13.931 24.706 1.00 89.69 706 PHE A N 1
ATOM 5224 C CA . PHE A 1 706 ? 4.397 14.801 25.838 1.00 89.69 706 PHE A CA 1
ATOM 5225 C C . PHE A 1 706 ? 5.624 15.195 26.678 1.00 89.69 706 PHE A C 1
ATOM 5227 O O . PHE A 1 706 ? 5.479 15.716 27.782 1.00 89.69 706 PHE A O 1
ATOM 5234 N N . VAL A 1 707 ? 6.842 15.034 26.148 1.00 86.75 707 VAL A N 1
ATOM 5235 C CA . VAL A 1 707 ? 8.080 15.529 26.775 1.00 86.75 707 VAL A CA 1
ATOM 5236 C C . VAL A 1 707 ? 8.761 16.538 25.848 1.00 86.75 707 VAL A C 1
ATOM 5238 O O . VAL A 1 707 ? 9.323 16.164 24.818 1.00 86.75 707 VAL A O 1
ATOM 5241 N N . LYS A 1 708 ? 8.757 17.829 26.209 1.00 81.81 708 LYS A N 1
ATOM 5242 C CA . LYS A 1 708 ? 9.474 18.886 25.465 1.00 81.81 708 LYS A CA 1
ATOM 5243 C C . LYS A 1 708 ? 10.654 19.392 26.292 1.00 81.81 708 LYS A C 1
ATOM 5245 O O . LYS A 1 708 ? 10.511 19.677 27.475 1.00 81.81 708 LYS A O 1
ATOM 5250 N N . ASN A 1 709 ? 11.833 19.514 25.679 1.00 80.25 709 ASN A N 1
ATOM 5251 C CA . ASN A 1 709 ? 13.057 20.028 26.322 1.00 80.25 709 ASN A CA 1
ATOM 5252 C C . ASN A 1 709 ? 13.434 19.339 27.657 1.00 80.25 709 ASN A C 1
ATOM 5254 O O . ASN A 1 709 ? 14.038 19.960 28.530 1.00 80.25 709 ASN A O 1
ATOM 5258 N N . GLY A 1 710 ? 13.071 18.062 27.826 1.00 73.88 710 GLY A N 1
ATOM 5259 C CA . GLY A 1 710 ? 13.303 17.305 29.062 1.00 73.88 710 GLY A CA 1
ATOM 5260 C C . GLY A 1 710 ? 12.346 17.630 30.217 1.00 73.88 710 GLY A C 1
ATOM 5261 O O . GLY A 1 710 ? 12.607 17.193 31.334 1.00 73.88 710 GLY A O 1
ATOM 5262 N N . LYS A 1 711 ? 11.261 18.370 29.959 1.00 81.56 711 LYS A N 1
ATOM 5263 C CA . LYS A 1 711 ? 10.175 18.657 30.905 1.00 81.56 711 LYS A CA 1
ATOM 5264 C C . LYS A 1 711 ? 8.863 18.028 30.442 1.00 81.56 711 LYS A C 1
ATOM 5266 O O . LYS A 1 711 ? 8.626 17.888 29.238 1.00 81.56 711 LYS A O 1
ATOM 5271 N N . ASN A 1 712 ? 8.002 17.695 31.396 1.00 90.69 712 ASN A N 1
ATOM 5272 C CA . ASN A 1 712 ? 6.701 17.071 31.154 1.00 90.69 712 ASN A CA 1
ATOM 5273 C C . ASN A 1 712 ? 5.547 17.804 31.893 1.00 90.69 712 ASN A C 1
ATOM 5275 O O . ASN A 1 712 ? 5.808 18.668 32.737 1.00 90.69 712 ASN A O 1
ATOM 5279 N N . PRO A 1 713 ? 4.267 17.473 31.625 1.00 92.31 713 PRO A N 1
ATOM 5280 C CA . PRO A 1 713 ? 3.115 18.127 32.248 1.00 92.31 713 PRO A CA 1
ATOM 5281 C C . PRO A 1 713 ? 3.073 18.003 33.774 1.00 92.31 713 PRO A C 1
ATOM 5283 O O . PRO A 1 713 ? 2.610 18.920 34.451 1.00 92.31 713 PRO A O 1
ATOM 5286 N N . VAL A 1 714 ? 3.551 16.884 34.329 1.00 93.56 714 VAL A N 1
ATOM 5287 C CA . VAL A 1 714 ? 3.566 16.644 35.780 1.00 93.56 714 VAL A CA 1
ATOM 5288 C C . VAL A 1 714 ? 4.640 17.500 36.451 1.00 93.56 714 VAL A C 1
ATOM 5290 O O . VAL A 1 714 ? 4.367 18.056 37.511 1.00 93.56 714 VAL A O 1
ATOM 5293 N N . ASP A 1 715 ? 5.802 17.712 35.819 1.00 90.12 715 ASP A N 1
ATOM 5294 C CA . ASP A 1 715 ? 6.794 18.690 36.299 1.00 90.12 715 ASP A CA 1
ATOM 5295 C C . ASP A 1 715 ? 6.181 20.092 36.393 1.00 90.12 715 ASP A C 1
ATOM 5297 O O . ASP A 1 715 ? 6.353 20.776 37.400 1.00 90.12 715 ASP A O 1
ATOM 5301 N N . VAL A 1 716 ? 5.443 20.518 35.361 1.00 89.38 716 VAL A N 1
ATOM 5302 C CA . VAL A 1 716 ? 4.819 21.850 35.320 1.00 89.38 716 VAL A CA 1
ATOM 5303 C C . VAL A 1 716 ? 3.718 21.982 36.369 1.00 89.38 716 VAL A C 1
ATOM 5305 O O . VAL A 1 716 ? 3.710 22.963 37.120 1.00 89.38 716 VAL A O 1
ATOM 5308 N N . LEU A 1 717 ? 2.845 20.979 36.495 1.00 91.50 717 LEU A N 1
ATOM 5309 C CA . LEU A 1 717 ? 1.811 20.960 37.527 1.00 91.50 717 LEU A CA 1
ATOM 5310 C C . LEU A 1 717 ? 2.429 21.028 38.932 1.00 91.50 717 LEU A C 1
ATOM 5312 O O . LEU A 1 717 ? 2.050 21.887 39.723 1.00 91.50 717 LEU A O 1
ATOM 5316 N N . LEU A 1 718 ? 3.431 20.197 39.228 1.00 91.62 718 LEU A N 1
ATOM 5317 C CA . LEU A 1 718 ? 4.102 20.188 40.533 1.00 91.62 718 LEU A CA 1
ATOM 5318 C C . LEU A 1 718 ? 4.932 21.454 40.792 1.00 91.62 718 LEU A C 1
ATOM 5320 O O . LEU A 1 718 ? 4.978 21.918 41.928 1.00 91.62 718 LEU A O 1
ATOM 5324 N N . SER A 1 719 ? 5.523 22.069 39.762 1.00 89.50 719 SER A N 1
ATOM 5325 C CA . SER A 1 719 ? 6.194 23.376 39.886 1.00 89.50 719 SER A CA 1
ATOM 5326 C C . SER A 1 719 ? 5.229 24.524 40.205 1.00 89.50 719 SER A C 1
ATOM 5328 O O . SER A 1 719 ? 5.658 25.572 40.683 1.00 89.50 719 SER A O 1
ATOM 5330 N N . SER A 1 720 ? 3.930 24.309 39.977 1.00 88.69 720 SER A N 1
ATOM 5331 C CA . SER A 1 720 ? 2.855 25.250 40.298 1.00 88.69 720 SER A CA 1
ATOM 5332 C C . SER A 1 720 ? 2.275 25.041 41.703 1.00 88.69 720 SER A C 1
ATOM 5334 O O . SER A 1 720 ? 1.341 25.745 42.077 1.00 88.69 720 SER A O 1
ATOM 5336 N N . ALA A 1 721 ? 2.769 24.078 42.486 1.00 90.00 721 ALA A N 1
ATOM 5337 C CA . ALA A 1 721 ? 2.294 23.851 43.848 1.00 90.00 721 ALA A CA 1
ATOM 5338 C C . ALA A 1 721 ? 2.739 24.966 44.815 1.00 90.00 721 ALA A C 1
ATOM 5340 O O . ALA A 1 721 ? 3.846 25.499 44.715 1.00 90.00 721 ALA A O 1
ATOM 5341 N N . ALA A 1 722 ? 1.895 25.287 45.797 1.00 87.81 722 ALA A N 1
ATOM 5342 C CA . ALA A 1 722 ? 2.259 26.172 46.900 1.00 87.81 722 ALA A CA 1
ATOM 5343 C C . ALA A 1 722 ? 3.375 25.544 47.760 1.00 87.81 722 ALA A C 1
ATOM 5345 O O . ALA A 1 722 ? 3.392 24.334 47.997 1.00 87.81 722 ALA A O 1
ATOM 5346 N N . SER A 1 723 ? 4.304 26.360 48.266 1.00 86.00 723 SER A N 1
ATOM 5347 C CA . SER A 1 723 ? 5.461 25.884 49.047 1.00 86.00 723 SER A CA 1
ATOM 5348 C C . SER A 1 723 ? 5.094 25.279 50.409 1.00 86.00 723 SER A C 1
ATOM 5350 O O . SER A 1 723 ? 5.868 24.498 50.961 1.00 86.00 723 SER A O 1
ATOM 5352 N N . ASP A 1 724 ? 3.908 25.601 50.926 1.00 88.88 724 ASP A N 1
ATOM 5353 C CA . ASP A 1 724 ? 3.292 25.009 52.118 1.00 88.88 724 ASP A CA 1
ATOM 5354 C C . ASP A 1 724 ? 2.430 23.764 51.816 1.00 88.88 724 ASP A C 1
ATOM 5356 O O . ASP A 1 724 ? 1.912 23.140 52.740 1.00 88.88 724 ASP A O 1
ATOM 5360 N N . LYS A 1 725 ? 2.311 23.383 50.534 1.00 90.25 725 LYS A N 1
ATOM 5361 C CA . LYS A 1 725 ? 1.484 22.283 50.008 1.00 90.25 725 LYS A CA 1
ATOM 5362 C C . LYS A 1 725 ? -0.034 22.448 50.188 1.00 90.25 725 LYS A C 1
ATOM 5364 O O . LYS A 1 725 ? -0.758 21.470 50.034 1.00 90.25 725 LYS A O 1
ATOM 5369 N N . THR A 1 726 ? -0.533 23.657 50.454 1.00 90.75 726 THR A N 1
ATOM 5370 C CA . THR A 1 726 ? -1.975 23.924 50.668 1.00 90.75 726 THR A CA 1
ATOM 5371 C C . THR A 1 726 ? -2.796 24.099 49.385 1.00 90.75 726 THR A C 1
ATOM 5373 O O . THR A 1 726 ? -4.011 24.281 49.450 1.00 90.75 726 THR A O 1
ATOM 5376 N N . GLY A 1 727 ? -2.169 24.081 48.207 1.00 90.81 727 GLY A N 1
ATOM 5377 C CA . GLY A 1 727 ? -2.867 24.242 46.931 1.00 90.81 727 GLY A CA 1
ATOM 5378 C C . GLY A 1 727 ? -1.942 24.467 45.744 1.00 90.81 727 GLY A C 1
ATOM 5379 O O . GLY A 1 727 ? -0.742 24.189 45.808 1.00 90.81 727 GLY A O 1
ATOM 5380 N N . PHE A 1 728 ? -2.514 24.986 44.660 1.00 90.19 728 PHE A N 1
ATOM 5381 C CA . PHE A 1 728 ? -1.823 25.320 43.418 1.00 90.19 728 PHE A CA 1
ATOM 5382 C C . PHE A 1 728 ? -1.949 26.815 43.099 1.00 90.19 728 PHE A C 1
ATOM 5384 O O . PHE A 1 728 ? -2.967 27.463 43.345 1.00 90.19 728 PHE A O 1
ATOM 5391 N N . MET A 1 729 ? -0.868 27.364 42.556 1.00 83.25 729 MET A N 1
ATOM 5392 C CA . MET A 1 729 ? -0.655 28.794 42.393 1.00 83.25 729 MET A CA 1
ATOM 5393 C C . MET A 1 729 ? -1.145 29.288 41.029 1.00 83.25 729 MET A C 1
ATOM 5395 O O . MET A 1 729 ? -0.828 28.709 39.989 1.00 83.25 729 MET A O 1
ATOM 5399 N N . TYR A 1 730 ? -1.835 30.427 41.033 1.00 80.12 730 TYR A N 1
ATOM 5400 C CA . TYR A 1 730 ? -2.194 31.199 39.846 1.00 80.12 730 TYR A CA 1
ATOM 5401 C C . TYR A 1 730 ? -1.847 32.675 40.073 1.00 80.12 730 TYR A C 1
ATOM 5403 O O . TYR A 1 730 ? -2.205 33.261 41.094 1.00 80.12 730 TYR A O 1
ATOM 5411 N N . ASN A 1 731 ? -1.090 33.278 39.149 1.00 73.50 731 ASN A N 1
ATOM 5412 C CA . ASN A 1 731 ? -0.610 34.670 39.228 1.00 73.50 731 ASN A CA 1
ATOM 5413 C C . ASN A 1 731 ? 0.017 35.079 40.586 1.00 73.50 731 ASN A C 1
ATOM 5415 O O . ASN A 1 731 ? -0.063 36.238 40.988 1.00 73.50 731 ASN A O 1
ATOM 5419 N N . GLY A 1 732 ? 0.661 34.136 41.286 1.00 72.25 732 GLY A N 1
ATOM 5420 C CA . GLY A 1 732 ? 1.343 34.378 42.564 1.00 72.25 732 GLY A CA 1
ATOM 5421 C C . GLY A 1 732 ? 0.504 34.155 43.830 1.00 72.25 732 GLY A C 1
ATOM 5422 O O . GLY A 1 732 ? 1.027 34.360 44.922 1.00 72.25 732 GLY A O 1
ATOM 5423 N N . TYR A 1 733 ? -0.742 33.687 43.713 1.00 75.75 733 TYR A N 1
ATOM 5424 C CA . TYR A 1 733 ? -1.626 33.379 44.846 1.00 75.75 733 TYR A CA 1
ATOM 5425 C C . TYR A 1 733 ? -2.145 31.936 44.772 1.00 75.75 733 TYR A C 1
ATOM 5427 O O . TYR A 1 733 ? -2.281 31.393 43.678 1.00 75.75 733 TYR A O 1
ATOM 5435 N N . ASN A 1 734 ? -2.447 31.320 45.920 1.00 80.00 734 ASN A N 1
ATOM 5436 C CA . ASN A 1 734 ? -3.164 30.041 45.970 1.00 80.00 734 ASN A CA 1
ATOM 5437 C C . ASN A 1 734 ? -4.628 30.298 45.559 1.00 80.00 734 ASN A C 1
ATOM 5439 O O . ASN A 1 734 ? -5.346 31.022 46.251 1.00 80.00 734 ASN A O 1
ATOM 5443 N N . ASP A 1 735 ? -5.036 29.764 44.407 1.00 81.88 735 ASP A N 1
ATOM 5444 C CA . ASP A 1 735 ? -6.370 29.964 43.832 1.00 81.88 735 ASP A CA 1
ATOM 5445 C C . ASP A 1 735 ? -7.235 28.702 44.018 1.00 81.88 735 ASP A C 1
ATOM 5447 O O . ASP A 1 735 ? -6.790 27.610 43.648 1.00 81.88 735 ASP A O 1
ATOM 5451 N N . PRO A 1 736 ? -8.474 28.802 44.543 1.00 81.69 736 PRO A N 1
ATOM 5452 C CA . PRO A 1 736 ? -9.328 27.636 44.763 1.00 81.69 736 PRO A CA 1
ATOM 5453 C C . PRO A 1 736 ? -9.644 26.830 43.496 1.00 81.69 736 PRO A C 1
ATOM 5455 O O . PRO A 1 736 ? -9.620 25.604 43.548 1.00 81.69 736 PRO A O 1
ATOM 5458 N N . GLY A 1 737 ? -9.907 27.483 42.357 1.00 80.12 737 GLY A N 1
ATOM 5459 C CA . GLY A 1 737 ? -10.259 26.787 41.109 1.00 80.12 737 GLY A CA 1
ATOM 5460 C C . GLY A 1 737 ? -9.066 26.060 40.482 1.00 80.12 737 GLY A C 1
ATOM 5461 O O . GLY A 1 737 ? -9.178 24.924 40.021 1.00 80.12 737 GLY A O 1
ATOM 5462 N N . THR A 1 738 ? -7.897 26.694 40.527 1.00 83.88 738 THR A N 1
ATOM 5463 C CA . THR A 1 738 ? -6.613 26.111 40.121 1.00 83.88 738 THR A CA 1
ATOM 5464 C C . THR A 1 738 ? -6.199 24.976 41.055 1.00 83.88 738 THR A C 1
ATOM 5466 O O . THR A 1 738 ? -5.673 23.963 40.595 1.00 83.88 738 THR A O 1
ATOM 5469 N N . THR A 1 739 ? -6.497 25.095 42.351 1.00 90.12 739 THR A N 1
ATOM 5470 C CA . THR A 1 739 ? -6.265 24.035 43.340 1.00 90.12 739 THR A CA 1
ATOM 5471 C C . THR A 1 739 ? -7.171 22.831 43.123 1.00 90.12 739 THR A C 1
ATOM 5473 O O . THR A 1 739 ? -6.666 21.711 43.147 1.00 90.12 739 THR A O 1
ATOM 5476 N N . ALA A 1 740 ? -8.461 23.042 42.839 1.00 87.12 740 ALA A N 1
ATOM 5477 C CA . ALA A 1 740 ? -9.387 21.979 42.453 1.00 87.12 740 ALA A CA 1
ATOM 5478 C C . ALA A 1 740 ? -8.857 21.211 41.233 1.00 87.12 740 ALA A C 1
ATOM 5480 O O . ALA A 1 740 ? -8.526 20.033 41.342 1.00 87.12 740 ALA A O 1
ATOM 5481 N N . ALA A 1 741 ? -8.643 21.907 40.109 1.00 87.75 741 ALA A N 1
ATOM 5482 C CA . ALA A 1 741 ? -8.138 21.291 38.882 1.00 87.75 741 ALA A CA 1
ATOM 5483 C C . ALA A 1 741 ? -6.789 20.576 39.089 1.00 87.75 741 ALA A C 1
ATOM 5485 O O . ALA A 1 741 ? -6.596 19.464 38.596 1.00 87.75 741 ALA A O 1
ATOM 5486 N N . GLY A 1 742 ? -5.863 21.189 39.835 1.00 92.12 742 GLY A N 1
ATOM 5487 C CA . GLY A 1 742 ? -4.560 20.606 40.149 1.00 92.12 742 GLY A CA 1
ATOM 5488 C C . GLY A 1 742 ? -4.651 19.332 40.992 1.00 92.12 742 GLY A C 1
ATOM 5489 O O . GLY A 1 742 ? -3.946 18.364 40.699 1.00 92.12 742 GLY A O 1
ATOM 5490 N N . PHE A 1 743 ? -5.556 19.291 41.975 1.00 94.50 743 PHE A N 1
ATOM 5491 C CA . PHE A 1 743 ? -5.824 18.102 42.788 1.00 94.50 743 PHE A CA 1
ATOM 5492 C C . PHE A 1 743 ? -6.405 16.957 41.944 1.00 94.50 743 PHE A C 1
ATOM 5494 O O . PHE A 1 743 ? -5.928 15.822 42.047 1.00 94.50 743 PHE A O 1
ATOM 5501 N N . THR A 1 744 ? -7.348 17.254 41.042 1.00 93.00 744 THR A N 1
ATOM 5502 C CA . THR A 1 744 ? -7.880 16.291 40.061 1.00 93.00 744 THR A CA 1
ATOM 5503 C C . THR A 1 744 ? -6.752 15.713 39.199 1.00 93.00 744 THR A C 1
ATOM 5505 O O . THR A 1 744 ? -6.634 14.495 39.049 1.00 93.00 744 THR A O 1
ATOM 5508 N N . GLY A 1 745 ? -5.859 16.570 38.687 1.00 94.69 745 GLY A N 1
ATOM 5509 C CA . GLY A 1 745 ? -4.728 16.170 37.843 1.00 94.69 745 GLY A CA 1
ATOM 5510 C C . GLY A 1 745 ? -3.718 15.257 38.545 1.00 94.69 745 GLY A C 1
ATOM 5511 O O . GLY A 1 745 ? -3.370 14.202 38.007 1.00 94.69 745 GLY A O 1
ATOM 5512 N N . ILE A 1 746 ? -3.271 15.608 39.760 1.00 95.88 746 ILE A N 1
ATOM 5513 C CA . ILE A 1 746 ? -2.347 14.743 40.519 1.00 95.88 746 ILE A CA 1
ATOM 5514 C C . ILE A 1 746 ? -3.013 13.431 40.954 1.00 95.88 746 ILE A C 1
ATOM 5516 O O . ILE A 1 746 ? -2.353 12.392 40.967 1.00 95.88 746 ILE A O 1
ATOM 5520 N N . THR A 1 747 ? -4.318 13.448 41.242 1.00 95.94 747 THR A N 1
ATOM 5521 C CA . THR A 1 747 ? -5.098 12.253 41.600 1.00 95.94 747 THR A CA 1
ATOM 5522 C C . THR A 1 747 ? -5.246 11.306 40.410 1.00 95.94 747 THR A C 1
ATOM 5524 O O . THR A 1 747 ? -5.010 10.104 40.550 1.00 95.94 747 THR A O 1
ATOM 5527 N N . ALA A 1 748 ? -5.547 11.829 39.218 1.00 95.94 748 ALA A N 1
ATOM 5528 C CA . ALA A 1 748 ? -5.603 11.038 37.991 1.00 95.94 748 ALA A CA 1
ATOM 5529 C C . ALA A 1 748 ? -4.246 10.393 37.658 1.00 95.94 748 ALA A C 1
ATOM 5531 O O . ALA A 1 748 ? -4.192 9.196 37.372 1.00 95.94 748 ALA A O 1
ATOM 5532 N N . TYR A 1 749 ? -3.144 11.147 37.761 1.00 95.75 749 TYR A N 1
ATOM 5533 C CA . TYR A 1 749 ? -1.801 10.606 37.527 1.00 95.75 749 TYR A CA 1
ATOM 5534 C C . TYR A 1 749 ? -1.393 9.567 38.582 1.00 95.75 749 TYR A C 1
ATOM 5536 O O . TYR A 1 749 ? -0.866 8.513 38.225 1.00 95.75 749 TYR A O 1
ATOM 5544 N N . LYS A 1 750 ? -1.698 9.796 39.869 1.00 94.88 750 LYS A N 1
ATOM 5545 C CA . LYS A 1 750 ? -1.498 8.803 40.940 1.00 94.88 750 LYS A CA 1
ATOM 5546 C C . LYS A 1 750 ? -2.206 7.487 40.612 1.00 94.88 750 LYS A C 1
ATOM 5548 O O . LYS A 1 750 ? -1.557 6.445 40.584 1.00 94.88 750 LYS A O 1
ATOM 5553 N N . LEU A 1 751 ? -3.504 7.529 40.306 1.00 92.00 751 LEU A N 1
ATOM 5554 C CA . LEU A 1 751 ? -4.290 6.332 39.979 1.00 92.00 751 LEU A CA 1
ATOM 5555 C C . LEU A 1 751 ? -3.784 5.620 38.717 1.00 92.00 751 LEU A C 1
ATOM 5557 O O . LEU A 1 751 ? -3.742 4.390 38.683 1.00 92.00 751 LEU A O 1
ATOM 5561 N N . PHE A 1 752 ? -3.332 6.371 37.712 1.00 92.75 752 PHE A N 1
ATOM 5562 C CA . PHE A 1 752 ? -2.698 5.814 36.520 1.00 92.75 752 PHE A CA 1
ATOM 5563 C C . PHE A 1 752 ? -1.387 5.077 36.845 1.00 92.75 752 PHE A C 1
ATOM 5565 O O . PHE A 1 752 ? -1.220 3.929 36.432 1.00 92.75 752 PHE A O 1
ATOM 5572 N N . LYS A 1 753 ? -0.480 5.670 37.637 1.00 88.94 753 LYS A N 1
ATOM 5573 C CA . LYS A 1 753 ? 0.786 5.019 38.037 1.00 88.94 753 LYS A CA 1
ATOM 5574 C C . LYS A 1 753 ? 0.596 3.880 39.044 1.00 88.94 753 LYS A C 1
ATOM 5576 O O . LYS A 1 753 ? 1.412 2.964 39.064 1.00 88.94 753 LYS A O 1
ATOM 5581 N N . GLU A 1 754 ? -0.490 3.887 39.815 1.00 86.12 754 GLU A N 1
ATOM 5582 C CA . GLU A 1 754 ? -0.953 2.749 40.624 1.00 86.12 754 GLU A CA 1
ATOM 5583 C C . GLU A 1 754 ? -1.639 1.645 39.788 1.00 86.12 754 GLU A C 1
ATOM 5585 O O . GLU A 1 754 ? -2.040 0.623 40.338 1.00 86.12 754 GLU A O 1
ATOM 5590 N N . GLY A 1 755 ? -1.788 1.823 38.468 1.00 81.81 755 GLY A N 1
ATOM 5591 C CA . GLY A 1 755 ? -2.383 0.836 37.561 1.00 81.81 755 GLY A CA 1
ATOM 5592 C C . GLY A 1 755 ? -3.915 0.767 37.587 1.00 81.81 755 GLY A C 1
ATOM 5593 O O . GLY A 1 755 ? -4.488 -0.100 36.928 1.00 81.81 755 GLY A O 1
ATOM 5594 N N . LYS A 1 756 ? -4.591 1.676 38.301 1.00 81.81 756 LYS A N 1
ATOM 5595 C CA . LYS A 1 756 ? -6.060 1.716 38.481 1.00 81.81 756 LYS A CA 1
ATOM 5596 C C . LYS A 1 756 ? -6.812 2.320 37.285 1.00 81.81 756 LYS A C 1
ATOM 5598 O O . LYS A 1 756 ? -8.032 2.169 37.169 1.00 81.81 756 LYS A O 1
ATOM 5603 N N . GLY A 1 757 ? -6.078 2.959 36.373 1.00 82.50 757 GLY A N 1
ATOM 5604 C CA . GLY A 1 757 ? -6.600 3.580 35.155 1.00 82.50 757 GLY A CA 1
ATOM 5605 C C . GLY A 1 757 ? -7.241 4.946 35.414 1.00 82.50 757 GLY A C 1
ATOM 5606 O O . GLY A 1 757 ? -6.807 5.687 36.294 1.00 82.50 757 GLY A O 1
ATOM 5607 N N . SER A 1 758 ? -8.270 5.287 34.631 1.00 89.06 758 SER A N 1
ATOM 5608 C CA . SER A 1 758 ? -9.024 6.540 34.784 1.00 89.06 758 SER A CA 1
ATOM 5609 C C . SER A 1 758 ? -9.606 6.689 36.194 1.00 89.06 758 SER A C 1
ATOM 5611 O O . SER A 1 758 ? -10.140 5.733 36.757 1.00 89.06 758 SER A O 1
ATOM 5613 N N . MET A 1 759 ? -9.612 7.909 36.741 1.00 89.50 759 MET A N 1
ATOM 5614 C CA . MET A 1 759 ? -10.265 8.185 38.028 1.00 89.50 759 MET A CA 1
ATOM 5615 C C . MET A 1 759 ? -11.785 7.945 38.002 1.00 89.50 759 MET A C 1
ATOM 5617 O O . MET A 1 759 ? -12.381 7.692 39.046 1.00 89.50 759 MET A O 1
ATOM 5621 N N . TYR A 1 760 ? -12.399 7.910 36.818 1.00 90.44 760 TYR A N 1
ATOM 5622 C CA . TYR A 1 760 ? -13.806 7.541 36.626 1.00 90.44 760 TYR A CA 1
ATOM 5623 C C . TYR A 1 760 ? -14.016 6.039 36.357 1.00 90.44 760 TYR A C 1
ATOM 5625 O O . TYR A 1 760 ? -15.107 5.621 35.977 1.00 90.44 760 TYR A O 1
ATOM 5633 N N . ASN A 1 761 ? -12.989 5.209 36.562 1.00 80.50 761 ASN A N 1
ATOM 5634 C CA . ASN A 1 761 ? -13.149 3.766 36.696 1.00 80.50 761 ASN A CA 1
ATOM 5635 C C . ASN A 1 761 ? -13.594 3.422 38.130 1.00 80.50 761 ASN A C 1
ATOM 5637 O O . ASN A 1 761 ? -12.957 3.835 39.107 1.00 80.50 761 ASN A O 1
ATOM 5641 N N . PHE A 1 762 ? -14.673 2.648 38.244 1.00 74.00 762 PHE A N 1
ATOM 5642 C CA . PHE A 1 762 ? -15.230 2.150 39.510 1.00 74.00 762 PHE A CA 1
ATOM 5643 C C . PHE A 1 762 ? -15.404 0.622 39.513 1.00 74.00 762 PHE A C 1
ATOM 5645 O O . PHE A 1 762 ? -15.982 0.069 40.446 1.00 74.00 762 PHE A O 1
ATOM 5652 N N . VAL A 1 763 ? -14.903 -0.082 38.490 1.00 55.31 763 VAL A N 1
ATOM 5653 C CA . VAL A 1 763 ? -14.840 -1.549 38.506 1.00 55.31 763 VAL A CA 1
ATOM 5654 C C . VAL A 1 763 ? -13.780 -1.964 39.540 1.00 55.31 763 VAL A C 1
ATOM 5656 O O . VAL A 1 763 ? -12.626 -1.559 39.386 1.00 55.31 763 VAL A O 1
ATOM 5659 N N . PRO A 1 764 ? -14.117 -2.742 40.591 1.00 41.66 764 PRO A N 1
ATOM 5660 C CA . PRO A 1 764 ? -13.157 -3.079 41.644 1.00 41.66 764 PRO A CA 1
ATOM 5661 C C . PRO A 1 764 ? -11.973 -3.894 41.108 1.00 41.66 764 PRO A C 1
ATOM 5663 O O . PRO A 1 764 ? -12.163 -4.960 40.522 1.00 41.66 764 PRO A O 1
ATOM 5666 N N . GLN A 1 765 ? -10.747 -3.415 41.339 1.00 35.94 765 GLN A N 1
ATOM 5667 C CA . GLN A 1 765 ? -9.521 -4.015 40.790 1.00 35.94 765 GLN A CA 1
ATOM 5668 C C . GLN A 1 765 ? -8.953 -5.186 41.624 1.00 35.94 765 GLN A C 1
ATOM 5670 O O . GLN A 1 765 ? -7.840 -5.632 41.376 1.00 35.94 765 GLN A O 1
ATOM 5675 N N . ASP A 1 766 ? -9.731 -5.718 42.571 1.00 36.84 766 ASP A N 1
ATOM 5676 C CA . ASP A 1 766 ? -9.371 -6.876 43.410 1.00 36.84 766 ASP A CA 1
ATOM 5677 C C . ASP A 1 766 ? -10.258 -8.112 43.145 1.00 36.84 766 ASP A C 1
ATOM 5679 O O . ASP A 1 766 ? -10.320 -9.049 43.943 1.00 36.84 766 ASP A O 1
ATOM 5683 N N . ALA A 1 767 ? -10.943 -8.155 41.997 1.00 34.69 767 ALA A N 1
ATOM 5684 C CA . ALA A 1 767 ? -11.464 -9.418 41.478 1.00 34.69 767 ALA A CA 1
ATOM 5685 C C . ALA A 1 767 ? -10.281 -10.308 41.032 1.00 34.69 767 ALA A C 1
ATOM 5687 O O . ALA A 1 767 ? -9.408 -9.823 40.305 1.00 34.69 767 ALA A O 1
ATOM 5688 N N . PRO A 1 768 ? -10.219 -11.597 41.423 1.00 39.81 768 PRO A N 1
ATOM 5689 C CA . PRO A 1 768 ? -9.119 -12.471 41.028 1.00 39.81 768 PRO A CA 1
ATOM 5690 C C . PRO A 1 768 ? -9.042 -12.585 39.501 1.00 39.81 768 PRO A C 1
ATOM 5692 O O . PRO A 1 768 ? -10.055 -12.784 38.831 1.00 39.81 768 PRO A O 1
ATOM 5695 N N . VAL A 1 769 ? -7.829 -12.468 38.948 1.00 48.50 769 VAL A N 1
ATOM 5696 C CA . VAL A 1 769 ? -7.606 -12.524 37.496 1.00 48.50 769 VAL A CA 1
ATOM 5697 C C . VAL A 1 769 ? -7.674 -13.973 37.009 1.00 48.50 769 VAL A C 1
ATOM 5699 O O . VAL A 1 769 ? -6.654 -14.633 36.786 1.00 48.50 769 VAL A O 1
ATOM 5702 N N . THR A 1 770 ? -8.894 -14.479 36.845 1.00 56.41 770 THR A N 1
ATOM 5703 C CA . THR A 1 770 ? -9.158 -15.764 36.207 1.00 56.41 770 THR A CA 1
ATOM 5704 C C . THR A 1 770 ? -8.743 -15.682 34.736 1.00 56.41 770 THR A C 1
ATOM 5706 O O . THR A 1 770 ? -9.383 -15.025 33.913 1.00 56.41 770 THR A O 1
ATOM 5709 N N . LYS A 1 771 ? -7.628 -16.332 34.389 1.00 70.19 771 LYS A N 1
ATOM 5710 C CA . LYS A 1 771 ? -7.099 -16.358 33.016 1.00 70.19 771 LYS A CA 1
ATOM 5711 C C . LYS A 1 771 ? -7.882 -17.323 32.127 1.00 70.19 771 LYS A C 1
ATOM 5713 O O . LYS A 1 771 ? -8.315 -18.379 32.587 1.00 70.19 771 LYS A O 1
ATOM 5718 N N . VAL A 1 772 ? -7.971 -17.016 30.831 1.00 78.31 772 VAL A N 1
ATOM 5719 C CA . VAL A 1 772 ? -8.548 -17.934 29.839 1.00 78.31 772 VAL A CA 1
ATOM 5720 C C . VAL A 1 772 ? -7.677 -19.189 29.730 1.00 78.31 772 VAL A C 1
ATOM 5722 O O . VAL A 1 772 ? -6.537 -19.166 29.266 1.00 78.31 772 VAL A O 1
ATOM 5725 N N . THR A 1 773 ? -8.223 -20.321 30.164 1.00 83.88 773 THR A N 1
ATOM 5726 C CA . THR A 1 773 ? -7.554 -21.629 30.104 1.00 83.88 773 THR A CA 1
ATOM 5727 C C . THR A 1 773 ? -7.734 -22.300 28.744 1.00 83.88 773 THR A C 1
ATOM 5729 O O . THR A 1 773 ? -6.825 -23.001 28.284 1.00 83.88 773 THR A O 1
ATOM 5732 N N . LYS A 1 774 ? -8.873 -22.047 28.088 1.00 83.56 774 LYS A N 1
ATOM 5733 C CA . LYS A 1 774 ? -9.286 -22.606 26.798 1.00 83.56 774 LYS A CA 1
ATOM 5734 C C . LYS A 1 774 ? -10.212 -21.621 26.073 1.00 83.56 774 LYS A C 1
ATOM 5736 O O . LYS A 1 774 ? -10.969 -20.902 26.718 1.00 83.56 774 LYS A O 1
ATOM 5741 N N . ILE A 1 775 ? -10.167 -21.635 24.746 1.00 91.06 775 ILE A N 1
ATOM 5742 C CA . ILE A 1 775 ? -11.170 -21.043 23.858 1.00 91.06 775 ILE A CA 1
ATOM 5743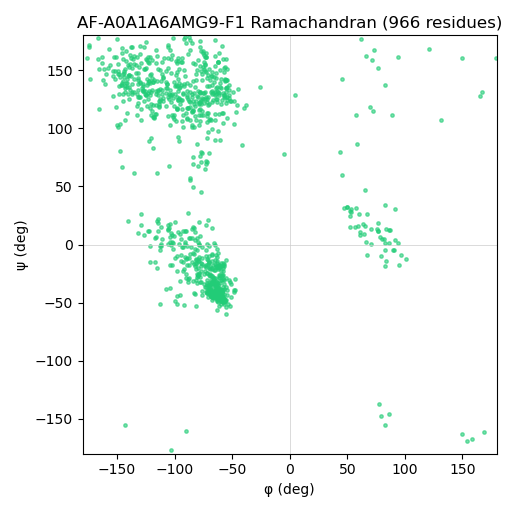 C C . ILE A 1 775 ? -11.702 -22.160 22.948 1.00 91.06 775 ILE A C 1
ATOM 5745 O O . ILE A 1 775 ? -10.935 -23.031 22.535 1.00 91.06 775 ILE A O 1
ATOM 5749 N N . ASP A 1 776 ? -13.001 -22.156 22.677 1.00 90.31 776 ASP A N 1
ATOM 5750 C CA . ASP A 1 776 ? -13.687 -23.016 21.711 1.00 90.31 776 ASP A CA 1
ATOM 5751 C C . ASP A 1 776 ? -14.456 -22.141 20.712 1.00 90.31 776 ASP A C 1
ATOM 5753 O O . ASP A 1 776 ? -14.791 -20.994 21.011 1.00 90.31 776 ASP A O 1
ATOM 5757 N N . LEU A 1 777 ? -14.771 -22.693 19.538 1.00 91.94 777 LEU A N 1
ATOM 5758 C CA . LEU A 1 777 ? -15.738 -22.114 18.604 1.00 91.94 777 LEU A CA 1
ATOM 5759 C C . LEU A 1 777 ? -16.986 -22.995 18.539 1.00 91.94 777 LEU A C 1
ATOM 5761 O O . LEU A 1 777 ? -16.891 -24.221 18.596 1.00 91.94 777 LEU A O 1
ATOM 5765 N N . ASP A 1 778 ? -18.147 -22.372 18.345 1.00 91.94 778 ASP A N 1
ATOM 5766 C CA . ASP A 1 778 ? -19.430 -23.053 18.134 1.00 91.94 778 ASP A CA 1
ATOM 5767 C C . ASP A 1 778 ? -19.456 -23.934 16.871 1.00 91.94 778 ASP A C 1
ATOM 5769 O O . ASP A 1 778 ? -20.281 -24.842 16.756 1.00 91.94 778 ASP A O 1
ATOM 5773 N N . LYS A 1 779 ? -18.537 -23.683 15.931 1.00 90.00 779 LYS A N 1
ATOM 5774 C CA . LYS A 1 779 ? -18.328 -24.450 14.699 1.00 90.00 779 LYS A CA 1
ATOM 5775 C C . LYS A 1 779 ? -16.831 -24.663 14.465 1.00 90.00 779 LYS A C 1
ATOM 5777 O O . LYS A 1 779 ? -16.062 -23.708 14.472 1.00 90.00 779 LYS A O 1
ATOM 5782 N N . THR A 1 780 ? -16.425 -25.902 14.191 1.00 86.31 780 THR A N 1
ATOM 5783 C CA . THR A 1 780 ? -15.075 -26.238 13.683 1.00 86.31 780 THR A CA 1
ATOM 5784 C C . THR A 1 780 ? -15.005 -26.219 12.152 1.00 86.31 780 THR A C 1
ATOM 5786 O O . THR A 1 780 ? -13.925 -26.113 11.568 1.00 86.31 780 THR A O 1
ATOM 5789 N N . SER A 1 781 ? -16.158 -26.280 11.487 1.00 87.25 781 SER A N 1
ATOM 5790 C CA . SER A 1 781 ? -16.315 -25.970 10.072 1.00 87.25 781 SER A CA 1
ATOM 5791 C C . SER A 1 781 ? -17.664 -25.302 9.819 1.00 87.25 781 SER A C 1
ATOM 5793 O O . SER A 1 781 ? -18.660 -25.603 10.477 1.00 87.25 781 SER A O 1
ATOM 5795 N N . ALA A 1 782 ? -17.699 -24.394 8.850 1.00 86.50 782 ALA A N 1
ATOM 5796 C CA . ALA A 1 782 ? -18.918 -23.733 8.401 1.00 86.50 782 ALA A CA 1
ATOM 5797 C C . ALA A 1 782 ? -18.950 -23.673 6.873 1.00 86.50 782 ALA A C 1
ATOM 5799 O O . ALA A 1 782 ? -17.910 -23.746 6.214 1.00 86.50 782 ALA A O 1
ATOM 5800 N N . SER A 1 783 ? -20.142 -23.500 6.308 1.00 85.88 783 SER A N 1
ATOM 5801 C CA . SER A 1 783 ? -20.302 -23.118 4.909 1.00 85.88 783 SER A CA 1
ATOM 5802 C C . SER A 1 783 ? -21.085 -21.816 4.824 1.00 85.88 783 SER A C 1
ATOM 5804 O O . SER A 1 783 ? -21.930 -21.541 5.677 1.00 85.88 783 SER A O 1
ATOM 5806 N N . VAL A 1 784 ? -20.753 -20.995 3.834 1.00 89.88 784 VAL A N 1
ATOM 5807 C CA . VAL A 1 784 ? -21.381 -19.699 3.583 1.00 89.88 784 VAL A CA 1
ATOM 5808 C C . VAL A 1 784 ? -21.409 -19.470 2.079 1.00 89.88 784 VAL A C 1
ATOM 5810 O O . VAL A 1 784 ? -20.442 -19.786 1.391 1.00 89.88 784 VAL A O 1
ATOM 5813 N N . GLU A 1 785 ? -22.501 -18.937 1.549 1.00 84.50 785 GLU A N 1
ATOM 5814 C CA . GLU A 1 785 ? -22.527 -18.561 0.138 1.00 84.50 785 GLU A CA 1
ATOM 5815 C C . GLU A 1 785 ? -21.712 -17.284 -0.093 1.00 84.50 785 GLU A C 1
ATOM 5817 O O . GLU A 1 785 ? -21.589 -16.423 0.782 1.00 84.50 785 GLU A O 1
ATOM 5822 N N . LYS A 1 786 ? -21.153 -17.136 -1.288 1.00 86.06 786 LYS A N 1
ATOM 5823 C CA . LYS A 1 786 ? -20.480 -15.913 -1.724 1.00 86.06 786 LYS A CA 1
ATOM 5824 C C . LYS A 1 786 ? -21.423 -14.705 -1.633 1.00 86.06 786 LYS A C 1
ATOM 5826 O O . LYS A 1 786 ? -22.540 -14.743 -2.137 1.00 86.06 786 LYS A O 1
ATOM 5831 N N . GLY A 1 787 ? -20.969 -13.635 -0.987 1.00 79.62 787 GLY A N 1
ATOM 5832 C CA . GLY A 1 787 ? -21.766 -12.452 -0.643 1.00 79.62 787 GLY A CA 1
ATOM 5833 C C . GLY A 1 787 ? -22.593 -12.593 0.643 1.00 79.62 787 GLY A C 1
ATOM 5834 O O . GLY A 1 787 ? -22.973 -11.580 1.226 1.00 79.62 787 GLY A O 1
ATOM 5835 N N . SER A 1 788 ? -22.827 -13.817 1.128 1.00 88.62 788 SER A N 1
ATOM 5836 C CA . SER A 1 788 ? -23.496 -14.079 2.406 1.00 88.62 788 SER A CA 1
ATOM 5837 C C . SER A 1 788 ? -22.512 -14.072 3.582 1.00 88.62 788 SER A C 1
ATOM 5839 O O . SER A 1 788 ? -21.288 -14.100 3.416 1.00 88.62 788 SER A O 1
ATOM 5841 N N . THR A 1 789 ? -23.059 -14.048 4.804 1.00 91.56 789 THR A N 1
ATOM 5842 C CA . THR A 1 789 ? -22.272 -14.044 6.046 1.00 91.56 789 THR A CA 1
ATOM 5843 C C . THR A 1 789 ? -22.699 -15.145 7.009 1.00 91.56 789 THR A C 1
ATOM 5845 O O . THR A 1 789 ? -23.895 -15.319 7.235 1.00 91.56 789 THR A O 1
ATOM 5848 N N . VAL A 1 790 ? -21.740 -15.820 7.643 1.00 93.00 790 VAL A N 1
ATOM 5849 C CA . VAL A 1 790 ? -21.970 -16.790 8.723 1.00 93.00 790 VAL A CA 1
ATOM 5850 C C . VAL A 1 790 ? -21.345 -16.284 10.022 1.00 93.00 790 VAL A C 1
ATOM 5852 O O . VAL A 1 790 ? -20.195 -15.855 10.044 1.00 93.00 790 VAL A O 1
ATOM 5855 N N . GLN A 1 791 ? -22.097 -16.331 11.121 1.00 96.19 791 GLN A N 1
ATOM 5856 C CA . GLN A 1 791 ? -21.556 -16.013 12.441 1.00 96.19 791 GLN A CA 1
ATOM 5857 C C . GLN A 1 791 ? -20.749 -17.200 12.976 1.00 96.19 791 GLN A C 1
ATOM 5859 O O . GLN A 1 791 ? -21.254 -18.328 12.998 1.00 96.19 791 GLN A O 1
ATOM 5864 N N . LEU A 1 792 ? -19.538 -16.943 13.463 1.00 93.81 792 LEU A N 1
ATOM 5865 C CA . LEU A 1 792 ? -18.852 -17.807 14.420 1.00 93.81 792 LEU A CA 1
ATOM 5866 C C . LEU A 1 792 ? -18.997 -17.195 15.814 1.00 93.81 792 LEU A C 1
ATOM 5868 O O . LEU A 1 792 ? -18.922 -15.976 15.978 1.00 93.81 792 LEU A O 1
ATOM 5872 N N . THR A 1 793 ? -19.218 -18.043 16.812 1.00 91.25 793 THR A N 1
ATOM 5873 C CA . THR A 1 793 ? -19.331 -17.642 18.217 1.00 91.25 793 THR A CA 1
ATOM 5874 C C . THR A 1 793 ? -18.248 -18.357 19.003 1.00 91.25 793 THR A C 1
ATOM 5876 O O . THR A 1 793 ? -18.204 -19.585 19.027 1.00 91.25 793 THR A O 1
ATOM 5879 N N . ALA A 1 794 ? -17.372 -17.594 19.647 1.00 89.62 794 ALA A N 1
ATOM 5880 C CA . ALA A 1 794 ? -16.330 -18.143 20.498 1.00 89.62 794 ALA A CA 1
ATOM 5881 C C . ALA A 1 794 ? -16.782 -18.189 21.961 1.00 89.62 794 ALA A C 1
ATOM 5883 O O . ALA A 1 794 ? -17.336 -17.218 22.479 1.00 89.62 794 ALA A O 1
ATOM 5884 N N . THR A 1 795 ? -16.491 -19.291 22.646 1.00 90.00 795 THR A N 1
ATOM 5885 C CA . THR A 1 795 ? -16.666 -19.420 24.096 1.00 90.00 795 THR A CA 1
ATOM 5886 C C . THR A 1 795 ? -15.301 -19.542 24.764 1.00 90.00 795 THR A C 1
ATOM 5888 O O . THR A 1 795 ? -14.427 -20.282 24.315 1.00 90.00 795 THR A O 1
ATOM 5891 N N . VAL A 1 796 ? -15.091 -18.784 25.840 1.00 85.56 796 VAL A N 1
ATOM 5892 C CA . VAL A 1 796 ? -13.862 -18.828 26.645 1.00 85.56 796 VAL A CA 1
ATOM 5893 C C . VAL A 1 796 ? -14.142 -19.514 27.975 1.00 85.56 796 VAL A C 1
ATOM 5895 O O . VAL A 1 796 ? -15.194 -19.299 28.576 1.00 85.56 796 VAL A O 1
ATOM 5898 N N . ALA A 1 797 ? -13.203 -20.345 28.425 1.00 77.38 797 ALA A N 1
ATOM 5899 C CA . ALA A 1 797 ? -13.320 -21.108 29.660 1.00 77.38 797 ALA A CA 1
ATOM 5900 C C . ALA A 1 797 ? -12.151 -20.814 30.625 1.00 77.38 797 ALA A C 1
ATOM 5902 O O . ALA A 1 797 ? -10.989 -20.777 30.193 1.00 77.38 797 ALA A O 1
ATOM 5903 N N . PRO A 1 798 ? -12.411 -20.687 31.937 1.00 76.69 798 PRO A N 1
ATOM 5904 C CA . PRO A 1 798 ? -13.733 -20.749 32.571 1.00 76.69 798 PRO A CA 1
ATOM 5905 C C . PRO A 1 798 ? -14.577 -19.492 32.280 1.00 76.69 798 PRO A C 1
ATOM 5907 O O . PRO A 1 798 ? -14.068 -18.485 31.789 1.00 76.69 798 PRO A O 1
ATOM 5910 N N . GLU A 1 799 ? -15.883 -19.563 32.537 1.00 72.38 799 GLU A N 1
ATOM 5911 C CA . GLU A 1 799 ? -16.824 -18.497 32.163 1.00 72.38 799 GLU A CA 1
ATOM 5912 C C . GLU A 1 799 ? -16.639 -17.207 32.986 1.00 72.38 799 GLU A C 1
ATOM 5914 O O . GLU A 1 799 ? -17.021 -16.131 32.536 1.00 72.38 799 GLU A O 1
ATOM 5919 N N . ASP A 1 800 ? -15.995 -17.260 34.150 1.00 68.94 800 ASP A N 1
ATOM 5920 C CA . ASP A 1 800 ? -15.630 -16.090 34.959 1.00 68.94 800 ASP A CA 1
ATOM 5921 C C . ASP A 1 800 ? -14.334 -15.392 34.494 1.00 68.94 800 ASP A C 1
ATOM 5923 O O . ASP A 1 800 ? -13.905 -14.428 35.126 1.00 68.94 800 ASP A O 1
ATOM 5927 N N . ALA A 1 801 ? -13.717 -15.835 33.387 1.00 70.00 801 ALA A N 1
ATOM 5928 C CA . ALA A 1 801 ? -12.454 -15.280 32.899 1.00 70.00 801 ALA A CA 1
ATOM 5929 C C . ALA A 1 801 ? -12.485 -13.746 32.740 1.00 70.00 801 ALA A C 1
ATOM 5931 O O . ALA A 1 801 ? -13.374 -13.183 32.093 1.00 70.00 801 ALA A O 1
ATOM 5932 N N . THR A 1 802 ? -11.487 -13.078 33.326 1.00 70.38 802 THR A N 1
ATOM 5933 C CA . THR A 1 802 ? -11.489 -11.626 33.584 1.00 70.38 802 THR A CA 1
ATOM 5934 C C . THR A 1 802 ? -11.271 -10.788 32.326 1.00 70.38 802 THR A C 1
ATOM 5936 O O . THR A 1 802 ? -11.857 -9.717 32.198 1.00 70.38 802 THR A O 1
ATOM 5939 N N . ASN A 1 803 ? -10.471 -11.286 31.377 1.00 70.94 803 ASN A N 1
ATOM 5940 C CA . ASN A 1 803 ? -10.441 -10.773 30.010 1.00 70.94 803 ASN A CA 1
ATOM 5941 C C . ASN A 1 803 ? -10.967 -11.864 29.066 1.00 70.94 803 ASN A C 1
ATOM 5943 O O . ASN A 1 803 ? -10.442 -12.976 29.050 1.00 70.94 803 ASN A O 1
ATOM 5947 N N . LYS A 1 804 ? -12.008 -11.532 28.296 1.00 78.94 804 LYS A N 1
ATOM 5948 C CA . LYS A 1 804 ? -12.641 -12.404 27.292 1.00 78.94 804 LYS A CA 1
ATOM 5949 C C . LYS A 1 804 ? -12.422 -11.914 25.857 1.00 78.94 804 LYS A C 1
ATOM 5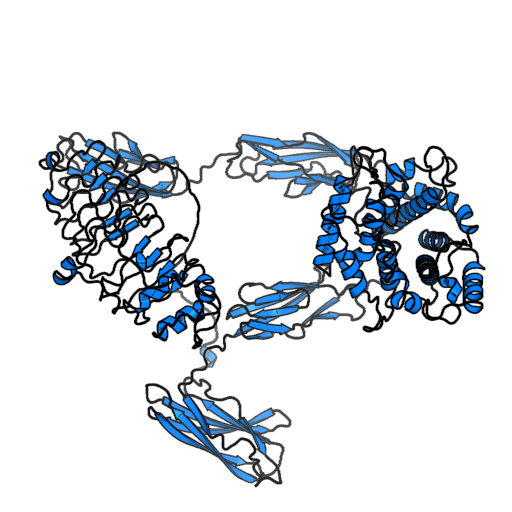951 O O . LYS A 1 804 ? -12.926 -12.534 24.923 1.00 78.94 804 LYS A O 1
ATOM 5956 N N . ASN A 1 805 ? -11.711 -10.801 25.685 1.00 79.62 805 ASN A N 1
ATOM 5957 C CA . ASN A 1 805 ? -11.443 -10.194 24.390 1.00 79.62 805 ASN A CA 1
ATOM 5958 C C . ASN A 1 805 ? -10.591 -11.123 23.525 1.00 79.62 805 ASN A C 1
ATOM 5960 O O . ASN A 1 805 ? -9.719 -11.860 24.004 1.00 79.62 805 ASN A O 1
ATOM 5964 N N . MET A 1 806 ? -10.828 -11.052 22.222 1.00 84.38 806 MET A N 1
ATOM 5965 C CA . MET A 1 806 ? -10.143 -11.876 21.242 1.00 84.38 806 MET A CA 1
ATOM 5966 C C . MET A 1 806 ? -10.003 -11.150 19.910 1.00 84.38 806 MET A C 1
ATOM 5968 O O . MET A 1 806 ? -10.850 -10.350 19.515 1.00 84.38 806 MET A O 1
ATOM 5972 N N . LYS A 1 807 ? -8.926 -11.474 19.205 1.00 88.25 807 LYS A N 1
ATOM 5973 C CA . LYS A 1 807 ? -8.640 -11.028 17.850 1.00 88.25 807 LYS A CA 1
ATOM 5974 C C . LYS A 1 807 ? -9.020 -12.129 16.867 1.00 88.25 807 LYS A C 1
ATOM 5976 O O . LYS A 1 807 ? -8.586 -13.271 17.018 1.00 88.25 807 LYS A O 1
ATOM 5981 N N . TRP A 1 808 ? -9.785 -11.761 15.848 1.00 93.94 808 TRP A N 1
ATOM 5982 C CA . TRP A 1 808 ? -10.140 -12.636 14.735 1.00 93.94 808 TRP A CA 1
ATOM 5983 C C . TRP A 1 808 ? -9.212 -12.401 13.540 1.00 93.94 808 TRP A C 1
ATOM 5985 O O . TRP A 1 808 ? -8.815 -11.267 13.264 1.00 93.94 808 TRP A O 1
ATOM 5995 N N . THR A 1 809 ? -8.856 -13.472 12.832 1.00 91.56 809 THR A N 1
ATOM 5996 C CA . THR A 1 809 ? -8.067 -13.434 11.590 1.00 91.56 809 THR A CA 1
ATOM 5997 C C . THR A 1 809 ? -8.563 -14.475 10.584 1.00 91.56 809 THR A C 1
ATOM 5999 O O . THR A 1 809 ? -9.189 -15.468 10.955 1.00 91.56 809 THR A O 1
ATOM 6002 N N . SER A 1 810 ? -8.263 -14.250 9.303 1.00 96.12 810 SER A N 1
ATOM 6003 C CA . SER A 1 810 ? -8.443 -15.208 8.205 1.00 96.12 810 SER A CA 1
ATOM 6004 C C . SER A 1 810 ? -7.081 -15.521 7.587 1.00 96.12 810 SER A C 1
ATOM 6006 O O . SER A 1 810 ? -6.262 -14.613 7.445 1.00 96.12 810 SER A O 1
ATOM 6008 N N . ASP A 1 811 ? -6.835 -16.777 7.207 1.00 96.25 811 ASP A N 1
ATOM 6009 C CA . ASP A 1 811 ? -5.636 -17.158 6.441 1.00 96.25 811 ASP A CA 1
ATOM 6010 C C . ASP A 1 811 ? -5.683 -16.695 4.971 1.00 96.25 811 ASP A C 1
ATOM 6012 O O . ASP A 1 811 ? -4.643 -16.620 4.316 1.00 96.25 811 ASP A O 1
ATOM 6016 N N . LYS A 1 812 ? -6.883 -16.388 4.457 1.00 94.00 812 LYS A N 1
ATOM 6017 C CA . LYS A 1 812 ? -7.172 -16.015 3.065 1.00 94.00 812 LYS A CA 1
ATOM 6018 C C . LYS A 1 812 ? -8.340 -15.031 3.042 1.00 94.00 812 LYS A C 1
ATOM 6020 O O . LYS A 1 812 ? -9.483 -15.408 2.767 1.00 94.00 812 LYS A O 1
ATOM 6025 N N . THR A 1 813 ? -8.040 -13.765 3.323 1.00 92.25 813 THR A N 1
ATOM 6026 C CA . THR A 1 813 ? -9.000 -12.645 3.312 1.00 92.25 813 THR A CA 1
ATOM 6027 C C . THR A 1 813 ? -9.867 -12.617 2.059 1.00 92.25 813 THR A C 1
ATOM 6029 O O . THR A 1 813 ? -11.067 -12.387 2.151 1.00 92.25 813 THR A O 1
ATOM 6032 N N . ASP A 1 814 ? -9.268 -12.925 0.912 1.00 88.62 814 ASP A N 1
ATOM 6033 C CA . ASP A 1 814 ? -9.868 -12.806 -0.418 1.00 88.62 814 ASP A CA 1
ATOM 6034 C C . ASP A 1 814 ? -10.866 -13.941 -0.720 1.00 88.62 814 ASP A C 1
ATOM 6036 O O . ASP A 1 814 ? -11.691 -13.829 -1.625 1.00 88.62 814 ASP A O 1
ATOM 6040 N N . ILE A 1 815 ? -10.809 -15.034 0.053 1.00 89.12 815 ILE A N 1
ATOM 6041 C CA . ILE A 1 815 ? -11.807 -16.111 0.044 1.00 89.12 815 ILE A CA 1
ATOM 6042 C C . ILE A 1 815 ? -12.873 -15.816 1.096 1.00 89.12 815 ILE A C 1
ATOM 6044 O O . ILE A 1 815 ? -14.056 -15.799 0.763 1.00 89.12 815 ILE A O 1
ATOM 6048 N N . ALA A 1 816 ? -12.473 -15.541 2.340 1.00 92.38 816 ALA A N 1
ATOM 6049 C CA . ALA A 1 816 ? -13.391 -15.127 3.394 1.00 92.38 816 ALA A CA 1
ATOM 6050 C C . ALA A 1 816 ? -12.750 -14.104 4.341 1.00 92.38 816 ALA A C 1
ATOM 6052 O O . ALA A 1 816 ? -11.675 -14.340 4.901 1.00 92.38 816 ALA A O 1
ATOM 6053 N N . ALA A 1 817 ? -13.451 -12.996 4.572 1.00 91.44 817 ALA A N 1
ATOM 6054 C CA . ALA A 1 817 ? -13.085 -11.978 5.552 1.00 91.44 817 ALA A CA 1
ATOM 6055 C C . ALA A 1 817 ? -13.839 -12.209 6.871 1.00 91.44 817 ALA A C 1
ATOM 6057 O O . ALA A 1 817 ? -14.952 -12.728 6.858 1.00 91.44 817 ALA A O 1
ATOM 6058 N N . VAL A 1 818 ? -13.259 -11.804 8.003 1.00 95.81 818 VAL A N 1
ATOM 6059 C CA . VAL A 1 818 ? -13.884 -11.892 9.334 1.00 95.81 818 VAL A CA 1
ATOM 6060 C C . VAL A 1 818 ? -13.755 -10.559 10.067 1.00 95.81 818 VAL A C 1
ATOM 6062 O O . VAL A 1 818 ? -12.703 -9.922 9.990 1.00 95.81 818 VAL A O 1
ATOM 6065 N N . ASP A 1 819 ? -14.814 -10.128 10.753 1.00 89.69 819 ASP A N 1
ATOM 6066 C CA . ASP A 1 819 ? -14.797 -8.923 11.592 1.00 89.69 819 ASP A CA 1
ATOM 6067 C C . ASP A 1 819 ? -14.419 -9.213 13.059 1.00 89.69 819 ASP A C 1
ATOM 6069 O O . ASP A 1 819 ? -14.180 -10.352 13.464 1.00 89.69 819 ASP A O 1
ATOM 6073 N N . ASN A 1 820 ? -14.350 -8.166 13.884 1.00 87.50 820 ASN A N 1
ATOM 6074 C CA . ASN A 1 820 ? -13.993 -8.279 15.302 1.00 87.50 820 ASN A CA 1
ATOM 6075 C C . ASN A 1 820 ? -15.044 -9.009 16.166 1.00 87.50 820 ASN A C 1
ATOM 6077 O O . ASN A 1 820 ? -14.748 -9.325 17.318 1.00 87.50 820 ASN A O 1
ATOM 6081 N N . THR A 1 821 ? -16.231 -9.314 15.633 1.00 85.94 821 THR A N 1
ATOM 6082 C CA . THR A 1 821 ? -17.278 -10.094 16.316 1.00 85.94 821 THR A CA 1
ATOM 6083 C C . THR A 1 821 ? -17.231 -11.587 15.983 1.00 85.94 821 THR A C 1
ATOM 6085 O O . THR A 1 821 ? -17.941 -12.369 16.613 1.00 85.94 821 THR A O 1
ATOM 6088 N N . GLY A 1 822 ? -16.417 -12.000 15.004 1.00 88.31 822 GLY A N 1
ATOM 6089 C CA . GLY A 1 822 ? -16.417 -13.367 14.470 1.00 88.31 822 GLY A CA 1
ATOM 6090 C C . GLY A 1 822 ? -17.427 -13.597 13.346 1.00 88.31 822 GLY A C 1
ATOM 6091 O O . GLY A 1 822 ? -17.680 -14.743 12.967 1.00 88.31 822 GLY A O 1
ATOM 6092 N N . LYS A 1 823 ? -18.014 -12.534 12.785 1.00 94.38 823 LYS A N 1
ATOM 6093 C CA . LYS A 1 823 ? -18.880 -12.637 11.610 1.00 94.38 823 LYS A CA 1
ATOM 6094 C C . LYS A 1 823 ? -18.013 -12.778 10.362 1.00 94.38 823 LYS A C 1
ATOM 6096 O O . LYS A 1 823 ? -17.173 -11.925 10.081 1.00 94.38 823 LYS A O 1
ATOM 6101 N N . VAL A 1 824 ? -18.214 -13.863 9.619 1.00 95.50 824 VAL A N 1
ATOM 6102 C CA . VAL A 1 824 ? -17.418 -14.221 8.440 1.00 95.50 824 VAL A CA 1
ATOM 6103 C C . VAL A 1 824 ? -18.220 -13.968 7.169 1.00 95.50 824 VAL A C 1
ATOM 6105 O O . VAL A 1 824 ? -19.316 -14.504 7.023 1.00 95.50 824 VAL A O 1
ATOM 6108 N N . THR A 1 825 ? -17.664 -13.210 6.228 1.00 93.69 825 THR A N 1
ATOM 6109 C CA . THR A 1 825 ? -18.250 -12.926 4.908 1.00 93.69 825 THR A CA 1
ATOM 6110 C C . THR A 1 825 ? -17.527 -13.736 3.837 1.00 93.69 825 THR A C 1
ATOM 6112 O O . THR A 1 825 ? -16.306 -13.633 3.713 1.00 93.69 825 THR A O 1
ATOM 6115 N N . GLY A 1 826 ? -18.261 -14.521 3.042 1.00 93.31 826 GLY A N 1
ATOM 6116 C CA . GLY A 1 826 ? -17.690 -15.238 1.897 1.00 93.31 826 GLY A CA 1
ATOM 6117 C C . GLY A 1 826 ? -17.492 -14.306 0.701 1.00 93.31 826 GLY A C 1
ATOM 6118 O O . GLY A 1 826 ? -18.456 -13.702 0.239 1.00 93.31 826 GLY A O 1
ATOM 6119 N N . LEU A 1 827 ? -16.269 -14.185 0.180 1.00 85.31 827 LEU A N 1
ATOM 6120 C CA . LEU A 1 827 ? -15.924 -13.272 -0.924 1.00 85.31 827 LEU A CA 1
ATOM 6121 C C . LEU A 1 827 ? -15.663 -14.002 -2.252 1.00 85.31 827 LEU A C 1
ATOM 6123 O O . LEU A 1 827 ? -16.095 -13.538 -3.309 1.00 85.31 827 LEU A O 1
ATOM 6127 N N . ALA A 1 828 ? -15.026 -15.174 -2.208 1.00 86.06 828 ALA A N 1
ATOM 6128 C CA . ALA A 1 828 ? -14.762 -16.008 -3.381 1.00 86.06 828 ALA A CA 1
ATOM 6129 C C . ALA A 1 828 ? -14.874 -17.499 -3.040 1.00 86.06 828 ALA A C 1
ATOM 6131 O O . ALA A 1 828 ? -14.586 -17.900 -1.917 1.00 86.06 828 ALA A O 1
ATOM 6132 N N . ALA A 1 829 ? -15.280 -18.325 -4.009 1.00 82.88 829 ALA A N 1
ATOM 6133 C CA . ALA A 1 829 ? -15.453 -19.762 -3.806 1.00 82.88 829 ALA A CA 1
ATOM 6134 C C . ALA A 1 829 ? -14.131 -20.451 -3.421 1.00 82.88 829 ALA A C 1
ATOM 6136 O O . ALA A 1 829 ? -13.113 -20.277 -4.093 1.00 82.88 829 ALA A O 1
ATOM 6137 N N . GLY A 1 830 ? -14.148 -21.262 -2.362 1.00 85.94 830 GLY A N 1
ATOM 6138 C CA . GLY A 1 830 ? -12.951 -21.922 -1.836 1.00 85.94 830 GLY A CA 1
ATOM 6139 C C . GLY A 1 830 ? -13.014 -22.158 -0.328 1.00 85.94 830 GLY A C 1
ATOM 6140 O O . GLY A 1 830 ? -14.085 -22.121 0.272 1.00 85.94 830 GLY A O 1
ATOM 6141 N N . THR A 1 831 ? -11.866 -22.420 0.299 1.00 89.25 831 THR A N 1
ATOM 6142 C CA . THR A 1 831 ? -11.772 -22.658 1.750 1.00 89.25 831 THR A CA 1
ATOM 6143 C C . THR A 1 831 ? -10.765 -21.728 2.416 1.00 89.25 831 THR A C 1
ATOM 6145 O O . THR A 1 831 ? -9.623 -21.613 1.962 1.00 89.25 831 THR A O 1
ATOM 6148 N N . ALA A 1 832 ? -11.179 -21.105 3.517 1.00 90.94 832 ALA A N 1
ATOM 6149 C CA . ALA A 1 832 ? -10.353 -20.262 4.379 1.00 90.94 832 ALA A CA 1
ATOM 6150 C C . ALA A 1 832 ? -10.421 -20.753 5.833 1.00 90.94 832 ALA A C 1
ATOM 6152 O O . ALA A 1 832 ? -11.428 -21.319 6.267 1.00 90.94 832 ALA A O 1
ATOM 6153 N N . THR A 1 833 ? -9.355 -20.529 6.590 1.00 96.00 833 THR A N 1
ATOM 6154 C CA . THR A 1 833 ? -9.257 -20.853 8.015 1.00 96.00 833 THR A CA 1
ATOM 6155 C C . THR A 1 833 ? -9.442 -19.578 8.822 1.00 96.00 833 THR A C 1
ATOM 6157 O O . THR A 1 833 ? -8.586 -18.693 8.808 1.00 96.00 833 THR A O 1
ATOM 6160 N N . ILE A 1 834 ? -10.555 -19.488 9.545 1.00 97.12 834 ILE A N 1
ATOM 6161 C CA . ILE A 1 834 ? -10.845 -18.375 10.449 1.00 97.12 834 ILE A CA 1
ATOM 6162 C C . ILE A 1 834 ? -10.361 -18.744 11.849 1.00 97.12 834 ILE A C 1
ATOM 6164 O O . ILE A 1 834 ? -10.668 -19.832 12.333 1.00 97.12 834 ILE A O 1
ATOM 6168 N N . THR A 1 835 ? -9.600 -17.865 12.498 1.00 94.94 835 THR A N 1
ATOM 6169 C CA . THR A 1 835 ? -8.995 -18.117 13.816 1.00 94.94 835 THR A CA 1
ATOM 6170 C C . THR A 1 835 ? -9.373 -17.023 14.807 1.00 94.94 835 THR A C 1
ATOM 6172 O O . THR A 1 835 ? -9.179 -15.843 14.526 1.00 94.94 835 THR A O 1
ATOM 6175 N N . ALA A 1 836 ? -9.862 -17.420 15.982 1.00 92.88 836 ALA A N 1
ATOM 6176 C CA . ALA A 1 836 ? -9.990 -16.563 17.155 1.00 92.88 836 ALA A CA 1
ATOM 6177 C C . ALA A 1 836 ? -8.777 -16.777 18.072 1.00 92.88 836 ALA A C 1
ATOM 6179 O O . ALA A 1 836 ? -8.410 -17.915 18.369 1.00 92.88 836 ALA A O 1
ATOM 6180 N N . THR A 1 837 ? -8.159 -15.687 18.522 1.00 89.06 837 THR A N 1
ATOM 6181 C CA . THR A 1 837 ? -6.983 -15.675 19.411 1.00 89.06 837 THR A CA 1
ATOM 6182 C C . THR A 1 837 ? -7.273 -14.785 20.612 1.00 89.06 837 THR A C 1
ATOM 6184 O O . THR A 1 837 ? -7.735 -13.666 20.409 1.00 89.06 837 THR A O 1
ATOM 6187 N N . THR A 1 838 ? -7.009 -15.219 21.846 1.00 83.50 838 THR A N 1
ATOM 6188 C CA . THR A 1 838 ? -7.177 -14.349 23.028 1.00 83.50 838 THR A CA 1
ATOM 6189 C C . THR A 1 838 ? -6.280 -13.113 22.946 1.00 83.50 838 THR A C 1
ATOM 6191 O O . THR A 1 838 ? -5.210 -13.150 22.342 1.00 83.50 838 THR A O 1
ATOM 6194 N N . GLU A 1 839 ? -6.707 -11.998 23.542 1.00 78.00 839 GLU A N 1
ATOM 6195 C CA . GLU A 1 839 ? -5.974 -10.719 23.479 1.00 78.00 839 GLU A CA 1
ATOM 6196 C C . GLU A 1 839 ? -4.552 -10.791 24.078 1.00 78.00 839 GLU A C 1
ATOM 6198 O O . GLU A 1 839 ? -3.657 -10.081 23.629 1.00 78.00 839 GLU A O 1
ATOM 6203 N N . ASP A 1 840 ? -4.310 -11.714 25.016 1.00 69.94 840 ASP A N 1
ATOM 6204 C CA . ASP A 1 840 ? -2.982 -12.024 25.573 1.00 69.94 840 ASP A CA 1
ATOM 6205 C C . ASP A 1 840 ? -2.105 -12.926 24.674 1.00 69.94 840 ASP A C 1
ATOM 6207 O O . ASP A 1 840 ? -0.982 -13.272 25.046 1.00 69.94 840 ASP A O 1
ATOM 6211 N N . GLY A 1 841 ? -2.613 -13.348 23.511 1.00 60.00 841 GLY A N 1
ATOM 6212 C CA . GLY A 1 841 ? -1.961 -14.273 22.578 1.00 60.00 841 GLY A CA 1
ATOM 6213 C C . GLY A 1 841 ? -1.865 -15.727 23.062 1.00 60.00 841 GLY A C 1
ATOM 6214 O O . GLY A 1 841 ? -1.314 -16.567 22.352 1.00 60.00 841 GLY A O 1
ATOM 6215 N N . GLY A 1 842 ? -2.373 -16.048 24.256 1.00 73.69 842 GLY A N 1
ATOM 6216 C CA . GLY A 1 842 ? -2.107 -17.313 24.945 1.00 73.69 842 GLY A CA 1
ATOM 6217 C C . GLY A 1 842 ? -2.942 -18.515 24.491 1.00 73.69 842 GLY A C 1
ATOM 6218 O O . GLY A 1 842 ? -2.589 -19.651 24.826 1.00 73.69 842 GLY A O 1
ATOM 6219 N N . LYS A 1 843 ? -4.059 -18.301 23.780 1.00 88.00 843 LYS A N 1
ATOM 6220 C CA . LYS A 1 843 ? -5.010 -19.350 23.362 1.00 88.00 843 LYS A CA 1
ATOM 6221 C C . LYS A 1 843 ? -5.592 -19.065 21.978 1.00 88.00 843 LYS A C 1
ATOM 6223 O O . LYS A 1 843 ? -5.888 -17.918 21.656 1.00 88.00 843 LYS A O 1
ATOM 6228 N N . THR A 1 844 ? -5.826 -20.120 21.198 1.00 91.69 844 THR A N 1
ATOM 6229 C CA . THR A 1 844 ? -6.458 -20.045 19.872 1.00 91.69 844 THR A CA 1
ATOM 6230 C C . THR A 1 844 ? -7.497 -21.145 19.661 1.00 91.69 844 THR A C 1
ATOM 6232 O O . THR A 1 844 ? -7.384 -22.236 20.221 1.00 91.69 844 THR A O 1
ATOM 6235 N N . ALA A 1 845 ? -8.496 -20.860 18.825 1.00 92.56 845 ALA A N 1
ATOM 6236 C CA . ALA A 1 845 ? -9.405 -21.840 18.229 1.00 92.56 845 ALA A CA 1
ATOM 6237 C C . ALA A 1 845 ? -9.727 -21.423 16.787 1.00 92.56 845 ALA A C 1
ATOM 6239 O O . ALA A 1 845 ? -9.702 -20.233 16.465 1.00 92.56 845 ALA A O 1
ATOM 6240 N N . SER A 1 846 ? -10.007 -22.385 15.907 1.00 93.88 846 SER A N 1
ATOM 6241 C CA . SER A 1 846 ? -10.192 -22.120 14.47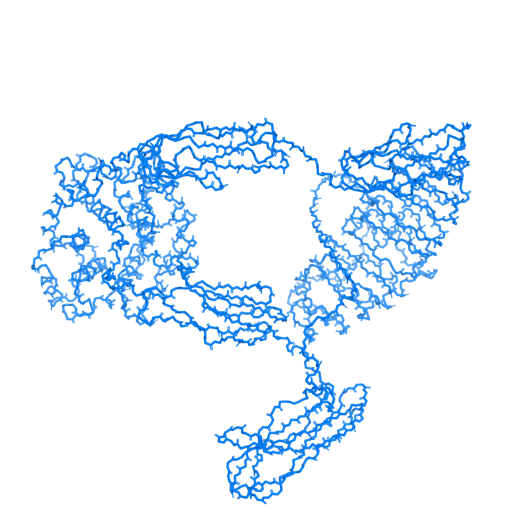7 1.00 93.88 846 SER A CA 1
ATOM 6242 C C . SER A 1 846 ? -11.326 -22.921 13.838 1.00 93.88 846 SER A C 1
ATOM 6244 O O . SER A 1 846 ? -11.720 -23.986 14.315 1.00 93.88 846 SER A O 1
ATOM 6246 N N . CYS A 1 847 ? -11.862 -22.366 12.751 1.00 94.19 847 CYS A N 1
ATOM 6247 C CA . CYS A 1 847 ? -12.957 -22.908 11.961 1.00 94.19 847 CYS A CA 1
ATOM 6248 C C . CYS A 1 847 ? -12.603 -22.858 10.471 1.00 94.19 847 CYS A C 1
ATOM 6250 O O . CYS A 1 847 ? -12.252 -21.799 9.946 1.00 94.19 847 CYS A O 1
ATOM 6252 N N . THR A 1 848 ? -12.756 -23.978 9.765 1.00 93.75 848 THR A N 1
ATOM 6253 C CA . THR A 1 848 ? -12.622 -24.006 8.300 1.00 93.75 848 THR A CA 1
ATOM 6254 C C . THR A 1 848 ? -13.927 -23.549 7.658 1.00 93.75 848 THR A C 1
ATOM 6256 O O . THR A 1 848 ? -14.934 -24.258 7.708 1.00 93.75 848 THR A O 1
ATOM 6259 N N . VAL A 1 849 ? -13.920 -22.372 7.037 1.00 93.81 849 VAL A N 1
ATOM 6260 C CA . VAL A 1 849 ? -15.075 -21.814 6.327 1.00 93.81 849 VAL A CA 1
ATOM 6261 C C . VAL A 1 849 ? -14.966 -22.148 4.842 1.00 93.81 849 VAL A C 1
ATOM 6263 O O . VAL A 1 849 ? -13.989 -21.800 4.179 1.00 93.81 849 VAL A O 1
ATOM 6266 N N . THR A 1 850 ? -15.976 -22.848 4.327 1.00 92.25 850 THR A N 1
ATOM 6267 C CA . THR A 1 850 ? -16.107 -23.212 2.910 1.00 92.25 850 THR A CA 1
ATOM 6268 C C . THR A 1 850 ? -17.087 -22.265 2.236 1.00 92.25 850 THR A C 1
ATOM 6270 O O . THR A 1 850 ? -18.286 -22.304 2.520 1.00 92.25 850 THR A O 1
ATOM 6273 N N . VAL A 1 851 ? -16.580 -21.427 1.339 1.00 88.56 851 VAL A N 1
ATOM 6274 C CA . VAL A 1 851 ? -17.391 -20.496 0.559 1.00 88.56 851 VAL A CA 1
ATOM 6275 C C . VAL A 1 851 ? -17.899 -21.203 -0.693 1.00 88.56 851 VAL A C 1
ATOM 6277 O O . VAL A 1 851 ? -17.104 -21.642 -1.528 1.00 88.56 851 VAL A O 1
ATOM 6280 N N . THR A 1 852 ? -19.217 -21.321 -0.817 1.00 76.12 852 THR A N 1
ATOM 6281 C CA . THR A 1 852 ? -19.904 -21.888 -1.985 1.00 76.12 852 THR A CA 1
ATOM 6282 C C . THR A 1 852 ? -20.394 -20.779 -2.914 1.00 76.12 852 THR A C 1
ATOM 6284 O O . THR A 1 852 ? -20.737 -19.684 -2.475 1.00 76.12 852 THR A O 1
ATOM 6287 N N . ASP A 1 853 ? -20.431 -21.044 -4.219 1.00 72.31 853 ASP A N 1
ATOM 6288 C CA . ASP A 1 853 ? -20.987 -20.123 -5.218 1.00 72.31 853 ASP A CA 1
ATOM 6289 C C . ASP A 1 853 ? -22.112 -20.853 -5.961 1.00 72.31 853 ASP A C 1
ATOM 6291 O O . ASP A 1 853 ? -21.889 -21.550 -6.951 1.00 72.31 853 ASP A O 1
ATOM 6295 N N . ASN A 1 854 ? -23.324 -20.744 -5.410 1.00 49.12 854 ASN A N 1
ATOM 6296 C CA . ASN A 1 854 ? -24.521 -21.439 -5.888 1.00 49.12 854 ASN A CA 1
ATOM 6297 C C . ASN A 1 854 ? -25.196 -20.724 -7.080 1.00 49.12 854 ASN A C 1
ATOM 6299 O O . ASN A 1 854 ? -26.279 -21.116 -7.503 1.00 49.12 854 ASN A O 1
ATOM 6303 N N . SER A 1 855 ? -24.542 -19.723 -7.688 1.00 43.28 855 SER A N 1
ATOM 6304 C CA . SER A 1 855 ? -25.043 -18.946 -8.839 1.00 43.28 855 SER A CA 1
ATOM 6305 C C . SER A 1 855 ? -25.168 -19.730 -10.163 1.00 43.28 855 SER A C 1
ATOM 6307 O O . SER A 1 855 ? -25.322 -19.139 -11.230 1.00 43.28 855 SER A O 1
ATOM 6309 N N . LYS A 1 856 ? -25.108 -21.068 -10.116 1.00 40.56 856 LYS A N 1
ATOM 6310 C CA . LYS A 1 856 ? -25.239 -21.975 -11.265 1.00 40.56 856 LYS A CA 1
ATOM 6311 C C . LYS A 1 856 ? -26.153 -23.164 -10.957 1.00 40.56 856 LYS A C 1
ATOM 6313 O O . LYS A 1 856 ? -25.734 -24.318 -11.040 1.00 40.56 856 LYS A O 1
ATOM 6318 N N . GLU A 1 857 ? -27.421 -22.880 -10.656 1.00 38.91 857 GLU A N 1
ATOM 6319 C CA . GLU A 1 857 ? -28.483 -23.871 -10.862 1.00 38.91 857 GLU A CA 1
ATOM 6320 C C . GLU A 1 857 ? -28.516 -24.282 -12.340 1.00 38.91 857 GLU A C 1
ATOM 6322 O O . GLU A 1 857 ? -28.858 -23.497 -13.226 1.00 38.91 857 GLU A O 1
ATOM 6327 N N . ASP A 1 858 ? -28.172 -25.537 -12.601 1.00 47.66 858 ASP A N 1
ATOM 6328 C CA . ASP A 1 858 ? -28.222 -26.133 -13.928 1.00 47.66 858 ASP A CA 1
ATOM 6329 C C . ASP A 1 858 ? -29.662 -26.560 -14.249 1.00 47.66 858 ASP A C 1
ATOM 6331 O O . ASP A 1 858 ? -30.068 -27.693 -14.002 1.00 47.66 858 ASP A O 1
ATOM 6335 N N . LYS A 1 859 ? -30.452 -25.624 -14.787 1.00 51.09 859 LYS A N 1
ATOM 6336 C CA . LYS A 1 859 ? -31.893 -25.786 -15.085 1.00 51.09 859 LYS A CA 1
ATOM 6337 C C . LYS A 1 859 ? -32.191 -26.689 -16.296 1.00 51.09 859 LYS A C 1
ATOM 6339 O O . LYS A 1 859 ? -33.306 -26.667 -16.821 1.00 51.09 859 LYS A O 1
ATOM 6344 N N . SER A 1 860 ? -31.211 -27.488 -16.724 1.00 58.94 860 SER A N 1
ATOM 6345 C CA . SER A 1 860 ? -31.330 -28.534 -17.748 1.00 58.94 860 SER A CA 1
ATOM 6346 C C . SER A 1 860 ? -32.426 -29.549 -17.430 1.00 58.94 860 SER A C 1
ATOM 6348 O O . SER A 1 860 ? -33.144 -29.959 -18.339 1.00 58.94 860 SER A O 1
ATOM 6350 N N . MET A 1 861 ? -32.619 -29.891 -16.156 1.00 64.31 861 MET A N 1
ATOM 6351 C CA . MET A 1 861 ? -33.696 -30.766 -15.690 1.00 64.31 861 MET A CA 1
ATOM 6352 C C . MET A 1 861 ? -34.537 -30.056 -14.627 1.00 64.31 861 MET A C 1
ATOM 6354 O O . MET A 1 861 ? -34.003 -29.398 -13.738 1.00 64.31 861 MET A O 1
ATOM 6358 N N . GLN A 1 862 ? -35.862 -30.184 -14.707 1.00 75.88 862 GLN A N 1
ATOM 6359 C CA . GLN A 1 862 ? -36.802 -29.465 -13.843 1.00 75.88 862 GLN A CA 1
ATOM 6360 C C . GLN A 1 862 ? -37.919 -30.391 -13.354 1.00 75.88 862 GLN A C 1
ATOM 6362 O O . GLN A 1 862 ? -38.595 -31.025 -14.160 1.00 75.88 862 GLN A O 1
ATOM 6367 N N . ILE A 1 863 ? -38.189 -30.420 -12.046 1.00 73.38 863 ILE A N 1
ATOM 6368 C CA . ILE A 1 863 ? -39.422 -31.033 -11.530 1.00 73.38 863 ILE A CA 1
ATOM 6369 C C . ILE A 1 863 ? -40.608 -30.128 -11.879 1.00 73.38 863 ILE A C 1
ATOM 6371 O O . ILE A 1 863 ? -40.645 -28.963 -11.486 1.00 73.38 863 ILE A O 1
ATOM 6375 N N . THR A 1 864 ? -41.589 -30.669 -12.598 1.00 64.12 864 THR A N 1
ATOM 6376 C CA . THR A 1 864 ? -42.816 -29.953 -12.996 1.00 64.12 864 THR A CA 1
ATOM 6377 C C . THR A 1 864 ? -44.022 -30.337 -12.145 1.00 64.12 864 THR A C 1
ATOM 6379 O O . THR A 1 864 ? -45.010 -29.604 -12.115 1.00 64.12 864 THR A O 1
ATOM 6382 N N . THR A 1 865 ? -43.977 -31.465 -11.429 1.00 63.94 865 THR A N 1
ATOM 6383 C CA . THR A 1 865 ? -45.012 -31.833 -10.450 1.00 63.94 865 THR A CA 1
ATOM 6384 C C . THR A 1 865 ? -44.436 -32.691 -9.322 1.00 63.94 865 THR A C 1
ATOM 6386 O O . THR A 1 865 ? -43.961 -33.806 -9.543 1.00 63.94 865 THR A O 1
ATOM 6389 N N . ASP A 1 866 ? -44.526 -32.171 -8.097 1.00 60.28 866 ASP A N 1
ATOM 6390 C CA . ASP A 1 866 ? -44.216 -32.866 -6.844 1.00 60.28 866 ASP A CA 1
ATOM 6391 C C . ASP A 1 866 ? -45.523 -33.404 -6.240 1.00 60.28 866 ASP A C 1
ATOM 6393 O O . ASP A 1 866 ? -46.231 -32.700 -5.521 1.00 60.28 866 ASP A O 1
ATOM 6397 N N . LEU A 1 867 ? -45.863 -34.656 -6.564 1.00 55.75 867 LEU A N 1
ATOM 6398 C CA . LEU A 1 867 ? -47.041 -35.350 -6.020 1.00 55.75 867 LEU A CA 1
ATOM 6399 C C . LEU A 1 867 ? -46.806 -35.911 -4.603 1.00 55.75 867 LEU A C 1
ATOM 6401 O O . LEU A 1 867 ? -47.686 -36.572 -4.054 1.00 55.75 867 LEU A O 1
ATOM 6405 N N . ALA A 1 868 ? -45.628 -35.680 -4.013 1.00 53.81 868 ALA A N 1
ATOM 6406 C CA . ALA A 1 868 ? -45.270 -36.161 -2.683 1.00 53.81 868 ALA A CA 1
ATOM 6407 C C . ALA A 1 868 ? -45.526 -35.111 -1.587 1.00 53.81 868 ALA A C 1
ATOM 6409 O O . ALA A 1 868 ? -45.896 -35.478 -0.465 1.00 53.81 868 ALA A O 1
ATOM 6410 N N . LYS A 1 869 ? -45.396 -33.809 -1.886 1.00 54.69 869 LYS A N 1
ATOM 6411 C CA . LYS A 1 869 ? -45.660 -32.729 -0.917 1.00 54.69 869 LYS A CA 1
ATOM 6412 C C . LYS A 1 869 ? -47.088 -32.773 -0.359 1.00 54.69 869 LYS A C 1
ATOM 6414 O O . LYS A 1 869 ? -48.064 -32.515 -1.053 1.00 54.69 869 LYS A O 1
ATOM 6419 N N . GLY A 1 870 ? -47.192 -33.059 0.940 1.00 54.38 870 GLY A N 1
ATOM 6420 C CA . GLY A 1 870 ? -48.455 -33.094 1.687 1.00 54.38 870 GLY A CA 1
ATOM 6421 C C . GLY A 1 870 ? -49.163 -34.453 1.717 1.00 54.38 870 GLY A C 1
ATOM 6422 O O . GLY A 1 870 ? -50.146 -34.595 2.442 1.00 54.38 870 GLY A O 1
ATOM 6423 N N . THR A 1 871 ? -48.669 -35.470 1.001 1.00 64.94 871 THR A N 1
ATOM 6424 C CA . THR A 1 871 ? -49.142 -36.853 1.201 1.00 64.94 871 THR A CA 1
ATOM 6425 C C . THR A 1 871 ? -48.579 -37.457 2.491 1.00 64.94 871 THR A C 1
ATOM 6427 O O . THR A 1 871 ? -47.528 -37.058 2.990 1.00 64.94 871 THR A O 1
ATOM 6430 N N . THR A 1 872 ? -49.307 -38.404 3.085 1.00 69.50 872 THR A N 1
ATOM 6431 C CA . THR A 1 872 ? -48.888 -39.147 4.284 1.00 69.50 872 THR A CA 1
ATOM 6432 C C . THR A 1 872 ? -49.337 -40.589 4.126 1.00 69.50 872 THR A C 1
ATOM 6434 O O . THR A 1 872 ? -50.538 -40.860 4.102 1.00 69.50 872 THR A O 1
ATOM 6437 N N . PHE A 1 873 ? -48.377 -41.503 3.999 1.00 81.94 873 PHE A N 1
ATOM 6438 C CA . PHE A 1 873 ? -48.659 -42.920 3.771 1.00 81.94 873 PHE A CA 1
ATOM 6439 C C . PHE A 1 873 ? -48.974 -43.651 5.078 1.00 81.94 873 PHE A C 1
ATOM 6441 O O . PHE A 1 873 ? -48.527 -43.252 6.156 1.00 81.94 873 PHE A O 1
ATOM 6448 N N . LYS A 1 874 ? -49.724 -44.751 4.975 1.00 81.44 874 LYS A N 1
ATOM 6449 C CA . LYS A 1 874 ? -50.073 -45.596 6.119 1.00 81.44 874 LYS A CA 1
ATOM 6450 C C . LYS A 1 874 ? -49.081 -46.746 6.336 1.00 81.44 874 LYS A C 1
ATOM 6452 O O . LYS A 1 874 ? -48.683 -47.404 5.375 1.00 81.44 874 LYS A O 1
ATOM 6457 N N . LEU A 1 875 ? -48.724 -47.026 7.594 1.00 83.44 875 LEU A N 1
ATOM 6458 C CA . LEU A 1 875 ? -47.930 -48.210 7.962 1.00 83.44 875 LEU A CA 1
ATOM 6459 C C . LEU A 1 875 ? -48.580 -49.514 7.460 1.00 83.44 875 LEU A C 1
ATOM 6461 O O . LEU A 1 875 ? -49.799 -49.674 7.486 1.00 83.44 875 LEU A O 1
ATOM 6465 N N . GLY A 1 876 ? -47.750 -50.451 7.000 1.00 79.88 876 GLY A N 1
ATOM 6466 C CA . GLY A 1 876 ? -48.161 -51.736 6.425 1.00 79.88 876 GLY A CA 1
ATOM 6467 C C . GLY A 1 876 ? -48.638 -51.704 4.966 1.00 79.88 876 GLY A C 1
ATOM 6468 O O . GLY A 1 876 ? -48.772 -52.774 4.373 1.00 79.88 876 GLY A O 1
ATOM 6469 N N . ASN A 1 877 ? -48.854 -50.526 4.369 1.00 84.44 877 ASN A N 1
ATOM 6470 C CA . ASN A 1 877 ? -49.173 -50.392 2.943 1.00 84.44 877 ASN A CA 1
ATOM 6471 C C . ASN A 1 877 ? -47.900 -50.275 2.078 1.00 84.44 877 ASN A C 1
ATOM 6473 O O . ASN A 1 877 ? -46.812 -49.956 2.562 1.00 84.44 877 ASN A O 1
ATOM 6477 N N . ASP A 1 878 ? -48.046 -50.483 0.767 1.00 83.50 878 ASP A N 1
ATOM 6478 C CA . ASP A 1 878 ? -47.005 -50.153 -0.211 1.00 83.50 878 ASP A CA 1
ATOM 6479 C C . ASP A 1 878 ? -47.088 -48.656 -0.561 1.00 83.50 878 ASP A C 1
ATOM 6481 O O . ASP A 1 878 ? -48.103 -48.185 -1.076 1.00 83.50 878 ASP A O 1
ATOM 6485 N N . ALA A 1 879 ? -46.019 -47.902 -0.302 1.00 84.50 879 ALA A N 1
ATOM 6486 C CA . ALA A 1 879 ? -45.917 -46.493 -0.671 1.00 84.50 879 ALA A CA 1
ATOM 6487 C C . ALA A 1 879 ? -45.427 -46.361 -2.116 1.00 84.50 879 ALA A C 1
ATOM 6489 O O . ALA A 1 879 ? -44.286 -46.714 -2.429 1.00 84.50 879 ALA A O 1
ATOM 6490 N N . LYS A 1 880 ? -46.286 -45.836 -2.996 1.00 86.06 880 LYS A N 1
ATOM 6491 C CA . LYS A 1 880 ? -45.979 -45.543 -4.401 1.00 86.06 880 LYS A CA 1
ATOM 6492 C C . LYS A 1 880 ? -45.874 -44.035 -4.601 1.00 86.06 880 LYS A C 1
ATOM 6494 O O . LYS A 1 880 ? -46.846 -43.318 -4.388 1.00 86.06 880 LYS A O 1
ATOM 6499 N N . ILE A 1 881 ? -44.705 -43.570 -5.030 1.00 85.19 881 ILE A N 1
ATOM 6500 C CA . ILE A 1 881 ? -44.385 -42.148 -5.211 1.00 85.19 881 ILE A CA 1
ATOM 6501 C C . ILE A 1 881 ? -43.970 -41.932 -6.662 1.00 85.19 881 ILE A C 1
ATOM 6503 O O . ILE A 1 881 ? -43.155 -42.686 -7.192 1.00 85.19 881 ILE A O 1
ATOM 6507 N N . SER A 1 882 ? -44.542 -40.906 -7.291 1.00 83.44 882 SER A N 1
ATOM 6508 C CA . SER A 1 882 ? -44.243 -40.520 -8.673 1.00 83.44 882 SER A CA 1
ATOM 6509 C C . SER A 1 882 ? -43.880 -39.037 -8.703 1.00 83.44 882 SER A C 1
ATOM 6511 O O . SER A 1 882 ? -44.594 -38.234 -8.107 1.00 83.44 882 SER A O 1
ATOM 6513 N N . ILE A 1 883 ? -42.782 -38.676 -9.365 1.00 85.50 883 ILE A N 1
ATOM 6514 C CA . ILE A 1 883 ? -42.353 -37.281 -9.550 1.00 85.50 883 ILE A CA 1
ATOM 6515 C C . ILE A 1 883 ? -42.183 -37.039 -11.047 1.00 85.50 883 ILE A C 1
ATOM 6517 O O . ILE A 1 883 ? -41.490 -37.813 -11.711 1.00 85.50 883 ILE A O 1
ATOM 6521 N N . ASN A 1 884 ? -42.806 -35.982 -11.576 1.00 85.94 884 ASN A N 1
ATOM 6522 C CA . ASN A 1 884 ? -42.651 -35.626 -12.984 1.00 85.94 884 ASN A CA 1
ATOM 6523 C C . ASN A 1 884 ? -41.424 -34.731 -13.169 1.00 85.94 884 ASN A C 1
ATOM 6525 O O . ASN A 1 884 ? -41.330 -33.659 -12.563 1.00 85.94 884 ASN A O 1
ATOM 6529 N N . VAL A 1 885 ? -40.498 -35.182 -14.011 1.00 87.31 885 VAL A N 1
ATOM 6530 C CA . VAL A 1 885 ? -39.285 -34.454 -14.383 1.00 87.31 885 VAL A CA 1
ATOM 6531 C C . VAL A 1 885 ? -39.365 -34.114 -15.865 1.00 87.31 885 VAL A C 1
ATOM 6533 O O . VAL A 1 885 ? -39.671 -34.977 -16.688 1.00 87.31 885 VAL A O 1
ATOM 6536 N N . LYS A 1 886 ? -39.075 -32.861 -16.204 1.00 83.62 886 LYS A N 1
ATOM 6537 C CA . LYS A 1 886 ? -38.952 -32.366 -17.571 1.00 83.62 886 LYS A CA 1
ATOM 6538 C C . LYS A 1 886 ? -37.493 -32.116 -17.916 1.00 83.62 886 LYS A C 1
ATOM 6540 O O . LYS A 1 886 ? -36.762 -31.528 -17.118 1.00 83.62 886 LYS A O 1
ATOM 6545 N N . ASN A 1 887 ? -37.101 -32.502 -19.124 1.00 86.88 887 ASN A N 1
ATOM 6546 C CA . ASN A 1 887 ? -35.824 -32.129 -19.710 1.00 86.88 887 ASN A CA 1
ATOM 6547 C C . ASN A 1 887 ? -35.976 -30.821 -20.504 1.00 86.88 887 ASN A C 1
ATOM 6549 O O . ASN A 1 887 ? -36.673 -30.760 -21.516 1.00 86.88 887 ASN A O 1
ATOM 6553 N N . ASN A 1 888 ? -35.330 -29.762 -20.024 1.00 78.19 888 ASN A N 1
ATOM 6554 C CA . ASN A 1 888 ? -35.222 -28.452 -20.671 1.00 78.19 888 ASN A CA 1
ATOM 6555 C C . ASN A 1 888 ? -33.855 -28.247 -21.362 1.00 78.19 888 ASN A C 1
ATOM 6557 O O . ASN A 1 888 ? -33.596 -27.163 -21.882 1.00 78.19 888 ASN A O 1
ATOM 6561 N N . SER A 1 889 ? -32.968 -29.245 -21.334 1.00 79.44 889 SER A N 1
ATOM 6562 C CA . SER A 1 889 ? -31.633 -29.188 -21.935 1.00 79.44 889 SER A CA 1
ATOM 6563 C C . SER A 1 889 ? -31.658 -29.386 -23.455 1.00 79.44 889 SER A C 1
ATOM 6565 O O . SER A 1 889 ? -32.693 -29.676 -24.052 1.00 79.44 889 SER A O 1
ATOM 6567 N N . THR A 1 890 ? -30.494 -29.249 -24.091 1.00 73.62 890 THR A N 1
ATOM 6568 C CA . THR A 1 890 ? -30.310 -29.422 -25.540 1.00 73.62 890 THR A CA 1
ATOM 6569 C C . THR A 1 890 ? -30.071 -30.869 -25.986 1.00 73.62 890 THR A C 1
ATOM 6571 O O . THR A 1 890 ? -29.942 -31.107 -27.185 1.00 73.62 890 THR A O 1
ATOM 6574 N N . GLU A 1 891 ? -30.003 -31.838 -25.069 1.00 78.44 891 GLU A N 1
ATOM 6575 C CA . GLU A 1 891 ? -29.780 -33.258 -25.385 1.00 78.44 891 GLU A CA 1
ATOM 6576 C C . GLU A 1 891 ? -30.670 -34.195 -24.551 1.00 78.44 891 GLU A C 1
ATOM 6578 O O . GLU A 1 891 ? -31.368 -33.762 -23.640 1.00 78.44 891 GLU A O 1
ATOM 6583 N N . THR A 1 892 ? -30.712 -35.491 -24.877 1.00 84.12 892 THR A N 1
ATOM 6584 C CA . THR A 1 892 ? -31.486 -36.466 -24.083 1.00 84.12 892 THR A CA 1
ATOM 6585 C C . THR A 1 892 ? -30.726 -36.784 -22.801 1.00 84.12 892 THR A C 1
ATOM 6587 O O . THR A 1 892 ? -29.655 -37.380 -22.870 1.00 84.12 892 THR A O 1
ATOM 6590 N N . GLN A 1 893 ? -31.285 -36.422 -21.647 1.00 85.19 893 GLN A N 1
ATOM 6591 C CA . GLN A 1 893 ? -30.696 -36.713 -20.339 1.00 85.19 893 GLN A CA 1
ATOM 6592 C C . GLN A 1 893 ? -31.453 -37.836 -19.627 1.00 85.19 893 GLN A C 1
ATOM 6594 O O . GLN A 1 893 ? -32.654 -38.030 -19.828 1.00 85.19 893 GLN A O 1
ATOM 6599 N N . GLU A 1 894 ? -30.749 -38.575 -18.776 1.00 87.12 894 GLU A N 1
ATOM 6600 C CA . GLU A 1 894 ? -31.387 -39.426 -17.775 1.00 87.12 894 GLU A CA 1
ATOM 6601 C C . GLU A 1 894 ? -31.990 -38.560 -16.650 1.00 87.12 894 GLU A C 1
ATOM 6603 O O . GLU A 1 894 ? -31.635 -37.393 -16.471 1.00 87.12 894 GLU A O 1
ATOM 6608 N N . ALA A 1 895 ? -32.918 -39.131 -15.887 1.00 89.12 895 ALA A N 1
ATOM 6609 C CA . ALA A 1 895 ? -33.205 -38.710 -14.524 1.00 89.12 895 ALA A CA 1
ATOM 6610 C C . ALA A 1 895 ? -33.470 -39.940 -13.645 1.00 89.12 895 ALA A C 1
ATOM 6612 O O . ALA A 1 895 ? -34.059 -40.928 -14.093 1.00 89.12 895 ALA A O 1
ATOM 6613 N N . SER A 1 896 ? -33.049 -39.875 -12.383 1.00 87.88 896 SER A N 1
ATOM 6614 C CA . SER A 1 896 ? -33.113 -40.966 -11.405 1.00 87.88 896 SER A CA 1
ATOM 6615 C C . SER A 1 896 ? -33.763 -40.520 -10.098 1.00 87.88 896 SER A C 1
ATOM 6617 O O . SER A 1 896 ? -33.218 -39.689 -9.377 1.00 87.88 896 SER A O 1
ATOM 6619 N N . LEU A 1 897 ? -34.911 -41.111 -9.762 1.00 88.94 897 LEU A N 1
ATOM 6620 C CA . LEU A 1 897 ? -35.585 -40.966 -8.472 1.00 88.94 897 LEU A CA 1
ATOM 6621 C C . LEU A 1 897 ? -35.053 -42.019 -7.500 1.00 88.94 897 LEU A C 1
ATOM 6623 O O . LEU A 1 897 ? -35.142 -43.218 -7.774 1.00 88.94 897 LEU A O 1
ATOM 6627 N N . ILE A 1 898 ? -34.578 -41.577 -6.339 1.00 88.62 898 ILE A N 1
ATOM 6628 C CA . ILE A 1 898 ? -34.239 -42.426 -5.195 1.00 88.62 898 ILE A CA 1
ATOM 6629 C C . ILE A 1 898 ? -35.291 -42.220 -4.103 1.00 88.62 898 ILE A C 1
ATOM 6631 O O . ILE A 1 898 ? -35.560 -41.087 -3.709 1.00 88.62 898 ILE A O 1
ATOM 6635 N N . LEU A 1 899 ? -35.848 -43.309 -3.568 1.00 88.06 899 LEU A N 1
ATOM 6636 C CA . LEU A 1 899 ? -36.678 -43.310 -2.358 1.00 88.06 899 LEU A CA 1
ATOM 6637 C C . LEU A 1 899 ? -35.947 -44.084 -1.260 1.00 88.06 899 LEU A C 1
ATOM 6639 O O . LEU A 1 899 ? -35.524 -45.215 -1.492 1.00 88.06 899 LEU A O 1
ATOM 6643 N N . SER A 1 900 ? -35.804 -43.506 -0.068 1.00 89.38 900 SER A N 1
ATOM 6644 C CA . SER A 1 900 ? -35.112 -44.129 1.070 1.00 89.38 900 SER A CA 1
ATOM 6645 C C . SER A 1 900 ? -35.939 -44.055 2.350 1.00 89.38 900 SER A C 1
ATOM 6647 O O . SER A 1 900 ? -36.339 -42.973 2.769 1.00 89.38 900 SER A O 1
ATOM 6649 N N . LEU A 1 901 ? -36.155 -45.197 2.999 1.00 90.19 901 LEU A N 1
ATOM 6650 C CA . LEU A 1 901 ? -36.867 -45.316 4.270 1.00 90.19 901 LEU A CA 1
ATOM 6651 C C . LEU A 1 901 ? -35.890 -45.170 5.443 1.00 90.19 901 LEU A C 1
ATOM 6653 O O . LEU A 1 901 ? -34.894 -45.897 5.519 1.00 90.19 901 LEU A O 1
ATOM 6657 N N . PHE A 1 902 ? -36.212 -44.287 6.385 1.00 89.62 902 PHE A N 1
ATOM 6658 C CA . PHE A 1 902 ? -35.459 -44.067 7.621 1.00 89.62 902 PHE A CA 1
ATOM 6659 C C . PHE A 1 902 ? -36.346 -44.304 8.845 1.00 89.62 902 PHE A C 1
ATOM 6661 O O . PHE A 1 902 ? -37.498 -43.869 8.866 1.00 89.62 902 PHE A O 1
ATOM 6668 N N . ASN A 1 903 ? -35.811 -44.948 9.888 1.00 85.69 903 ASN A N 1
ATOM 6669 C CA . ASN A 1 903 ? -36.400 -44.851 11.227 1.00 85.69 903 ASN A CA 1
ATOM 6670 C C . ASN A 1 903 ? -36.076 -43.467 11.801 1.00 85.69 903 ASN A C 1
ATOM 6672 O O . ASN A 1 903 ? -34.925 -43.028 11.757 1.00 85.69 903 ASN A O 1
ATOM 6676 N N . LYS A 1 904 ? -37.088 -42.780 12.335 1.00 84.88 904 LYS A N 1
ATOM 6677 C CA . LYS A 1 904 ? -36.946 -41.401 12.822 1.00 84.88 904 LYS A CA 1
ATOM 6678 C C . LYS A 1 904 ? -36.268 -41.321 14.189 1.00 84.88 904 LYS A C 1
ATOM 6680 O O . LYS A 1 904 ? -35.525 -40.377 14.429 1.00 84.88 904 LYS A O 1
ATOM 6685 N N . ASP A 1 905 ? -36.472 -42.320 15.046 1.00 83.06 905 ASP A N 1
ATOM 6686 C CA . ASP A 1 905 ? -36.028 -42.311 16.450 1.00 83.06 905 ASP A CA 1
ATOM 6687 C C . ASP A 1 905 ? -34.497 -42.359 16.596 1.00 83.06 905 ASP A C 1
ATOM 6689 O O . ASP A 1 905 ? -33.942 -41.884 17.583 1.00 83.06 905 ASP A O 1
ATOM 6693 N N . ASN A 1 906 ? -33.805 -42.932 15.606 1.00 80.56 906 ASN A N 1
ATOM 6694 C CA . ASN A 1 906 ? -32.343 -43.047 15.564 1.00 80.56 906 ASN A CA 1
ATOM 6695 C C . ASN A 1 906 ? -31.720 -42.610 14.219 1.00 80.56 906 ASN A C 1
ATOM 6697 O O . ASN A 1 906 ? -30.531 -42.838 13.994 1.00 80.56 906 ASN A O 1
ATOM 6701 N N . ASN A 1 907 ? -32.509 -41.999 13.324 1.00 82.44 907 ASN A N 1
ATOM 6702 C CA . ASN A 1 907 ? -32.112 -41.563 11.976 1.00 82.44 907 ASN A CA 1
ATOM 6703 C C . ASN A 1 907 ? -31.444 -42.665 11.115 1.00 82.44 907 ASN A C 1
ATOM 6705 O O . ASN A 1 907 ? -30.661 -42.374 10.207 1.00 82.44 907 ASN A O 1
ATOM 6709 N N . LYS A 1 908 ? -31.712 -43.949 11.391 1.00 81.81 908 LYS A N 1
ATOM 6710 C CA . LYS A 1 908 ? -31.063 -45.070 10.700 1.00 81.81 908 LYS A CA 1
ATOM 6711 C C . LYS A 1 908 ? -31.779 -45.411 9.398 1.00 81.81 908 LYS A C 1
ATOM 6713 O O . LYS A 1 908 ? -32.987 -45.644 9.372 1.00 81.81 908 LYS A O 1
ATOM 6718 N N . PHE A 1 909 ? -30.994 -45.510 8.329 1.00 86.56 909 PHE A N 1
ATOM 6719 C CA . PHE A 1 909 ? -31.420 -46.039 7.036 1.00 86.56 909 PHE A CA 1
ATOM 6720 C C . PHE A 1 909 ? -31.893 -47.499 7.148 1.00 86.56 909 PHE A C 1
ATOM 6722 O O . PHE A 1 909 ? -31.228 -48.324 7.781 1.00 86.56 909 PHE A O 1
ATOM 6729 N N . ILE A 1 910 ? -33.021 -47.812 6.508 1.00 87.94 910 ILE A N 1
ATOM 6730 C CA . ILE A 1 910 ? -33.668 -49.132 6.540 1.00 87.94 910 ILE A CA 1
ATOM 6731 C C . ILE A 1 910 ? -33.612 -49.813 5.168 1.00 87.94 910 ILE A C 1
ATOM 6733 O O . ILE A 1 910 ? -33.208 -50.969 5.070 1.00 87.94 910 ILE A O 1
ATOM 6737 N N . SER A 1 911 ? -34.039 -49.117 4.113 1.00 84.00 911 SER A N 1
ATOM 6738 C CA . SER A 1 911 ? -34.077 -49.634 2.738 1.00 84.00 911 SER A CA 1
ATOM 6739 C C . SER A 1 911 ? -34.207 -48.497 1.723 1.00 84.00 911 SER A C 1
ATOM 6741 O O . SER A 1 911 ? -34.637 -47.398 2.076 1.00 84.00 911 SER A O 1
ATOM 6743 N N . CYS A 1 912 ? -33.873 -48.762 0.460 1.00 87.94 912 CYS A N 1
ATOM 6744 C CA . CYS A 1 912 ? -34.152 -47.860 -0.653 1.00 87.94 912 CYS A CA 1
ATOM 6745 C C . CYS A 1 912 ? -34.707 -48.607 -1.869 1.00 87.94 912 CYS A C 1
ATOM 6747 O O . CYS A 1 912 ? -34.555 -49.823 -1.994 1.00 87.94 912 CYS A O 1
ATOM 6749 N N . VAL A 1 913 ? -35.327 -47.849 -2.769 1.00 86.62 913 VAL A N 1
ATOM 6750 C CA . VAL A 1 913 ? -35.647 -48.248 -4.145 1.00 86.62 913 VAL A CA 1
ATOM 6751 C C . VAL A 1 913 ? -35.292 -47.098 -5.087 1.00 86.62 913 VAL A C 1
ATOM 6753 O O . VAL A 1 913 ? -35.279 -45.937 -4.671 1.00 86.62 913 VAL A O 1
ATOM 6756 N N . SER A 1 914 ? -35.021 -47.405 -6.353 1.00 87.69 914 SER A N 1
ATOM 6757 C CA . SER A 1 914 ? -34.743 -46.406 -7.386 1.00 87.69 914 SER A CA 1
ATOM 6758 C C . SER A 1 914 ? -35.570 -46.641 -8.648 1.00 87.69 914 SER A C 1
ATOM 6760 O O . SER A 1 914 ? -35.967 -47.768 -8.948 1.00 87.69 914 SER A O 1
ATOM 6762 N N . ALA A 1 915 ? -35.832 -45.565 -9.386 1.00 85.00 915 ALA A N 1
ATOM 6763 C CA . ALA A 1 915 ? -36.458 -45.586 -10.702 1.00 85.00 915 ALA A CA 1
ATOM 6764 C C . ALA A 1 915 ? -35.758 -44.560 -11.599 1.00 85.00 915 ALA A C 1
ATOM 6766 O O . ALA A 1 915 ? -35.666 -43.391 -11.232 1.00 85.00 915 ALA A O 1
ATOM 6767 N N . HIS A 1 916 ? -35.263 -44.997 -12.754 1.00 88.81 916 HIS A N 1
ATOM 6768 C CA . HIS A 1 916 ? -34.470 -44.186 -13.679 1.00 88.81 916 HIS A CA 1
ATOM 6769 C C . HIS A 1 916 ? -35.070 -44.233 -15.087 1.00 88.81 916 HIS A C 1
ATOM 6771 O O . HIS A 1 916 ? -35.751 -45.203 -15.442 1.00 88.81 916 HIS A O 1
ATOM 6777 N N . LYS A 1 917 ? -34.886 -43.166 -15.871 1.00 90.06 917 LYS A N 1
ATOM 6778 C CA . LYS A 1 917 ? -35.451 -43.050 -17.221 1.00 90.06 917 LYS A CA 1
ATOM 6779 C C . LYS A 1 917 ? -34.723 -41.990 -18.046 1.00 90.06 917 LYS A C 1
ATOM 6781 O O . LYS A 1 917 ? -34.501 -40.888 -17.559 1.00 90.06 917 LYS A O 1
ATOM 6786 N N . ASN A 1 918 ? -34.461 -42.291 -19.317 1.00 90.00 918 ASN A N 1
ATOM 6787 C CA . ASN A 1 918 ? -34.024 -41.297 -20.299 1.00 90.00 918 ASN A CA 1
ATOM 6788 C C . ASN A 1 918 ? -35.217 -40.461 -20.782 1.00 90.00 918 ASN A C 1
ATOM 6790 O O . ASN A 1 918 ? -36.258 -41.012 -21.153 1.00 90.00 918 ASN A O 1
ATOM 6794 N N . ILE A 1 919 ? -35.059 -39.140 -20.766 1.00 89.56 919 ILE A N 1
ATOM 6795 C CA . ILE A 1 919 ? -36.089 -38.143 -21.066 1.00 89.56 919 ILE A CA 1
ATOM 6796 C C . ILE A 1 919 ? -35.600 -37.311 -22.267 1.00 89.56 919 ILE A C 1
ATOM 6798 O O . ILE A 1 919 ? -34.577 -36.631 -22.149 1.00 89.56 919 ILE A O 1
ATOM 6802 N N . PRO A 1 920 ? -36.267 -37.370 -23.436 1.00 88.44 920 PRO A N 1
ATOM 6803 C CA . PRO A 1 920 ? -35.875 -36.595 -24.616 1.00 88.44 920 PRO A CA 1
ATOM 6804 C C . PRO A 1 920 ? -35.916 -35.075 -24.404 1.00 88.44 920 PRO A C 1
ATOM 6806 O O . PRO A 1 920 ? -36.525 -34.576 -23.463 1.00 88.44 920 PRO A O 1
ATOM 6809 N N . VAL A 1 921 ? -35.277 -34.328 -25.308 1.00 85.00 921 VAL A N 1
ATOM 6810 C CA . VAL A 1 921 ? -35.266 -32.854 -25.303 1.00 85.00 921 VAL A CA 1
ATOM 6811 C C . VAL A 1 921 ? -36.689 -32.293 -25.316 1.00 85.00 921 VAL A C 1
ATOM 6813 O O . VAL A 1 921 ? -37.450 -32.552 -26.245 1.00 85.00 921 VAL A O 1
ATOM 6816 N N . GLY A 1 922 ? -37.033 -31.492 -24.308 1.00 79.69 922 GLY A N 1
ATOM 6817 C CA . GLY A 1 922 ? -38.343 -30.854 -24.165 1.00 79.69 922 GLY A CA 1
ATOM 6818 C C . GLY A 1 922 ? -39.429 -31.730 -23.529 1.00 79.69 922 GLY A C 1
ATOM 6819 O O . GLY A 1 922 ? -40.452 -31.181 -23.111 1.00 79.69 922 GLY A O 1
ATOM 6820 N N . ASP A 1 923 ? -39.213 -33.043 -23.416 1.00 88.81 923 ASP A N 1
ATOM 6821 C CA . ASP A 1 923 ? -40.195 -33.999 -22.896 1.00 88.81 923 ASP A CA 1
ATOM 6822 C C . ASP A 1 923 ? -40.266 -34.016 -21.362 1.00 88.81 923 ASP A C 1
ATOM 6824 O O . ASP A 1 923 ? -39.332 -33.644 -20.647 1.00 88.81 923 ASP A O 1
ATOM 6828 N N . SER A 1 924 ? -41.402 -34.508 -20.864 1.00 89.44 924 SER A N 1
ATOM 6829 C CA . SER A 1 924 ? -41.709 -34.716 -19.446 1.00 89.44 924 SER A CA 1
ATOM 6830 C C . SER A 1 924 ? -41.962 -36.199 -19.174 1.00 89.44 924 SER A C 1
ATOM 6832 O O . SER A 1 924 ? -42.640 -36.869 -19.956 1.00 89.44 924 SER A O 1
ATOM 6834 N N . ALA A 1 925 ? -41.472 -36.725 -18.052 1.00 86.88 925 ALA A N 1
ATOM 6835 C CA . ALA A 1 925 ? -41.708 -38.110 -17.660 1.00 86.88 925 ALA A CA 1
ATOM 6836 C C . ALA A 1 925 ? -41.850 -38.298 -16.146 1.00 86.88 925 ALA A C 1
ATOM 6838 O O . ALA A 1 925 ? -41.091 -37.742 -15.354 1.00 86.88 925 ALA A O 1
ATOM 6839 N N . ASP A 1 926 ? -42.778 -39.174 -15.756 1.00 88.50 926 ASP A N 1
ATOM 6840 C CA . ASP A 1 926 ? -42.905 -39.630 -14.374 1.00 88.50 926 ASP A CA 1
ATOM 6841 C C . ASP A 1 926 ? -41.822 -40.659 -14.036 1.00 88.50 926 ASP A C 1
ATOM 6843 O O . ASP A 1 926 ? -41.755 -41.744 -14.628 1.00 88.50 926 ASP A O 1
ATOM 6847 N N . LEU A 1 927 ? -41.015 -40.347 -13.025 1.00 88.88 927 LEU A N 1
ATOM 6848 C CA . LEU A 1 927 ? -40.181 -41.313 -12.322 1.00 88.88 927 LEU A CA 1
ATOM 6849 C C . LEU A 1 927 ? -41.011 -41.897 -11.179 1.00 88.88 927 LEU A C 1
ATOM 6851 O O . LEU A 1 927 ? -41.440 -41.164 -10.292 1.00 88.88 927 LEU A O 1
ATOM 6855 N N . THR A 1 928 ? -41.273 -43.205 -11.212 1.00 87.25 928 THR A N 1
ATOM 6856 C CA . THR A 1 928 ? -42.185 -43.874 -10.267 1.00 87.25 928 THR A CA 1
ATOM 6857 C C . THR A 1 928 ? -41.452 -44.923 -9.441 1.00 87.25 928 THR A C 1
ATOM 6859 O O . THR A 1 928 ? -41.110 -45.988 -9.952 1.00 87.25 928 THR A O 1
ATOM 6862 N N . GLY A 1 929 ? -41.259 -44.652 -8.151 1.00 86.19 929 GLY A N 1
ATOM 6863 C CA . GLY A 1 929 ? -40.771 -45.630 -7.180 1.00 86.19 929 GLY A CA 1
ATOM 6864 C C . GLY A 1 929 ? -41.917 -46.278 -6.397 1.00 86.19 929 GLY A C 1
ATOM 6865 O O . GLY A 1 929 ? -43.022 -45.739 -6.293 1.00 86.19 929 GLY A O 1
ATOM 6866 N N . SER A 1 930 ? -41.687 -47.464 -5.834 1.00 85.94 930 SER A N 1
ATOM 6867 C CA . SER A 1 930 ? -42.642 -48.124 -4.931 1.00 85.94 930 SER A CA 1
ATOM 6868 C C . SER A 1 930 ? -41.907 -48.964 -3.893 1.00 85.94 930 SER A C 1
ATOM 6870 O O . SER A 1 930 ? -41.047 -49.762 -4.259 1.00 85.94 930 SER A O 1
ATOM 6872 N N . MET A 1 931 ? -42.231 -48.795 -2.609 1.00 88.50 931 MET A N 1
ATOM 6873 C CA . MET A 1 931 ? -41.578 -49.514 -1.510 1.00 88.50 931 MET A CA 1
ATOM 6874 C C . MET A 1 931 ? -42.568 -49.959 -0.431 1.00 88.50 931 MET A C 1
ATOM 6876 O O . MET A 1 931 ? -43.543 -49.267 -0.143 1.00 88.50 931 MET A O 1
ATOM 6880 N N . LYS A 1 932 ? -42.309 -51.118 0.180 1.00 86.94 932 LYS A N 1
ATOM 6881 C CA . LYS A 1 932 ? -43.146 -51.666 1.256 1.00 86.94 932 LYS A CA 1
ATOM 6882 C C . LYS A 1 932 ? -42.855 -50.951 2.572 1.00 86.94 932 LYS A C 1
ATOM 6884 O O . LYS A 1 932 ? -41.687 -50.839 2.946 1.00 86.94 932 LYS A O 1
ATOM 6889 N N . LEU A 1 933 ? -43.888 -50.503 3.285 1.00 88.19 933 LEU A N 1
ATOM 6890 C CA . LEU A 1 933 ? -43.715 -49.884 4.599 1.00 88.19 933 LEU A CA 1
ATOM 6891 C C . LEU A 1 933 ? -43.806 -50.916 5.737 1.00 88.19 933 LEU A C 1
ATOM 6893 O O . LEU A 1 933 ? -44.608 -51.850 5.657 1.00 88.19 933 LEU A O 1
ATOM 6897 N N . PRO A 1 934 ? -43.025 -50.755 6.825 1.00 85.62 934 PRO A N 1
ATOM 6898 C CA . PRO A 1 934 ? -43.185 -51.545 8.043 1.00 85.62 934 PRO A CA 1
ATOM 6899 C C . PRO A 1 934 ? -44.603 -51.433 8.613 1.00 85.62 934 PRO A C 1
ATOM 6901 O O . PRO A 1 934 ? -45.276 -50.422 8.431 1.00 85.62 934 PRO A O 1
ATOM 6904 N N . THR A 1 935 ? -45.050 -52.457 9.338 1.00 83.81 935 THR A N 1
ATOM 6905 C CA . THR A 1 935 ? -46.390 -52.500 9.951 1.00 83.81 935 THR A CA 1
ATOM 6906 C C . THR A 1 935 ? -46.487 -51.770 11.293 1.00 83.81 935 THR A C 1
ATOM 6908 O O . THR A 1 935 ? -47.596 -51.496 11.740 1.00 83.81 935 THR A O 1
ATOM 6911 N N . GLN A 1 936 ? -45.357 -51.471 11.943 1.00 80.81 936 GLN A N 1
ATOM 6912 C CA . GLN A 1 936 ? -45.264 -50.765 13.228 1.00 80.81 936 GLN A CA 1
ATOM 6913 C C . GLN A 1 936 ? -43.938 -49.994 13.324 1.00 80.81 936 GLN A C 1
ATOM 6915 O O . GLN A 1 936 ? -42.898 -50.519 12.917 1.00 80.81 936 GLN A O 1
ATOM 6920 N N . GLY A 1 937 ? -43.960 -48.794 13.916 1.00 83.25 937 GLY A N 1
ATOM 6921 C CA . GLY A 1 937 ? -42.777 -47.981 14.244 1.00 83.25 937 GLY A CA 1
ATOM 6922 C C . GLY A 1 937 ? -42.762 -46.595 13.585 1.00 83.25 937 GLY A C 1
ATOM 6923 O O . GLY A 1 937 ? -43.562 -46.306 12.700 1.00 83.25 937 GLY A O 1
ATOM 6924 N N . ASN A 1 938 ? -41.847 -45.728 14.023 1.00 87.25 938 ASN A N 1
ATOM 6925 C CA . ASN A 1 938 ? -41.771 -44.328 13.598 1.00 87.25 938 ASN A CA 1
ATOM 6926 C C . ASN A 1 938 ? -40.809 -44.158 12.404 1.00 87.25 938 ASN A C 1
ATOM 6928 O O . ASN A 1 938 ? -39.593 -44.334 12.542 1.00 87.25 938 ASN A O 1
ATOM 6932 N N . TYR A 1 939 ? -41.339 -43.830 11.222 1.00 88.94 939 TYR A N 1
ATOM 6933 C CA . TYR A 1 939 ? -40.571 -43.792 9.971 1.00 88.94 939 TYR A CA 1
ATOM 6934 C C . TYR A 1 939 ? -40.902 -42.580 9.093 1.00 88.94 939 TYR A C 1
ATOM 6936 O O . TYR A 1 939 ? -41.969 -41.975 9.192 1.00 88.94 939 TYR A O 1
ATOM 6944 N N . GLU A 1 940 ? -39.987 -42.264 8.181 1.00 89.56 940 GLU A N 1
ATOM 6945 C CA . GLU A 1 940 ? -40.200 -41.339 7.064 1.00 89.56 940 GLU A CA 1
ATOM 6946 C C . GLU A 1 940 ? -39.547 -41.871 5.786 1.00 89.56 940 GLU A C 1
ATOM 6948 O O . GLU A 1 940 ? -38.553 -42.604 5.836 1.00 89.56 940 GLU A O 1
ATOM 6953 N N . ILE A 1 941 ? -40.098 -41.478 4.639 1.00 87.44 941 ILE A N 1
ATOM 6954 C CA . ILE A 1 941 ? -39.463 -41.664 3.332 1.00 87.44 941 ILE A CA 1
ATOM 6955 C C . ILE A 1 941 ? -38.749 -40.359 2.989 1.00 87.44 941 ILE A C 1
ATOM 6957 O O . ILE A 1 941 ? -39.324 -39.284 3.134 1.00 87.44 941 ILE A O 1
ATOM 6961 N N . ARG A 1 942 ? -37.513 -40.438 2.506 1.00 88.44 942 ARG A N 1
ATOM 6962 C CA . ARG A 1 942 ? -36.800 -39.316 1.887 1.00 88.44 942 ARG A CA 1
ATOM 6963 C C . ARG A 1 942 ? -36.667 -39.605 0.397 1.00 88.44 942 ARG A C 1
ATOM 6965 O O . ARG A 1 942 ? -36.171 -40.673 0.028 1.00 88.44 942 ARG A O 1
ATOM 6972 N N . ALA A 1 943 ? -37.162 -38.695 -0.431 1.00 82.69 943 ALA A N 1
ATOM 6973 C CA . ALA A 1 943 ? -37.149 -38.781 -1.885 1.00 82.69 943 ALA A CA 1
ATOM 6974 C C . ALA A 1 943 ? -36.218 -37.713 -2.481 1.00 82.69 943 ALA A C 1
ATOM 6976 O O . ALA A 1 943 ? -36.162 -36.590 -1.981 1.00 82.69 943 ALA A O 1
ATOM 6977 N N . PHE A 1 944 ? -35.486 -38.078 -3.533 1.00 85.56 944 PHE A N 1
ATOM 6978 C CA . PHE A 1 944 ? -34.462 -37.243 -4.172 1.00 85.56 944 PHE A CA 1
ATOM 6979 C C . PHE A 1 944 ? -34.419 -37.545 -5.675 1.00 85.56 944 PHE A C 1
ATOM 6981 O O . PHE A 1 944 ? -34.556 -38.712 -6.053 1.00 85.56 944 PHE A O 1
ATOM 6988 N N . VAL A 1 945 ? -34.177 -36.543 -6.523 1.00 83.62 945 VAL A N 1
ATOM 6989 C CA . VAL A 1 945 ? -33.964 -36.727 -7.970 1.00 83.62 945 VAL A CA 1
ATOM 6990 C C . VAL A 1 945 ? -32.545 -36.306 -8.359 1.00 83.62 945 VAL A C 1
ATOM 6992 O O . VAL A 1 945 ? -32.109 -35.202 -8.027 1.00 83.62 945 VAL A O 1
ATOM 6995 N N . TRP A 1 946 ? -31.840 -37.176 -9.084 1.00 84.31 946 TRP A N 1
ATOM 6996 C CA . TRP A 1 946 ? -30.494 -36.965 -9.635 1.00 84.31 946 TRP A CA 1
ATOM 6997 C C . TRP A 1 946 ? -30.488 -37.074 -11.164 1.00 84.31 946 TRP A C 1
ATOM 6999 O O . TRP A 1 946 ? -31.385 -37.701 -11.729 1.00 84.31 946 TRP A O 1
ATOM 7009 N N . ASN A 1 947 ? -29.480 -36.502 -11.832 1.00 76.62 947 ASN A N 1
ATOM 7010 C CA . ASN A 1 947 ? -29.326 -36.603 -13.292 1.00 76.62 947 ASN A CA 1
ATOM 7011 C C . ASN A 1 947 ? -29.139 -38.059 -13.751 1.00 76.62 947 ASN A C 1
ATOM 7013 O O . ASN A 1 947 ? -29.907 -38.563 -14.555 1.00 76.62 947 ASN A O 1
ATOM 7017 N N . ASN A 1 948 ? -28.183 -38.783 -13.186 1.00 78.00 948 ASN A N 1
ATOM 7018 C CA . ASN A 1 948 ? -27.995 -40.210 -13.428 1.00 78.00 948 ASN A CA 1
ATOM 7019 C C . ASN A 1 948 ? -27.385 -40.870 -12.181 1.00 78.00 948 ASN A C 1
ATOM 7021 O O . ASN A 1 948 ? -27.113 -40.210 -11.172 1.00 78.00 948 ASN A O 1
ATOM 7025 N N . LEU A 1 949 ? -27.208 -42.190 -12.230 1.00 69.94 949 LEU A N 1
ATOM 7026 C CA . LEU A 1 949 ? -26.683 -42.968 -11.103 1.00 69.94 949 LEU A CA 1
ATOM 7027 C C . LEU A 1 949 ? -25.146 -42.971 -10.998 1.00 69.94 949 LEU A C 1
ATOM 7029 O O . LEU A 1 949 ? -24.637 -43.452 -9.986 1.00 69.94 949 LEU A O 1
ATOM 7033 N N . ASP A 1 950 ? -24.421 -42.437 -11.986 1.00 69.38 950 ASP A N 1
ATOM 7034 C CA . ASP A 1 950 ? -22.950 -42.417 -12.019 1.00 69.38 950 ASP A CA 1
ATOM 7035 C C . ASP A 1 950 ? -22.370 -41.069 -11.535 1.00 69.38 950 ASP A C 1
ATOM 7037 O O . ASP A 1 950 ? -21.457 -41.053 -10.707 1.00 69.38 950 ASP A O 1
ATOM 7041 N N . ASP A 1 951 ? -22.934 -39.944 -11.988 1.00 66.75 951 ASP A N 1
ATOM 7042 C CA . ASP A 1 951 ? -22.595 -38.574 -11.572 1.00 66.75 951 ASP A CA 1
ATOM 7043 C C . ASP A 1 951 ? -23.256 -38.178 -10.241 1.00 66.75 951 ASP A C 1
ATOM 7045 O O . ASP A 1 951 ? -22.697 -37.391 -9.476 1.00 66.75 951 ASP A O 1
ATOM 7049 N N . MET A 1 952 ? -24.469 -38.688 -9.980 1.00 69.50 952 MET A N 1
ATOM 7050 C CA . MET A 1 952 ? -25.292 -38.388 -8.796 1.00 69.50 952 MET A CA 1
ATOM 7051 C C . MET A 1 952 ? -25.532 -36.881 -8.540 1.00 69.50 952 MET A C 1
ATOM 7053 O O . MET A 1 952 ? -25.684 -36.453 -7.392 1.00 69.50 952 MET A O 1
ATOM 7057 N N . LYS A 1 953 ? -25.576 -36.050 -9.592 1.00 74.06 953 LYS A N 1
ATOM 7058 C CA . LYS A 1 953 ? -25.785 -34.597 -9.465 1.00 74.06 953 LYS A CA 1
ATOM 7059 C C . LYS A 1 953 ? -27.244 -34.303 -9.077 1.00 74.06 953 LYS A C 1
ATOM 7061 O O . LYS A 1 953 ? -28.145 -34.763 -9.783 1.00 74.06 953 LYS A O 1
ATOM 7066 N N . PRO A 1 954 ? -27.511 -33.530 -8.006 1.00 73.38 954 PRO A N 1
ATOM 7067 C CA . PRO A 1 954 ? -28.872 -33.232 -7.576 1.00 73.38 954 PRO A CA 1
ATOM 7068 C C . PRO A 1 954 ? -29.635 -32.354 -8.574 1.00 73.38 954 PRO A C 1
ATOM 7070 O O . PRO A 1 954 ? -29.158 -31.297 -8.977 1.00 73.38 954 PRO A O 1
ATOM 7073 N N . ILE A 1 955 ? -30.844 -32.804 -8.919 1.00 74.25 955 ILE A N 1
ATOM 7074 C CA . ILE A 1 955 ? -31.903 -32.032 -9.593 1.00 74.25 955 ILE A CA 1
ATOM 7075 C C . ILE A 1 955 ? -32.912 -31.506 -8.555 1.00 74.25 955 ILE A C 1
ATOM 7077 O O . ILE A 1 955 ? -33.612 -30.530 -8.810 1.00 74.25 955 ILE A O 1
ATOM 7081 N N . SER A 1 956 ? -33.006 -32.142 -7.379 1.00 72.00 956 SER A N 1
ATOM 7082 C CA . SER A 1 956 ? -33.926 -31.741 -6.312 1.00 72.00 956 SER A CA 1
ATOM 7083 C C . SER A 1 956 ? -33.285 -31.693 -4.931 1.00 72.00 956 SER A C 1
ATOM 7085 O O . SER A 1 956 ? -32.388 -32.476 -4.610 1.00 72.00 956 SER A O 1
ATOM 7087 N N . ASP A 1 957 ? -33.879 -30.863 -4.076 1.00 73.12 957 ASP A N 1
ATOM 7088 C CA . ASP A 1 957 ? -33.798 -30.988 -2.624 1.00 73.12 957 ASP A CA 1
ATOM 7089 C C . ASP A 1 957 ? -34.325 -32.341 -2.113 1.00 73.12 957 ASP A C 1
ATOM 7091 O O . ASP A 1 957 ? -34.966 -33.122 -2.827 1.00 73.12 957 ASP A O 1
ATOM 7095 N N . VAL A 1 958 ? -34.089 -32.580 -0.821 1.00 77.56 958 VAL A N 1
ATOM 7096 C CA . VAL A 1 958 ? -34.643 -33.700 -0.053 1.00 77.56 958 VAL A CA 1
ATOM 7097 C C . VAL A 1 958 ? -36.139 -33.492 0.197 1.00 77.56 958 VAL A C 1
ATOM 7099 O O . VAL A 1 958 ? -36.535 -32.633 0.985 1.00 77.56 958 VAL A O 1
ATOM 7102 N N . ILE A 1 959 ? -36.985 -34.330 -0.400 1.00 78.12 959 ILE A N 1
ATOM 7103 C CA . ILE A 1 959 ? -38.424 -34.352 -0.117 1.00 78.12 959 ILE A CA 1
ATOM 7104 C C . ILE A 1 959 ? -38.683 -35.389 0.984 1.00 78.12 959 ILE A C 1
ATOM 7106 O O . ILE A 1 959 ? -38.703 -36.594 0.730 1.00 78.12 959 ILE A O 1
ATOM 7110 N N . THR A 1 960 ? -38.870 -34.928 2.223 1.00 81.00 960 THR A N 1
ATOM 7111 C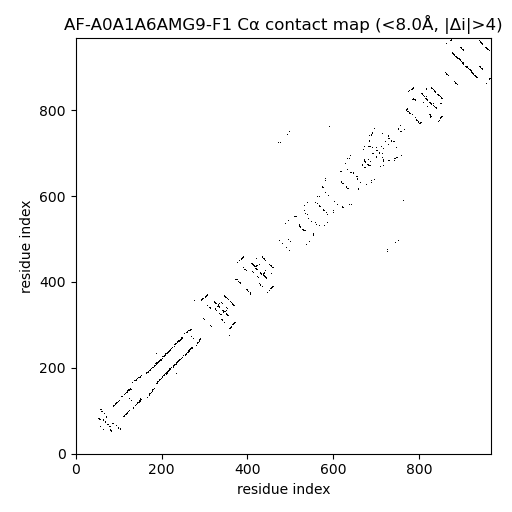 CA . THR A 1 960 ? -39.214 -35.792 3.367 1.00 81.00 960 THR A CA 1
ATOM 7112 C C . THR A 1 960 ? -40.728 -35.975 3.473 1.00 81.00 960 THR A C 1
ATOM 7114 O O . THR A 1 960 ? -41.473 -35.005 3.604 1.00 81.00 960 THR A O 1
ATOM 7117 N N . ILE A 1 961 ? -41.177 -37.229 3.457 1.00 81.50 961 ILE A N 1
ATOM 7118 C CA . ILE A 1 961 ? -42.583 -37.639 3.432 1.00 81.50 961 ILE A CA 1
ATOM 7119 C C . ILE A 1 961 ? -42.891 -38.412 4.727 1.00 81.50 961 ILE A C 1
ATOM 7121 O O . ILE A 1 961 ? -42.251 -39.440 4.990 1.00 81.50 961 ILE A O 1
ATOM 7125 N N . PRO A 1 962 ? -43.845 -37.951 5.555 1.00 77.56 962 PRO A N 1
ATOM 7126 C CA . PRO A 1 962 ? -44.205 -38.626 6.796 1.00 77.56 962 PRO A CA 1
ATOM 7127 C C . PRO A 1 962 ? -45.017 -39.906 6.549 1.00 77.56 962 PRO A C 1
ATOM 7129 O O . PRO A 1 962 ? -45.723 -40.053 5.547 1.00 77.56 962 PRO A O 1
ATOM 7132 N N . ILE A 1 963 ? -44.947 -40.819 7.517 1.00 81.81 963 ILE A N 1
ATOM 7133 C CA . ILE A 1 963 ? -45.746 -42.046 7.587 1.00 81.81 963 ILE A CA 1
ATOM 7134 C C . ILE A 1 963 ? -46.521 -42.022 8.916 1.00 81.81 963 ILE A C 1
ATOM 7136 O O . ILE A 1 963 ? -45.972 -41.592 9.931 1.00 81.81 963 ILE A O 1
ATOM 7140 N N . SER A 1 964 ? -47.784 -42.459 8.934 1.00 73.88 964 SER A N 1
ATOM 7141 C CA . SER A 1 964 ? -48.608 -42.513 10.157 1.00 73.88 964 SER A CA 1
ATOM 7142 C C . SER A 1 964 ? -49.586 -43.696 10.177 1.00 73.88 964 SER A C 1
ATOM 7144 O O . SER A 1 964 ? -49.825 -44.344 9.161 1.00 73.88 964 SER A O 1
ATOM 7146 N N . ASP A 1 965 ? -50.218 -43.969 11.320 1.00 66.06 965 ASP A N 1
ATOM 7147 C CA . ASP A 1 965 ? -51.289 -44.979 11.428 1.00 66.06 965 ASP A CA 1
ATOM 7148 C C . ASP A 1 965 ? -52.607 -44.566 10.735 1.00 66.06 965 ASP A C 1
ATOM 7150 O O . ASP A 1 965 ? -53.501 -45.393 10.505 1.00 66.06 965 ASP A O 1
ATOM 7154 N N . THR A 1 966 ? -52.739 -43.279 10.400 1.00 59.53 966 THR A N 1
ATOM 7155 C CA . THR A 1 966 ? -53.970 -42.616 9.933 1.00 59.53 966 THR A CA 1
ATOM 7156 C C . THR A 1 966 ? -53.890 -42.082 8.499 1.00 59.53 966 THR A C 1
ATOM 7158 O O . THR A 1 966 ? -54.826 -41.417 8.053 1.00 59.53 966 THR A O 1
ATOM 7161 N N . GLY A 1 967 ? -52.803 -42.374 7.774 1.00 54.25 967 GLY A N 1
ATOM 7162 C CA . GLY A 1 967 ? -52.623 -42.005 6.366 1.00 54.25 967 GLY A CA 1
ATOM 7163 C C . GLY A 1 967 ? -53.719 -42.545 5.434 1.00 54.25 967 GLY A C 1
ATOM 7164 O O . GLY A 1 967 ? -54.418 -43.508 5.769 1.00 54.25 967 GLY A O 1
ATOM 7165 N N . LYS A 1 968 ? -53.854 -41.907 4.265 1.00 47.88 968 LYS A N 1
ATOM 7166 C CA . LYS A 1 968 ? -54.768 -42.310 3.180 1.00 47.88 968 LYS A CA 1
ATOM 7167 C C . LYS A 1 968 ? -54.054 -43.177 2.144 1.00 47.88 968 LYS A C 1
ATOM 7169 O O . LYS A 1 968 ? -52.859 -42.915 1.898 1.00 47.88 968 LYS A O 1
#